Protein 5BOB (pdb70)

Structure (mmCIF, N/CA/C/O backbone):
data_5BOB
#
_entry.id   5BOB
#
_cell.length_a   127.075
_cell.length_b   77.341
_cell.length_c   131.642
_cell.angle_alpha   90.000
_cell.angle_beta   115.930
_cell.angle_gamma   90.000
#
_symmetry.space_group_name_H-M   'C 1 2 1'
#
loop_
_entity.id
_entity.type
_entity.pdbx_description
1 polymer 'Translation initiation factor 2 (IF-2 GTPase)'
2 non-polymer GLYCEROL
3 water water
#
loop_
_atom_site.group_PDB
_atom_site.id
_atom_site.type_symbol
_atom_site.label_atom_id
_atom_site.label_alt_id
_atom_site.label_comp_id
_atom_site.label_asym_id
_atom_site.label_entity_id
_atom_site.label_seq_id
_atom_site.pdbx_PDB_ins_code
_atom_site.Cartn_x
_atom_site.Cartn_y
_atom_site.Cartn_z
_atom_site.occupancy
_atom_site.B_iso_or_equiv
_atom_site.auth_seq_id
_atom_site.auth_comp_id
_atom_site.auth_asym_id
_atom_site.auth_atom_id
_atom_site.pdbx_PDB_model_num
ATOM 1 N N . GLN A 1 23 ? 18.338 53.703 56.479 1.00 28.65 140 GLN A N 1
ATOM 2 C CA . GLN A 1 23 ? 17.297 52.647 56.339 1.00 26.13 140 GLN A CA 1
ATOM 3 C C . GLN A 1 23 ? 18.003 51.324 56.096 1.00 26.09 140 GLN A C 1
ATOM 4 O O . GLN A 1 23 ? 17.330 50.292 55.934 1.00 23.91 140 GLN A O 1
ATOM 6 N N . GLN A 1 24 ? 19.320 51.313 55.983 1.00 26.02 141 GLN A N 1
ATOM 7 C CA . GLN A 1 24 ? 20.008 49.984 55.808 1.00 25.86 141 GLN A CA 1
ATOM 8 C C . GLN A 1 24 ? 21.210 49.836 56.743 1.00 25.91 141 GLN A C 1
ATOM 9 O O . GLN A 1 24 ? 21.990 50.799 56.901 1.00 27.43 141 GLN A O 1
ATOM 15 N N . SER A 1 25 ? 21.311 48.694 57.429 1.00 22.88 142 SER A N 1
ATOM 16 C CA . SER A 1 25 ? 22.395 48.456 58.346 1.00 21.67 142 SER A CA 1
ATOM 17 C C . SER A 1 25 ? 23.674 48.224 57.527 1.00 22.24 142 SER A C 1
ATOM 18 O O . SER A 1 25 ? 23.607 48.068 56.325 1.00 22.03 142 SER A O 1
ATOM 21 N N . PRO A 1 26 ? 24.823 48.193 58.182 1.00 22.93 143 PRO A N 1
ATOM 22 C CA . PRO A 1 26 ? 26.077 47.900 57.431 1.00 20.73 143 PRO A CA 1
ATOM 23 C C . PRO A 1 26 ? 26.024 46.497 56.743 1.00 19.29 143 PRO A C 1
ATOM 24 O O . PRO A 1 26 ? 25.432 45.526 57.268 1.00 20.15 143 PRO A O 1
ATOM 28 N N . LEU A 1 27 ? 26.686 46.467 55.627 1.00 17.39 144 LEU A N 1
ATOM 29 C CA . LEU A 1 27 ? 26.757 45.197 54.849 1.00 17.28 144 LEU A CA 1
ATOM 30 C C . LEU A 1 27 ? 27.567 44.137 55.552 1.00 16.94 144 LEU A C 1
ATOM 31 O O . LEU A 1 27 ? 28.723 44.365 56.078 1.00 20.50 144 LEU A O 1
ATOM 36 N N . ILE A 1 28 ? 26.963 42.950 55.670 1.00 15.01 145 ILE A N 1
ATOM 37 C CA . ILE A 1 28 ? 27.614 41.761 56.214 1.00 14.79 145 ILE A CA 1
ATOM 38 C C . ILE A 1 28 ? 28.100 40.941 55.058 1.00 14.87 145 ILE A C 1
ATOM 39 O O . ILE A 1 28 ? 27.310 40.648 54.114 1.00 15.19 145 ILE A O 1
ATOM 44 N N . GLN A 1 29 ? 29.394 40.552 55.095 1.00 15.12 146 GLN A N 1
ATOM 45 C CA . GLN A 1 29 ? 29.903 39.583 54.097 1.00 14.39 146 GLN A CA 1
ATOM 46 C C . GLN A 1 29 ? 30.658 38.493 54.776 1.00 14.52 146 GLN A C 1
ATOM 47 O O . GLN A 1 29 ? 31.625 38.764 55.523 1.00 17.28 146 GLN A O 1
ATOM 53 N N . THR A 1 30 ? 30.240 37.258 54.526 1.00 13.65 147 THR A N 1
ATOM 54 C CA . THR A 1 30 ? 30.984 36.144 55.075 1.00 13.84 147 THR A CA 1
ATOM 55 C C . THR A 1 30 ? 31.144 35.057 54.039 1.00 14.39 147 THR A C 1
ATOM 56 O O . THR A 1 30 ? 30.409 35.006 53.027 1.00 14.95 147 THR A O 1
ATOM 60 N N . SER A 1 31 ? 32.124 34.171 54.273 1.00 14.24 148 SER A N 1
ATOM 61 C CA . SER A 1 31 ? 32.329 33.053 53.336 1.00 13.55 148 SER A CA 1
ATOM 62 C C . SER A 1 31 ? 33.010 31.942 54.082 1.00 11.80 148 SER A C 1
ATOM 63 O O . SER A 1 31 ? 33.762 32.154 55.042 1.00 14.37 148 SER A O 1
ATOM 66 N N . ASN A 1 32 ? 32.927 30.751 53.509 1.00 13.79 149 ASN A N 1
ATOM 67 C CA . ASN A 1 32 ? 33.716 29.610 54.001 1.00 13.92 149 ASN A CA 1
ATOM 68 C C . ASN A 1 32 ? 35.031 29.483 53.207 1.00 14.01 149 ASN A C 1
ATOM 69 O O . ASN A 1 32 ? 35.795 28.555 53.540 1.00 15.34 149 ASN A O 1
ATOM 74 N N . ALA A 1 33 ? 35.310 30.455 52.325 1.00 13.90 150 ALA A N 1
ATOM 75 C CA . ALA A 1 33 ? 36.633 30.374 51.640 1.00 14.23 150 ALA A CA 1
ATOM 76 C C . ALA A 1 33 ? 37.751 30.467 52.707 1.00 16.28 150 ALA A C 1
ATOM 77 O O . ALA A 1 33 ? 37.686 31.250 53.675 1.00 14.97 150 ALA A O 1
ATOM 79 N N . ASP A 1 34 ? 38.808 29.706 52.441 1.00 15.27 151 ASP A N 1
ATOM 80 C CA . ASP A 1 34 ? 39.868 29.603 53.463 1.00 14.06 151 ASP A CA 1
ATOM 81 C C . ASP A 1 34 ? 41.219 29.466 52.754 1.00 16.42 151 ASP A C 1
ATOM 82 O O . ASP A 1 34 ? 41.318 29.869 51.589 1.00 17.12 151 ASP A O 1
ATOM 87 N N . TYR A 1 35 ? 42.252 29.039 53.472 1.00 15.45 152 TYR A N 1
ATOM 88 C CA . TYR A 1 35 ? 43.590 29.105 52.872 1.00 16.50 152 TYR A CA 1
ATOM 89 C C . TYR A 1 35 ? 43.697 28.314 51.596 1.00 16.95 152 TYR A C 1
ATOM 90 O O . TYR A 1 35 ? 44.608 28.694 50.764 1.00 17.86 152 TYR A O 1
ATOM 99 N N . LYS A 1 36 ? 42.846 27.308 51.358 1.00 16.42 153 LYS A N 1
ATOM 100 C CA . LYS A 1 36 ? 42.930 26.561 50.088 1.00 15.84 153 LYS A CA 1
ATOM 101 C C . LYS A 1 36 ? 42.677 27.498 48.886 1.00 18.61 153 LYS A C 1
ATOM 102 O O . LYS A 1 36 ? 43.234 27.260 47.800 1.00 21.37 153 LYS A O 1
ATOM 108 N N . SER A 1 37 ? 41.940 28.596 49.059 1.00 17.70 154 SER A N 1
ATOM 109 C CA . SER A 1 37 ? 41.729 29.475 47.942 1.00 19.36 154 SER A CA 1
ATOM 110 C C . SER A 1 37 ? 42.872 30.464 47.760 1.00 19.31 154 SER A C 1
ATOM 111 O O . SER A 1 37 ? 42.765 31.332 46.874 1.00 20.08 154 SER A O 1
ATOM 114 N N . GLY A 1 38 ? 43.907 30.431 48.582 1.00 19.01 155 GLY A N 1
ATOM 115 C CA . GLY A 1 38 ? 45.086 31.319 48.303 1.00 22.01 155 GLY A CA 1
ATOM 116 C C . GLY A 1 38 ? 44.756 32.805 48.223 1.00 22.96 155 GLY A C 1
ATOM 117 O O . GLY A 1 38 ? 44.042 33.327 49.076 1.00 20.24 155 GLY A O 1
ATOM 118 N N . LYS A 1 39 ? 45.279 33.539 47.205 1.00 22.46 156 LYS A N 1
ATOM 119 C CA . LYS A 1 39 ? 45.108 34.972 47.187 1.00 24.14 156 LYS A CA 1
ATOM 120 C C . LYS A 1 39 ? 43.794 35.373 46.570 1.00 19.63 156 LYS A C 1
ATOM 121 O O . LYS A 1 39 ? 43.616 36.573 46.302 1.00 23.98 156 LYS A O 1
ATOM 127 N N . ASP A 1 40 ? 42.883 34.405 46.412 1.00 19.75 157 ASP A N 1
ATOM 128 C CA . ASP A 1 40 ? 41.490 34.814 46.109 1.00 18.89 157 ASP A CA 1
ATOM 129 C C . ASP A 1 40 ? 40.621 34.738 47.347 1.00 18.66 157 ASP A C 1
ATOM 130 O O . ASP A 1 40 ? 39.476 35.105 47.280 1.00 17.29 157 ASP A O 1
ATOM 135 N N . GLN A 1 41 ? 41.138 34.322 48.474 1.00 16.28 158 GLN A N 1
ATOM 136 C CA . GLN A 1 41 ? 40.215 34.130 49.652 1.00 15.28 158 GLN A CA 1
ATOM 137 C C . GLN A 1 41 ? 39.430 35.398 49.929 1.00 16.60 158 GLN A C 1
ATOM 138 O O . GLN A 1 41 ? 38.197 35.335 50.205 1.00 16.19 158 GLN A O 1
ATOM 144 N N . GLU A 1 42 ? 40.057 36.566 50.061 1.00 15.00 159 GLU A N 1
ATOM 145 C CA . GLU A 1 42 ? 39.383 37.779 50.431 1.00 14.30 159 GLU A CA 1
ATOM 146 C C . GLU A 1 42 ? 38.411 38.245 49.359 1.00 17.16 159 GLU A C 1
ATOM 147 O O . GLU A 1 42 ? 37.341 38.715 49.709 1.00 15.75 159 GLU A O 1
ATOM 153 N N . LYS A 1 43 ? 38.766 38.058 48.095 1.00 16.68 160 LYS A N 1
ATOM 154 C CA . LYS A 1 43 ? 37.896 38.424 47.031 1.00 17.64 160 LYS A CA 1
ATOM 155 C C . LYS A 1 43 ? 36.647 37.571 47.130 1.00 16.43 160 LYS A C 1
ATOM 156 O O . LYS A 1 43 ? 35.496 38.104 46.878 1.00 15.82 160 LYS A O 1
ATOM 162 N N . LEU A 1 44 ? 36.822 36.287 47.386 1.00 14.64 161 LEU A N 1
ATOM 163 C CA . LEU A 1 44 ? 35.648 35.346 47.418 1.00 14.68 161 LEU A CA 1
ATOM 164 C C . LEU A 1 44 ? 34.768 35.795 48.611 1.00 16.69 161 LEU A C 1
ATOM 165 O O . LEU A 1 44 ? 33.464 35.853 48.510 1.00 15.76 161 LEU A O 1
ATOM 170 N N . ARG A 1 45 ? 35.406 36.182 49.704 1.00 15.62 162 ARG A N 1
ATOM 171 C CA . ARG A 1 45 ? 34.644 36.571 50.902 1.00 14.59 162 ARG A CA 1
ATOM 172 C C . ARG A 1 45 ? 33.751 37.790 50.641 1.00 15.51 162 ARG A C 1
ATOM 173 O O . ARG A 1 45 ? 32.650 37.920 51.249 1.00 15.78 162 ARG A O 1
ATOM 181 N N . THR A 1 46 ? 34.265 38.709 49.830 1.00 15.33 163 THR A N 1
ATOM 182 C CA . THR A 1 46 ? 33.545 39.970 49.622 1.00 15.65 163 THR A CA 1
ATOM 183 C C . THR A 1 46 ? 32.808 40.092 48.250 1.00 14.18 163 THR A C 1
ATOM 184 O O . THR A 1 46 ? 32.574 41.166 47.715 1.00 16.93 163 THR A O 1
ATOM 188 N N . SER A 1 47 ? 32.405 38.933 47.719 1.00 14.10 164 SER A N 1
ATOM 189 C CA . SER A 1 47 ? 31.786 38.897 46.389 1.00 15.92 164 SER A CA 1
ATOM 190 C C . SER A 1 47 ? 30.287 39.243 46.385 1.00 15.20 164 SER A C 1
ATOM 191 O O . SER A 1 47 ? 29.835 39.567 45.279 1.00 15.60 164 SER A O 1
ATOM 194 N N . VAL A 1 48 ? 29.569 39.139 47.519 1.00 15.24 165 VAL A N 1
ATOM 195 C CA . VAL A 1 48 ? 28.124 39.442 47.489 1.00 14.86 165 VAL A CA 1
ATOM 196 C C . VAL A 1 48 ? 27.819 40.747 48.135 1.00 16.27 165 VAL A C 1
ATOM 197 O O . VAL A 1 48 ? 28.196 40.980 49.252 1.00 16.54 165 VAL A O 1
ATOM 201 N N . SER A 1 49 ? 27.037 41.546 47.382 1.00 16.80 166 SER A N 1
ATOM 202 C CA . SER A 1 49 ? 26.521 42.780 48.011 1.00 20.04 166 SER A CA 1
ATOM 203 C C . SER A 1 49 ? 25.069 42.959 47.847 1.00 20.77 166 SER A C 1
ATOM 204 O O . SER A 1 49 ? 24.436 42.394 46.943 1.00 19.34 166 SER A O 1
ATOM 207 N N . ILE A 1 50 ? 24.506 43.725 48.770 1.00 19.55 167 ILE A N 1
ATOM 208 C CA . ILE A 1 50 ? 23.054 44.029 48.738 1.00 18.36 167 ILE A CA 1
ATOM 209 C C . ILE A 1 50 ? 22.909 45.500 48.967 1.00 21.91 167 ILE A C 1
ATOM 210 O O . ILE A 1 50 ? 23.573 45.999 49.879 1.00 20.77 167 ILE A O 1
ATOM 215 N N . ASN A 1 51 ? 22.099 46.180 48.165 1.00 19.75 168 ASN A N 1
ATOM 216 C CA . ASN A 1 51 ? 21.977 47.642 48.296 1.00 22.45 168 ASN A CA 1
ATOM 217 C C . ASN A 1 51 ? 20.516 48.006 48.126 1.00 21.00 168 ASN A C 1
ATOM 218 O O . ASN A 1 51 ? 19.881 47.680 47.162 1.00 21.00 168 ASN A O 1
ATOM 223 N N . LEU A 1 52 ? 20.016 48.658 49.150 1.00 20.12 169 LEU A N 1
ATOM 224 C CA . LEU A 1 52 ? 18.617 49.165 49.112 1.00 21.01 169 LEU A CA 1
ATOM 225 C C . LEU A 1 52 ? 18.445 50.192 48.007 1.00 21.02 169 LEU A C 1
ATOM 226 O O . LEU A 1 52 ? 19.296 51.070 47.833 1.00 21.59 169 LEU A O 1
ATOM 231 N N . LEU A 1 53 ? 17.353 50.088 47.248 1.00 19.98 170 LEU A N 1
ATOM 232 C CA . LEU A 1 53 ? 17.030 51.128 46.188 1.00 23.49 170 LEU A CA 1
ATOM 233 C C . LEU A 1 53 ? 15.939 52.004 46.765 1.00 24.63 170 LEU A C 1
ATOM 234 O O . LEU A 1 53 ? 15.991 53.222 46.589 1.00 27.61 170 LEU A O 1
ATOM 239 N N . LYS A 1 54 ? 14.904 51.432 47.349 1.00 25.16 171 LYS A N 1
ATOM 240 C CA . LYS A 1 54 ? 13.770 52.227 47.815 1.00 28.71 171 LYS A CA 1
ATOM 241 C C . LYS A 1 54 ? 12.986 51.433 48.822 1.00 28.61 171 LYS A C 1
ATOM 242 O O . LYS A 1 54 ? 12.725 50.236 48.617 1.00 29.20 171 LYS A O 1
ATOM 248 N N . ALA A 1 55 ? 12.626 52.053 49.936 1.00 30.36 172 ALA A N 1
ATOM 249 C CA . ALA A 1 55 ? 11.856 51.354 50.998 1.00 31.56 172 ALA A CA 1
ATOM 250 C C . ALA A 1 55 ? 10.828 52.344 51.530 1.00 35.34 172 ALA A C 1
ATOM 251 O O . ALA A 1 55 ? 11.138 53.122 52.484 1.00 37.36 172 ALA A O 1
ATOM 253 N N . GLU A 1 56 ? 9.624 52.277 50.974 1.00 36.08 173 GLU A N 1
ATOM 254 C CA . GLU A 1 56 ? 8.572 53.268 51.300 1.00 38.42 173 GLU A CA 1
ATOM 255 C C . GLU A 1 56 ? 7.228 52.612 51.036 1.00 36.99 173 GLU A C 1
ATOM 256 O O . GLU A 1 56 ? 7.084 51.888 50.023 1.00 36.20 173 GLU A O 1
ATOM 262 N N . GLY A 1 58 ? 5.052 50.534 51.923 1.00 27.00 175 GLY A N 1
ATOM 263 C CA . GLY A 1 58 ? 4.573 49.131 51.809 1.00 27.37 175 GLY A CA 1
ATOM 264 C C . GLY A 1 58 ? 5.311 48.261 50.759 1.00 24.62 175 GLY A C 1
ATOM 265 O O . GLY A 1 58 ? 4.847 47.184 50.431 1.00 23.52 175 GLY A O 1
ATOM 266 N N . GLN A 1 59 ? 6.380 48.797 50.209 1.00 24.91 176 GLN A N 1
ATOM 267 C CA . GLN A 1 59 ? 7.226 48.056 49.225 1.00 23.30 176 GLN A CA 1
ATOM 268 C C . GLN A 1 59 ? 8.673 48.298 49.485 1.00 21.13 176 GLN A C 1
ATOM 269 O O . GLN A 1 59 ? 9.105 49.379 49.886 1.00 21.67 176 GLN A O 1
ATOM 275 N N . ILE A 1 60 ? 9.497 47.227 49.277 1.00 18.55 177 ILE A N 1
ATOM 276 C CA . ILE A 1 60 ? 10.920 47.422 49.347 1.00 20.11 177 ILE A CA 1
ATOM 277 C C . ILE A 1 60 ? 11.550 46.881 48.046 1.00 16.99 177 ILE A C 1
ATOM 278 O O . ILE A 1 60 ? 11.128 45.842 47.507 1.00 18.83 177 ILE A O 1
ATOM 283 N N . GLN A 1 61 ? 12.494 47.623 47.522 1.00 18.29 178 GLN A N 1
ATOM 284 C CA . GLN A 1 61 ? 13.164 47.267 46.248 1.00 17.97 178 GLN A CA 1
ATOM 285 C C . GLN A 1 61 ? 14.645 47.332 46.551 1.00 18.31 178 GLN A C 1
ATOM 286 O O . GLN A 1 61 ? 15.156 48.331 47.104 1.00 17.76 178 GLN A O 1
ATOM 292 N N . TRP A 1 62 ? 15.421 46.299 46.138 1.00 16.36 179 TRP A N 1
ATOM 293 C CA . TRP A 1 62 ? 16.868 46.246 46.434 1.00 17.80 179 TRP A CA 1
ATOM 294 C C . TRP A 1 62 ? 17.628 45.592 45.282 1.00 17.69 179 TRP A C 1
ATOM 295 O O . TRP A 1 62 ? 16.986 44.853 44.443 1.00 18.17 179 TRP A O 1
ATOM 306 N N . LYS A 1 63 ? 18.938 45.799 45.272 1.00 17.73 180 LYS A N 1
ATOM 307 C CA . LYS A 1 63 ? 19.742 45.156 44.256 1.00 17.67 180 LYS A CA 1
ATOM 308 C C . LYS A 1 63 ? 20.701 44.219 44.932 1.00 18.01 180 LYS A C 1
ATOM 309 O O . LYS A 1 63 ? 21.199 44.498 46.055 1.00 18.37 180 LYS A O 1
ATOM 315 N N . VAL A 1 64 ? 20.854 43.056 44.300 1.00 16.59 181 VAL A N 1
ATOM 316 C CA . VAL A 1 64 ? 21.869 42.081 44.764 1.00 16.40 181 VAL A CA 1
ATOM 317 C C . VAL A 1 64 ? 22.944 41.945 43.697 1.00 17.12 181 VAL A C 1
ATOM 318 O O . VAL A 1 64 ? 22.621 41.777 42.524 1.00 16.85 181 VAL A O 1
ATOM 322 N N . THR A 1 65 ? 24.218 42.081 44.103 1.00 17.17 182 THR A N 1
ATOM 323 C CA . THR A 1 65 ? 25.296 42.021 43.130 1.00 15.48 182 THR A CA 1
ATOM 324 C C . THR A 1 65 ? 26.160 40.841 43.532 1.00 16.45 182 THR A C 1
ATOM 325 O O . THR A 1 65 ? 26.538 40.690 44.698 1.00 18.42 182 THR A O 1
ATOM 329 N N . PHE A 1 66 ? 26.381 39.958 42.564 1.00 16.96 183 PHE A N 1
ATOM 330 C CA . PHE A 1 66 ? 27.355 38.854 42.734 1.00 15.97 183 PHE A CA 1
ATOM 331 C C . PHE A 1 66 ? 28.566 39.053 41.874 1.00 17.44 183 PHE A C 1
ATOM 332 O O . PHE A 1 66 ? 28.440 39.010 40.598 1.00 17.73 183 PHE A O 1
ATOM 340 N N . ASP A 1 67 ? 29.741 39.224 42.523 1.00 16.99 184 ASP A N 1
ATOM 341 C CA . ASP A 1 67 ? 30.966 39.357 41.716 1.00 16.09 184 ASP A CA 1
ATOM 342 C C . ASP A 1 67 ? 31.503 37.987 41.436 1.00 17.48 184 ASP A C 1
ATOM 343 O O . ASP A 1 67 ? 32.008 37.298 42.328 1.00 18.24 184 ASP A O 1
ATOM 348 N N . THR A 1 68 ? 31.225 37.507 40.224 1.00 16.53 185 THR A N 1
ATOM 349 C CA . THR A 1 68 ? 31.612 36.120 39.812 1.00 16.04 185 THR A CA 1
ATOM 350 C C . THR A 1 68 ? 33.081 36.072 39.287 1.00 17.74 185 THR A C 1
ATOM 351 O O . THR A 1 68 ? 33.529 34.952 39.013 1.00 17.97 185 THR A O 1
ATOM 355 N N . SER A 1 69 ? 33.842 37.188 39.369 1.00 19.24 186 SER A N 1
ATOM 356 C CA . SER A 1 69 ? 35.175 37.246 38.674 1.00 20.58 186 SER A CA 1
ATOM 357 C C . SER A 1 69 ? 36.105 36.134 39.108 1.00 22.06 186 SER A C 1
ATOM 358 O O . SER A 1 69 ? 36.794 35.556 38.202 1.00 22.97 186 SER A O 1
ATOM 361 N N . GLU A 1 70 ? 36.121 35.769 40.394 1.00 20.14 187 GLU A N 1
ATOM 362 C CA . GLU A 1 70 ? 37.127 34.766 40.836 1.00 22.02 187 GLU A CA 1
ATOM 363 C C . GLU A 1 70 ? 36.570 33.383 41.063 1.00 19.31 187 GLU A C 1
ATOM 364 O O . GLU A 1 70 ? 37.205 32.520 41.701 1.00 20.62 187 GLU A O 1
ATOM 370 N N . TRP A 1 71 ? 35.375 33.113 40.538 1.00 18.00 188 TRP A N 1
ATOM 371 C CA . TRP A 1 71 ? 34.667 31.899 40.888 1.00 17.10 188 TRP A CA 1
ATOM 372 C C . TRP A 1 71 ? 34.757 30.789 39.861 1.00 16.73 188 TRP A C 1
ATOM 373 O O . TRP A 1 71 ? 34.349 29.679 40.147 1.00 16.46 188 TRP A O 1
ATOM 384 N N . SER A 1 72 ? 35.276 31.157 38.656 1.00 18.28 189 SER A N 1
ATOM 385 C CA . SER A 1 72 ? 35.412 30.089 37.582 1.00 17.36 189 SER A CA 1
ATOM 386 C C . SER A 1 72 ? 34.125 29.403 37.215 1.00 16.14 189 SER A C 1
ATOM 387 O O . SER A 1 72 ? 34.113 28.245 36.908 1.00 17.56 189 SER A O 1
ATOM 390 N N . PHE A 1 73 ? 33.004 30.169 37.180 1.00 15.91 190 PHE A N 1
ATOM 391 C CA . PHE A 1 73 ? 31.738 29.529 36.854 1.00 15.40 190 PHE A CA 1
ATOM 392 C C . PHE A 1 73 ? 31.616 29.153 35.381 1.00 16.72 190 PHE A C 1
ATOM 393 O O . PHE A 1 73 ? 30.752 28.350 35.068 1.00 17.62 190 PHE A O 1
ATOM 401 N N . ASN A 1 74 ? 32.490 29.763 34.532 1.00 18.04 191 ASN A N 1
ATOM 402 C CA . ASN A 1 74 ? 32.566 29.318 33.149 1.00 18.36 191 ASN A CA 1
ATOM 403 C C . ASN A 1 74 ? 33.301 27.986 32.964 1.00 18.81 191 ASN A C 1
ATOM 404 O O . ASN A 1 74 ? 33.269 27.408 31.862 1.00 20.47 191 ASN A O 1
ATOM 409 N N . VAL A 1 75 ? 33.978 27.460 34.010 1.00 18.71 192 VAL A N 1
ATOM 410 C CA . VAL A 1 75 ? 34.606 26.136 34.019 1.00 19.06 192 VAL A CA 1
ATOM 411 C C . VAL A 1 75 ? 33.720 25.131 34.710 1.00 18.95 192 VAL A C 1
ATOM 412 O O . VAL A 1 75 ? 33.428 24.053 34.199 1.00 21.39 192 VAL A O 1
ATOM 416 N N . LYS A 1 76 ? 33.227 25.489 35.907 1.00 17.38 193 LYS A N 1
ATOM 417 C CA . LYS A 1 76 ? 32.304 24.594 36.644 1.00 16.08 193 LYS A CA 1
ATOM 418 C C . LYS A 1 76 ? 31.211 25.542 37.195 1.00 16.81 193 LYS A C 1
ATOM 419 O O . LYS A 1 76 ? 31.515 26.530 37.906 1.00 17.47 193 LYS A O 1
ATOM 425 N N . HIS A 1 77 ? 29.952 25.271 36.841 1.00 15.56 194 HIS A N 1
ATOM 426 C CA . HIS A 1 77 ? 28.878 26.289 37.161 1.00 15.10 194 HIS A CA 1
ATOM 427 C C . HIS A 1 77 ? 28.663 26.422 38.695 1.00 16.03 194 HIS A C 1
ATOM 428 O O . HIS A 1 77 ? 29.031 25.551 39.506 1.00 16.70 194 HIS A O 1
ATOM 435 N N . GLY A 1 78 ? 28.038 27.568 39.030 1.00 15.55 195 GLY A N 1
ATOM 436 C CA . GLY A 1 78 ? 27.586 27.780 40.408 1.00 16.11 195 GLY A CA 1
ATOM 437 C C . GLY A 1 78 ? 26.105 28.037 40.470 1.00 15.63 195 GLY A C 1
ATOM 438 O O . GLY A 1 78 ? 25.317 27.756 39.549 1.00 15.32 195 GLY A O 1
ATOM 439 N N . GLY A 1 79 ? 25.708 28.529 41.624 1.00 13.77 196 GLY A N 1
ATOM 440 C CA . GLY A 1 79 ? 24.297 28.846 41.890 1.00 14.78 196 GLY A CA 1
ATOM 441 C C . GLY A 1 79 ? 24.226 30.039 42.788 1.00 13.24 196 GLY A C 1
ATOM 442 O O . GLY A 1 79 ? 25.149 30.338 43.563 1.00 14.73 196 GLY A O 1
ATOM 443 N N . VAL A 1 80 ? 23.047 30.716 42.725 1.00 12.05 197 VAL A N 1
ATOM 444 C CA . VAL A 1 80 ? 22.751 31.841 43.611 1.00 13.52 197 VAL A CA 1
ATOM 445 C C . VAL A 1 80 ? 21.426 31.704 44.244 1.00 13.07 197 VAL A C 1
ATOM 446 O O . VAL A 1 80 ? 20.487 31.049 43.746 1.00 13.77 197 VAL A O 1
ATOM 450 N N . TYR A 1 81 ? 21.341 32.355 45.425 1.00 12.51 198 TYR A N 1
ATOM 451 C CA . TYR A 1 81 ? 20.142 32.207 46.303 1.00 12.80 198 TYR A CA 1
ATOM 452 C C . TYR A 1 81 ? 19.777 33.602 46.810 1.00 14.31 198 TYR A C 1
ATOM 453 O O . TYR A 1 81 ? 20.656 34.453 47.161 1.00 13.13 198 TYR A O 1
ATOM 462 N N . PHE A 1 82 ? 18.485 33.861 46.835 1.00 13.37 199 PHE A N 1
ATOM 463 C CA . PHE A 1 82 ? 17.942 35.141 47.402 1.00 12.18 199 PHE A CA 1
ATOM 464 C C . PHE A 1 82 ? 17.032 34.751 48.530 1.00 12.34 199 PHE A C 1
ATOM 465 O O . PHE A 1 82 ? 16.117 33.899 48.342 1.00 14.03 199 PHE A O 1
ATOM 473 N N . ILE A 1 83 ? 17.272 35.295 49.742 1.00 13.01 200 ILE A N 1
ATOM 474 C CA . ILE A 1 83 ? 16.532 34.835 50.931 1.00 13.81 200 ILE A CA 1
ATOM 475 C C . ILE A 1 83 ? 15.727 36.011 51.427 1.00 15.04 200 ILE A C 1
ATOM 476 O O . ILE A 1 83 ? 16.257 37.163 51.602 1.00 16.95 200 ILE A O 1
ATOM 481 N N . LEU A 1 84 ? 14.442 35.749 51.558 1.00 14.07 201 LEU A N 1
ATOM 482 C CA . LEU A 1 84 ? 13.511 36.837 52.010 1.00 13.70 201 LEU A CA 1
ATOM 483 C C . LEU A 1 84 ? 12.956 36.493 53.372 1.00 14.79 201 LEU A C 1
ATOM 484 O O . LEU A 1 84 ? 12.746 35.360 53.745 1.00 14.46 201 LEU A O 1
ATOM 489 N N . PRO A 1 85 ? 12.686 37.554 54.170 1.00 13.95 202 PRO A N 1
ATOM 490 C CA . PRO A 1 85 ? 12.129 37.426 55.499 1.00 14.52 202 PRO A CA 1
ATOM 491 C C . PRO A 1 85 ? 10.616 37.251 55.520 1.00 13.96 202 PRO A C 1
ATOM 492 O O . PRO A 1 85 ? 9.907 37.623 54.580 1.00 16.12 202 PRO A O 1
ATOM 496 N N . ASN A 1 86 ? 10.138 36.685 56.633 1.00 15.05 203 ASN A N 1
ATOM 497 C CA . ASN A 1 86 ? 8.711 36.812 56.944 1.00 16.82 203 ASN A CA 1
ATOM 498 C C . ASN A 1 86 ? 8.344 38.270 56.916 1.00 17.14 203 ASN A C 1
ATOM 499 O O . ASN A 1 86 ? 9.129 39.203 57.308 1.00 16.93 203 ASN A O 1
ATOM 504 N N . GLY A 1 87 ? 7.160 38.530 56.377 1.00 15.97 204 GLY A N 1
ATOM 505 C CA . GLY A 1 87 ? 6.687 39.916 56.262 1.00 16.80 204 GLY A CA 1
ATOM 506 C C . GLY A 1 87 ? 6.961 40.592 54.910 1.00 16.95 204 GLY A C 1
ATOM 507 O O . GLY A 1 87 ? 6.500 41.719 54.678 1.00 18.04 204 GLY A O 1
ATOM 508 N N . LEU A 1 88 ? 7.659 39.901 53.960 1.00 17.43 205 LEU A N 1
ATOM 509 C CA . LEU A 1 88 ? 7.840 40.426 52.581 1.00 17.44 205 LEU A CA 1
ATOM 510 C C . LEU A 1 88 ? 7.449 39.352 51.603 1.00 19.09 205 LEU A C 1
ATOM 511 O O . LEU A 1 88 ? 7.907 38.208 51.743 1.00 23.49 205 LEU A O 1
ATOM 516 N N . ASP A 1 89 ? 6.755 39.748 50.549 1.00 19.76 206 ASP A N 1
ATOM 517 C CA . ASP A 1 89 ? 6.370 38.784 49.475 1.00 22.16 206 ASP A CA 1
ATOM 518 C C . ASP A 1 89 ? 6.953 39.310 48.197 1.00 17.60 206 ASP A C 1
ATOM 519 O O . ASP A 1 89 ? 6.693 40.443 47.807 1.00 18.77 206 ASP A O 1
ATOM 524 N N . LEU A 1 90 ? 7.807 38.484 47.551 1.00 17.70 207 LEU A N 1
ATOM 525 C CA . LEU A 1 90 ? 8.464 38.936 46.324 1.00 17.20 207 LEU A CA 1
ATOM 526 C C . LEU A 1 90 ? 7.358 39.240 45.258 1.00 16.79 207 LEU A C 1
ATOM 527 O O . LEU A 1 90 ? 6.490 38.365 45.011 1.00 19.86 207 LEU A O 1
ATOM 532 N N . THR A 1 91 ? 7.484 40.376 44.609 1.00 18.40 208 THR A N 1
ATOM 533 C CA . THR A 1 91 ? 6.537 40.724 43.513 1.00 18.76 208 THR A CA 1
ATOM 534 C C . THR A 1 91 ? 7.286 40.791 42.189 1.00 20.49 208 THR A C 1
ATOM 535 O O . THR A 1 91 ? 6.661 40.610 41.102 1.00 21.39 208 THR A O 1
ATOM 539 N N . LYS A 1 92 ? 8.610 40.986 42.183 1.00 18.60 209 LYS A N 1
ATOM 540 C CA . LYS A 1 92 ? 9.294 41.103 40.865 1.00 18.89 209 LYS A CA 1
ATOM 541 C C . LYS A 1 92 ? 10.777 40.803 41.105 1.00 19.39 209 LYS A C 1
ATOM 542 O O . LYS A 1 92 ? 11.348 41.293 42.097 1.00 18.31 209 LYS A O 1
ATOM 548 N N . ILE A 1 93 ? 11.398 40.034 40.215 1.00 16.84 210 ILE A N 1
ATOM 549 C CA . ILE A 1 93 ? 12.857 39.895 40.260 1.00 17.26 210 ILE A CA 1
ATOM 550 C C . ILE A 1 93 ? 13.343 39.950 38.800 1.00 16.12 210 ILE A C 1
ATOM 551 O O . ILE A 1 93 ? 12.798 39.195 37.932 1.00 19.30 210 ILE A O 1
ATOM 556 N N . VAL A 1 94 ? 14.331 40.801 38.569 1.00 17.30 211 VAL A N 1
ATOM 557 C CA . VAL A 1 94 ? 14.883 41.081 37.237 1.00 18.25 211 VAL A CA 1
ATOM 558 C C . VAL A 1 94 ? 16.352 40.675 37.246 1.00 17.49 211 VAL A C 1
ATOM 559 O O . VAL A 1 94 ? 17.088 40.982 38.194 1.00 18.82 211 VAL A O 1
ATOM 563 N N . ASP A 1 95 ? 16.753 39.925 36.223 1.00 18.01 212 ASP A N 1
ATOM 564 C CA . ASP A 1 95 ? 18.136 39.338 36.193 1.00 18.74 212 ASP A CA 1
ATOM 565 C C . ASP A 1 95 ? 19.131 40.354 35.551 1.00 20.17 212 ASP A C 1
ATOM 566 O O . ASP A 1 95 ? 18.796 41.571 35.287 1.00 20.36 212 ASP A O 1
ATOM 571 N N . ASN A 1 96 ? 20.372 39.896 35.354 1.00 19.99 213 ASN A N 1
ATOM 572 C CA . ASN A 1 96 ? 21.435 40.791 34.921 1.00 20.97 213 ASN A CA 1
ATOM 573 C C . ASN A 1 96 ? 21.236 41.172 33.447 1.00 24.07 213 ASN A C 1
ATOM 574 O O . ASN A 1 96 ? 21.916 42.104 32.961 1.00 25.04 213 ASN A O 1
ATOM 579 N N . ASN A 1 97 ? 20.338 40.475 32.766 1.00 24.61 214 ASN A N 1
ATOM 580 C CA . ASN A 1 97 ? 20.007 40.823 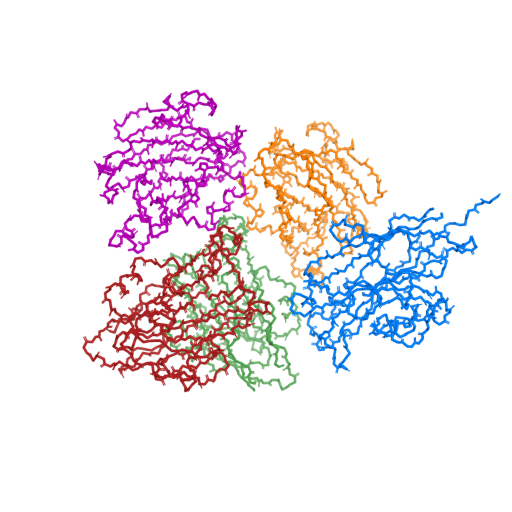31.339 1.00 25.91 214 ASN A CA 1
ATOM 581 C C . ASN A 1 97 ? 18.751 41.668 31.274 1.00 26.21 214 ASN A C 1
ATOM 582 O O . ASN A 1 97 ? 18.195 41.821 30.187 1.00 30.43 214 ASN A O 1
ATOM 587 N N . GLN A 1 98 ? 18.300 42.177 32.418 1.00 27.22 215 GLN A N 1
ATOM 588 C CA . GLN A 1 98 ? 17.101 43.017 32.539 1.00 27.19 215 GLN A CA 1
ATOM 589 C C . GLN A 1 98 ? 15.850 42.224 32.164 1.00 27.37 215 GLN A C 1
ATOM 590 O O . GLN A 1 98 ? 14.812 42.806 31.742 1.00 27.77 215 GLN A O 1
ATOM 596 N N . HIS A 1 99 ? 15.889 40.916 32.308 1.00 24.69 216 HIS A N 1
ATOM 597 C CA . HIS A 1 99 ? 14.745 40.046 32.037 1.00 24.84 216 HIS A CA 1
ATOM 598 C C . HIS A 1 99 ? 13.987 39.790 33.326 1.00 23.59 216 HIS A C 1
ATOM 599 O O . HIS A 1 99 ? 14.600 39.455 34.330 1.00 21.20 216 HIS A O 1
ATOM 606 N N . ASP A 1 100 ? 12.687 39.998 33.312 1.00 21.66 217 ASP A N 1
ATOM 607 C CA . ASP A 1 100 ? 11.815 39.697 34.434 1.00 22.43 217 ASP A CA 1
ATOM 608 C C . ASP A 1 100 ? 11.602 38.214 34.516 1.00 21.72 217 ASP A C 1
ATOM 609 O O . ASP A 1 100 ? 10.928 37.598 33.656 1.00 24.25 217 ASP A O 1
ATOM 614 N N . ILE A 1 101 ? 12.233 37.579 35.522 1.00 19.16 218 ILE A N 1
ATOM 615 C CA . ILE A 1 101 ? 12.215 36.173 35.729 1.00 18.69 218 ILE A CA 1
ATOM 616 C C . ILE A 1 101 ? 11.302 35.725 36.849 1.00 18.64 218 ILE A C 1
ATOM 617 O O . ILE A 1 101 ? 11.250 34.555 37.228 1.00 20.08 218 ILE A O 1
ATOM 622 N N . THR A 1 102 ? 10.474 36.653 37.321 1.00 17.90 219 THR A N 1
ATOM 623 C CA . THR A 1 102 ? 9.583 36.293 38.427 1.00 17.98 219 THR A CA 1
ATOM 624 C C . THR A 1 102 ? 8.750 35.012 38.202 1.00 18.96 219 THR A C 1
ATOM 625 O O . THR A 1 102 ? 8.635 34.147 39.056 1.00 19.81 219 THR A O 1
ATOM 629 N N . ALA A 1 103 ? 8.179 34.935 36.979 1.00 19.49 220 ALA A N 1
ATOM 630 C CA . ALA A 1 103 ? 7.275 33.847 36.677 1.00 21.52 220 ALA A CA 1
ATOM 631 C C . ALA A 1 103 ? 8.041 32.563 36.440 1.00 21.98 220 ALA A C 1
ATOM 632 O O . ALA A 1 103 ? 7.425 31.491 36.306 1.00 23.26 220 ALA A O 1
ATOM 634 N N . SER A 1 104 ? 9.380 32.634 36.430 1.00 18.87 221 SER A N 1
ATOM 635 C CA . SER A 1 104 ? 10.176 31.389 36.222 1.00 20.15 221 SER A CA 1
ATOM 636 C C . SER A 1 104 ? 10.220 30.502 37.478 1.00 19.04 221 SER A C 1
ATOM 637 O O . SER A 1 104 ? 10.554 29.313 37.384 1.00 20.31 221 SER A O 1
ATOM 640 N N . PHE A 1 105 ? 9.936 31.108 38.641 1.00 18.31 222 PHE A N 1
ATOM 641 C CA . PHE A 1 105 ? 10.019 30.367 39.877 1.00 17.13 222 PHE A CA 1
ATOM 642 C C . PHE A 1 105 ? 8.708 29.592 40.188 1.00 17.21 222 PHE A C 1
ATOM 643 O O . PHE A 1 105 ? 7.644 30.204 40.131 1.00 18.91 222 PHE A O 1
ATOM 651 N N . PRO A 1 106 ? 8.797 28.339 40.558 1.00 16.97 223 PRO A N 1
ATOM 652 C CA . PRO A 1 106 ? 7.623 27.676 41.115 1.00 17.30 223 PRO A CA 1
ATOM 653 C C . PRO A 1 106 ? 7.051 28.375 42.333 1.00 18.40 223 PRO A C 1
ATOM 654 O O . PRO A 1 106 ? 7.742 29.142 43.071 1.00 18.73 223 PRO A O 1
ATOM 658 N N . THR A 1 107 ? 5.762 28.094 42.555 1.00 18.81 224 THR A N 1
ATOM 659 C CA . THR A 1 107 ? 5.150 28.572 43.786 1.00 18.39 224 THR A CA 1
ATOM 660 C C . THR A 1 107 ? 4.780 27.470 44.730 1.00 18.65 224 THR A C 1
ATOM 661 O O . THR A 1 107 ? 4.506 27.736 45.890 1.00 19.59 224 THR A O 1
ATOM 665 N N . ASP A 1 108 ? 4.785 26.197 44.252 1.00 17.16 225 ASP A N 1
ATOM 666 C CA . ASP A 1 108 ? 4.466 25.080 45.105 1.00 17.17 225 ASP A CA 1
ATOM 667 C C . ASP A 1 108 ? 5.778 24.284 45.199 1.00 16.65 225 ASP A C 1
ATOM 668 O O . ASP A 1 108 ? 6.331 23.851 44.148 1.00 16.37 225 ASP A O 1
ATOM 673 N N . ILE A 1 109 ? 6.296 24.057 46.412 1.00 16.37 226 ILE A N 1
ATOM 674 C CA . ILE A 1 109 ? 7.615 23.403 46.522 1.00 15.85 226 ILE A CA 1
ATOM 675 C C . ILE A 1 109 ? 7.579 21.961 45.980 1.00 16.03 226 ILE A C 1
ATOM 676 O O . ILE A 1 109 ? 8.632 21.376 45.735 1.00 15.68 226 ILE A O 1
ATOM 681 N N . ASN A 1 110 ? 6.380 21.370 45.878 1.00 15.69 227 ASN A N 1
ATOM 682 C CA . ASN A 1 110 ? 6.298 19.981 45.454 1.00 17.99 227 ASN A CA 1
ATOM 683 C C . ASN A 1 110 ? 5.983 19.847 44.038 1.00 16.60 227 ASN A C 1
ATOM 684 O O . ASN A 1 110 ? 5.812 18.710 43.535 1.00 18.33 227 ASN A O 1
ATOM 689 N N . ASP A 1 111 ? 5.883 20.934 43.296 1.00 17.07 228 ASP A N 1
ATOM 690 C CA . ASP A 1 111 ? 5.730 20.847 41.865 1.00 18.61 228 ASP A CA 1
ATOM 691 C C . ASP A 1 111 ? 6.860 20.052 41.234 1.00 18.75 228 ASP A C 1
ATOM 692 O O . ASP A 1 111 ? 7.985 20.187 41.598 1.00 17.77 228 ASP A O 1
ATOM 697 N N . TYR A 1 112 ? 6.541 19.232 40.242 1.00 16.60 229 TYR A N 1
ATOM 698 C CA . TYR A 1 112 ? 7.671 18.587 39.571 1.00 16.07 229 TYR A CA 1
ATOM 699 C C . TYR A 1 112 ? 8.675 19.592 38.933 1.00 15.35 229 TYR A C 1
ATOM 700 O O . TYR A 1 112 ? 9.895 19.250 38.859 1.00 17.13 229 TYR A O 1
ATOM 709 N N . ARG A 1 113 ? 8.195 20.739 38.513 1.00 16.81 230 ARG A N 1
ATOM 710 C CA . ARG A 1 113 ? 9.054 21.794 37.913 1.00 16.67 230 ARG A CA 1
ATOM 711 C C . ARG A 1 113 ? 9.856 22.485 39.022 1.00 17.15 230 ARG A C 1
ATOM 712 O O . ARG A 1 113 ? 10.613 23.372 38.670 1.00 19.78 230 ARG A O 1
ATOM 720 N N . ASN A 1 114 ? 9.703 22.078 40.274 1.00 17.13 231 ASN A N 1
ATOM 721 C CA . ASN A 1 114 ? 10.586 22.501 41.330 1.00 16.73 231 ASN A CA 1
ATOM 722 C C . ASN A 1 114 ? 11.579 21.494 41.747 1.00 17.19 231 ASN A C 1
ATOM 723 O O . ASN A 1 114 ? 12.217 21.638 42.828 1.00 16.27 231 ASN A O 1
ATOM 728 N N . SER A 1 115 ? 11.816 20.435 40.936 1.00 17.87 232 SER A N 1
ATOM 729 C CA . SER A 1 115 ? 12.784 19.395 41.328 1.00 18.76 232 SER A CA 1
ATOM 730 C C . SER A 1 115 ? 14.201 19.905 41.087 1.00 18.28 232 SER A C 1
ATOM 731 O O . SER A 1 115 ? 14.459 21.007 40.500 1.00 18.67 232 SER A O 1
ATOM 734 N N . GLY A 1 116 ? 15.125 19.065 41.545 1.00 18.61 233 GLY A N 1
ATOM 735 C CA . GLY A 1 116 ? 16.540 19.478 41.540 1.00 20.02 233 GLY A CA 1
ATOM 736 C C . GLY A 1 116 ? 17.165 19.562 40.164 1.00 20.18 233 GLY A C 1
ATOM 737 O O . GLY A 1 116 ? 18.291 20.113 40.040 1.00 22.78 233 GLY A O 1
ATOM 738 N N . GLN A 1 117 ? 16.529 19.081 39.112 1.00 21.95 234 GLN A N 1
ATOM 739 C CA . GLN A 1 117 ? 17.132 19.289 37.783 1.00 22.71 234 GLN A CA 1
ATOM 740 C C . GLN A 1 117 ? 16.805 20.669 37.235 1.00 22.98 234 GLN A C 1
ATOM 741 O O . GLN A 1 117 ? 17.191 21.013 36.096 1.00 26.45 234 GLN A O 1
ATOM 747 N N . GLU A 1 118 ? 15.954 21.430 37.970 1.00 18.16 235 GLU A N 1
ATOM 748 C CA . GLU A 1 118 ? 15.466 22.640 37.320 1.00 18.87 235 GLU A CA 1
ATOM 749 C C . GLU A 1 118 ? 16.303 23.852 37.582 1.00 17.34 235 GLU A C 1
ATOM 750 O O . GLU A 1 118 ? 16.909 23.967 38.693 1.00 18.26 235 GLU A O 1
ATOM 756 N N . LYS A 1 119 ? 16.433 24.764 36.624 1.00 17.39 236 LYS A N 1
ATOM 757 C CA . LYS A 1 119 ? 17.285 25.981 36.849 1.00 16.62 236 LYS A CA 1
ATOM 758 C C . LYS A 1 119 ? 16.698 26.862 37.962 1.00 15.88 236 LYS A C 1
ATOM 759 O O . LYS A 1 119 ? 17.467 27.430 38.755 1.00 15.67 236 LYS A O 1
ATOM 765 N N . TYR A 1 120 ? 15.373 27.092 38.017 1.00 15.31 237 TYR A N 1
ATOM 766 C CA . TYR A 1 120 ? 14.780 28.003 38.994 1.00 15.03 237 TYR A CA 1
ATOM 767 C C . TYR A 1 120 ? 14.023 27.265 40.010 1.00 15.35 237 TYR A C 1
ATOM 768 O O . TYR A 1 120 ? 13.048 26.483 39.641 1.00 16.56 237 TYR A O 1
ATOM 777 N N . ARG A 1 121 ? 14.380 27.463 41.282 1.00 15.09 238 ARG A N 1
ATOM 778 C CA . ARG A 1 121 ? 13.704 26.687 42.325 1.00 14.14 238 ARG A CA 1
ATOM 779 C C . ARG A 1 121 ? 13.264 27.678 43.452 1.00 13.96 238 ARG A C 1
ATOM 780 O O . ARG A 1 121 ? 13.777 28.774 43.617 1.00 14.04 238 ARG A O 1
ATOM 788 N N . PHE A 1 122 ? 12.279 27.229 44.239 1.00 13.66 239 PHE A N 1
ATOM 789 C CA . PHE A 1 122 ? 11.673 28.002 45.320 1.00 12.75 239 PHE A CA 1
ATOM 790 C C . PHE A 1 122 ? 11.520 27.110 46.519 1.00 13.02 239 PHE A C 1
ATOM 791 O O . PHE A 1 122 ? 11.022 25.959 46.428 1.00 15.03 239 PHE A O 1
ATOM 799 N N . PHE A 1 123 ? 11.855 27.650 47.702 1.00 12.80 240 PHE A N 1
ATOM 800 C CA . PHE A 1 123 ? 11.658 26.915 48.958 1.00 13.16 240 PHE A CA 1
ATOM 801 C C . PHE A 1 123 ? 11.012 27.882 49.972 1.00 14.42 240 PHE A C 1
ATOM 802 O O . PHE A 1 123 ? 11.241 29.102 49.916 1.00 15.05 240 PHE A O 1
ATOM 810 N N . SER A 1 124 ? 10.144 27.365 50.840 1.00 14.07 241 SER A N 1
ATOM 811 C CA . SER A 1 124 ? 9.359 28.172 51.720 1.00 14.71 241 SER A CA 1
ATOM 812 C C . SER A 1 124 ? 9.197 27.470 53.040 1.00 16.55 241 SER A C 1
ATOM 813 O O . SER A 1 124 ? 8.708 26.334 53.045 1.00 17.36 241 SER A O 1
ATOM 816 N N . SER A 1 125 ? 9.468 28.181 54.162 1.00 16.19 242 SER A N 1
ATOM 817 C CA . SER A 1 125 ? 9.255 27.581 55.455 1.00 17.63 242 SER A CA 1
ATOM 818 C C . SER A 1 125 ? 7.745 27.323 55.745 1.00 18.39 242 SER A C 1
ATOM 819 O O . SER A 1 125 ? 7.480 26.576 56.651 1.00 20.62 242 SER A O 1
ATOM 822 N N . LYS A 1 126 ? 6.843 27.940 54.991 1.00 18.09 243 LYS A N 1
ATOM 823 C CA . LYS A 1 126 ? 5.390 27.705 55.176 1.00 18.75 243 LYS A CA 1
ATOM 824 C C . LYS A 1 126 ? 5.004 26.392 54.554 1.00 20.30 243 LYS A C 1
ATOM 825 O O . LYS A 1 126 ? 3.941 25.836 54.854 1.00 22.65 243 LYS A O 1
ATOM 831 N N . GLN A 1 127 ? 5.829 25.862 53.660 1.00 17.80 244 GLN A N 1
ATOM 832 C CA . GLN A 1 127 ? 5.490 24.620 52.908 1.00 16.99 244 GLN A CA 1
ATOM 833 C C . GLN A 1 127 ? 6.261 23.349 53.325 1.00 18.79 244 GLN A C 1
ATOM 834 O O . GLN A 1 127 ? 5.756 22.179 53.213 1.00 19.19 244 GLN A O 1
ATOM 840 N N . GLY A 1 128 ? 7.549 23.471 53.693 1.00 16.67 245 GLY A N 1
ATOM 841 C CA . GLY A 1 128 ? 8.357 22.324 53.990 1.00 16.52 245 GLY A CA 1
ATOM 842 C C . GLY A 1 128 ? 9.697 22.772 54.623 1.00 16.33 245 GLY A C 1
ATOM 843 O O . GLY A 1 128 ? 10.282 23.797 54.180 1.00 16.65 245 GLY A O 1
ATOM 844 N N . LEU A 1 129 ? 10.087 22.031 55.650 1.00 17.72 246 LEU A N 1
ATOM 845 C CA . LEU A 1 129 ? 11.308 22.375 56.422 1.00 17.33 246 LEU A CA 1
ATOM 846 C C . LEU A 1 129 ? 12.519 21.527 56.132 1.00 18.53 246 LEU A C 1
ATOM 847 O O . LEU A 1 129 ? 13.622 22.011 55.879 1.00 16.45 246 LEU A O 1
ATOM 852 N N . ASP A 1 130 ? 12.348 20.223 56.199 1.00 21.26 247 ASP A N 1
ATOM 853 C CA . ASP A 1 130 ? 13.479 19.374 56.133 1.00 23.16 247 ASP A CA 1
ATOM 854 C C . ASP A 1 130 ? 13.117 18.657 54.654 1.00 22.08 247 ASP A C 1
ATOM 855 O O . ASP A 1 130 ? 12.272 19.143 53.776 1.00 29.13 247 ASP A O 1
ATOM 860 N N . ASN A 1 131 ? 13.747 17.640 54.390 1.00 25.34 248 ASN A N 1
ATOM 861 C CA . ASN A 1 131 ? 13.811 17.112 53.119 1.00 19.70 248 ASN A CA 1
ATOM 862 C C . ASN A 1 131 ? 14.505 18.005 52.121 1.00 18.09 248 ASN A C 1
ATOM 863 O O . ASN A 1 131 ? 14.891 19.152 52.371 1.00 18.62 248 ASN A O 1
ATOM 868 N N . GLU A 1 132 ? 14.701 17.429 50.944 1.00 16.49 249 GLU A N 1
ATOM 869 C CA . GLU A 1 132 ? 15.606 18.034 49.953 1.00 16.98 249 GLU A CA 1
ATOM 870 C C . GLU A 1 132 ? 15.104 19.399 49.490 1.00 17.22 249 GLU A C 1
ATOM 871 O O . GLU A 1 132 ? 15.938 20.295 49.217 1.00 16.90 249 GLU A O 1
ATOM 877 N N . ASN A 1 133 ? 13.797 19.592 49.419 1.00 17.53 250 ASN A N 1
ATOM 878 C CA . ASN A 1 133 ? 13.187 20.866 49.052 1.00 16.01 250 ASN A CA 1
ATOM 879 C C . ASN A 1 133 ? 12.743 21.647 50.288 1.00 16.08 250 ASN A C 1
ATOM 880 O O . ASN A 1 133 ? 11.872 22.545 50.116 1.00 15.31 250 ASN A O 1
ATOM 885 N N . GLY A 1 134 ? 13.297 21.313 51.466 1.00 14.84 251 GLY A N 1
ATOM 886 C CA . GLY A 1 134 ? 12.890 22.080 52.668 1.00 16.69 251 GLY A CA 1
ATOM 887 C C . GLY A 1 134 ? 13.687 23.332 52.861 1.00 16.07 251 GLY A C 1
ATOM 888 O O . GLY A 1 134 ? 14.843 23.428 52.445 1.00 15.97 251 GLY A O 1
ATOM 889 N N . PHE A 1 135 ? 13.066 24.304 53.536 1.00 15.09 252 PHE A N 1
ATOM 890 C CA . PHE A 1 135 ? 13.748 25.541 53.768 1.00 13.25 252 PHE A CA 1
ATOM 891 C C . PHE A 1 135 ? 14.989 25.334 54.644 1.00 14.90 252 PHE A C 1
ATOM 892 O O . PHE A 1 135 ? 16.038 25.991 54.378 1.00 14.31 252 PHE A O 1
ATOM 900 N N . ASN A 1 136 ? 14.927 24.504 55.690 1.00 14.31 253 ASN A N 1
ATOM 901 C CA . ASN A 1 136 ? 16.173 24.349 56.494 1.00 15.79 253 ASN A CA 1
ATOM 902 C C . ASN A 1 136 ? 17.300 23.654 55.744 1.00 14.92 253 ASN A C 1
ATOM 903 O O . ASN A 1 136 ? 18.439 24.053 55.891 1.00 15.61 253 ASN A O 1
ATOM 908 N N . SER A 1 137 ? 16.949 22.637 54.945 1.00 14.84 254 SER A N 1
ATOM 909 C CA . SER A 1 137 ? 17.985 21.956 54.145 1.00 13.01 254 SER A CA 1
ATOM 910 C C . SER A 1 137 ? 18.638 22.934 53.212 1.00 14.69 254 SER A C 1
ATOM 911 O O . SER A 1 137 ? 19.871 22.961 53.047 1.00 15.67 254 SER A O 1
ATOM 914 N N . GLN A 1 138 ? 17.816 23.680 52.509 1.00 14.21 255 GLN A N 1
ATOM 915 C CA . GLN A 1 138 ? 18.362 24.619 51.519 1.00 15.11 255 GLN A CA 1
ATOM 916 C C . GLN A 1 138 ? 19.088 25.805 52.216 1.00 14.70 255 GLN A C 1
ATOM 917 O O . GLN A 1 138 ? 20.118 26.311 51.671 1.00 15.94 255 GLN A O 1
ATOM 923 N N . TRP A 1 139 ? 18.637 26.229 53.403 1.00 13.92 256 TRP A N 1
ATOM 924 C CA . TRP A 1 139 ? 19.480 27.140 54.197 1.00 13.14 256 TRP A CA 1
ATOM 925 C C . TRP A 1 139 ? 20.811 26.519 54.447 1.00 13.48 256 TRP A C 1
ATOM 926 O O . TRP A 1 139 ? 21.847 27.227 54.317 1.00 14.43 256 TRP A O 1
ATOM 937 N N . ASN A 1 140 ? 20.845 25.294 54.934 1.00 15.14 257 ASN A N 1
ATOM 938 C CA . ASN A 1 140 ? 22.087 24.705 55.338 1.00 15.81 257 ASN A CA 1
ATOM 939 C C . ASN A 1 140 ? 23.040 24.579 54.171 1.00 17.07 257 ASN A C 1
ATOM 940 O O . ASN A 1 140 ? 24.273 24.603 54.387 1.00 17.47 257 ASN A O 1
ATOM 945 N N . TRP A 1 141 ? 22.506 24.414 52.971 1.00 14.83 258 TRP A N 1
ATOM 946 C CA . TRP A 1 141 ? 23.308 24.291 51.738 1.00 13.97 258 TRP A CA 1
ATOM 947 C C . TRP A 1 141 ? 23.683 25.627 51.133 1.00 14.47 258 TRP A C 1
ATOM 948 O O . TRP A 1 141 ? 24.329 25.694 50.048 1.00 16.29 258 TRP A O 1
ATOM 959 N N . SER A 1 142 ? 23.220 26.734 51.770 1.00 14.50 259 SER A N 1
ATOM 960 C CA . SER A 1 142 ? 23.491 28.043 51.230 1.00 14.33 259 SER A CA 1
ATOM 961 C C . SER A 1 142 ? 24.072 28.934 52.341 1.00 13.09 259 SER A C 1
ATOM 962 O O . SER A 1 142 ? 25.240 28.763 52.709 1.00 14.46 259 SER A O 1
ATOM 965 N N . ALA A 1 143 ? 23.223 29.777 52.923 1.00 12.92 260 ALA A N 1
ATOM 966 C CA . ALA A 1 143 ? 23.733 30.695 53.962 1.00 12.50 260 ALA A CA 1
ATOM 967 C C . ALA A 1 143 ? 24.366 29.938 55.106 1.00 14.90 260 ALA A C 1
ATOM 968 O O . ALA A 1 143 ? 25.327 30.446 55.682 1.00 13.96 260 ALA A O 1
ATOM 970 N N . GLY A 1 144 ? 23.833 28.773 55.511 1.00 13.97 261 GLY A N 1
ATOM 971 C CA . GLY A 1 144 ? 24.393 28.029 56.683 1.00 15.22 261 GLY A CA 1
ATOM 972 C C . GLY A 1 144 ? 25.839 27.559 56.418 1.00 17.61 261 GLY A C 1
ATOM 973 O O . GLY A 1 144 ? 26.570 27.395 57.453 1.00 18.18 261 GLY A O 1
ATOM 974 N N . GLN A 1 145 ? 26.246 27.460 55.140 1.00 15.44 262 GLN A N 1
ATOM 975 C CA . GLN A 1 145 ? 27.609 27.032 54.737 1.00 18.75 262 GLN A CA 1
ATOM 976 C C . GLN A 1 145 ? 28.582 28.139 54.647 1.00 19.30 262 GLN A C 1
ATOM 977 O O . GLN A 1 145 ? 29.763 27.856 54.391 1.00 18.68 262 GLN A O 1
ATOM 983 N N . ALA A 1 146 ? 28.153 29.385 54.725 1.00 15.00 263 ALA A N 1
ATOM 984 C CA . ALA A 1 146 ? 28.971 30.502 54.356 1.00 14.15 263 ALA A CA 1
ATOM 985 C C . ALA A 1 146 ? 29.584 31.185 55.604 1.00 14.57 263 ALA A C 1
ATOM 986 O O . ALA A 1 146 ? 29.849 32.386 55.554 1.00 14.87 263 ALA A O 1
ATOM 988 N N . ASN A 1 147 ? 29.830 30.412 56.663 1.00 15.74 264 ASN A N 1
ATOM 989 C CA . ASN A 1 147 ? 30.291 30.972 57.968 1.00 14.89 264 ASN A CA 1
ATOM 990 C C . ASN A 1 147 ? 29.508 32.205 58.367 1.00 14.44 264 ASN A C 1
ATOM 991 O O . ASN A 1 147 ? 30.033 33.286 58.635 1.00 14.77 264 ASN A O 1
ATOM 996 N N . PRO A 1 148 ? 28.163 32.063 58.402 1.00 13.91 265 PRO A N 1
ATOM 997 C CA . PRO A 1 148 ? 27.357 33.220 58.767 1.00 13.42 265 PRO A CA 1
ATOM 998 C C . PRO A 1 148 ? 27.712 33.782 60.154 1.00 13.28 265 PRO A C 1
ATOM 999 O O . PRO A 1 148 ? 28.107 33.043 61.076 1.00 15.30 265 PRO A O 1
ATOM 1003 N N . SER A 1 149 ? 27.538 35.079 60.234 1.00 13.83 266 SER A N 1
ATOM 1004 C CA . SER A 1 149 ? 27.788 35.774 61.521 1.00 15.13 266 SER A CA 1
ATOM 1005 C C . SER A 1 149 ? 26.654 35.597 62.508 1.00 15.08 266 SER A C 1
ATOM 1006 O O . SER A 1 149 ? 25.566 35.083 62.148 1.00 16.80 266 SER A O 1
ATOM 1009 N N . GLU A 1 150 ? 26.863 36.068 63.750 1.00 16.23 267 GLU A N 1
ATOM 1010 C CA . GLU A 1 150 ? 25.804 35.925 64.762 1.00 15.65 267 GLU A CA 1
ATOM 1011 C C . GLU A 1 150 ? 24.493 36.617 64.259 1.00 15.35 267 GLU A C 1
ATOM 1012 O O . GLU A 1 150 ? 23.433 35.977 64.497 1.00 16.95 267 GLU A O 1
ATOM 1018 N N . THR A 1 151 ? 24.577 37.763 63.650 1.00 16.03 268 THR A N 1
ATOM 1019 C CA . THR A 1 151 ? 23.329 38.475 63.223 1.00 15.64 268 THR A CA 1
ATOM 1020 C C . THR A 1 151 ? 22.511 37.573 62.280 1.00 18.03 268 THR A C 1
ATOM 1021 O O . THR A 1 151 ? 21.302 37.373 62.476 1.00 18.29 268 THR A O 1
ATOM 1025 N N . VAL A 1 152 ? 23.195 36.936 61.329 1.00 15.75 269 VAL A N 1
ATOM 1026 C CA . VAL A 1 152 ? 22.480 36.100 60.363 1.00 14.83 269 VAL A CA 1
ATOM 1027 C C . VAL A 1 152 ? 21.980 34.865 61.080 1.00 15.00 269 VAL A C 1
ATOM 1028 O O . VAL A 1 152 ? 20.823 34.396 60.832 1.00 15.99 269 VAL A O 1
ATOM 1032 N N . ASN A 1 153 ? 22.752 34.227 61.962 1.00 14.19 270 ASN A N 1
ATOM 1033 C CA . ASN A 1 153 ? 22.298 33.053 62.661 1.00 14.68 270 ASN A CA 1
ATOM 1034 C C . ASN A 1 153 ? 21.062 33.400 63.554 1.00 14.50 270 ASN A C 1
ATOM 1035 O O . ASN A 1 153 ? 20.181 32.525 63.721 1.00 15.66 270 ASN A O 1
ATOM 1040 N N . SER A 1 154 ? 21.051 34.605 64.121 1.00 17.06 271 SER A N 1
ATOM 1041 C CA . SER A 1 154 ? 19.873 34.960 65.036 1.00 16.56 271 SER A CA 1
ATOM 1042 C C . SER A 1 154 ? 18.638 35.163 64.161 1.00 16.53 271 SER A C 1
ATOM 1043 O O . SER A 1 154 ? 17.532 34.797 64.650 1.00 17.26 271 SER A O 1
ATOM 1046 N N . TRP A 1 155 ? 18.795 35.663 62.952 1.00 16.74 272 TRP A N 1
ATOM 1047 C CA . TRP A 1 155 ? 17.602 35.731 62.054 1.00 14.90 272 TRP A CA 1
ATOM 1048 C C . TRP A 1 155 ? 17.061 34.353 61.825 1.00 16.02 272 TRP A C 1
ATOM 1049 O O . TRP A 1 155 ? 15.824 34.122 61.847 1.00 16.30 272 TRP A O 1
ATOM 1060 N N . LYS A 1 156 ? 17.918 33.363 61.596 1.00 15.47 273 LYS A N 1
ATOM 1061 C CA . LYS A 1 156 ? 17.425 32.008 61.298 1.00 15.53 273 LYS A CA 1
ATOM 1062 C C . LYS A 1 156 ? 16.764 31.401 62.536 1.00 15.80 273 LYS A C 1
ATOM 1063 O O . LYS A 1 156 ? 15.631 30.903 62.466 1.00 15.88 273 LYS A O 1
ATOM 1069 N N . SER A 1 157 ? 17.455 31.437 63.694 1.00 17.31 274 SER A N 1
ATOM 1070 C CA . SER A 1 157 ? 16.878 30.828 64.896 1.00 16.44 274 SER A CA 1
ATOM 1071 C C . SER A 1 157 ? 15.617 31.540 65.385 1.00 15.81 274 SER A C 1
ATOM 1072 O O . SER A 1 157 ? 14.765 30.878 65.966 1.00 16.62 274 SER A O 1
ATOM 1075 N N . GLY A 1 158 ? 15.488 32.824 65.080 1.00 15.58 275 GLY A N 1
ATOM 1076 C CA . GLY A 1 158 ? 14.242 33.512 65.485 1.00 16.21 275 GLY A CA 1
ATOM 1077 C C . GLY A 1 158 ? 13.112 33.346 64.529 1.00 16.00 275 GLY A C 1
ATOM 1078 O O . GLY A 1 158 ? 12.090 34.047 64.690 1.00 17.26 275 GLY A O 1
ATOM 1079 N N . ASN A 1 159 ? 13.267 32.495 63.508 1.00 16.67 276 ASN A N 1
ATOM 1080 C CA . ASN A 1 159 ? 12.210 32.257 62.494 1.00 15.30 276 ASN A CA 1
ATOM 1081 C C . ASN A 1 159 ? 11.848 33.555 61.796 1.00 15.47 276 ASN A C 1
ATOM 1082 O O . ASN A 1 159 ? 10.719 33.763 61.380 1.00 16.44 276 ASN A O 1
ATOM 1087 N N . ARG A 1 160 ? 12.862 34.409 61.553 1.00 12.77 277 ARG A N 1
ATOM 1088 C CA . ARG A 1 160 ? 12.675 35.670 60.779 1.00 13.62 277 ARG A CA 1
ATOM 1089 C C . ARG A 1 160 ? 12.700 35.470 59.279 1.00 12.71 277 ARG A C 1
ATOM 1090 O O . ARG A 1 160 ? 12.274 36.377 58.562 1.00 15.18 277 ARG A O 1
ATOM 1098 N N . LEU A 1 161 ? 13.171 34.303 58.802 1.00 13.81 278 LEU A N 1
ATOM 1099 C CA . LEU A 1 161 ? 13.380 34.206 57.344 1.00 13.65 278 LEU A CA 1
ATOM 1100 C C . LEU A 1 161 ? 12.480 33.055 56.882 1.00 15.04 278 LEU A C 1
ATOM 1101 O O . LEU A 1 161 ? 12.179 32.132 57.606 1.00 16.68 278 LEU A O 1
ATOM 1106 N N . SER A 1 162 ? 11.988 33.261 55.665 1.00 14.58 279 SER A N 1
ATOM 1107 C CA . SER A 1 162 ? 10.984 32.295 55.170 1.00 15.31 279 SER A CA 1
ATOM 1108 C C . SER A 1 162 ? 11.046 31.815 53.756 1.00 15.69 279 SER A C 1
ATOM 1109 O O . SER A 1 162 ? 10.459 30.736 53.517 1.00 17.61 279 SER A O 1
ATOM 1112 N N . LYS A 1 163 ? 11.636 32.528 52.821 1.00 13.90 280 LYS A N 1
ATOM 1113 C CA . LYS A 1 163 ? 11.568 32.073 51.407 1.00 15.38 280 LYS A CA 1
ATOM 1114 C C . LYS A 1 163 ? 12.967 32.100 50.867 1.00 13.98 280 LYS A C 1
ATOM 1115 O O . LYS A 1 163 ? 13.787 33.008 51.165 1.00 14.23 280 LYS A O 1
ATOM 1121 N N . ILE A 1 164 ? 13.236 31.132 49.994 1.00 14.16 281 ILE A N 1
ATOM 1122 C CA . ILE A 1 164 ? 14.538 31.113 49.254 1.00 14.29 281 ILE A CA 1
ATOM 1123 C C . ILE A 1 164 ? 14.251 30.963 47.774 1.00 14.50 281 ILE A C 1
ATOM 1124 O O . ILE A 1 164 ? 13.480 30.019 47.394 1.00 15.84 281 ILE A O 1
ATOM 1129 N N . TYR A 1 165 ? 14.787 31.832 46.952 1.00 13.84 282 TYR A N 1
ATOM 1130 C CA . TYR A 1 165 ? 14.655 31.670 45.470 1.00 12.95 282 TYR A CA 1
ATOM 1131 C C . TYR A 1 165 ? 16.054 31.289 44.990 1.00 14.03 282 TYR A C 1
ATOM 1132 O O . TYR A 1 165 ? 17.068 31.944 45.383 1.00 14.55 282 TYR A O 1
ATOM 1141 N N . PHE A 1 166 ? 16.178 30.256 44.183 1.00 12.85 283 PHE A N 1
ATOM 1142 C CA . PHE A 1 166 ? 17.486 29.683 43.810 1.00 13.49 283 PHE A CA 1
ATOM 1143 C C . PHE A 1 166 ? 17.580 29.601 42.293 1.00 13.15 283 PHE A C 1
ATOM 1144 O O . PHE A 1 166 ? 16.577 29.273 41.604 1.00 14.50 283 PHE A O 1
ATOM 1152 N N . ILE A 1 167 ? 18.736 30.016 41.731 1.00 12.75 284 ILE A N 1
ATOM 1153 C CA . ILE A 1 167 ? 19.032 29.897 40.283 1.00 13.40 284 ILE A CA 1
ATOM 1154 C C . ILE A 1 167 ? 20.285 29.046 40.116 1.00 13.38 284 ILE A C 1
ATOM 1155 O O . ILE A 1 167 ? 21.356 29.426 40.625 1.00 14.18 284 ILE A O 1
ATOM 1160 N N . ASN A 1 168 ? 20.132 27.921 39.413 1.00 13.47 285 ASN A N 1
ATOM 1161 C CA . ASN A 1 168 ? 21.263 27.055 39.119 1.00 14.77 285 ASN A CA 1
ATOM 1162 C C . ASN A 1 168 ? 21.892 27.478 37.772 1.00 14.42 285 ASN A C 1
ATOM 1163 O O . ASN A 1 168 ? 21.427 28.415 37.102 1.00 16.37 285 ASN A O 1
ATOM 1168 N N . GLN A 1 169 ? 22.982 26.792 37.419 1.00 15.01 286 GLN A N 1
ATOM 1169 C CA . GLN A 1 169 ? 23.641 26.994 36.114 1.00 14.81 286 GLN A CA 1
ATOM 1170 C C . GLN A 1 169 ? 24.083 28.379 35.869 1.00 16.13 286 GLN A C 1
ATOM 1171 O O . GLN A 1 169 ? 23.902 28.989 34.774 1.00 17.07 286 GLN A O 1
ATOM 1177 N N . ILE A 1 170 ? 24.659 28.979 36.901 1.00 15.21 287 ILE A N 1
ATOM 1178 C CA . ILE A 1 170 ? 25.321 30.254 36.747 1.00 15.33 287 ILE A CA 1
ATOM 1179 C C . ILE A 1 170 ? 26.716 30.008 36.155 1.00 15.91 287 ILE A C 1
ATOM 1180 O O . ILE A 1 170 ? 27.515 29.293 36.753 1.00 15.81 287 ILE A O 1
ATOM 1185 N N . THR A 1 171 ? 26.932 30.619 34.993 1.00 16.97 288 THR A N 1
ATOM 1186 C CA . THR A 1 171 ? 28.213 30.401 34.257 1.00 17.31 288 THR A CA 1
ATOM 1187 C C . THR A 1 171 ? 28.894 31.680 33.890 1.00 18.68 288 THR A C 1
ATOM 1188 O O . THR A 1 171 ? 29.897 31.634 33.172 1.00 20.24 288 THR A O 1
ATOM 1192 N N . ASP A 1 172 ? 28.452 32.790 34.448 1.00 17.31 289 ASP A N 1
ATOM 1193 C CA . ASP A 1 172 ? 29.059 34.093 34.125 1.00 19.63 289 ASP A CA 1
ATOM 1194 C C . ASP A 1 172 ? 30.394 34.322 34.804 1.00 19.05 289 ASP A C 1
ATOM 1195 O O . ASP A 1 172 ? 30.803 33.597 35.733 1.00 18.83 289 ASP A O 1
ATOM 1200 N N . THR A 1 173 ? 31.106 35.296 34.253 1.00 19.60 290 THR A N 1
ATOM 1201 C CA . THR A 1 173 ? 32.408 35.709 34.795 1.00 20.93 290 THR A CA 1
ATOM 1202 C C . THR A 1 173 ? 32.483 37.158 35.103 1.00 21.55 290 THR A C 1
ATOM 1203 O O . THR A 1 173 ? 33.550 37.660 35.510 1.00 22.33 290 THR A O 1
ATOM 1207 N N . THR A 1 174 ? 31.367 37.878 34.972 1.00 22.04 291 THR A N 1
ATOM 1208 C CA . THR A 1 174 ? 31.303 39.312 35.324 1.00 25.48 291 THR A CA 1
ATOM 1209 C C . THR A 1 174 ? 30.498 39.554 36.610 1.00 24.43 291 THR A C 1
ATOM 1210 O O . THR A 1 174 ? 30.089 38.624 37.354 1.00 23.02 291 THR A O 1
ATOM 1214 N N . GLU A 1 175 ? 30.286 40.815 36.913 1.00 23.30 292 GLU A N 1
ATOM 1215 C CA . GLU A 1 175 ? 29.422 41.135 38.050 1.00 23.05 292 GLU A CA 1
ATOM 1216 C C . GLU A 1 175 ? 27.975 41.016 37.610 1.00 24.07 292 GLU A C 1
ATOM 1217 O O . GLU A 1 175 ? 27.538 41.638 36.634 1.00 24.35 292 GLU A O 1
ATOM 1223 N N . LEU A 1 176 ? 27.163 40.302 38.367 1.00 20.07 293 LEU A N 1
ATOM 1224 C CA . LEU A 1 176 ? 25.776 40.087 37.948 1.00 20.70 293 LEU A CA 1
ATOM 1225 C C . LEU A 1 176 ? 24.929 40.863 38.949 1.00 20.51 293 LEU A C 1
ATOM 1226 O O . LEU A 1 176 ? 25.128 40.753 40.166 1.00 21.81 293 LEU A O 1
ATOM 1231 N N . THR A 1 177 ? 23.992 41.671 38.456 1.00 17.56 294 THR A N 1
ATOM 1232 C CA . THR A 1 177 ? 23.109 42.403 39.310 1.00 18.66 294 THR A CA 1
ATOM 1233 C C . THR A 1 177 ? 21.669 41.980 39.092 1.00 18.22 294 THR A C 1
ATOM 1234 O O . THR A 1 177 ? 21.156 41.958 37.958 1.00 20.93 294 THR A O 1
ATOM 1238 N N . TYR A 1 178 ? 20.983 41.617 40.171 1.00 15.13 295 TYR A N 1
ATOM 1239 C CA . TYR A 1 178 ? 19.580 41.278 40.165 1.00 17.56 295 TYR A CA 1
ATOM 1240 C C . TYR A 1 178 ? 18.824 42.367 40.913 1.00 17.94 295 TYR A C 1
ATOM 1241 O O . TYR A 1 178 ? 19.315 42.905 41.935 1.00 17.33 295 TYR A O 1
ATOM 1250 N N . THR A 1 179 ? 17.641 42.731 40.414 1.00 16.45 296 THR A N 1
ATOM 1251 C CA . THR A 1 179 ? 16.840 43.741 41.094 1.00 17.49 296 THR A CA 1
ATOM 1252 C C . THR A 1 179 ? 15.551 43.130 41.548 1.00 15.82 296 THR A C 1
ATOM 1253 O O . THR A 1 179 ? 14.788 42.539 40.762 1.00 17.23 296 THR A O 1
ATOM 1257 N N . LEU A 1 180 ? 15.332 43.211 42.860 1.00 15.50 297 LEU A N 1
ATOM 1258 C CA . LEU A 1 180 ? 14.162 42.521 43.527 1.00 16.32 297 LEU A CA 1
ATOM 1259 C C . LEU A 1 180 ? 13.226 43.581 44.133 1.00 14.90 297 LEU A C 1
ATOM 1260 O O . LEU A 1 180 ? 13.615 44.592 44.685 1.00 16.85 297 LEU A O 1
ATOM 1265 N N . THR A 1 181 ? 11.921 43.326 43.982 1.00 15.67 298 THR A N 1
ATOM 1266 C CA . THR A 1 181 ? 10.885 44.186 44.582 1.00 16.48 298 THR A CA 1
ATOM 1267 C C . THR A 1 181 ? 9.969 43.273 45.362 1.00 15.69 298 THR A C 1
ATOM 1268 O O . THR A 1 181 ? 9.632 42.182 44.893 1.00 18.91 298 THR A O 1
ATOM 1272 N N . ALA A 1 182 ? 9.541 43.717 46.574 1.00 16.84 299 ALA A N 1
ATOM 1273 C CA . ALA A 1 182 ? 8.672 42.905 47.414 1.00 17.69 299 ALA A CA 1
ATOM 1274 C C . ALA A 1 182 ? 7.665 43.808 48.136 1.00 17.21 299 ALA A C 1
ATOM 1275 O O . ALA A 1 182 ? 7.979 44.959 48.433 1.00 20.62 299 ALA A O 1
ATOM 1277 N N . LYS A 1 183 ? 6.541 43.201 48.395 1.00 17.36 300 LYS A N 1
ATOM 1278 C CA . LYS A 1 183 ? 5.490 43.919 49.133 1.00 20.26 300 LYS A CA 1
ATOM 1279 C C . LYS A 1 183 ? 5.552 43.537 50.609 1.00 19.81 300 LYS A C 1
ATOM 1280 O O . LYS A 1 183 ? 5.714 42.385 50.998 1.00 18.54 300 LYS A O 1
ATOM 1286 N N . VAL A 1 184 ? 5.393 44.558 51.446 1.00 20.14 301 VAL A N 1
ATOM 1287 C CA . VAL A 1 184 ? 5.315 44.346 52.858 1.00 19.68 301 VAL A CA 1
ATOM 1288 C C . VAL A 1 184 ? 3.978 43.776 53.257 1.00 17.72 301 VAL A C 1
ATOM 1289 O O . VAL A 1 184 ? 2.914 44.450 52.986 1.00 22.42 301 VAL A O 1
ATOM 1293 N N . THR A 1 185 ? 3.938 42.635 53.918 1.00 17.06 302 THR A N 1
ATOM 1294 C CA . THR A 1 185 ? 2.665 41.916 54.208 1.00 19.22 302 THR A CA 1
ATOM 1295 C C . THR A 1 185 ? 2.361 41.989 55.692 1.00 20.89 302 THR A C 1
ATOM 1296 O O . THR A 1 185 ? 1.302 41.502 56.149 1.00 23.32 302 THR A O 1
ATOM 1300 N N . GLU A 1 186 ? 3.291 42.578 56.467 1.00 20.84 303 GLU A N 1
ATOM 1301 C CA . GLU A 1 186 ? 3.074 42.676 57.932 1.00 21.29 303 GLU A CA 1
ATOM 1302 C C . GLU A 1 186 ? 3.073 44.118 58.339 1.00 22.39 303 GLU A C 1
ATOM 1303 O O . GLU A 1 186 ? 4.156 44.801 58.372 1.00 23.95 303 GLU A O 1
ATOM 1309 N N . PRO A 1 187 ? 1.874 44.632 58.700 1.00 22.71 304 PRO A N 1
ATOM 1310 C CA . PRO A 1 187 ? 1.860 46.061 58.912 1.00 24.30 304 PRO A CA 1
ATOM 1311 C C . PRO A 1 187 ? 2.597 46.505 60.183 1.00 22.61 304 PRO A C 1
ATOM 1312 O O . PRO A 1 187 ? 2.931 47.670 60.320 1.00 26.58 304 PRO A O 1
ATOM 1316 N N . ASN A 1 188 ? 2.838 45.567 61.115 1.00 20.57 305 ASN A N 1
ATOM 1317 C CA . ASN A 1 188 ? 3.482 45.988 62.365 1.00 20.96 305 ASN A CA 1
ATOM 1318 C C . ASN A 1 188 ? 4.973 45.660 62.379 1.00 20.98 305 ASN A C 1
ATOM 1319 O O . ASN A 1 188 ? 5.624 45.538 63.476 1.00 23.20 305 ASN A O 1
ATOM 1324 N N . GLN A 1 189 ? 5.523 45.485 61.182 1.00 18.53 306 GLN A N 1
ATOM 1325 C CA . GLN A 1 189 ? 6.956 45.173 61.079 1.00 16.53 306 GLN A CA 1
ATOM 1326 C C . GLN A 1 189 ? 7.757 46.305 60.460 1.00 14.91 306 GLN A C 1
ATOM 1327 O O . GLN A 1 189 ? 7.398 46.855 59.388 1.00 16.74 306 GLN A O 1
ATOM 1333 N N . GLN A 1 190 ? 8.817 46.706 61.145 1.00 15.05 307 GLN A N 1
ATOM 1334 C CA . GLN A 1 190 ? 9.711 47.727 60.600 1.00 15.25 307 GLN A CA 1
ATOM 1335 C C . GLN A 1 190 ? 11.052 47.190 60.099 1.00 16.06 307 GLN A C 1
ATOM 1336 O O . GLN A 1 190 ? 11.729 47.912 59.370 1.00 17.40 307 GLN A O 1
ATOM 1342 N N . SER A 1 191 ? 11.470 46.045 60.603 1.00 14.28 308 SER A N 1
ATOM 1343 C CA . SER A 1 191 ? 12.822 45.573 60.187 1.00 15.35 308 SER A CA 1
ATOM 1344 C C . SER A 1 191 ? 12.786 44.352 59.328 1.00 14.52 308 SER A C 1
ATOM 1345 O O . SER A 1 191 ? 12.023 43.443 59.580 1.00 17.09 308 SER A O 1
ATOM 1348 N N . PHE A 1 192 ? 13.548 44.408 58.282 1.00 14.71 309 PHE A N 1
ATOM 1349 C CA . PHE A 1 192 ? 13.444 43.388 57.172 1.00 15.33 309 PHE A CA 1
ATOM 1350 C C . PHE A 1 192 ? 14.884 42.942 56.786 1.00 14.73 309 PHE A C 1
ATOM 1351 O O . PHE A 1 192 ? 15.575 43.634 56.029 1.00 15.80 309 PHE A O 1
ATOM 1359 N N . PRO A 1 193 ? 15.276 41.747 57.274 1.00 14.31 310 PRO A N 1
ATOM 1360 C CA . PRO A 1 193 ? 16.600 41.181 56.847 1.00 16.10 310 PRO A CA 1
ATOM 1361 C C . PRO A 1 193 ? 16.565 40.762 55.418 1.00 17.55 310 PRO A C 1
ATOM 1362 O O . PRO A 1 193 ? 15.536 40.122 55.036 1.00 18.92 310 PRO A O 1
ATOM 1366 N N . LEU A 1 194 ? 17.573 41.168 54.621 1.00 17.67 311 LEU A N 1
ATOM 1367 C CA . LEU A 1 194 ? 17.721 40.654 53.250 1.00 18.51 311 LEU A CA 1
ATOM 1368 C C . LEU A 1 194 ? 19.071 39.944 53.127 1.00 17.80 311 LEU A C 1
ATOM 1369 O O . LEU A 1 194 ? 20.092 40.398 53.692 1.00 16.84 311 LEU A O 1
ATOM 1374 N N . LEU A 1 195 ? 19.088 38.857 52.379 1.00 16.24 312 LEU A N 1
ATOM 1375 C CA . LEU A 1 195 ? 20.321 38.059 52.246 1.00 15.52 312 LEU A CA 1
ATOM 1376 C C . LEU A 1 195 ? 20.392 37.474 50.853 1.00 13.83 312 LEU A C 1
ATOM 1377 O O A LEU A 1 195 ? 19.367 37.241 50.174 0.50 14.55 312 LEU A O 1
ATOM 1378 O O B LEU A 1 195 ? 19.368 37.235 50.178 0.50 14.52 312 LEU A O 1
ATOM 1383 N N . ALA A 1 196 ? 21.634 37.186 50.453 1.00 13.28 313 ALA A N 1
ATOM 1384 C CA . ALA A 1 196 ? 21.886 36.508 49.179 1.00 12.19 313 ALA A CA 1
ATOM 1385 C C . ALA A 1 196 ? 23.127 35.705 49.353 1.00 13.04 313 ALA A C 1
ATOM 1386 O O . ALA A 1 196 ? 24.013 36.045 50.138 1.00 14.04 313 ALA A O 1
ATOM 1388 N N . VAL A 1 197 ? 23.208 34.651 48.571 1.00 13.14 314 VAL A N 1
ATOM 1389 C CA . VAL A 1 197 ? 24.305 33.653 48.709 1.00 13.83 314 VAL A CA 1
ATOM 1390 C C . VAL A 1 197 ? 24.742 33.231 47.276 1.00 14.67 314 VAL A C 1
ATOM 1391 O O . VAL A 1 197 ? 23.890 33.072 46.364 1.00 13.83 314 VAL A O 1
ATOM 1403 N N . LYS A 1 199 ? 27.536 30.185 45.362 1.00 13.20 316 LYS A N 1
ATOM 1404 C CA . LYS A 1 199 ? 28.503 29.133 45.592 1.00 13.32 316 LYS A CA 1
ATOM 1405 C C . LYS A 1 199 ? 28.919 28.476 44.282 1.00 13.29 316 LYS A C 1
ATOM 1406 O O . LYS A 1 199 ? 28.188 28.516 43.307 1.00 13.60 316 LYS A O 1
ATOM 1412 N N . SER A 1 200 ? 30.054 27.773 44.363 1.00 13.83 317 SER A N 1
ATOM 1413 C CA . SER A 1 200 ? 30.387 26.789 43.335 1.00 14.64 317 SER A CA 1
ATOM 1414 C C . SER A 1 200 ? 29.739 25.459 43.630 1.00 16.72 317 SER A C 1
ATOM 1415 O O . SER A 1 200 ? 29.661 25.038 44.799 1.00 17.26 317 SER A O 1
ATOM 1418 N N . PHE A 1 201 ? 29.296 24.717 42.573 1.00 14.56 318 PHE A N 1
ATOM 1419 C CA . PHE A 1 201 ? 28.815 23.331 42.825 1.00 15.47 318 PHE A CA 1
ATOM 1420 C C . PHE A 1 201 ? 30.014 22.322 42.616 1.00 17.07 318 PHE A C 1
ATOM 1421 O O . PHE A 1 201 ? 29.786 21.109 42.781 1.00 18.90 318 PHE A O 1
ATOM 1429 N N . THR A 1 202 ? 31.248 22.810 42.365 1.00 16.23 319 THR A N 1
ATOM 1430 C CA . THR A 1 202 ? 32.418 21.864 42.236 1.00 17.13 319 THR A CA 1
ATOM 1431 C C . THR A 1 202 ? 33.556 22.234 43.205 1.00 16.64 319 THR A C 1
ATOM 1432 O O . THR A 1 202 ? 34.036 21.329 43.951 1.00 18.99 319 THR A O 1
ATOM 1436 N N . TYR A 1 203 ? 34.000 23.491 43.209 1.00 16.07 320 TYR A N 1
ATOM 1437 C CA . TYR A 1 203 ? 35.194 23.830 43.994 1.00 16.42 320 TYR A CA 1
ATOM 1438 C C . TYR A 1 203 ? 34.882 23.922 45.470 1.00 17.52 320 TYR A C 1
ATOM 1439 O O . TYR A 1 203 ? 33.842 24.525 45.883 1.00 15.44 320 TYR A O 1
ATOM 1448 N N . THR A 1 204 ? 35.751 23.345 46.294 1.00 17.87 321 THR A N 1
ATOM 1449 C CA . THR A 1 204 ? 35.545 23.224 47.727 1.00 16.82 321 THR A CA 1
ATOM 1450 C C . THR A 1 204 ? 36.679 23.866 48.502 1.00 16.14 321 THR A C 1
ATOM 1451 O O . THR A 1 204 ? 37.750 24.158 48.003 1.00 16.69 321 THR A O 1
ATOM 1455 N N . ASN A 1 205 ? 36.367 24.198 49.757 1.00 15.93 322 ASN A N 1
ATOM 1456 C CA . ASN A 1 205 ? 37.376 24.725 50.722 1.00 15.02 322 ASN A CA 1
ATOM 1457 C C . ASN A 1 205 ? 38.229 23.549 51.303 1.00 16.21 322 ASN A C 1
ATOM 1458 O O . ASN A 1 205 ? 38.077 22.414 50.833 1.00 17.18 322 ASN A O 1
ATOM 1463 N N . SER A 1 206 ? 39.125 23.868 52.234 1.00 17.71 323 SER A N 1
ATOM 1464 C CA . SER A 1 206 ? 39.992 22.794 52.824 1.00 19.35 323 SER A CA 1
ATOM 1465 C C . SER A 1 206 ? 39.184 21.710 53.565 1.00 20.34 323 SER A C 1
ATOM 1466 O O . SER A 1 206 ? 39.738 20.614 53.846 1.00 21.64 323 SER A O 1
ATOM 1469 N N . LYS A 1 207 ? 37.924 21.968 53.944 1.00 18.57 324 LYS A N 1
ATOM 1470 C CA . LYS A 1 207 ? 37.068 21.020 54.634 1.00 18.85 324 LYS A CA 1
ATOM 1471 C C . LYS A 1 207 ? 36.143 20.264 53.633 1.00 19.94 324 LYS A C 1
ATOM 1472 O O . LYS A 1 207 ? 35.239 19.527 54.068 1.00 23.01 324 LYS A O 1
ATOM 1478 N N . SER A 1 208 ? 36.420 20.383 52.324 1.00 19.87 325 SER A N 1
ATOM 1479 C CA . SER A 1 208 ? 35.641 19.759 51.233 1.00 21.10 325 SER A CA 1
ATOM 1480 C C . SER A 1 208 ? 34.171 20.245 51.197 1.00 20.03 325 SER A C 1
ATOM 1481 O O . SER A 1 208 ? 33.273 19.511 50.726 1.00 21.24 325 SER A O 1
ATOM 1484 N N . THR A 1 209 ? 33.951 21.476 51.662 1.00 19.01 326 THR A N 1
ATOM 1485 C CA . THR A 1 209 ? 32.601 22.063 51.519 1.00 17.77 326 THR A CA 1
ATOM 1486 C C . THR A 1 209 ? 32.656 23.022 50.342 1.00 16.11 326 THR A C 1
ATOM 1487 O O . THR A 1 209 ? 33.615 23.819 50.211 1.00 16.38 326 THR A O 1
ATOM 1491 N N . GLU A 1 210 ? 31.591 22.988 49.516 1.00 16.42 327 GLU A N 1
ATOM 1492 C CA . GLU A 1 210 ? 31.534 23.932 48.382 1.00 15.39 327 GLU A CA 1
ATOM 1493 C C . GLU A 1 210 ? 31.862 25.337 48.805 1.00 15.44 327 GLU A C 1
ATOM 1494 O O . GLU A 1 210 ? 31.331 25.797 49.838 1.00 15.86 327 GLU A O 1
ATOM 1500 N N . VAL A 1 211 ? 32.699 26.034 48.052 1.00 13.92 328 VAL A N 1
ATOM 1501 C CA . VAL A 1 211 ? 33.034 27.433 48.430 1.00 15.18 328 VAL A CA 1
ATOM 1502 C C . VAL A 1 211 ? 31.731 28.258 48.271 1.00 13.70 328 VAL A C 1
ATOM 1503 O O . VAL A 1 211 ? 31.062 28.272 47.203 1.00 13.84 328 VAL A O 1
ATOM 1507 N N . THR A 1 212 ? 31.403 28.961 49.373 1.00 13.38 329 THR A N 1
ATOM 1508 C CA . THR A 1 212 ? 30.085 29.637 49.504 1.00 13.60 329 THR A CA 1
ATOM 1509 C C . THR A 1 212 ? 30.301 30.959 50.170 1.00 12.63 329 THR A C 1
ATOM 1510 O O . THR A 1 212 ? 30.996 31.046 51.179 1.00 14.04 329 THR A O 1
ATOM 1514 N N . SER A 1 213 ? 29.656 32.013 49.610 1.00 12.88 330 SER A N 1
ATOM 1515 C CA . SER A 1 213 ? 29.754 33.337 50.184 1.00 12.14 330 SER A CA 1
ATOM 1516 C C . SER A 1 213 ? 28.364 33.978 50.291 1.00 12.61 330 SER A C 1
ATOM 1517 O O . SER A 1 213 ? 27.433 33.671 49.494 1.00 12.76 330 SER A O 1
ATOM 1520 N N . LEU A 1 214 ? 28.250 34.844 51.297 1.00 12.84 331 LEU A N 1
ATOM 1521 C CA . LEU A 1 214 ? 26.979 35.580 51.579 1.00 13.10 331 LEU A CA 1
ATOM 1522 C C . LEU A 1 214 ? 27.124 37.057 51.698 1.00 13.41 331 LEU A C 1
ATOM 1523 O O . LEU A 1 214 ? 28.203 37.526 52.102 1.00 13.90 331 LEU A O 1
ATOM 1528 N N . GLY A 1 215 ? 26.052 37.769 51.395 1.00 13.07 332 GLY A N 1
ATOM 1529 C CA . GLY A 1 215 ? 25.921 39.168 51.639 1.00 13.83 332 GLY A CA 1
ATOM 1530 C C . GLY A 1 215 ? 24.612 39.401 52.369 1.00 14.37 332 GLY A C 1
ATOM 1531 O O . GLY A 1 215 ? 23.615 38.740 52.011 1.00 15.98 332 GLY A O 1
ATOM 1532 N N . ALA A 1 216 ? 24.557 40.313 53.340 1.00 14.71 333 ALA A N 1
ATOM 1533 C CA . ALA A 1 216 ? 23.255 40.570 54.075 1.00 15.35 333 ALA A CA 1
ATOM 1534 C C . ALA A 1 216 ? 23.215 41.930 54.611 1.00 18.04 333 ALA A C 1
ATOM 1535 O O . ALA A 1 216 ? 24.256 42.525 54.974 1.00 17.00 333 ALA A O 1
ATOM 1537 N N . ARG A 1 217 ? 22.026 42.508 54.678 1.00 16.82 334 ARG A N 1
ATOM 1538 C CA . ARG A 1 217 ? 21.840 43.850 55.381 1.00 20.78 334 ARG A CA 1
ATOM 1539 C C . ARG A 1 217 ? 20.422 43.777 55.930 1.00 18.07 334 ARG A C 1
ATOM 1540 O O . ARG A 1 217 ? 19.588 43.034 55.410 1.00 16.85 334 ARG A O 1
ATOM 1548 N N . GLU A 1 218 ? 20.126 44.545 56.971 1.00 17.02 335 GLU A N 1
ATOM 1549 C CA . GLU A 1 218 ? 18.744 44.677 57.440 1.00 16.90 335 GLU A CA 1
ATOM 1550 C C . GLU A 1 218 ? 18.214 46.042 57.032 1.00 17.08 335 GLU A C 1
ATOM 1551 O O . GLU A 1 218 ? 18.952 47.033 57.211 1.00 18.50 335 GLU A O 1
ATOM 1557 N N . ILE A 1 219 ? 17.010 46.047 56.481 1.00 17.28 336 ILE A N 1
ATOM 1558 C CA . ILE A 1 219 ? 16.312 47.266 56.097 1.00 18.83 336 ILE A CA 1
ATOM 1559 C C . ILE A 1 219 ? 15.388 47.695 57.197 1.00 18.70 336 ILE A C 1
ATOM 1560 O O . ILE A 1 219 ? 14.646 46.921 57.693 1.00 17.62 336 ILE A O 1
ATOM 1565 N N . THR A 1 220 ? 15.348 48.998 57.464 1.00 18.79 337 THR A N 1
ATOM 1566 C CA . THR A 1 220 ? 14.389 49.572 58.453 1.00 23.04 337 THR A CA 1
ATOM 1567 C C . THR A 1 220 ? 13.423 50.473 57.711 1.00 24.46 337 THR A C 1
ATOM 1568 O O . THR A 1 220 ? 13.847 51.362 56.933 1.00 25.38 337 THR A O 1
ATOM 1572 N N . LEU A 1 221 ? 12.124 50.248 57.943 1.00 23.44 338 LEU A N 1
ATOM 1573 C CA . LEU A 1 221 ? 11.085 51.160 57.399 1.00 27.46 338 LEU A CA 1
ATOM 1574 C C . LEU A 1 221 ? 10.724 52.158 58.534 1.00 30.97 338 LEU A C 1
ATOM 1575 O O . LEU A 1 221 ? 10.758 51.814 59.739 1.00 32.76 338 LEU A O 1
ATOM 1580 N N . GLU A 1 222 ? 10.436 53.404 58.154 1.00 32.25 339 GLU A N 1
ATOM 1581 C CA . GLU A 1 222 ? 9.829 54.380 59.072 1.00 36.06 339 GLU A CA 1
ATOM 1582 C C . GLU A 1 222 ? 8.442 53.863 59.477 1.00 38.06 339 GLU A C 1
ATOM 1583 O O . GLU A 1 222 ? 7.675 53.319 58.640 1.00 38.80 339 GLU A O 1
ATOM 1585 N N . LYS A 1 223 ? 8.109 54.039 60.756 1.00 41.43 340 LYS A N 1
ATOM 1586 C CA . LYS A 1 223 ? 6.738 53.764 61.241 1.00 44.20 340 LYS A CA 1
ATOM 1587 C C . LYS A 1 223 ? 5.795 54.751 60.531 1.00 44.85 340 LYS A C 1
ATOM 1588 O O . LYS A 1 223 ? 6.085 55.961 60.577 1.00 46.89 340 LYS A O 1
ATOM 1590 N N . GLU A 1 224 ? 4.755 54.275 59.811 1.00 45.90 341 GLU A N 1
ATOM 1591 C CA . GLU A 1 224 ? 3.720 55.187 59.230 1.00 46.16 341 GLU A CA 1
ATOM 1592 C C . GLU A 1 224 ? 2.820 55.797 60.350 1.00 45.81 341 GLU A C 1
ATOM 1593 O O . GLU A 1 224 ? 2.364 55.068 61.243 1.00 46.32 341 GLU A O 1
ATOM 1595 N N . LYS A 1 225 ? 2.620 57.122 60.379 1.00 43.95 342 LYS A N 1
ATOM 1596 C CA . LYS A 1 225 ? 1.652 57.666 61.359 1.00 41.57 342 LYS A CA 1
ATOM 1597 C C . LYS A 1 225 ? 0.297 57.223 60.798 1.00 39.88 342 LYS A C 1
ATOM 1598 O O . LYS A 1 225 ? 0.138 57.153 59.552 1.00 40.50 342 LYS A O 1
ATOM 1600 N N . THR A 1 226 ? -0.647 56.853 61.663 1.00 36.30 343 THR A N 1
ATOM 1601 C CA . THR A 1 226 ? -2.020 56.658 61.188 1.00 34.95 343 THR A CA 1
ATOM 1602 C C . THR A 1 226 ? -3.079 57.589 61.855 1.00 30.94 343 THR A C 1
ATOM 1603 O O . THR A 1 226 ? -4.210 57.453 61.363 1.00 30.65 343 THR A O 1
ATOM 1607 N N . GLN B 1 23 ? 29.139 45.516 25.279 1.00 29.78 140 GLN B N 1
ATOM 1608 C CA . GLN B 1 23 ? 29.148 46.987 25.015 1.00 26.50 140 GLN B CA 1
ATOM 1609 C C . GLN B 1 23 ? 30.130 47.745 25.863 1.00 25.74 140 GLN B C 1
ATOM 1610 O O . GLN B 1 23 ? 30.242 48.912 25.647 1.00 23.89 140 GLN B O 1
ATOM 1612 N N . GLN B 1 24 ? 30.747 47.158 26.889 1.00 24.60 141 GLN B N 1
ATOM 1613 C CA . GLN B 1 24 ? 31.791 47.894 27.621 1.00 23.64 141 GLN B CA 1
ATOM 1614 C C . GLN B 1 24 ? 33.090 47.114 27.658 1.00 22.24 141 GLN B C 1
ATOM 1615 O O . GLN B 1 24 ? 33.097 45.880 27.817 1.00 25.95 141 GLN B O 1
ATOM 1621 N N . SER B 1 25 ? 34.201 47.814 27.448 1.00 19.49 142 SER B N 1
ATOM 1622 C CA . SER B 1 25 ? 35.526 47.216 27.491 1.00 19.36 142 SER B CA 1
ATOM 1623 C C . SER B 1 25 ? 35.888 46.958 28.917 1.00 18.88 142 SER B C 1
ATOM 1624 O O . SER B 1 25 ? 35.252 47.392 29.839 1.00 18.49 142 SER B O 1
ATOM 1627 N N . PRO B 1 26 ? 36.994 46.227 29.120 1.00 19.79 143 PRO B N 1
ATOM 1628 C CA . PRO B 1 26 ? 37.417 46.085 30.508 1.00 19.28 143 PRO B CA 1
ATOM 1629 C C . PRO B 1 26 ? 37.733 47.406 31.197 1.00 18.05 143 PRO B C 1
ATOM 1630 O O . PRO B 1 26 ? 38.190 48.353 30.531 1.00 20.33 143 PRO B O 1
ATOM 1634 N N . LEU B 1 27 ? 37.597 47.419 32.498 1.00 15.74 144 LEU B N 1
ATOM 1635 C CA . LEU B 1 27 ? 37.901 48.587 33.239 1.00 14.83 144 LEU B CA 1
ATOM 1636 C C . LEU B 1 27 ? 39.397 48.889 33.315 1.00 16.19 144 LEU B C 1
ATOM 1637 O O . LEU B 1 27 ? 40.210 47.980 33.687 1.00 17.63 144 LEU B O 1
ATOM 1642 N N . ILE B 1 28 ? 39.801 50.122 33.054 1.00 13.53 145 ILE B N 1
ATOM 1643 C CA . ILE B 1 28 ? 41.133 50.613 33.235 1.00 14.01 145 ILE B CA 1
ATOM 1644 C C . ILE B 1 28 ? 41.234 51.404 34.526 1.00 14.63 145 ILE B C 1
ATOM 1645 O O . ILE B 1 28 ? 40.405 52.283 34.782 1.00 15.54 145 ILE B O 1
ATOM 1650 N N . GLN B 1 29 ? 42.176 51.095 35.414 1.00 13.02 146 GLN B N 1
ATOM 1651 C CA . GLN B 1 29 ? 42.409 51.845 36.572 1.00 11.64 146 GLN B CA 1
ATOM 1652 C C . GLN B 1 29 ? 43.837 52.157 36.732 1.00 11.82 146 GLN B C 1
ATOM 1653 O O . GLN B 1 29 ? 44.664 51.176 36.756 1.00 15.71 146 GLN B O 1
ATOM 1659 N N . THR B 1 30 ? 44.214 53.410 36.808 1.00 12.07 147 THR B N 1
ATOM 1660 C CA . THR B 1 30 ? 45.616 53.793 37.003 1.00 12.51 147 THR B CA 1
ATOM 1661 C C . THR B 1 30 ? 45.719 54.862 38.062 1.00 12.95 147 THR B C 1
ATOM 1662 O O . THR B 1 30 ? 44.717 55.624 38.322 1.00 14.60 147 THR B O 1
ATOM 1666 N N . SER B 1 31 ? 46.899 55.074 38.656 1.00 12.04 148 SER B N 1
ATOM 1667 C CA . SER B 1 31 ? 47.133 56.033 39.688 1.00 11.83 148 SER B CA 1
ATOM 1668 C C . SER B 1 31 ? 48.573 56.347 39.828 1.00 14.81 148 SER B C 1
ATOM 1669 O O . SER B 1 31 ? 49.403 55.487 39.474 1.00 15.34 148 SER B O 1
ATOM 1672 N N . ASN B 1 32 ? 48.880 57.574 40.286 1.00 13.55 149 ASN B N 1
ATOM 1673 C CA . ASN B 1 32 ? 50.239 57.918 40.622 1.00 15.22 149 ASN B CA 1
ATOM 1674 C C . ASN B 1 32 ? 50.575 57.498 42.060 1.00 16.97 149 ASN B C 1
ATOM 1675 O O . ASN B 1 32 ? 51.762 57.701 42.472 1.00 15.78 149 ASN B O 1
ATOM 1680 N N . ALA B 1 33 ? 49.652 56.817 42.793 1.00 16.14 150 ALA B N 1
ATOM 1681 C CA . ALA B 1 33 ? 50.007 56.388 44.147 1.00 14.74 150 ALA B CA 1
ATOM 1682 C C . ALA B 1 33 ? 51.191 55.391 44.041 1.00 14.73 150 ALA B C 1
ATOM 1683 O O . ALA B 1 33 ? 51.229 54.557 43.116 1.00 14.89 150 ALA B O 1
ATOM 1685 N N . ASP B 1 34 ? 52.091 55.527 45.037 1.00 15.96 151 ASP B N 1
ATOM 1686 C CA . ASP B 1 34 ? 53.351 54.766 44.963 1.00 15.41 151 ASP B CA 1
ATOM 1687 C C . ASP B 1 34 ? 53.704 54.336 46.372 1.00 17.37 151 ASP B C 1
ATOM 1688 O O . ASP B 1 34 ? 52.798 54.335 47.271 1.00 16.86 151 ASP B O 1
ATOM 1693 N N . TYR B 1 35 ? 54.974 53.941 46.620 1.00 16.65 152 TYR B N 1
ATOM 1694 C CA . TYR B 1 35 ? 55.288 53.321 47.880 1.00 17.08 152 TYR B CA 1
ATOM 1695 C C . TYR B 1 35 ? 55.025 54.275 49.064 1.00 18.40 152 TYR B C 1
ATOM 1696 O O . TYR B 1 35 ? 54.905 53.761 50.216 1.00 20.20 152 TYR B O 1
ATOM 1705 N N . LYS B 1 36 ? 54.969 55.582 48.841 1.00 18.29 153 LYS B N 1
ATOM 1706 C CA . LYS B 1 36 ? 54.815 56.604 49.937 1.00 19.00 153 LYS B CA 1
ATOM 1707 C C . LYS B 1 36 ? 53.429 56.283 50.563 1.00 20.75 153 LYS B C 1
ATOM 1708 O O . LYS B 1 36 ? 53.268 56.464 51.787 1.00 22.25 153 LYS B O 1
ATOM 1714 N N . SER B 1 37 ? 52.493 55.736 49.779 1.00 19.58 154 SER B N 1
ATOM 1715 C CA . SER B 1 37 ? 51.152 55.510 50.323 1.00 20.79 154 SER B CA 1
ATOM 1716 C C . SER B 1 37 ? 51.048 54.164 51.006 1.00 19.93 154 SER B C 1
ATOM 1717 O O . SER B 1 37 ? 49.990 53.758 51.563 1.00 22.25 154 SER B O 1
ATOM 1720 N N . GLY B 1 38 ? 52.149 53.373 51.046 1.00 19.54 155 GLY B N 1
ATOM 1721 C CA . GLY B 1 38 ? 52.128 52.208 51.880 1.00 20.11 155 GLY B CA 1
ATOM 1722 C C . GLY B 1 38 ? 51.094 51.181 51.551 1.00 21.32 155 GLY B C 1
ATOM 1723 O O . GLY B 1 38 ? 50.851 50.880 50.392 1.00 20.83 155 GLY B O 1
ATOM 1724 N N . LYS B 1 39 ? 50.412 50.678 52.593 1.00 22.45 156 LYS B N 1
ATOM 1725 C CA . LYS B 1 39 ? 49.509 49.601 52.375 1.00 23.96 156 LYS B CA 1
ATOM 1726 C C . LYS B 1 39 ? 48.144 50.114 51.814 1.00 22.44 156 LYS B C 1
ATOM 1727 O O . LYS B 1 39 ? 47.250 49.361 51.674 1.00 23.55 156 LYS B O 1
ATOM 1733 N N . ASP B 1 40 ? 48.108 51.381 51.506 1.00 22.35 157 ASP B N 1
ATOM 1734 C CA . ASP B 1 40 ? 46.913 51.918 50.769 1.00 21.41 157 ASP B CA 1
ATOM 1735 C C . ASP B 1 40 ? 47.131 52.089 49.268 1.00 20.18 157 ASP B C 1
ATOM 1736 O O . ASP B 1 40 ? 46.187 52.439 48.548 1.00 18.39 157 ASP B O 1
ATOM 1741 N N . GLN B 1 41 ? 48.305 51.700 48.751 1.00 17.78 158 GLN B N 1
ATOM 1742 C CA . GLN B 1 41 ? 48.616 52.046 47.325 1.00 16.96 158 GLN B CA 1
ATOM 1743 C C . GLN B 1 41 ? 47.640 51.337 46.377 1.00 16.55 158 GLN B C 1
ATOM 1744 O O . GLN B 1 41 ? 47.128 52.003 45.420 1.00 16.19 158 GLN B O 1
ATOM 1750 N N . GLU B 1 42 ? 47.374 50.069 46.509 1.00 14.41 159 GLU B N 1
ATOM 1751 C CA . GLU B 1 42 ? 46.491 49.338 45.652 1.00 15.95 159 GLU B CA 1
ATOM 1752 C C . GLU B 1 42 ? 45.035 49.818 45.761 1.00 16.96 159 GLU B C 1
ATOM 1753 O O . GLU B 1 42 ? 44.319 49.876 44.745 1.00 15.46 159 GLU B O 1
ATOM 1759 N N . LYS B 1 43 ? 44.594 50.055 46.997 1.00 18.21 160 LYS B N 1
ATOM 1760 C CA . LYS B 1 43 ? 43.217 50.631 47.134 1.00 17.98 160 LYS B CA 1
ATOM 1761 C C . LYS B 1 43 ? 43.118 51.992 46.465 1.00 16.57 160 LYS B C 1
ATOM 1762 O O . LYS B 1 43 ? 42.079 52.261 45.829 1.00 17.34 160 LYS B O 1
ATOM 1768 N N . LEU B 1 44 ? 44.122 52.836 46.562 1.00 13.56 161 LEU B N 1
ATOM 1769 C CA . LEU B 1 44 ? 44.055 54.125 45.877 1.00 13.28 161 LEU B CA 1
ATOM 1770 C C . LEU B 1 44 ? 44.077 53.885 44.390 1.00 16.36 161 LEU B C 1
ATOM 1771 O O . LEU B 1 44 ? 43.275 54.538 43.628 1.00 15.26 161 LEU B O 1
ATOM 1776 N N . ARG B 1 45 ? 44.906 52.951 43.923 1.00 15.56 162 ARG B N 1
ATOM 1777 C CA . ARG B 1 45 ? 44.949 52.705 42.454 1.00 16.12 162 ARG B CA 1
ATOM 1778 C C . ARG B 1 45 ? 43.599 52.278 41.935 1.00 16.09 162 ARG B C 1
ATOM 1779 O O . ARG B 1 45 ? 43.267 52.582 40.782 1.00 15.58 162 ARG B O 1
ATOM 1787 N N . THR B 1 46 ? 42.784 51.554 42.734 1.00 15.32 163 THR B N 1
ATOM 1788 C CA . THR B 1 46 ? 41.551 50.946 42.209 1.00 15.85 163 THR B CA 1
ATOM 1789 C C . THR B 1 46 ? 40.299 51.688 42.785 1.00 15.28 163 THR B C 1
ATOM 1790 O O . THR B 1 46 ? 39.186 51.085 42.843 1.00 17.78 163 THR B O 1
ATOM 1794 N N . SER B 1 47 ? 40.495 52.941 43.116 1.00 15.13 164 SER B N 1
ATOM 1795 C CA . SER B 1 47 ? 39.357 53.659 43.682 1.00 15.58 164 SER B CA 1
ATOM 1796 C C . SER B 1 47 ? 38.260 54.140 42.721 1.00 15.27 164 SER B C 1
ATOM 1797 O O . SER B 1 47 ? 37.145 54.483 43.228 1.00 16.30 164 SER B O 1
ATOM 1800 N N . VAL B 1 48 ? 38.536 54.316 41.461 1.00 14.34 165 VAL B N 1
ATOM 1801 C CA . VAL B 1 48 ? 37.555 54.891 40.516 1.00 13.63 165 VAL B CA 1
ATOM 1802 C C . VAL B 1 48 ? 37.055 53.838 39.659 1.00 15.93 165 VAL B C 1
ATOM 1803 O O . VAL B 1 48 ? 37.809 53.073 39.007 1.00 15.71 165 VAL B O 1
ATOM 1807 N N . SER B 1 49 ? 35.722 53.703 39.554 1.00 16.77 166 SER B N 1
ATOM 1808 C CA . SER B 1 49 ? 35.090 52.735 38.673 1.00 17.51 166 SER B CA 1
ATOM 1809 C C . SER B 1 49 ? 34.071 53.394 37.789 1.00 18.53 166 SER B C 1
ATOM 1810 O O . SER B 1 49 ? 33.496 54.413 38.116 1.00 17.08 166 SER B O 1
ATOM 1813 N N . ILE B 1 50 ? 33.895 52.824 36.642 1.00 17.27 167 ILE B N 1
ATOM 1814 C CA . ILE B 1 50 ? 32.887 53.298 35.613 1.00 17.56 167 ILE B CA 1
ATOM 1815 C C . ILE B 1 50 ? 32.133 52.027 35.209 1.00 19.27 167 ILE B C 1
ATOM 1816 O O . ILE B 1 50 ? 32.734 50.989 34.847 1.00 19.25 167 ILE B O 1
ATOM 1821 N N . ASN B 1 51 ? 30.795 52.152 35.187 1.00 17.97 168 ASN B N 1
ATOM 1822 C CA . ASN B 1 51 ? 29.955 51.025 34.837 1.00 19.66 168 ASN B CA 1
ATOM 1823 C C . ASN B 1 51 ? 28.800 51.461 33.960 1.00 18.69 168 ASN B C 1
ATOM 1824 O O . ASN B 1 51 ? 28.081 52.377 34.319 1.00 19.97 168 ASN B O 1
ATOM 1829 N N . LEU B 1 52 ? 28.716 50.829 32.825 1.00 17.94 169 LEU B N 1
ATOM 1830 C CA . LEU B 1 52 ? 27.613 51.142 31.839 1.00 19.12 169 LEU B CA 1
ATOM 1831 C C . LEU B 1 52 ? 26.251 50.755 32.478 1.00 20.58 169 LEU B C 1
ATOM 1832 O O . LEU B 1 52 ? 26.118 49.636 33.035 1.00 21.38 169 LEU B O 1
ATOM 1837 N N . LEU B 1 53 ? 25.226 51.643 32.384 1.00 20.18 170 LEU B N 1
ATOM 1838 C CA . LEU B 1 53 ? 23.901 51.243 32.853 1.00 22.91 170 LEU B CA 1
ATOM 1839 C C . LEU B 1 53 ? 23.038 50.951 31.632 1.00 24.47 170 LEU B C 1
ATOM 1840 O O . LEU B 1 53 ? 22.312 49.913 31.638 1.00 26.55 170 LEU B O 1
ATOM 1845 N N . LYS B 1 54 ? 23.120 51.746 30.570 1.00 24.61 171 LYS B N 1
ATOM 1846 C CA . LYS B 1 54 ? 22.349 51.504 29.349 1.00 29.16 171 LYS B CA 1
ATOM 1847 C C . LYS B 1 54 ? 22.948 52.272 28.169 1.00 28.28 171 LYS B C 1
ATOM 1848 O O . LYS B 1 54 ? 23.442 53.412 28.308 1.00 27.04 171 LYS B O 1
ATOM 1854 N N . ALA B 1 55 ? 22.985 51.675 27.000 1.00 27.11 172 ALA B N 1
ATOM 1855 C CA . ALA B 1 55 ? 23.453 52.347 25.822 1.00 28.22 172 ALA B CA 1
ATOM 1856 C C . ALA B 1 55 ? 22.511 51.924 24.691 1.00 33.55 172 ALA B C 1
ATOM 1857 O O . ALA B 1 55 ? 22.656 50.835 24.111 1.00 34.33 172 ALA B O 1
ATOM 1859 N N . GLU B 1 56 ? 21.518 52.770 24.406 1.00 32.17 173 GLU B N 1
ATOM 1860 C CA . GLU B 1 56 ? 20.432 52.375 23.480 1.00 34.96 173 GLU B CA 1
ATOM 1861 C C . GLU B 1 56 ? 19.927 53.674 22.941 1.00 34.54 173 GLU B C 1
ATOM 1862 O O . GLU B 1 56 ? 19.782 54.628 23.740 1.00 34.82 173 GLU B O 1
ATOM 1864 N N . GLU B 1 57 ? 19.580 53.680 21.627 1.00 35.00 174 GLU B N 1
ATOM 1865 C CA . GLU B 1 57 ? 18.721 54.716 21.054 1.00 34.12 174 GLU B CA 1
ATOM 1866 C C . GLU B 1 57 ? 19.322 56.098 21.271 1.00 32.54 174 GLU B C 1
ATOM 1867 O O . GLU B 1 57 ? 18.655 57.054 21.738 1.00 32.50 174 GLU B O 1
ATOM 1869 N N . GLY B 1 58 ? 20.609 56.189 20.920 1.00 30.28 175 GLY B N 1
ATOM 1870 C CA . GLY B 1 58 ? 21.283 57.500 20.901 1.00 27.77 175 GLY B CA 1
ATOM 1871 C C . GLY B 1 58 ? 21.487 58.118 22.306 1.00 25.42 175 GLY B C 1
ATOM 1872 O O . GLY B 1 58 ? 21.737 59.292 22.428 1.00 24.68 175 GLY B O 1
ATOM 1873 N N . GLN B 1 59 ? 21.410 57.323 23.342 1.00 24.83 176 GLN B N 1
ATOM 1874 C CA . GLN B 1 59 ? 21.767 57.811 24.660 1.00 23.23 176 GLN B CA 1
ATOM 1875 C C . GLN B 1 59 ? 22.652 56.806 25.351 1.00 21.80 176 GLN B C 1
ATOM 1876 O O . GLN B 1 59 ? 22.474 55.565 25.194 1.00 23.08 176 GLN B O 1
ATOM 1882 N N . ILE B 1 60 ? 23.570 57.317 26.188 1.00 17.28 177 ILE B N 1
ATOM 1883 C CA . ILE B 1 60 ? 24.363 56.422 27.072 1.00 19.58 177 ILE B CA 1
ATOM 1884 C C . ILE B 1 60 ? 24.211 56.899 28.504 1.00 17.85 177 ILE B C 1
ATOM 1885 O O . ILE B 1 60 ? 24.366 58.108 28.768 1.00 18.20 177 ILE B O 1
ATOM 1890 N N . GLN B 1 61 ? 23.991 55.931 29.423 1.00 17.26 178 GLN B N 1
ATOM 1891 C CA . GLN B 1 61 ? 23.910 56.267 30.836 1.00 15.22 178 GLN B CA 1
ATOM 1892 C C . GLN B 1 61 ? 24.887 55.400 31.562 1.00 16.78 178 GLN B C 1
ATOM 1893 O O . GLN B 1 61 ? 24.957 54.195 31.282 1.00 18.84 178 GLN B O 1
ATOM 1899 N N . TRP B 1 62 ? 25.635 56.005 32.462 1.00 16.54 179 TRP B N 1
ATOM 1900 C CA . TRP B 1 62 ? 26.661 55.267 33.207 1.00 16.22 179 TRP B CA 1
ATOM 1901 C C . TRP B 1 62 ? 26.799 55.768 34.604 1.00 15.72 179 TRP B C 1
ATOM 1902 O O . TRP B 1 62 ? 26.378 56.864 34.943 1.00 17.30 179 TRP B O 1
ATOM 1913 N N . LYS B 1 63 ? 27.428 54.939 35.439 1.00 16.16 180 LYS B N 1
ATOM 1914 C CA . LYS B 1 63 ? 27.625 55.263 36.803 1.00 17.70 180 LYS B CA 1
ATOM 1915 C C . LYS B 1 63 ? 29.159 55.392 37.048 1.00 16.79 180 LYS B C 1
ATOM 1916 O O . LYS B 1 63 ? 29.974 54.605 36.527 1.00 17.96 180 LYS B O 1
ATOM 1922 N N . VAL B 1 64 ? 29.528 56.385 37.781 1.00 15.61 181 VAL B N 1
ATOM 1923 C CA . VAL B 1 64 ? 30.921 56.604 38.182 1.00 15.86 181 VAL B CA 1
ATOM 1924 C C . VAL B 1 64 ? 31.000 56.439 39.678 1.00 17.16 181 VAL B C 1
ATOM 1925 O O . VAL B 1 64 ? 30.220 57.096 40.410 1.00 17.56 181 VAL B O 1
ATOM 1929 N N . THR B 1 65 ? 31.838 55.568 40.252 1.00 18.70 182 THR B N 1
ATOM 1930 C CA . THR B 1 65 ? 31.955 55.471 41.681 1.00 20.40 182 THR B CA 1
ATOM 1931 C C . THR B 1 65 ? 33.362 55.821 42.091 1.00 19.87 182 THR B C 1
ATOM 1932 O O . THR B 1 65 ? 34.350 55.440 41.424 1.00 19.84 182 THR B O 1
ATOM 1936 N N . PHE B 1 66 ? 33.464 56.643 43.103 1.00 16.34 183 PHE B N 1
ATOM 1937 C CA . PHE B 1 66 ? 34.721 57.053 43.745 1.00 17.00 183 PHE B CA 1
ATOM 1938 C C . PHE B 1 66 ? 34.777 56.508 45.140 1.00 18.86 183 PHE B C 1
ATOM 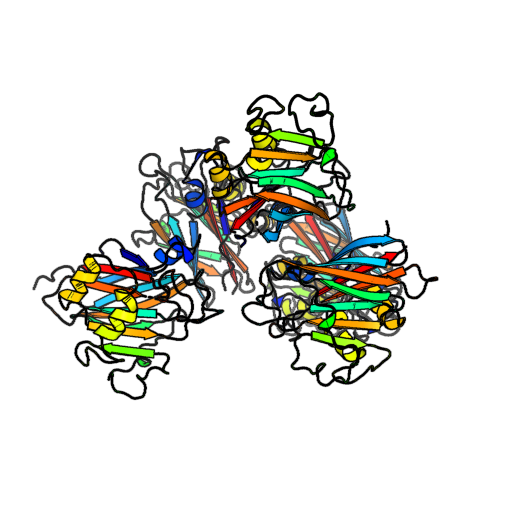1939 O O . PHE B 1 66 ? 33.954 56.941 46.012 1.00 19.09 183 PHE B O 1
ATOM 1947 N N . ASP B 1 67 ? 35.698 55.545 45.399 1.00 18.19 184 ASP B N 1
ATOM 1948 C CA . ASP B 1 67 ? 35.861 55.029 46.774 1.00 19.66 184 ASP B CA 1
ATOM 1949 C C . ASP B 1 67 ? 36.793 56.003 47.512 1.00 19.32 184 ASP B C 1
ATOM 1950 O O . ASP B 1 67 ? 38.001 56.114 47.224 1.00 18.30 184 ASP B O 1
ATOM 1955 N N . THR B 1 68 ? 36.218 56.935 48.305 1.00 17.76 185 THR B N 1
ATOM 1956 C CA . THR B 1 68 ? 37.024 57.937 49.052 1.00 18.88 185 THR B CA 1
ATOM 1957 C C . THR B 1 68 ? 37.623 57.397 50.402 1.00 17.80 185 THR B C 1
ATOM 1958 O O . THR B 1 68 ? 38.313 58.182 51.061 1.00 18.33 185 THR B O 1
ATOM 1962 N N . SER B 1 69 ? 37.344 56.130 50.679 1.00 21.60 186 SER B N 1
ATOM 1963 C CA . SER B 1 69 ? 37.659 55.602 52.014 1.00 24.09 186 SER B CA 1
ATOM 1964 C C . SER B 1 69 ? 39.117 55.816 52.401 1.00 25.24 186 SER B C 1
ATOM 1965 O O . SER B 1 69 ? 39.364 56.196 53.551 1.00 25.36 186 SER B O 1
ATOM 1968 N N . GLU B 1 70 ? 40.090 55.696 51.473 1.00 22.79 187 GLU B N 1
ATOM 1969 C CA . GLU B 1 70 ? 41.482 55.910 51.960 1.00 22.82 187 GLU B CA 1
ATOM 1970 C C . GLU B 1 70 ? 42.132 57.255 51.627 1.00 21.04 187 GLU B C 1
ATOM 1971 O O . GLU B 1 70 ? 43.348 57.454 51.742 1.00 21.01 187 GLU B O 1
ATOM 1977 N N . TRP B 1 71 ? 41.302 58.265 51.241 1.00 18.89 188 TRP B N 1
ATOM 1978 C CA . TRP B 1 71 ? 41.774 59.519 50.726 1.00 17.82 188 TRP B CA 1
ATOM 1979 C C . TRP B 1 71 ? 41.870 60.679 51.672 1.00 18.84 188 TRP B C 1
ATOM 1980 O O . TRP B 1 71 ? 42.422 61.680 51.329 1.00 20.12 188 TRP B O 1
ATOM 1991 N N . SER B 1 72 ? 41.260 60.506 52.878 1.00 21.64 189 SER B N 1
ATOM 1992 C CA . SER B 1 72 ? 41.372 61.545 53.933 1.00 20.71 189 SER B CA 1
ATOM 1993 C C . SER B 1 72 ? 40.815 62.922 53.514 1.00 19.11 189 SER B C 1
ATOM 1994 O O . SER B 1 72 ? 41.281 63.949 53.859 1.00 20.21 189 SER B O 1
ATOM 1997 N N . PHE B 1 73 ? 39.759 62.854 52.678 1.00 19.43 190 PHE B N 1
ATOM 1998 C CA . PHE B 1 73 ? 39.105 64.080 52.182 1.00 19.17 190 PHE B CA 1
ATOM 1999 C C . PHE B 1 73 ? 38.419 64.858 53.308 1.00 20.70 190 PHE B C 1
ATOM 2000 O O . PHE B 1 73 ? 38.217 66.052 53.133 1.00 21.82 190 PHE B O 1
ATOM 2008 N N . ASN B 1 74 ? 38.130 64.134 54.390 1.00 22.15 191 ASN B N 1
ATOM 2009 C CA . ASN B 1 74 ? 37.580 64.850 55.602 1.00 23.77 191 ASN B CA 1
ATOM 2010 C C . ASN B 1 74 ? 38.622 65.668 56.329 1.00 26.18 191 ASN B C 1
ATOM 2011 O O . ASN B 1 74 ? 38.286 66.483 57.193 1.00 28.57 191 ASN B O 1
ATOM 2016 N N . VAL B 1 75 ? 39.910 65.462 56.049 1.00 23.78 192 VAL B N 1
ATOM 2017 C CA . VAL B 1 75 ? 40.986 66.247 56.632 1.00 23.80 192 VAL B CA 1
ATOM 2018 C C . VAL B 1 75 ? 41.453 67.318 55.619 1.00 23.00 192 VAL B C 1
ATOM 2019 O O . VAL B 1 75 ? 41.607 68.509 55.918 1.00 24.95 192 VAL B O 1
ATOM 2023 N N . LYS B 1 76 ? 41.706 66.880 54.354 1.00 21.14 193 LYS B N 1
ATOM 2024 C CA . LYS B 1 76 ? 42.172 67.811 53.280 1.00 21.13 193 LYS B CA 1
ATOM 2025 C C . LYS B 1 76 ? 41.333 67.461 52.037 1.00 20.80 193 LYS B C 1
ATOM 2026 O O . LYS B 1 76 ? 41.303 66.311 51.605 1.00 20.37 193 LYS B O 1
ATOM 2032 N N . HIS B 1 77 ? 40.593 68.458 51.541 1.00 19.74 194 HIS B N 1
ATOM 2033 C CA . HIS B 1 77 ? 39.552 68.073 50.539 1.00 18.85 194 HIS B CA 1
ATOM 2034 C C . HIS B 1 77 ? 40.213 67.634 49.216 1.00 18.52 194 HIS B C 1
ATOM 2035 O O . HIS B 1 77 ? 41.398 67.951 48.939 1.00 19.32 194 HIS B O 1
ATOM 2042 N N . GLY B 1 78 ? 39.372 66.965 48.448 1.00 17.39 195 GLY B N 1
ATOM 2043 C CA . GLY B 1 78 ? 39.812 66.490 47.111 1.00 17.14 195 GLY B CA 1
ATOM 2044 C C . GLY B 1 78 ? 38.901 67.011 46.028 1.00 17.71 195 GLY B C 1
ATOM 2045 O O . GLY B 1 78 ? 38.090 67.905 46.299 1.00 16.84 195 GLY B O 1
ATOM 2046 N N . GLY B 1 79 ? 39.011 66.518 44.800 1.00 16.47 196 GLY B N 1
ATOM 2047 C CA . GLY B 1 79 ? 38.238 67.040 43.687 1.00 16.16 196 GLY B CA 1
ATOM 2048 C C . GLY B 1 79 ? 38.012 65.843 42.780 1.00 15.45 196 GLY B C 1
ATOM 2049 O O . GLY B 1 79 ? 38.801 64.839 42.791 1.00 15.19 196 GLY B O 1
ATOM 2050 N N . VAL B 1 80 ? 36.910 65.821 42.043 1.00 14.69 197 VAL B N 1
ATOM 2051 C CA . VAL B 1 80 ? 36.593 64.767 41.086 1.00 13.45 197 VAL B CA 1
ATOM 2052 C C . VAL B 1 80 ? 36.357 65.384 39.706 1.00 13.21 197 VAL B C 1
ATOM 2053 O O . VAL B 1 80 ? 35.918 66.565 39.554 1.00 15.38 197 VAL B O 1
ATOM 2057 N N . TYR B 1 81 ? 36.648 64.596 38.659 1.00 12.58 198 TYR B N 1
ATOM 2058 C CA . TYR B 1 81 ? 36.491 65.031 37.281 1.00 12.54 198 TYR B CA 1
ATOM 2059 C C . TYR B 1 81 ? 35.770 63.960 36.483 1.00 12.46 198 TYR B C 1
ATOM 2060 O O . TYR B 1 81 ? 36.080 62.719 36.650 1.00 14.72 198 TYR B O 1
ATOM 2069 N N . PHE B 1 82 ? 34.905 64.378 35.570 1.00 12.43 199 PHE B N 1
ATOM 2070 C CA . PHE B 1 82 ? 34.234 63.429 34.661 1.00 11.77 199 PHE B CA 1
ATOM 2071 C C . PHE B 1 82 ? 34.615 63.903 33.297 1.00 13.40 199 PHE B C 1
ATOM 2072 O O . PHE B 1 82 ? 34.463 65.071 32.927 1.00 13.58 199 PHE B O 1
ATOM 2080 N N . ILE B 1 83 ? 35.102 62.975 32.458 1.00 12.88 200 ILE B N 1
ATOM 2081 C CA . ILE B 1 83 ? 35.601 63.334 31.107 1.00 13.20 200 ILE B CA 1
ATOM 2082 C C . ILE B 1 83 ? 34.800 62.615 30.050 1.00 13.91 200 ILE B C 1
ATOM 2083 O O . ILE B 1 83 ? 34.531 61.416 30.115 1.00 15.00 200 ILE B O 1
ATOM 2088 N N . LEU B 1 84 ? 34.302 63.428 29.105 1.00 12.93 201 LEU B N 1
ATOM 2089 C CA . LEU B 1 84 ? 33.402 62.884 28.043 1.00 12.87 201 LEU B CA 1
ATOM 2090 C C . LEU B 1 84 ? 34.053 63.026 26.716 1.00 12.72 201 LEU B C 1
ATOM 2091 O O . LEU B 1 84 ? 34.841 63.954 26.477 1.00 13.44 201 LEU B O 1
ATOM 2096 N N . PRO B 1 85 ? 33.808 62.110 25.808 1.00 12.43 202 PRO B N 1
ATOM 2097 C CA . PRO B 1 85 ? 34.394 62.109 24.479 1.00 13.98 202 PRO B CA 1
ATOM 2098 C C . PRO B 1 85 ? 33.696 63.061 23.514 1.00 15.17 202 PRO B C 1
ATOM 2099 O O . PRO B 1 85 ? 32.520 63.376 23.705 1.00 15.25 202 PRO B O 1
ATOM 2103 N N . ASN B 1 86 ? 34.388 63.380 22.427 1.00 14.28 203 ASN B N 1
ATOM 2104 C CA . ASN B 1 86 ? 33.672 63.965 21.273 1.00 14.56 203 ASN B CA 1
ATOM 2105 C C . ASN B 1 86 ? 32.573 63.050 20.846 1.00 17.41 203 ASN B C 1
ATOM 2106 O O . ASN B 1 86 ? 32.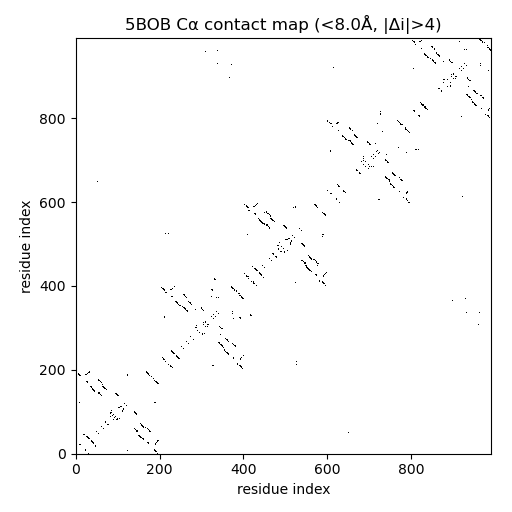729 61.826 20.909 1.00 17.04 203 ASN B O 1
ATOM 2111 N N . GLY B 1 87 ? 31.416 63.608 20.441 1.00 18.01 204 GLY B N 1
ATOM 2112 C CA . GLY B 1 87 ? 30.315 62.782 20.014 1.00 16.44 204 GLY B CA 1
ATOM 2113 C C . GLY B 1 87 ? 29.287 62.486 21.073 1.00 17.48 204 GLY B C 1
ATOM 2114 O O . GLY B 1 87 ? 28.277 61.828 20.779 1.00 17.19 204 GLY B O 1
ATOM 2115 N N . LEU B 1 88 ? 29.489 62.943 22.317 1.00 15.61 205 LEU B N 1
ATOM 2116 C CA . LEU B 1 88 ? 28.579 62.664 23.390 1.00 17.59 205 LEU B CA 1
ATOM 2117 C C . LEU B 1 88 ? 28.394 63.937 24.187 1.00 21.56 205 LEU B C 1
ATOM 2118 O O . LEU B 1 88 ? 29.408 64.546 24.632 1.00 24.15 205 LEU B O 1
ATOM 2123 N N . ASP B 1 89 ? 27.140 64.396 24.357 1.00 18.79 206 ASP B N 1
ATOM 2124 C CA . ASP B 1 89 ? 26.910 65.624 25.160 1.00 19.24 206 ASP B CA 1
ATOM 2125 C C . ASP B 1 89 ? 26.115 65.303 26.432 1.00 17.85 206 ASP B C 1
ATOM 2126 O O . ASP B 1 89 ? 25.023 64.649 26.413 1.00 18.35 206 ASP B O 1
ATOM 2131 N N . LEU B 1 90 ? 26.677 65.752 27.555 1.00 16.63 207 LEU B N 1
ATOM 2132 C CA . LEU B 1 90 ? 26.007 65.467 28.836 1.00 15.81 207 LEU B CA 1
ATOM 2133 C C . LEU B 1 90 ? 24.585 66.059 28.875 1.00 16.71 207 LEU B C 1
ATOM 2134 O O . LEU B 1 90 ? 24.391 67.274 28.571 1.00 20.26 207 LEU B O 1
ATOM 2139 N N . THR B 1 91 ? 23.625 65.249 29.326 1.00 15.73 208 THR B N 1
ATOM 2140 C CA . THR B 1 91 ? 22.265 65.805 29.560 1.00 17.40 208 THR B CA 1
ATOM 2141 C C . THR B 1 91 ? 21.846 65.703 31.018 1.00 18.91 208 THR B C 1
ATOM 2142 O O . THR B 1 91 ? 20.913 66.454 31.437 1.00 18.30 208 THR B O 1
ATOM 2146 N N . LYS B 1 92 ? 22.504 64.880 31.874 1.00 15.91 209 LYS B N 1
ATOM 2147 C CA . LYS B 1 92 ? 22.062 64.762 33.278 1.00 15.57 209 LYS B CA 1
ATOM 2148 C C . LYS B 1 92 ? 23.243 64.207 34.025 1.00 17.49 209 LYS B C 1
ATOM 2149 O O . LYS B 1 92 ? 23.936 63.260 33.583 1.00 17.09 209 LYS B O 1
ATOM 2155 N N . ILE B 1 93 ? 23.447 64.754 35.204 1.00 14.84 210 ILE B N 1
ATOM 2156 C CA . ILE B 1 93 ? 24.428 64.209 36.184 1.00 15.32 210 ILE B CA 1
ATOM 2157 C C . ILE B 1 93 ? 23.764 64.295 37.529 1.00 15.79 210 ILE B C 1
ATOM 2158 O O . ILE B 1 93 ? 23.343 65.410 37.933 1.00 17.07 210 ILE B O 1
ATOM 2163 N N . VAL B 1 94 ? 23.698 63.158 38.193 1.00 16.18 211 VAL B N 1
ATOM 2164 C CA . VAL B 1 94 ? 23.079 63.056 39.523 1.00 16.72 211 VAL B CA 1
ATOM 2165 C C . VAL B 1 94 ? 24.165 62.716 40.561 1.00 17.31 211 VAL B C 1
ATOM 2166 O O . VAL B 1 94 ? 24.961 61.804 40.284 1.00 18.22 211 VAL B O 1
ATOM 2170 N N . ASP B 1 95 ? 24.254 63.454 41.630 1.00 17.46 212 ASP B N 1
ATOM 2171 C CA . ASP B 1 95 ? 25.270 63.211 42.722 1.00 17.22 212 ASP B CA 1
ATOM 2172 C C . ASP B 1 95 ? 24.883 62.024 43.682 1.00 18.43 212 ASP B C 1
ATOM 2173 O O . ASP B 1 95 ? 23.890 61.266 43.494 1.00 17.60 212 ASP B O 1
ATOM 2178 N N . ASN B 1 96 ? 25.734 61.818 44.676 1.00 18.79 213 ASN B N 1
ATOM 2179 C CA . ASN B 1 96 ? 25.568 60.726 45.577 1.00 20.59 213 ASN B CA 1
ATOM 2180 C C . ASN B 1 96 ? 24.376 60.914 46.498 1.00 20.12 213 ASN B C 1
ATOM 2181 O O . ASN B 1 96 ? 23.966 59.964 47.169 1.00 21.48 213 ASN B O 1
ATOM 2186 N N . ASN B 1 97 ? 23.908 62.142 46.565 1.00 22.01 214 ASN B N 1
ATOM 2187 C CA . ASN B 1 97 ? 22.658 62.446 47.383 1.00 22.07 214 ASN B CA 1
ATOM 2188 C C . ASN B 1 97 ? 21.414 62.302 46.468 1.00 23.34 214 ASN B C 1
ATOM 2189 O O . ASN B 1 97 ? 20.310 62.694 46.898 1.00 25.11 214 ASN B O 1
ATOM 2194 N N . GLN B 1 98 ? 21.543 61.774 45.265 1.00 21.57 215 GLN B N 1
ATOM 2195 C CA . GLN B 1 98 ? 20.460 61.683 44.294 1.00 24.11 215 GLN B CA 1
ATOM 2196 C C . GLN B 1 98 ? 19.974 63.077 43.857 1.00 23.73 215 GLN B C 1
ATOM 2197 O O . GLN B 1 98 ? 18.802 63.190 43.419 1.00 26.42 215 GLN B O 1
ATOM 2203 N N . HIS B 1 99 ? 20.824 64.114 43.933 1.00 20.61 216 HIS B N 1
ATOM 2204 C CA . HIS B 1 99 ? 20.451 65.488 43.488 1.00 19.71 216 HIS B CA 1
ATOM 2205 C C . HIS B 1 99 ? 20.948 65.645 42.055 1.00 21.33 216 HIS B C 1
ATOM 2206 O O . HIS B 1 99 ? 22.137 65.413 41.759 1.00 20.23 216 HIS B O 1
ATOM 2213 N N . ASP B 1 100 ? 20.079 66.089 41.155 1.00 19.53 217 ASP B N 1
ATOM 2214 C CA . ASP B 1 100 ? 20.489 66.396 39.761 1.00 18.88 217 ASP B CA 1
ATOM 2215 C C . ASP B 1 100 ? 21.197 67.721 39.793 1.00 18.93 217 ASP B C 1
ATOM 2216 O O . ASP B 1 100 ? 20.580 68.832 39.969 1.00 20.28 217 ASP B O 1
ATOM 2221 N N . ILE B 1 101 ? 22.515 67.705 39.588 1.00 16.50 218 ILE B N 1
ATOM 2222 C CA . ILE B 1 101 ? 23.411 68.849 39.638 1.00 16.81 218 ILE B CA 1
ATOM 2223 C C . ILE B 1 101 ? 23.813 69.356 38.236 1.00 13.44 218 ILE B C 1
ATOM 2224 O O . ILE B 1 101 ? 24.706 70.222 38.115 1.00 16.68 218 ILE B O 1
ATOM 2229 N N . THR B 1 102 ? 23.102 68.908 37.194 1.00 16.18 219 THR B N 1
ATOM 2230 C CA . THR B 1 102 ? 23.456 69.292 35.825 1.00 17.11 219 THR B CA 1
ATOM 2231 C C . THR B 1 102 ? 23.533 70.802 35.581 1.00 17.89 219 THR B C 1
ATOM 2232 O O . THR B 1 102 ? 24.479 71.326 34.953 1.00 17.64 219 THR B O 1
ATOM 2236 N N . ALA B 1 103 ? 22.547 71.540 36.139 1.00 17.66 220 ALA B N 1
ATOM 2237 C CA . ALA B 1 103 ? 22.536 72.980 35.921 1.00 19.03 220 ALA B CA 1
ATOM 2238 C C . ALA B 1 103 ? 23.561 73.746 36.730 1.00 17.96 220 ALA B C 1
ATOM 2239 O O . ALA B 1 103 ? 23.693 74.955 36.585 1.00 22.41 220 ALA B O 1
ATOM 2241 N N . SER B 1 104 ? 24.282 73.078 37.669 1.00 17.39 221 SER B N 1
ATOM 2242 C CA . SER B 1 104 ? 25.276 73.745 38.507 1.00 16.85 221 SER B CA 1
ATOM 2243 C C . SER B 1 104 ? 26.573 74.042 37.711 1.00 16.43 221 SER B C 1
ATOM 2244 O O . SER B 1 104 ? 27.416 74.838 38.140 1.00 19.70 221 SER B O 1
ATOM 2247 N N . PHE B 1 105 ? 26.757 73.355 36.578 1.00 16.90 222 PHE B N 1
ATOM 2248 C CA . PHE B 1 105 ? 27.982 73.544 35.756 1.00 17.97 222 PHE B CA 1
ATOM 2249 C C . PHE B 1 105 ? 27.828 74.673 34.763 1.00 18.57 222 PHE B C 1
ATOM 2250 O O . PHE B 1 105 ? 26.815 74.715 34.047 1.00 19.05 222 PHE B O 1
ATOM 2258 N N . PRO B 1 106 ? 28.841 75.563 34.673 1.00 18.23 223 PRO B N 1
ATOM 2259 C CA . PRO B 1 106 ? 28.887 76.498 33.576 1.00 19.52 223 PRO B CA 1
ATOM 2260 C C . PRO B 1 106 ? 28.863 75.808 32.216 1.00 19.96 223 PRO B C 1
ATOM 2261 O O . PRO B 1 106 ? 29.248 74.624 32.040 1.00 20.08 223 PRO B O 1
ATOM 2265 N N . THR B 1 107 ? 28.348 76.529 31.238 1.00 19.62 224 THR B N 1
ATOM 2266 C CA . THR B 1 107 ? 28.387 76.089 29.836 1.00 21.19 224 THR B CA 1
ATOM 2267 C C . THR B 1 107 ? 29.384 76.874 28.980 1.00 20.26 224 THR B C 1
ATOM 2268 O O . THR B 1 107 ? 29.722 76.468 27.885 1.00 21.66 224 THR B O 1
ATOM 2272 N N . ASP B 1 108 ? 29.856 78.002 29.523 1.00 21.66 225 ASP B N 1
ATOM 2273 C CA . ASP B 1 108 ? 30.863 78.882 28.947 1.00 19.54 225 ASP B CA 1
ATOM 2274 C C . ASP B 1 108 ? 32.103 78.894 29.801 1.00 19.65 225 ASP B C 1
ATOM 2275 O O . ASP B 1 108 ? 32.090 79.248 30.978 1.00 19.79 225 ASP B O 1
ATOM 2280 N N . ILE B 1 109 ? 33.206 78.369 29.248 1.00 18.62 226 ILE B N 1
ATOM 2281 C CA . ILE B 1 109 ? 34.444 78.284 30.060 1.00 19.44 226 ILE B CA 1
ATOM 2282 C C . ILE B 1 109 ? 34.945 79.582 30.622 1.00 18.97 226 ILE B C 1
ATOM 2283 O O . ILE B 1 109 ? 35.676 79.615 31.552 1.00 20.20 226 ILE B O 1
ATOM 2288 N N . ASN B 1 110 ? 34.471 80.708 30.031 1.00 20.63 227 ASN B N 1
ATOM 2289 C CA . ASN B 1 110 ? 34.988 82.027 30.439 1.00 22.01 227 ASN B CA 1
ATOM 2290 C C . ASN B 1 110 ? 33.952 82.719 31.320 1.00 23.00 227 ASN B C 1
ATOM 2291 O O . ASN B 1 110 ? 34.169 83.903 31.687 1.00 24.78 227 ASN B O 1
ATOM 2296 N N . ASP B 1 111 ? 32.883 82.012 31.663 1.00 22.59 228 ASP B N 1
ATOM 2297 C CA . ASP B 1 111 ? 31.887 82.625 32.569 1.00 24.01 228 ASP B CA 1
ATOM 2298 C C . ASP B 1 111 ? 32.539 82.981 33.863 1.00 24.31 228 ASP B C 1
ATOM 2299 O O . ASP B 1 111 ? 33.470 82.310 34.368 1.00 22.88 228 ASP B O 1
ATOM 2304 N N . TYR B 1 112 ? 32.112 84.103 34.447 1.00 24.67 229 TYR B N 1
ATOM 2305 C CA . TYR B 1 112 ? 32.602 84.462 35.751 1.00 26.47 229 TYR B CA 1
ATOM 2306 C C . TYR B 1 112 ? 32.488 83.313 36.790 1.00 23.75 229 TYR B C 1
ATOM 2307 O O . TYR B 1 112 ? 33.364 83.115 37.643 1.00 25.97 229 TYR B O 1
ATOM 2316 N N . ARG B 1 113 ? 31.412 82.528 36.703 1.00 23.11 230 ARG B N 1
ATOM 2317 C CA . ARG B 1 113 ? 31.175 81.487 37.690 1.00 22.85 230 ARG B CA 1
ATOM 2318 C C . ARG B 1 113 ? 31.961 80.188 37.326 1.00 22.28 230 ARG B C 1
ATOM 2319 O O . ARG B 1 113 ? 31.799 79.168 37.988 1.00 24.22 230 ARG B O 1
ATOM 2327 N N . ASN B 1 114 ? 32.813 80.283 36.308 1.00 20.40 231 ASN B N 1
ATOM 2328 C CA . ASN B 1 114 ? 33.733 79.120 36.006 1.00 19.25 231 ASN B CA 1
ATOM 2329 C C . ASN B 1 114 ? 35.107 79.376 36.522 1.00 21.91 231 ASN B C 1
ATOM 2330 O O . ASN B 1 114 ? 36.066 78.723 36.106 1.00 21.41 231 ASN B O 1
ATOM 2335 N N . SER B 1 115 ? 35.269 80.300 37.473 1.00 22.93 232 SER B N 1
ATOM 2336 C CA . SER B 1 115 ? 36.603 80.483 38.051 1.00 22.76 232 SER B CA 1
ATOM 2337 C C . SER B 1 115 ? 37.051 79.349 39.008 1.00 22.31 232 SER B C 1
ATOM 2338 O O . SER B 1 115 ? 36.268 78.522 39.412 1.00 21.64 232 SER B O 1
ATOM 2341 N N . GLY B 1 116 ? 38.329 79.369 39.350 1.00 22.19 233 GLY B N 1
ATOM 2342 C CA . GLY B 1 116 ? 38.942 78.477 40.312 1.00 22.52 233 GLY B CA 1
ATOM 2343 C C . GLY B 1 116 ? 38.387 78.543 41.725 1.00 22.37 233 GLY B C 1
ATOM 2344 O O . GLY B 1 116 ? 38.651 77.643 42.540 1.00 25.96 233 GLY B O 1
ATOM 2345 N N . GLN B 1 117 ? 37.646 79.596 42.028 1.00 25.68 234 GLN B N 1
ATOM 2346 C CA . GLN B 1 117 ? 37.004 79.724 43.333 1.00 27.49 234 GLN B CA 1
ATOM 2347 C C . GLN B 1 117 ? 35.705 79.003 43.400 1.00 27.78 234 GLN B C 1
ATOM 2348 O O . GLN B 1 117 ? 35.108 78.930 44.472 1.00 28.00 234 GLN B O 1
ATOM 2354 N N . GLU B 1 118 ? 35.236 78.455 42.286 1.00 23.09 235 GLU B N 1
ATOM 2355 C CA . GLU B 1 118 ? 33.880 77.874 42.290 1.00 24.38 235 GLU B CA 1
ATOM 2356 C C . GLU B 1 118 ? 33.920 76.344 42.431 1.00 22.22 235 GLU B C 1
ATOM 2357 O O . GLU B 1 118 ? 34.912 75.704 42.025 1.00 21.83 235 GLU B O 1
ATOM 2363 N N . LYS B 1 119 ? 32.871 75.758 42.975 1.00 20.56 236 LYS B N 1
ATOM 2364 C CA . LYS B 1 119 ? 32.788 74.337 43.262 1.00 19.18 236 LYS B CA 1
ATOM 2365 C C . LYS B 1 119 ? 32.603 73.554 41.986 1.00 18.33 236 LYS B C 1
ATOM 2366 O O . LYS B 1 119 ? 33.251 72.463 41.831 1.00 18.45 236 LYS B O 1
ATOM 2372 N N . TYR B 1 120 ? 31.839 74.078 41.031 1.00 16.99 237 TYR B N 1
ATOM 2373 C CA . TYR B 1 120 ? 31.487 73.303 39.823 1.00 17.20 237 TYR B CA 1
ATOM 2374 C C . TYR B 1 120 ? 32.105 74.026 38.651 1.00 18.76 237 TYR B C 1
ATOM 2375 O O . TYR B 1 120 ? 31.826 75.188 38.402 1.00 19.54 237 TYR B O 1
ATOM 2384 N N . ARG B 1 121 ? 32.948 73.333 37.862 1.00 15.93 238 ARG B N 1
ATOM 2385 C CA . ARG B 1 121 ? 33.598 73.955 36.749 1.00 15.69 238 ARG B CA 1
ATOM 2386 C C . ARG B 1 121 ? 33.527 73.018 35.486 1.00 14.68 238 ARG B C 1
ATOM 2387 O O . ARG B 1 121 ? 33.243 71.796 35.621 1.00 16.52 238 ARG B O 1
ATOM 2395 N N . PHE B 1 122 ? 33.653 73.670 34.344 1.00 14.39 239 PHE B N 1
ATOM 2396 C CA . PHE B 1 122 ? 33.520 72.966 33.062 1.00 14.91 239 PHE B CA 1
ATOM 2397 C C . PHE B 1 122 ? 34.616 73.447 32.138 1.00 14.56 239 PHE B C 1
ATOM 2398 O O . PHE B 1 122 ? 34.957 74.653 32.016 1.00 16.08 239 PHE B O 1
ATOM 2406 N N . PHE B 1 123 ? 35.228 72.474 31.422 1.00 13.59 240 PHE B N 1
ATOM 2407 C CA . PHE B 1 123 ? 36.249 72.774 30.435 1.00 14.10 240 PHE B CA 1
ATOM 2408 C C . PHE B 1 123 ? 35.942 72.036 29.133 1.00 14.56 240 PHE B C 1
ATOM 2409 O O . PHE B 1 123 ? 35.363 70.943 29.153 1.00 15.36 240 PHE B O 1
ATOM 2417 N N . SER B 1 124 ? 36.250 72.648 28.001 1.00 15.41 241 SER B N 1
ATOM 2418 C CA . SER B 1 124 ? 35.884 72.098 26.720 1.00 15.50 241 SER B CA 1
ATOM 2419 C C . SER B 1 124 ? 36.906 72.321 25.682 1.00 16.45 241 SER B C 1
ATOM 2420 O O . SER B 1 124 ? 37.374 73.445 25.489 1.00 16.81 241 SER B O 1
ATOM 2423 N N . SER B 1 125 ? 37.305 71.240 24.948 1.00 17.00 242 SER B N 1
ATOM 2424 C CA . SER B 1 125 ? 38.268 71.437 23.879 1.00 17.87 242 SER B CA 1
ATOM 2425 C C . SER B 1 125 ? 37.721 72.228 22.729 1.00 18.14 242 SER B C 1
ATOM 2426 O O . SER B 1 125 ? 38.523 72.621 21.854 1.00 21.36 242 SER B O 1
ATOM 2429 N N . LYS B 1 126 ? 36.418 72.427 22.659 1.00 18.79 243 LYS B N 1
ATOM 2430 C CA . LYS B 1 126 ? 35.905 73.277 21.566 1.00 20.12 243 LYS B CA 1
ATOM 2431 C C . LYS B 1 126 ? 35.897 74.766 21.961 1.00 21.31 243 LYS B C 1
ATOM 2432 O O . LYS B 1 126 ? 35.622 75.635 21.094 1.00 24.03 243 LYS B O 1
ATOM 2438 N N . GLN B 1 127 ? 36.105 75.097 23.221 1.00 19.69 244 GLN B N 1
ATOM 2439 C CA . GLN B 1 127 ? 36.138 76.498 23.640 1.00 18.51 244 GLN B CA 1
ATOM 2440 C C . GLN B 1 127 ? 37.528 76.997 23.986 1.00 20.52 244 GLN B C 1
ATOM 2441 O O . GLN B 1 127 ? 37.867 78.190 23.807 1.00 22.62 244 GLN B O 1
ATOM 2447 N N . GLY B 1 128 ? 38.429 76.154 24.515 1.00 17.83 245 GLY B N 1
ATOM 2448 C CA . GLY B 1 128 ? 39.750 76.628 24.832 1.00 18.90 245 GLY B CA 1
ATOM 2449 C C . GLY B 1 128 ? 40.663 75.481 25.242 1.00 19.26 245 GLY B C 1
ATOM 2450 O O . GLY B 1 128 ? 40.282 74.619 26.024 1.00 19.08 245 GLY B O 1
ATOM 2451 N N . LEU B 1 129 ? 41.866 75.481 24.756 1.00 19.22 246 LEU B N 1
ATOM 2452 C CA . LEU B 1 129 ? 42.869 74.447 25.044 1.00 17.54 246 LEU B CA 1
ATOM 2453 C C . LEU B 1 129 ? 43.887 74.788 26.081 1.00 18.94 246 LEU B C 1
ATOM 2454 O O . LEU B 1 129 ? 44.357 73.985 26.894 1.00 18.24 246 LEU B O 1
ATOM 2459 N N . ASP B 1 130 ? 44.352 76.066 26.024 1.00 22.53 247 ASP B N 1
ATOM 2460 C CA . ASP B 1 130 ? 45.442 76.523 26.866 1.00 23.38 247 ASP B CA 1
ATOM 2461 C C . ASP B 1 130 ? 44.922 77.368 28.061 1.00 22.33 247 ASP B C 1
ATOM 2462 O O . ASP B 1 130 ? 43.726 77.671 28.166 1.00 21.62 247 ASP B O 1
ATOM 2467 N N . ASN B 1 131 ? 45.850 77.752 28.895 1.00 22.60 248 ASN B N 1
ATOM 2468 C CA . ASN B 1 131 ? 45.570 78.609 30.053 1.00 22.74 248 ASN B CA 1
ATOM 2469 C C . ASN B 1 131 ? 44.902 77.834 31.150 1.00 23.09 248 ASN B C 1
ATOM 2470 O O . ASN B 1 131 ? 44.624 76.650 30.967 1.00 21.34 248 ASN B O 1
ATOM 2475 N N . GLU B 1 132 ? 44.631 78.515 32.266 1.00 21.47 249 GLU B N 1
ATOM 2476 C CA . GLU B 1 132 ? 44.156 77.832 33.448 1.00 19.78 249 GLU B CA 1
ATOM 2477 C C . GLU B 1 132 ? 42.795 77.133 33.250 1.00 19.61 249 GLU B C 1
ATOM 2478 O O . GLU B 1 132 ? 42.575 76.101 33.914 1.00 19.74 249 GLU B O 1
ATOM 2484 N N . ASN B 1 133 ? 41.917 77.675 32.436 1.00 17.29 250 ASN B N 1
ATOM 2485 C CA . ASN B 1 133 ? 40.632 77.049 32.169 1.00 17.31 250 ASN B CA 1
ATOM 2486 C C . ASN B 1 133 ? 40.634 76.244 30.862 1.00 15.55 250 ASN B C 1
ATOM 2487 O O . ASN B 1 133 ? 39.567 75.985 30.323 1.00 17.83 250 ASN B O 1
ATOM 2492 N N . GLY B 1 134 ? 41.846 75.906 30.386 1.00 16.48 251 GLY B N 1
ATOM 2493 C CA . GLY B 1 134 ? 41.894 75.183 29.085 1.00 16.24 251 GLY B CA 1
ATOM 2494 C C . GLY B 1 134 ? 41.759 73.675 29.283 1.00 16.18 251 GLY B C 1
ATOM 2495 O O . GLY B 1 134 ? 42.149 73.129 30.308 1.00 15.43 251 GLY B O 1
ATOM 2496 N N . PHE B 1 135 ? 41.339 73.022 28.201 1.00 15.25 252 PHE B N 1
ATOM 2497 C CA . PHE B 1 135 ? 41.160 71.597 28.265 1.00 15.03 252 PHE B CA 1
ATOM 2498 C C . PHE B 1 135 ? 42.484 70.850 28.563 1.00 15.85 252 PHE B C 1
ATOM 2499 O O . PHE B 1 135 ? 42.492 69.884 29.326 1.00 14.90 252 PHE B O 1
ATOM 2507 N N . ASN B 1 136 ? 43.559 71.272 27.902 1.00 15.40 253 ASN B N 1
ATOM 2508 C CA . ASN B 1 136 ? 44.815 70.567 28.078 1.00 15.16 253 ASN B CA 1
ATOM 2509 C C . ASN B 1 136 ? 45.423 70.784 29.412 1.00 14.57 253 ASN B C 1
ATOM 2510 O O . ASN B 1 136 ? 45.987 69.846 29.982 1.00 14.63 253 ASN B O 1
ATOM 2515 N N . SER B 1 137 ? 45.301 72.002 29.972 1.00 16.43 254 SER B N 1
ATOM 2516 C CA . SER B 1 137 ? 45.824 72.196 31.320 1.00 18.42 254 SER B CA 1
ATOM 2517 C C . SER B 1 137 ? 45.063 71.391 32.340 1.00 16.65 254 SER B C 1
ATOM 2518 O O . SER B 1 137 ? 45.680 70.764 33.219 1.00 16.72 254 SER B O 1
ATOM 2521 N N . GLN B 1 138 ? 43.730 71.408 32.242 1.00 14.99 255 GLN B N 1
ATOM 2522 C CA . GLN B 1 138 ? 42.957 70.642 33.162 1.00 14.64 255 GLN B CA 1
ATOM 2523 C C . GLN B 1 138 ? 43.091 69.094 32.956 1.00 14.79 255 GLN B C 1
ATOM 2524 O O . GLN B 1 138 ? 43.033 68.319 33.953 1.00 16.63 255 GLN B O 1
ATOM 2530 N N . TRP B 1 139 ? 43.296 68.643 31.713 1.00 13.33 256 TRP B N 1
ATOM 2531 C CA . TRP B 1 139 ? 43.678 67.229 31.519 1.00 14.00 256 TRP B CA 1
ATOM 2532 C C . TRP B 1 139 ? 44.986 66.923 32.272 1.00 14.55 256 TRP B C 1
ATOM 2533 O O . TRP B 1 139 ? 45.122 65.952 33.018 1.00 14.83 256 TRP B O 1
ATOM 2544 N N . ASN B 1 140 ? 45.970 67.778 32.093 1.00 15.07 257 ASN B N 1
ATOM 2545 C CA . ASN B 1 140 ? 47.297 67.495 32.724 1.00 16.25 257 ASN B CA 1
ATOM 2546 C C . ASN B 1 140 ? 47.195 67.513 34.236 1.00 16.76 257 ASN B C 1
ATOM 2547 O O . ASN B 1 140 ? 47.926 66.726 34.922 1.00 18.91 257 ASN B O 1
ATOM 2552 N N . TRP B 1 141 ? 46.238 68.295 34.789 1.00 15.70 258 TRP B N 1
ATOM 2553 C CA . TRP B 1 141 ? 46.116 68.297 36.277 1.00 16.43 258 TRP B CA 1
ATOM 2554 C C . TRP B 1 141 ? 45.172 67.220 36.811 1.00 16.08 258 TRP B C 1
ATOM 2555 O O . TRP B 1 141 ? 44.882 67.158 38.021 1.00 17.52 258 TRP B O 1
ATOM 2566 N N . SER B 1 142 ? 44.634 66.378 35.895 1.00 14.27 259 SER B N 1
ATOM 2567 C CA . SER B 1 142 ? 43.709 65.342 36.287 1.00 14.21 259 SER B CA 1
ATOM 2568 C C . SER B 1 142 ? 44.186 64.044 35.659 1.00 14.25 259 SER B C 1
ATOM 2569 O O . SER B 1 142 ? 45.082 63.443 36.259 1.00 14.95 259 SER B O 1
ATOM 2572 N N . ALA B 1 143 ? 43.536 63.568 34.591 1.00 13.80 260 ALA B N 1
ATOM 2573 C CA . ALA B 1 143 ? 43.932 62.303 34.017 1.00 14.13 260 ALA B CA 1
ATOM 2574 C C . ALA B 1 143 ? 45.452 62.228 33.746 1.00 13.39 260 ALA B C 1
ATOM 2575 O O . ALA B 1 143 ? 46.045 61.159 33.897 1.00 14.20 260 ALA B O 1
ATOM 2577 N N . GLY B 1 144 ? 46.035 63.328 33.314 1.00 14.77 261 GLY B N 1
ATOM 2578 C CA . GLY B 1 144 ? 47.455 63.282 32.918 1.00 15.16 261 GLY B CA 1
ATOM 2579 C C . GLY B 1 144 ? 48.309 62.974 34.113 1.00 16.25 261 GLY B C 1
ATOM 2580 O O . GLY B 1 144 ? 49.433 62.462 33.884 1.00 17.43 261 GLY B O 1
ATOM 2581 N N . GLN B 1 145 ? 47.914 63.240 35.362 1.00 14.51 262 GLN B N 1
ATOM 2582 C CA . GLN B 1 145 ? 48.701 62.934 36.595 1.00 16.71 262 GLN B CA 1
ATOM 2583 C C . GLN B 1 145 ? 48.459 61.585 37.094 1.00 17.10 262 GLN B C 1
ATOM 2584 O O . GLN B 1 145 ? 49.176 61.191 38.047 1.00 19.98 262 GLN B O 1
ATOM 2590 N N . ALA B 1 146 ? 47.510 60.802 36.535 1.00 13.66 263 ALA B N 1
ATOM 2591 C CA . ALA B 1 146 ? 47.182 59.522 37.122 1.00 13.76 263 ALA B CA 1
ATOM 2592 C C . ALA B 1 146 ? 47.910 58.340 36.475 1.00 13.66 263 ALA B C 1
ATOM 2593 O O . ALA B 1 146 ? 47.350 57.270 36.450 1.00 15.42 263 ALA B O 1
ATOM 2595 N N . ASN B 1 147 ? 49.170 58.515 36.067 1.00 14.20 264 ASN B N 1
ATOM 2596 C CA . ASN B 1 147 ? 49.904 57.485 35.309 1.00 13.62 264 ASN B CA 1
ATOM 2597 C C . ASN B 1 147 ? 49.024 56.809 34.247 1.00 13.55 264 ASN B C 1
ATOM 2598 O O . ASN B 1 147 ? 48.895 55.609 34.166 1.00 13.03 264 ASN B O 1
ATOM 2603 N N . PRO B 1 148 ? 48.423 57.654 33.383 1.00 12.97 265 PRO B N 1
ATOM 2604 C CA . PRO B 1 148 ? 47.534 57.041 32.377 1.00 13.86 265 PRO B CA 1
ATOM 2605 C C . PRO B 1 148 ? 48.228 56.011 31.476 1.00 12.59 265 PRO B C 1
ATOM 2606 O O . PRO B 1 148 ? 49.410 56.197 31.156 1.00 13.21 265 PRO B O 1
ATOM 2610 N N . SER B 1 149 ? 47.489 54.947 31.168 1.00 12.73 266 SER B N 1
ATOM 2611 C CA . SER B 1 149 ? 48.012 53.923 30.247 1.00 12.56 266 SER B CA 1
ATOM 2612 C C . SER B 1 149 ? 48.077 54.404 28.795 1.00 12.61 266 SER B C 1
ATOM 2613 O O . SER B 1 149 ? 47.497 55.458 28.429 1.00 14.10 266 SER B O 1
ATOM 2616 N N . GLU B 1 150 ? 48.690 53.583 27.933 1.00 12.79 267 GLU B N 1
ATOM 2617 C CA . GLU B 1 150 ? 48.716 53.928 26.511 1.00 13.55 267 GLU B CA 1
ATOM 2618 C C . GLU B 1 150 ? 47.313 54.139 25.920 1.00 13.53 267 GLU B C 1
ATOM 2619 O O . GLU B 1 150 ? 47.128 55.106 25.174 1.00 13.97 267 GLU B O 1
ATOM 2625 N N . THR B 1 151 ? 46.370 53.304 26.318 1.00 14.54 268 THR B N 1
ATOM 2626 C CA . THR B 1 151 ? 44.988 53.467 25.739 1.00 13.75 268 THR B CA 1
ATOM 2627 C C . THR B 1 151 ? 44.490 54.852 26.062 1.00 13.57 268 THR B C 1
ATOM 2628 O O . THR B 1 151 ? 43.921 55.506 25.143 1.00 13.26 268 THR B O 1
ATOM 2632 N N . VAL B 1 152 ? 44.647 55.277 27.318 1.00 13.29 269 VAL B N 1
ATOM 2633 C CA . VAL B 1 152 ? 44.059 56.592 27.693 1.00 13.81 269 VAL B CA 1
ATOM 2634 C C . VAL B 1 152 ? 44.868 57.689 26.989 1.00 13.50 269 VAL B C 1
ATOM 2635 O O . VAL B 1 152 ? 44.313 58.692 26.451 1.00 13.32 269 VAL B O 1
ATOM 2639 N N . ASN B 1 153 ? 46.205 57.581 26.915 1.00 11.05 270 ASN B N 1
ATOM 2640 C CA . ASN B 1 153 ? 47.027 58.603 26.257 1.00 11.63 270 ASN B CA 1
ATOM 2641 C C . ASN B 1 153 ? 46.719 58.666 24.770 1.00 13.37 270 ASN B C 1
ATOM 2642 O O . ASN B 1 153 ? 46.826 59.724 24.152 1.00 15.06 270 ASN B O 1
ATOM 2647 N N . SER B 1 154 ? 46.317 57.534 24.171 1.00 13.46 271 SER B N 1
ATOM 2648 C CA . SER B 1 154 ? 46.004 57.503 22.730 1.00 14.96 271 SER B CA 1
ATOM 2649 C C . SER B 1 154 ? 44.617 58.143 22.482 1.00 13.54 271 SER B C 1
ATOM 2650 O O . SER B 1 154 ? 44.418 58.772 21.445 1.00 14.02 271 SER B O 1
ATOM 2653 N N . TRP B 1 155 ? 43.676 58.004 23.415 1.00 12.98 272 TRP B N 1
ATOM 2654 C CA . TRP B 1 155 ? 42.396 58.741 23.297 1.00 12.67 272 TRP B CA 1
ATOM 2655 C C . TRP B 1 155 ? 42.719 60.217 23.304 1.00 13.27 272 TRP B C 1
ATOM 2656 O O . TRP B 1 155 ? 42.173 61.023 22.510 1.00 13.31 272 TRP B O 1
ATOM 2667 N N . LYS B 1 156 ? 43.616 60.651 24.161 1.00 13.14 273 LYS B N 1
ATOM 2668 C CA . LYS B 1 156 ? 43.976 62.064 24.232 1.00 13.00 273 LYS B CA 1
ATOM 2669 C C . LYS B 1 156 ? 44.663 62.560 22.996 1.00 13.52 273 LYS B C 1
ATOM 2670 O O . LYS B 1 156 ? 44.204 63.555 22.342 1.00 14.45 273 LYS B O 1
ATOM 2676 N N . SER B 1 157 ? 45.710 61.866 22.507 1.00 14.05 274 SER B N 1
ATOM 2677 C CA . SER B 1 157 ? 46.387 62.356 21.320 1.00 14.35 274 SER B CA 1
ATOM 2678 C C . SER B 1 157 ? 45.633 62.174 20.050 1.00 14.38 274 SER B C 1
ATOM 2679 O O . SER B 1 157 ? 45.902 62.854 19.066 1.00 13.91 274 SER B O 1
ATOM 2682 N N . GLY B 1 158 ? 44.630 61.339 20.059 1.00 13.23 275 GLY B N 1
ATOM 2683 C CA . GLY B 1 158 ? 43.743 61.125 18.889 1.00 14.68 275 GLY B CA 1
ATOM 2684 C C . GLY B 1 158 ? 42.552 62.051 18.893 1.00 14.87 275 GLY B C 1
ATOM 2685 O O . GLY B 1 158 ? 41.625 61.919 18.084 1.00 14.63 275 GLY B O 1
ATOM 2686 N N . ASN B 1 159 ? 42.598 63.017 19.828 1.00 14.02 276 ASN B N 1
ATOM 2687 C CA . ASN B 1 159 ? 41.458 64.040 19.902 1.00 14.60 276 ASN B CA 1
ATOM 2688 C C . ASN B 1 159 ? 40.118 63.346 20.058 1.00 14.86 276 ASN B C 1
ATOM 2689 O O . ASN B 1 159 ? 39.062 63.856 19.603 1.00 15.48 276 ASN B O 1
ATOM 2694 N N . ARG B 1 160 ? 40.103 62.279 20.862 1.00 13.62 277 ARG B N 1
ATOM 2695 C CA . ARG B 1 160 ? 38.820 61.608 21.177 1.00 14.54 277 ARG B CA 1
ATOM 2696 C C . ARG B 1 160 ? 38.035 62.305 22.290 1.00 14.90 277 ARG B C 1
ATOM 2697 O O . ARG B 1 160 ? 36.832 61.967 22.468 1.00 15.21 277 ARG B O 1
ATOM 2705 N N . LEU B 1 161 ? 38.727 63.076 23.112 1.00 13.11 278 LEU B N 1
ATOM 2706 C CA . LEU B 1 161 ? 38.148 63.549 24.376 1.00 14.86 278 LEU B CA 1
ATOM 2707 C C . LEU B 1 161 ? 37.948 65.044 24.286 1.00 15.91 278 LEU B C 1
ATOM 2708 O O . LEU B 1 161 ? 38.721 65.759 23.622 1.00 15.10 278 LEU B O 1
ATOM 2713 N N . SER B 1 162 ? 36.840 65.518 24.885 1.00 15.05 279 SER B N 1
ATOM 2714 C CA . SER B 1 162 ? 36.465 66.932 24.652 1.00 16.02 279 SER B CA 1
ATOM 2715 C C . SER B 1 162 ? 35.925 67.679 25.825 1.00 16.52 279 SER B C 1
ATOM 2716 O O . SER B 1 162 ? 36.152 68.900 25.860 1.00 18.28 279 SER B O 1
ATOM 2719 N N . LYS B 1 163 ? 35.305 67.051 26.799 1.00 14.51 280 LYS B N 1
ATOM 2720 C CA . LYS B 1 163 ? 34.616 67.857 27.905 1.00 14.02 280 LYS B CA 1
ATOM 2721 C C . LYS B 1 163 ? 35.118 67.317 29.239 1.00 14.71 280 LYS B C 1
ATOM 2722 O O . LYS B 1 163 ? 35.250 66.084 29.432 1.00 14.99 280 LYS B O 1
ATOM 2728 N N . ILE B 1 164 ? 35.378 68.231 30.189 1.00 13.68 281 ILE B N 1
ATOM 2729 C CA . ILE B 1 164 ? 35.731 67.864 31.552 1.00 13.74 281 ILE B CA 1
ATOM 2730 C C . ILE B 1 164 ? 34.788 68.577 32.508 1.00 13.43 281 ILE B C 1
ATOM 2731 O O . ILE B 1 164 ? 34.654 69.805 32.405 1.00 16.82 281 ILE B O 1
ATOM 2736 N N . TYR B 1 165 ? 34.117 67.844 33.381 1.00 13.41 282 TYR B N 1
ATOM 2737 C CA . TYR B 1 165 ? 33.207 68.454 34.399 1.00 14.29 282 TYR B CA 1
ATOM 2738 C C . TYR B 1 165 ? 33.968 68.225 35.700 1.00 14.66 282 TYR B C 1
ATOM 2739 O O . TYR B 1 165 ? 34.416 67.071 36.020 1.00 15.66 282 TYR B O 1
ATOM 2748 N N . PHE B 1 166 ? 34.179 69.274 36.498 1.00 14.18 283 PHE B N 1
ATOM 2749 C CA . PHE B 1 166 ? 34.978 69.178 37.704 1.00 14.68 283 PHE B CA 1
ATOM 2750 C C . PHE B 1 166 ? 34.161 69.580 38.920 1.00 14.82 283 PHE B C 1
ATOM 2751 O O . PHE B 1 166 ? 33.382 70.563 38.871 1.00 15.91 283 PHE B O 1
ATOM 2759 N N . ILE B 1 167 ? 34.351 68.887 40.018 1.00 13.32 284 ILE B N 1
ATOM 2760 C CA . ILE B 1 167 ? 33.672 69.222 41.322 1.00 14.62 284 ILE B CA 1
ATOM 2761 C C . ILE B 1 167 ? 34.721 69.351 42.396 1.00 16.22 284 ILE B C 1
ATOM 2762 O O . ILE B 1 167 ? 35.430 68.340 42.670 1.00 15.90 284 ILE B O 1
ATOM 2767 N N . ASN B 1 168 ? 34.817 70.547 43.018 1.00 14.97 285 ASN B N 1
ATOM 2768 C CA . ASN B 1 168 ? 35.855 70.771 44.068 1.00 16.13 285 ASN B CA 1
ATOM 2769 C C . ASN B 1 168 ? 35.212 70.513 45.441 1.00 15.35 285 ASN B C 1
ATOM 2770 O O . ASN B 1 168 ? 34.032 70.156 45.548 1.00 16.83 285 ASN B O 1
ATOM 2775 N N . GLN B 1 169 ? 36.024 70.597 46.467 1.00 17.91 286 GLN B N 1
ATOM 2776 C CA . GLN B 1 169 ? 35.481 70.477 47.865 1.00 17.94 286 GLN B CA 1
ATOM 2777 C C . GLN B 1 169 ? 34.776 69.214 48.135 1.00 19.48 286 GLN B C 1
ATOM 2778 O O . GLN B 1 169 ? 33.698 69.115 48.761 1.00 20.79 286 GLN B O 1
ATOM 2784 N N . ILE B 1 170 ? 35.387 68.088 47.665 1.00 18.21 287 ILE B N 1
ATOM 2785 C CA . ILE B 1 170 ? 34.894 66.793 48.076 1.00 16.01 287 ILE B CA 1
ATOM 2786 C C . ILE B 1 170 ? 35.512 66.415 49.426 1.00 18.89 287 ILE B C 1
ATOM 2787 O O . ILE B 1 170 ? 36.766 66.368 49.577 1.00 17.21 287 ILE B O 1
ATOM 2792 N N . THR B 1 171 ? 34.641 66.210 50.422 1.00 19.28 288 THR B N 1
ATOM 2793 C CA . THR B 1 171 ? 35.049 65.923 51.762 1.00 19.33 288 THR B CA 1
ATOM 2794 C C . THR B 1 171 ? 34.499 64.604 52.291 1.00 19.31 288 THR B C 1
ATOM 2795 O O . THR B 1 171 ? 34.667 64.363 53.490 1.00 19.09 288 THR B O 1
ATOM 2799 N N . ASP B 1 172 ? 33.867 63.742 51.524 1.00 19.81 289 ASP B N 1
ATOM 2800 C CA . ASP B 1 172 ? 33.298 62.513 51.945 1.00 21.78 289 ASP B CA 1
ATOM 2801 C C . ASP B 1 172 ? 34.376 61.494 52.306 1.00 22.18 289 ASP B C 1
ATOM 2802 O O . ASP B 1 172 ? 35.512 61.622 51.892 1.00 22.65 289 ASP B O 1
ATOM 2807 N N . THR B 1 173 ? 33.955 60.514 53.047 1.00 22.28 290 THR B N 1
ATOM 2808 C CA . THR B 1 173 ? 34.848 59.415 53.374 1.00 24.14 290 THR B CA 1
ATOM 2809 C C . THR B 1 173 ? 34.189 58.135 52.984 1.00 24.96 290 THR B C 1
ATOM 2810 O O . THR B 1 173 ? 34.717 57.072 53.306 1.00 24.64 290 THR B O 1
ATOM 2814 N N . THR B 1 174 ? 33.067 58.151 52.278 1.00 24.68 291 THR B N 1
ATOM 2815 C CA . THR B 1 174 ? 32.365 56.947 51.868 1.00 26.31 291 THR B CA 1
ATOM 2816 C C . THR B 1 174 ? 32.492 56.718 50.352 1.00 24.77 291 THR B C 1
ATOM 2817 O O . THR B 1 174 ? 33.176 57.498 49.650 1.00 25.07 291 THR B O 1
ATOM 2821 N N . GLU B 1 175 ? 31.824 55.703 49.821 1.00 25.12 292 GLU B N 1
ATOM 2822 C CA . GLU B 1 175 ? 31.793 55.504 48.372 1.00 23.49 292 GLU B CA 1
ATOM 2823 C C . GLU B 1 175 ? 30.796 56.430 47.747 1.00 24.12 292 GLU B C 1
ATOM 2824 O O . GLU B 1 175 ? 29.619 56.477 48.191 1.00 24.31 292 GLU B O 1
ATOM 2830 N N . LEU B 1 176 ? 31.243 57.228 46.770 1.00 20.26 293 LEU B N 1
ATOM 2831 C CA . LEU B 1 176 ? 30.315 58.189 46.144 1.00 19.92 293 LEU B CA 1
ATOM 2832 C C . LEU B 1 176 ? 29.936 57.642 44.799 1.00 20.06 293 LEU B C 1
ATOM 2833 O O . LEU B 1 176 ? 30.793 57.221 44.018 1.00 22.08 293 LEU B O 1
ATOM 2838 N N . THR B 1 177 ? 28.650 57.650 44.433 1.00 18.80 294 THR B N 1
ATOM 2839 C CA . THR B 1 177 ? 28.264 57.249 43.106 1.00 19.54 294 THR B CA 1
ATOM 2840 C C . THR B 1 177 ? 27.577 58.421 42.384 1.00 18.82 294 THR B C 1
ATOM 2841 O O . THR B 1 177 ? 26.590 59.001 42.933 1.00 19.83 294 THR B O 1
ATOM 2845 N N . TYR B 1 178 ? 28.022 58.748 41.185 1.00 14.57 295 TYR B N 1
ATOM 2846 C CA . TYR B 1 178 ? 27.367 59.714 40.308 1.00 15.46 295 TYR B CA 1
ATOM 2847 C C . TYR B 1 178 ? 26.790 58.988 39.125 1.00 16.62 295 TYR B C 1
ATOM 2848 O O . TYR B 1 178 ? 27.357 58.034 38.607 1.00 16.48 295 TYR B O 1
ATOM 2857 N N . THR B 1 179 ? 25.599 59.391 38.658 1.00 16.18 296 THR B N 1
ATOM 2858 C CA . THR B 1 179 ? 25.004 58.763 37.556 1.00 15.59 296 THR B CA 1
ATOM 2859 C C . THR B 1 179 ? 24.867 59.736 36.397 1.00 16.96 296 THR B C 1
ATOM 2860 O O . THR B 1 179 ? 24.271 60.863 36.603 1.00 15.93 296 THR B O 1
ATOM 2864 N N . LEU B 1 180 ? 25.460 59.461 35.227 1.00 14.47 297 LEU B N 1
ATOM 2865 C CA . LEU B 1 180 ? 25.537 60.396 34.126 1.00 14.53 297 LEU B CA 1
ATOM 2866 C C . LEU B 1 180 ? 24.747 59.854 32.991 1.00 13.62 297 LEU B C 1
ATOM 2867 O O . LEU B 1 180 ? 24.762 58.659 32.686 1.00 15.77 297 LEU B O 1
ATOM 2872 N N . THR B 1 181 ? 24.069 60.797 32.293 1.00 14.88 298 THR B N 1
ATOM 2873 C CA . THR B 1 181 ? 23.402 60.438 31.026 1.00 15.76 298 THR B CA 1
ATOM 2874 C C . THR B 1 181 ? 23.856 61.444 29.991 1.00 15.48 298 THR B C 1
ATOM 2875 O O . THR B 1 181 ? 24.072 62.653 30.274 1.00 15.85 298 THR B O 1
ATOM 2879 N N . ALA B 1 182 ? 24.052 60.969 28.733 1.00 16.24 299 ALA B N 1
ATOM 2880 C CA . ALA B 1 182 ? 24.488 61.856 27.648 1.00 16.69 299 ALA B CA 1
ATOM 2881 C C . ALA B 1 182 ? 23.869 61.410 26.387 1.00 18.71 299 ALA B C 1
ATOM 2882 O O . ALA B 1 182 ? 23.565 60.227 26.251 1.00 17.89 299 ALA B O 1
ATOM 2884 N N . LYS B 1 183 ? 23.678 62.348 25.483 1.00 18.12 300 LYS B N 1
ATOM 2885 C CA . LYS B 1 183 ? 23.139 62.022 24.130 1.00 19.38 300 LYS B CA 1
ATOM 2886 C C . LYS B 1 183 ? 24.248 61.918 23.125 1.00 17.26 300 LYS B C 1
ATOM 2887 O O . LYS B 1 183 ? 25.150 62.740 23.060 1.00 17.91 300 LYS B O 1
ATOM 2893 N N . VAL B 1 184 ? 24.109 60.934 22.242 1.00 17.01 301 VAL B N 1
ATOM 2894 C CA . VAL B 1 184 ? 25.023 60.783 21.120 1.00 17.70 301 VAL B CA 1
ATOM 2895 C C . VAL B 1 184 ? 24.759 61.858 20.097 1.00 18.28 301 VAL B C 1
ATOM 2896 O O . VAL B 1 184 ? 23.623 61.900 19.549 1.00 22.96 301 VAL B O 1
ATOM 2900 N N . THR B 1 185 ? 25.761 62.639 19.766 1.00 17.97 302 THR B N 1
ATOM 2901 C CA . THR B 1 185 ? 25.631 63.721 18.828 1.00 19.07 302 THR B CA 1
ATOM 2902 C C . THR B 1 185 ? 26.239 63.399 17.441 1.00 22.63 302 THR B C 1
ATOM 2903 O O . THR B 1 185 ? 26.152 64.200 16.477 1.00 22.24 302 THR B O 1
ATOM 2907 N N . GLU B 1 186 ? 26.913 62.253 17.343 1.00 21.01 303 GLU B N 1
ATOM 2908 C CA . GLU B 1 186 ? 27.480 61.789 16.033 1.00 24.21 303 GLU B CA 1
ATOM 2909 C C . GLU B 1 186 ? 26.907 60.459 15.673 1.00 22.53 303 GLU B C 1
ATOM 2910 O O . GLU B 1 186 ? 27.294 59.443 16.220 1.00 22.96 303 GLU B O 1
ATOM 2916 N N . PRO B 1 187 ? 25.845 60.394 14.826 1.00 23.30 304 PRO B N 1
ATOM 2917 C CA . PRO B 1 187 ? 25.058 59.172 14.753 1.00 24.06 304 PRO B CA 1
ATOM 2918 C C . PRO B 1 187 ? 25.749 57.955 14.200 1.00 20.61 304 PRO B C 1
ATOM 2919 O O . PRO B 1 187 ? 25.329 56.844 14.465 1.00 23.72 304 PRO B O 1
ATOM 2923 N N . ASN B 1 188 ? 26.904 58.186 13.537 1.00 19.92 305 ASN B N 1
ATOM 2924 C CA . ASN B 1 188 ? 27.613 57.042 12.958 1.00 17.90 305 ASN B CA 1
ATOM 2925 C C . ASN B 1 188 ? 28.847 56.704 13.746 1.00 19.33 305 ASN B C 1
ATOM 2926 O O . ASN B 1 188 ? 29.693 55.857 13.305 1.00 20.43 305 ASN B O 1
ATOM 2931 N N . GLN B 1 189 ? 28.947 57.283 14.912 1.00 17.21 306 GLN B N 1
ATOM 2932 C CA . GLN B 1 189 ? 30.044 56.874 15.871 1.00 17.28 306 GLN B CA 1
ATOM 2933 C C . GLN B 1 189 ? 29.660 55.691 16.745 1.00 17.87 306 GLN B C 1
ATOM 2934 O O . GLN B 1 189 ? 28.531 55.636 17.273 1.00 19.56 306 GLN B O 1
ATOM 2940 N N . GLN B 1 190 ? 30.587 54.746 16.920 1.00 17.14 307 GLN B N 1
ATOM 2941 C CA . GLN B 1 190 ? 30.305 53.524 17.721 1.00 18.69 307 GLN B CA 1
ATOM 2942 C C . GLN B 1 190 ? 31.134 53.502 19.025 1.00 17.57 307 GLN B C 1
ATOM 2943 O O . GLN B 1 190 ? 30.706 52.849 19.996 1.00 19.47 307 GLN B O 1
ATOM 2949 N N . SER B 1 191 ? 32.228 54.232 19.022 1.00 16.04 308 SER B N 1
ATOM 2950 C CA . SER B 1 191 ? 33.187 54.125 20.185 1.00 16.50 308 SER B CA 1
ATOM 2951 C C . SER B 1 191 ? 33.020 55.378 21.090 1.00 14.85 308 SER B C 1
ATOM 2952 O O . SER B 1 191 ? 33.216 56.486 20.595 1.00 15.08 308 SER B O 1
ATOM 2955 N N . PHE B 1 192 ? 32.816 55.162 22.394 1.00 14.84 309 PHE B N 1
ATOM 2956 C CA . PHE B 1 192 ? 32.682 56.226 23.341 1.00 13.86 309 PHE B CA 1
ATOM 2957 C C . PHE B 1 192 ? 33.506 55.978 24.588 1.00 13.56 309 PHE B C 1
ATOM 2958 O O . PHE B 1 192 ? 33.064 55.345 25.551 1.00 14.71 309 PHE B O 1
ATOM 2966 N N . PRO B 1 193 ? 34.732 56.505 24.582 1.00 12.73 310 PRO B N 1
ATOM 2967 C CA . PRO B 1 193 ? 35.576 56.384 25.822 1.00 14.46 310 PRO B CA 1
ATOM 2968 C C . PRO B 1 193 ? 34.983 57.243 26.941 1.00 14.87 310 PRO B C 1
ATOM 2969 O O . PRO B 1 193 ? 34.587 58.446 26.694 1.00 15.24 310 PRO B O 1
ATOM 2973 N N . LEU B 1 194 ? 34.900 56.694 28.148 1.00 13.64 311 LEU B N 1
ATOM 2974 C CA . LEU B 1 194 ? 34.401 57.410 29.334 1.00 12.94 311 LEU B CA 1
ATOM 2975 C C . LEU B 1 194 ? 35.450 57.326 30.405 1.00 15.62 311 LEU B C 1
ATOM 2976 O O . LEU B 1 194 ? 36.057 56.259 30.649 1.00 15.51 311 LEU B O 1
ATOM 2981 N N . LEU B 1 195 ? 35.697 58.424 31.107 1.00 12.52 312 LEU B N 1
ATOM 2982 C CA . LEU B 1 195 ? 36.755 58.450 32.132 1.00 13.90 312 LEU B CA 1
ATOM 2983 C C . LEU B 1 195 ? 36.340 59.273 33.308 1.00 12.55 312 LEU B C 1
ATOM 2984 O O . LEU B 1 195 ? 35.517 60.211 33.168 1.00 13.22 312 LEU B O 1
ATOM 2989 N N . ALA B 1 196 ? 36.948 59.005 34.456 1.00 13.15 313 ALA B N 1
ATOM 2990 C CA . ALA B 1 196 ? 36.734 59.850 35.647 1.00 12.76 313 ALA B CA 1
ATOM 2991 C C . ALA B 1 196 ? 38.011 59.851 36.487 1.00 14.94 313 ALA B C 1
ATOM 2992 O O . ALA B 1 196 ? 38.816 58.850 36.368 1.00 14.74 313 ALA B O 1
ATOM 2994 N N . VAL B 1 197 ? 38.226 60.925 37.233 1.00 13.33 314 VAL B N 1
ATOM 2995 C CA . VAL B 1 197 ? 39.496 61.076 37.942 1.00 12.71 314 VAL B CA 1
ATOM 2996 C C . VAL B 1 197 ? 39.118 61.591 39.329 1.00 15.33 314 VAL B C 1
ATOM 2997 O O . VAL B 1 197 ? 38.190 62.379 39.506 1.00 15.75 314 VAL B O 1
ATOM 3009 N N . LYS B 1 199 ? 41.327 63.168 43.029 1.00 14.82 316 LYS B N 1
ATOM 3010 C CA . LYS B 1 199 ? 42.640 63.467 43.621 1.00 15.57 316 LYS B CA 1
ATOM 3011 C C . LYS B 1 199 ? 42.490 64.200 44.904 1.00 17.53 316 LYS B C 1
ATOM 3012 O O . LYS B 1 199 ? 41.459 64.801 45.181 1.00 16.10 316 LYS B O 1
ATOM 3018 N N . SER B 1 200 ? 43.533 64.119 45.711 1.00 16.97 317 SER B N 1
ATOM 3019 C CA . SER B 1 200 ? 43.706 65.066 46.822 1.00 16.56 317 SER B CA 1
ATOM 3020 C C . SER B 1 200 ? 44.249 66.355 46.350 1.00 17.46 317 SER B C 1
ATOM 3021 O O . SER B 1 200 ? 45.106 66.402 45.473 1.00 17.62 317 SER B O 1
ATOM 3024 N N . PHE B 1 201 ? 43.842 67.515 46.928 1.00 17.01 318 PHE B N 1
ATOM 3025 C CA . PHE B 1 201 ? 44.563 68.823 46.698 1.00 17.84 318 PHE B CA 1
ATOM 3026 C C . PHE B 1 201 ? 45.724 69.077 47.689 1.00 16.87 318 PHE B C 1
ATOM 3027 O O . PHE B 1 201 ? 46.362 70.130 47.582 1.00 20.42 318 PHE B O 1
ATOM 3035 N N . THR B 1 202 ? 45.962 68.129 48.574 1.00 18.36 319 THR B N 1
ATOM 3036 C CA . THR B 1 202 ? 47.072 68.305 49.528 1.00 19.30 319 THR B CA 1
ATOM 3037 C C . THR B 1 202 ? 48.083 67.126 49.498 1.00 19.40 319 THR B C 1
ATOM 3038 O O . THR B 1 202 ? 49.269 67.405 49.471 1.00 19.62 319 THR B O 1
ATOM 3042 N N . TYR B 1 203 ? 47.616 65.909 49.623 1.00 18.73 320 TYR B N 1
ATOM 3043 C CA . TYR B 1 203 ? 48.470 64.746 49.877 1.00 18.37 320 TYR B CA 1
ATOM 3044 C C . TYR B 1 203 ? 49.133 64.363 48.538 1.00 20.41 320 TYR B C 1
ATOM 3045 O O . TYR B 1 203 ? 48.492 64.449 47.476 1.00 20.01 320 TYR B O 1
ATOM 3054 N N . THR B 1 204 ? 50.433 64.068 48.594 1.00 19.80 321 THR B N 1
ATOM 3055 C CA . THR B 1 204 ? 51.243 63.873 47.368 1.00 20.66 321 THR B CA 1
ATOM 3056 C C . THR B 1 204 ? 51.939 62.517 47.397 1.00 18.77 321 THR B C 1
ATOM 3057 O O . THR B 1 204 ? 52.029 61.848 48.427 1.00 18.26 321 THR B O 1
ATOM 3061 N N . ASN B 1 205 ? 52.332 62.049 46.182 1.00 17.40 322 ASN B N 1
ATOM 3062 C CA . ASN B 1 205 ? 53.131 60.804 46.129 1.00 17.08 322 ASN B CA 1
ATOM 3063 C C . ASN B 1 205 ? 54.599 61.087 46.437 1.00 19.15 322 ASN B C 1
ATOM 3064 O O . ASN B 1 205 ? 54.909 62.255 46.803 1.00 19.46 322 ASN B O 1
ATOM 3069 N N . SER B 1 206 ? 55.455 60.073 46.237 1.00 19.62 323 SER B N 1
ATOM 3070 C CA . SER B 1 206 ? 56.916 60.300 46.545 1.00 21.73 323 SER B CA 1
ATOM 3071 C C . SER B 1 206 ? 57.564 61.353 45.632 1.00 21.47 323 SER B C 1
ATOM 3072 O O . SER B 1 206 ? 58.691 61.825 45.980 1.00 24.76 323 SER B O 1
ATOM 3075 N N . LYS B 1 207 ? 56.931 61.800 44.532 1.00 20.43 324 LYS B N 1
ATOM 3076 C CA . LYS B 1 207 ? 57.470 62.752 43.585 1.00 22.49 324 LYS B CA 1
ATOM 3077 C C . LYS B 1 207 ? 56.858 64.134 43.752 1.00 22.74 324 LYS B C 1
ATOM 3078 O O . LYS B 1 207 ? 57.003 64.982 42.895 1.00 26.45 324 LYS B O 1
ATOM 3084 N N . SER B 1 208 ? 56.110 64.275 44.855 1.00 22.23 325 SER B N 1
ATOM 3085 C CA . SER B 1 208 ? 55.489 65.559 45.162 1.00 23.96 325 SER B CA 1
ATOM 3086 C C . SER B 1 208 ? 54.321 65.949 44.277 1.00 22.61 325 SER B C 1
ATOM 3087 O O . SER B 1 208 ? 53.968 67.117 44.170 1.00 24.97 325 SER B O 1
ATOM 3090 N N . THR B 1 209 ? 53.713 64.975 43.595 1.00 20.10 326 THR B N 1
ATOM 3091 C CA . THR B 1 209 ? 52.528 65.295 42.775 1.00 18.80 326 THR B CA 1
ATOM 3092 C C . THR B 1 209 ? 51.308 64.845 43.544 1.00 15.60 326 THR B C 1
ATOM 3093 O O . THR B 1 209 ? 51.279 63.765 44.127 1.00 17.50 326 THR B O 1
ATOM 3097 N N . GLU B 1 210 ? 50.235 65.691 43.568 1.00 15.24 327 GLU B N 1
ATOM 3098 C CA . GLU B 1 210 ? 48.964 65.275 44.223 1.00 17.85 327 GLU B CA 1
ATOM 3099 C C . GLU B 1 210 ? 48.583 63.808 43.920 1.00 16.46 327 GLU B C 1
ATOM 3100 O O . GLU B 1 210 ? 48.627 63.407 42.749 1.00 15.54 327 GLU B O 1
ATOM 3106 N N . VAL B 1 211 ? 48.206 63.031 44.904 1.00 15.87 328 VAL B N 1
ATOM 3107 C CA . VAL B 1 211 ? 47.767 61.652 44.645 1.00 14.45 328 VAL B CA 1
ATOM 3108 C C . VAL B 1 211 ? 46.535 61.713 43.782 1.00 15.53 328 VAL B C 1
ATOM 3109 O O . VAL B 1 211 ? 45.573 62.358 44.161 1.00 16.17 328 VAL B O 1
ATOM 3113 N N . THR B 1 212 ? 46.547 61.000 42.650 1.00 13.56 329 THR B N 1
ATOM 3114 C CA . THR B 1 212 ? 45.523 61.110 41.615 1.00 13.23 329 THR B CA 1
ATOM 3115 C C . THR B 1 212 ? 45.245 59.768 41.041 1.00 14.34 329 THR B C 1
ATOM 3116 O O . THR B 1 212 ? 46.202 59.003 40.692 1.00 15.35 329 THR B O 1
ATOM 3120 N N . SER B 1 213 ? 43.971 59.346 40.944 1.00 13.74 330 SER B N 1
ATOM 3121 C CA . SER B 1 213 ? 43.611 58.068 40.346 1.00 13.08 330 SER B CA 1
ATOM 3122 C C . SER B 1 213 ? 42.612 58.160 39.279 1.00 12.42 330 SER B C 1
ATOM 3123 O O . SER B 1 213 ? 41.828 59.118 39.312 1.00 12.04 330 SER B O 1
ATOM 3126 N N . LEU B 1 214 ? 42.561 57.293 38.304 1.00 12.90 331 LEU B N 1
ATOM 3127 C CA . LEU B 1 214 ? 41.628 57.387 37.221 1.00 12.88 331 LEU B CA 1
ATOM 3128 C C . LEU B 1 214 ? 40.943 56.078 37.038 1.00 13.89 331 LEU B C 1
ATOM 3129 O O . LEU B 1 214 ? 41.486 54.954 37.308 1.00 13.74 331 LEU B O 1
ATOM 3134 N N . GLY B 1 215 ? 39.711 56.113 36.474 1.00 12.18 332 GLY B N 1
ATOM 3135 C CA . GLY B 1 215 ? 39.015 54.921 36.011 1.00 13.68 332 GLY B CA 1
ATOM 3136 C C . GLY B 1 215 ? 38.496 55.197 34.614 1.00 15.14 332 GLY B C 1
ATOM 3137 O O . GLY B 1 215 ? 38.091 56.338 34.321 1.00 14.22 332 GLY B O 1
ATOM 3138 N N . ALA B 1 216 ? 38.504 54.207 33.708 1.00 13.85 333 ALA B N 1
ATOM 3139 C CA . ALA B 1 216 ? 38.088 54.448 32.292 1.00 14.59 333 ALA B CA 1
ATOM 3140 C C . ALA B 1 216 ? 37.538 53.180 31.679 1.00 16.23 333 ALA B C 1
ATOM 3141 O O . ALA B 1 216 ? 37.990 52.074 32.027 1.00 15.89 333 ALA B O 1
ATOM 3143 N N . ARG B 1 217 ? 36.573 53.302 30.785 1.00 15.59 334 ARG B N 1
ATOM 3144 C CA . ARG B 1 217 ? 36.120 52.110 29.970 1.00 19.21 334 ARG B CA 1
ATOM 3145 C C . ARG B 1 217 ? 35.705 52.691 28.636 1.00 17.87 334 ARG B C 1
ATOM 3146 O O . ARG B 1 217 ? 35.257 53.863 28.559 1.00 17.69 334 ARG B O 1
ATOM 3154 N N . GLU B 1 218 ? 35.778 51.920 27.611 1.00 16.28 335 GLU B N 1
ATOM 3155 C CA . GLU B 1 218 ? 35.249 52.345 26.302 1.00 15.70 335 GLU B CA 1
ATOM 3156 C C . GLU B 1 218 ? 33.880 51.683 26.105 1.00 17.41 335 GLU B C 1
ATOM 3157 O O . GLU B 1 218 ? 33.723 50.456 26.283 1.00 17.50 335 GLU B O 1
ATOM 3163 N N . ILE B 1 219 ? 32.844 52.463 25.786 1.00 15.39 336 ILE B N 1
ATOM 3164 C CA . ILE B 1 219 ? 31.523 51.904 25.441 1.00 18.39 336 ILE B CA 1
ATOM 3165 C C . ILE B 1 219 ? 31.390 51.801 23.944 1.00 17.94 336 ILE B C 1
ATOM 3166 O O . ILE B 1 219 ? 31.807 52.667 23.175 1.00 17.65 336 ILE B O 1
ATOM 3171 N N . THR B 1 220 ? 30.851 50.680 23.470 1.00 18.88 337 THR B N 1
ATOM 3172 C CA . THR B 1 220 ? 30.658 50.455 22.064 1.00 22.64 337 THR B CA 1
ATOM 3173 C C . THR B 1 220 ? 29.152 50.338 21.828 1.00 24.56 337 THR B C 1
ATOM 3174 O O . THR B 1 220 ? 28.457 49.596 22.516 1.00 28.16 337 THR B O 1
ATOM 3178 N N . LEU B 1 221 ? 28.629 51.066 20.862 1.00 25.98 338 LEU B N 1
ATOM 3179 C CA . LEU B 1 221 ? 27.200 50.831 20.501 1.00 30.33 338 LEU B CA 1
ATOM 3180 C C . LEU B 1 221 ? 26.894 49.528 19.698 1.00 35.13 338 LEU B C 1
ATOM 3181 O O . LEU B 1 221 ? 27.342 49.402 18.535 1.00 38.90 338 LEU B O 1
ATOM 3186 N N . GLN C 1 23 ? 50.107 26.949 40.773 1.00 32.86 140 GLN C N 1
ATOM 3187 C CA . GLN C 1 23 ? 51.500 27.214 41.287 1.00 31.38 140 GLN C CA 1
ATOM 3188 C C . GLN C 1 23 ? 52.014 28.635 40.980 1.00 30.68 140 GLN C C 1
ATOM 3189 O O . GLN C 1 23 ? 53.038 28.971 41.447 1.00 30.23 140 GLN C O 1
ATOM 3191 N N . GLN C 1 24 ? 51.384 29.369 40.059 1.00 29.98 141 GLN C N 1
ATOM 3192 C CA . GLN C 1 24 ? 51.842 30.717 39.708 1.00 27.51 141 GLN C CA 1
ATOM 3193 C C . GLN C 1 24 ? 50.718 31.738 39.831 1.00 26.90 141 GLN C C 1
ATOM 3194 O O . GLN C 1 24 ? 49.614 31.533 39.335 1.00 26.97 141 GLN C O 1
ATOM 3200 N N . SER C 1 25 ? 51.011 32.855 40.482 1.00 24.94 142 SER C N 1
ATOM 3201 C CA . SER C 1 25 ? 50.084 33.959 40.557 1.00 23.57 142 SER C CA 1
ATOM 3202 C C . SER C 1 25 ? 50.006 34.618 39.187 1.00 21.66 142 SER C C 1
ATOM 3203 O O . SER C 1 25 ? 50.800 34.312 38.265 1.00 22.04 142 SER C O 1
ATOM 3206 N N . PRO C 1 26 ? 49.069 35.521 39.006 1.00 21.15 143 PRO C N 1
ATOM 3207 C CA . PRO C 1 26 ? 49.070 36.337 37.790 1.00 20.19 143 PRO C CA 1
ATOM 3208 C C . PRO C 1 26 ? 50.371 37.092 37.593 1.00 17.45 143 PRO C C 1
ATOM 3209 O O . PRO C 1 26 ? 51.015 37.478 38.577 1.00 19.53 143 PRO C O 1
ATOM 3213 N N . LEU C 1 27 ? 50.755 37.296 36.337 1.00 16.72 144 LEU C N 1
ATOM 3214 C CA . LEU C 1 27 ? 51.970 38.094 36.029 1.00 15.88 144 LEU C CA 1
ATOM 3215 C C . LEU C 1 27 ? 51.685 39.559 36.350 1.00 15.62 144 LEU C C 1
ATOM 3216 O O . LEU C 1 27 ? 50.642 40.143 35.921 1.00 18.34 144 LEU C O 1
ATOM 3221 N N . ILE C 1 28 ? 52.635 40.198 37.039 1.00 12.78 145 ILE C N 1
ATOM 3222 C CA . ILE C 1 28 ? 52.642 41.615 37.314 1.00 14.07 145 ILE C CA 1
ATOM 3223 C C . ILE C 1 28 ? 53.613 42.227 36.333 1.00 13.93 145 ILE C C 1
ATOM 3224 O O . ILE C 1 28 ? 54.758 41.783 36.196 1.00 14.09 145 ILE C O 1
ATOM 3229 N N . GLN C 1 29 ? 53.175 43.261 35.656 1.00 12.68 146 GLN C N 1
ATOM 3230 C CA . GLN C 1 29 ? 54.017 44.043 34.722 1.00 12.05 146 GLN C CA 1
ATOM 3231 C C . GLN C 1 29 ? 53.803 45.501 34.965 1.00 12.51 146 GLN C C 1
ATOM 3232 O O . GLN C 1 29 ? 52.664 46.048 34.829 1.00 13.44 146 GLN C O 1
ATOM 3238 N N . THR C 1 30 ? 54.870 46.217 35.353 1.00 10.54 147 THR C N 1
ATOM 3239 C CA . THR C 1 30 ? 54.800 47.642 35.518 1.00 12.20 147 THR C CA 1
ATOM 3240 C C . THR C 1 30 ? 55.994 48.342 34.918 1.00 13.15 147 THR C C 1
ATOM 3241 O O . THR C 1 30 ? 57.063 47.708 34.660 1.00 13.33 147 THR C O 1
ATOM 3245 N N . SER C 1 31 ? 55.838 49.623 34.592 1.00 11.72 148 SER C N 1
ATOM 3246 C CA . SER C 1 31 ? 56.912 50.407 34.041 1.00 11.73 148 SER C CA 1
ATOM 3247 C C . SER C 1 31 ? 56.745 51.841 34.358 1.00 13.23 148 SER C C 1
ATOM 3248 O O . SER C 1 31 ? 55.619 52.308 34.565 1.00 12.83 148 SER C O 1
ATOM 3251 N N . ASN C 1 32 ? 57.825 52.596 34.289 1.00 12.50 149 ASN C N 1
ATOM 3252 C CA . ASN C 1 32 ? 57.704 54.030 34.305 1.00 12.92 149 ASN C CA 1
ATOM 3253 C C . ASN C 1 32 ? 57.542 54.673 32.904 1.00 12.47 149 ASN C C 1
ATOM 3254 O O . ASN C 1 32 ? 57.398 55.877 32.795 1.00 13.15 149 ASN C O 1
ATOM 3259 N N . ALA C 1 33 ? 57.393 53.850 31.870 1.00 11.94 150 ALA C N 1
ATOM 3260 C CA . ALA C 1 33 ? 57.109 54.430 30.523 1.00 12.07 150 ALA C CA 1
ATOM 3261 C C . ALA C 1 33 ? 55.792 55.205 30.588 1.00 13.23 150 ALA C C 1
ATOM 3262 O O . ALA C 1 33 ? 54.809 54.715 31.232 1.00 13.78 150 ALA C O 1
ATOM 3264 N N . ASP C 1 34 ? 55.763 56.309 29.883 1.00 12.40 151 ASP C N 1
ATOM 3265 C CA . ASP C 1 34 ? 54.576 57.207 29.966 1.00 11.00 151 ASP C CA 1
ATOM 3266 C C . ASP C 1 34 ? 54.374 57.830 28.641 1.00 13.92 151 ASP C C 1
ATOM 3267 O O . ASP C 1 34 ? 54.814 57.275 27.606 1.00 13.90 151 ASP C O 1
ATOM 3272 N N . TYR C 1 35 ? 53.611 58.921 28.585 1.00 13.39 152 TYR C N 1
ATOM 3273 C CA . TYR C 1 35 ? 53.186 59.428 27.268 1.00 14.78 152 TYR C CA 1
ATOM 3274 C C . TYR C 1 35 ? 54.352 59.756 26.321 1.00 15.14 152 TYR C C 1
ATOM 3275 O O . TYR C 1 35 ? 54.138 59.806 25.100 1.00 17.13 152 TYR C O 1
ATOM 3284 N N . LYS C 1 36 ? 55.516 60.041 26.889 1.00 14.45 153 LYS C N 1
ATOM 3285 C CA . LYS C 1 36 ? 56.676 60.414 26.046 1.00 13.47 153 LYS C CA 1
ATOM 3286 C C . LYS C 1 36 ? 57.008 59.271 25.093 1.00 15.31 153 LYS C C 1
ATOM 3287 O O . LYS C 1 36 ? 57.508 59.543 23.981 1.00 17.40 153 LYS C O 1
ATOM 3293 N N . SER C 1 37 ? 56.731 58.031 25.513 1.00 15.49 154 SER C N 1
ATOM 3294 C CA . SER C 1 37 ? 57.032 56.878 24.646 1.00 14.55 154 SER C CA 1
ATOM 3295 C C . SER C 1 37 ? 55.991 56.624 23.608 1.00 15.10 154 SER C C 1
ATOM 3296 O O . SER C 1 37 ? 56.074 55.675 22.784 1.00 16.40 154 SER C O 1
ATOM 3299 N N . GLY C 1 38 ? 54.921 57.465 23.571 1.00 15.62 155 GLY C N 1
ATOM 3300 C CA . GLY C 1 38 ? 53.910 57.357 22.468 1.00 18.03 155 GLY C CA 1
ATOM 3301 C C . GLY C 1 38 ? 53.306 55.983 22.360 1.00 17.03 155 GLY C C 1
ATOM 3302 O O . GLY C 1 38 ? 52.944 55.338 23.383 1.00 15.87 155 GLY C O 1
ATOM 3303 N N . LYS C 1 39 ? 53.226 55.445 21.132 1.00 16.92 156 LYS C N 1
ATOM 3304 C CA . LYS C 1 39 ? 52.529 54.209 20.866 1.00 16.77 156 LYS C CA 1
ATOM 3305 C C . LYS C 1 39 ? 53.415 52.960 21.164 1.00 17.14 156 LYS C C 1
ATOM 3306 O O . LYS C 1 39 ? 53.049 51.852 20.857 1.00 17.86 156 LYS C O 1
ATOM 3312 N N . ASP C 1 40 ? 54.532 53.178 21.828 1.00 14.61 157 ASP C N 1
ATOM 3313 C CA . ASP C 1 40 ? 55.340 52.082 22.404 1.00 14.82 157 ASP C CA 1
ATOM 3314 C C . ASP C 1 40 ? 55.119 51.945 23.929 1.00 15.29 157 ASP C C 1
ATOM 3315 O O . ASP C 1 40 ? 55.614 51.013 24.549 1.00 15.73 157 ASP C O 1
ATOM 3320 N N . GLN C 1 41 ? 54.287 52.796 24.527 1.00 12.83 158 GLN C N 1
ATOM 3321 C CA . GLN C 1 41 ? 54.123 52.754 26.008 1.00 13.27 158 GLN C CA 1
ATOM 3322 C C . GLN C 1 41 ? 53.716 51.367 26.531 1.00 12.41 158 GLN C C 1
ATOM 3323 O O . GLN C 1 41 ? 54.330 50.835 27.503 1.00 13.56 158 GLN C O 1
ATOM 3329 N N . GLU C 1 42 ? 52.699 50.757 25.942 1.00 12.60 159 GLU C N 1
ATOM 3330 C CA . GLU C 1 42 ? 52.170 49.459 26.452 1.00 11.33 159 GLU C CA 1
ATOM 3331 C C . GLU C 1 42 ? 53.176 48.361 26.163 1.00 13.08 159 GLU C C 1
ATOM 3332 O O . GLU C 1 42 ? 53.371 47.456 27.000 1.00 13.84 159 GLU C O 1
ATOM 3338 N N . LYS C 1 43 ? 53.815 48.407 25.008 1.00 13.21 160 LYS C N 1
ATOM 3339 C CA . LYS C 1 43 ? 54.829 47.391 24.714 1.00 14.45 160 LYS C CA 1
ATOM 3340 C C . LYS C 1 43 ? 55.963 47.468 25.726 1.00 12.44 160 LYS C C 1
ATOM 3341 O O . LYS C 1 43 ? 56.477 46.404 26.183 1.00 13.09 160 LYS C O 1
ATOM 3347 N N . LEU C 1 44 ? 56.428 48.657 26.091 1.00 12.31 161 LEU C N 1
ATOM 3348 C CA . LEU C 1 44 ? 57.486 48.787 27.055 1.00 12.38 161 LEU C CA 1
ATOM 3349 C C . LEU C 1 44 ? 56.940 48.272 28.395 1.00 13.11 161 LEU C C 1
ATOM 3350 O O . LEU C 1 44 ? 57.679 47.578 29.109 1.00 13.24 161 LEU C O 1
ATOM 3355 N N . ARG C 1 45 ? 55.703 48.660 28.773 1.00 11.26 162 ARG C N 1
ATOM 3356 C CA . ARG C 1 45 ? 55.184 48.151 30.027 1.00 13.25 162 ARG C CA 1
ATOM 3357 C C . ARG C 1 45 ? 55.124 46.630 30.177 1.00 12.95 162 ARG C C 1
ATOM 3358 O O . ARG C 1 45 ? 55.295 46.118 31.284 1.00 13.96 162 ARG C O 1
ATOM 3366 N N . THR C 1 46 ? 54.867 45.936 29.065 1.00 12.82 163 THR C N 1
ATOM 3367 C CA . THR C 1 46 ? 54.682 44.513 29.095 1.00 13.26 163 THR C CA 1
ATOM 3368 C C . THR C 1 46 ? 55.918 43.753 28.505 1.00 13.26 163 THR C C 1
ATOM 3369 O O . THR C 1 46 ? 55.752 42.610 28.027 1.00 15.32 163 THR C O 1
ATOM 3373 N N . SER C 1 47 ? 57.098 44.360 28.581 1.00 11.46 164 SER C N 1
ATOM 3374 C CA . SER C 1 47 ? 58.236 43.671 27.989 1.00 11.82 164 SER C CA 1
ATOM 3375 C C . SER C 1 47 ? 58.860 42.574 28.845 1.00 12.92 164 SER C C 1
ATOM 3376 O O . SER C 1 47 ? 59.625 41.801 28.247 1.00 13.32 164 SER C O 1
ATOM 3379 N N . VAL C 1 48 ? 58.641 42.529 30.149 1.00 13.18 165 VAL C N 1
ATOM 3380 C CA . VAL C 1 48 ? 59.309 41.496 30.996 1.00 11.85 165 VAL C CA 1
ATOM 3381 C C . VAL C 1 48 ? 58.252 40.450 31.367 1.00 15.23 165 VAL C C 1
ATOM 3382 O O . VAL C 1 48 ? 57.160 40.795 31.892 1.00 16.05 165 VAL C O 1
ATOM 3386 N N . SER C 1 49 ? 58.577 39.180 31.142 1.00 14.28 166 SER C N 1
ATOM 3387 C CA . SER C 1 49 ? 57.721 38.102 31.612 1.00 14.21 166 SER C CA 1
ATOM 3388 C C . SER C 1 49 ? 58.512 37.095 32.412 1.00 14.80 166 SER C C 1
ATOM 3389 O O . SER C 1 49 ? 59.742 36.938 32.272 1.00 15.52 166 SER C O 1
ATOM 3392 N N . ILE C 1 50 ? 57.801 36.423 33.291 1.00 13.86 167 ILE C N 1
ATOM 3393 C CA . ILE C 1 50 ? 58.359 35.390 34.202 1.00 16.14 167 ILE C CA 1
ATOM 3394 C C . ILE C 1 50 ? 57.427 34.225 34.137 1.00 15.51 167 ILE C C 1
ATOM 3395 O O . ILE C 1 50 ? 56.249 34.404 34.233 1.00 16.04 167 ILE C O 1
ATOM 3400 N N . ASN C 1 51 ? 57.996 33.051 33.917 1.00 14.29 168 ASN C N 1
ATOM 3401 C CA . ASN C 1 51 ? 57.194 31.797 33.820 1.00 15.39 168 ASN C CA 1
ATOM 3402 C C . ASN C 1 51 ? 57.847 30.660 34.465 1.00 15.54 168 ASN C C 1
ATOM 3403 O O . ASN C 1 51 ? 59.021 30.357 34.227 1.00 16.88 168 ASN C O 1
ATOM 3408 N N . LEU C 1 52 ? 57.090 29.981 35.317 1.00 15.89 169 LEU C N 1
ATOM 3409 C CA . LEU C 1 52 ? 57.635 28.769 36.013 1.00 16.71 169 LEU C CA 1
ATOM 3410 C C . LEU C 1 52 ? 57.856 27.640 35.049 1.00 15.42 169 LEU C C 1
ATOM 3411 O O . LEU C 1 52 ? 56.956 27.340 34.220 1.00 18.45 169 LEU C O 1
ATOM 3416 N N . LEU C 1 53 ? 59.022 27.000 35.143 1.00 16.67 170 LEU C N 1
ATOM 3417 C CA . LEU C 1 53 ? 59.258 25.803 34.314 1.00 16.61 170 LEU C CA 1
ATOM 3418 C C . LEU C 1 53 ? 59.035 24.544 35.168 1.00 18.70 170 LEU C C 1
ATOM 3419 O O . LEU C 1 53 ? 58.435 23.540 34.626 1.00 20.98 170 LEU C O 1
ATOM 3424 N N . LYS C 1 54 ? 59.574 24.535 36.390 1.00 18.37 171 LYS C N 1
ATOM 3425 C CA . LYS C 1 54 ? 59.262 23.401 37.297 1.00 26.03 171 LYS C CA 1
ATOM 3426 C C . LYS C 1 54 ? 59.563 23.725 38.712 1.00 26.97 171 LYS C C 1
ATOM 3427 O O . LYS C 1 54 ? 60.475 24.447 38.946 1.00 24.98 171 LYS C O 1
ATOM 3433 N N . ALA C 1 55 ? 58.830 23.151 39.659 1.00 32.15 172 ALA C N 1
ATOM 3434 C CA . ALA C 1 55 ? 58.936 23.486 41.100 1.00 34.74 172 ALA C CA 1
ATOM 3435 C C . ALA C 1 55 ? 58.737 22.206 41.906 1.00 39.11 172 ALA C C 1
ATOM 3436 O O . ALA C 1 55 ? 57.553 21.792 42.110 1.00 40.00 172 ALA C O 1
ATOM 3438 N N . GLU C 1 56 ? 59.893 21.585 42.234 1.00 39.82 173 GLU C N 1
ATOM 3439 C CA . GLU C 1 56 ? 60.127 20.459 43.175 1.00 41.77 173 GLU C CA 1
ATOM 3440 C C . GLU C 1 56 ? 60.204 20.900 44.665 1.00 42.31 173 GLU C C 1
ATOM 3441 O O . GLU C 1 56 ? 60.523 22.096 45.000 1.00 41.33 173 GLU C O 1
ATOM 3443 N N . GLY C 1 58 ? 62.474 20.564 46.302 1.00 30.25 175 GLY C N 1
ATOM 3444 C CA . GLY C 1 58 ? 63.490 21.502 46.845 1.00 27.95 175 GLY C CA 1
ATOM 3445 C C . GLY C 1 58 ? 64.213 22.390 45.800 1.00 27.12 175 GLY C C 1
ATOM 3446 O O . GLY C 1 58 ? 65.275 22.916 46.009 1.00 23.77 175 GLY C O 1
ATOM 3447 N N . GLN C 1 59 ? 63.622 22.515 44.627 1.00 26.20 176 GLN C N 1
ATOM 3448 C CA . GLN C 1 59 ? 64.276 23.367 43.576 1.00 26.18 176 GLN C CA 1
ATOM 3449 C C . GLN C 1 59 ? 63.181 24.015 42.749 1.00 23.69 176 GLN C C 1
ATOM 3450 O O . GLN C 1 59 ? 62.138 23.418 42.474 1.00 24.21 176 GLN C O 1
ATOM 3456 N N . ILE C 1 60 ? 63.467 25.239 42.238 1.00 19.26 177 ILE C N 1
ATOM 3457 C CA . ILE C 1 60 ? 62.476 25.985 41.376 1.00 18.52 177 ILE C CA 1
ATOM 3458 C C . ILE C 1 60 ? 63.296 26.320 40.149 1.00 17.95 177 ILE C C 1
ATOM 3459 O O . ILE C 1 60 ? 64.411 26.887 40.296 1.00 18.10 177 ILE C O 1
ATOM 3464 N N . GLN C 1 61 ? 62.740 26.117 38.923 1.00 16.93 178 GLN C N 1
ATOM 3465 C CA . GLN C 1 61 ? 63.422 26.573 37.681 1.00 17.21 178 GLN C CA 1
ATOM 3466 C C . GLN C 1 61 ? 62.361 27.452 36.965 1.00 16.71 178 GLN C C 1
ATOM 3467 O O . GLN C 1 61 ? 61.165 27.128 36.914 1.00 16.31 178 GLN C O 1
ATOM 3473 N N . TRP C 1 62 ? 62.818 28.617 36.462 1.00 13.88 179 TRP C N 1
ATOM 3474 C CA . TRP C 1 62 ? 61.898 29.553 35.791 1.00 13.14 179 TRP C CA 1
ATOM 3475 C C . TRP C 1 62 ? 62.597 30.210 34.662 1.00 15.10 179 TRP C C 1
ATOM 3476 O O . TRP C 1 62 ? 63.851 30.237 34.551 1.00 15.07 179 TRP C O 1
ATOM 3487 N N . LYS C 1 63 ? 61.779 30.771 33.772 1.00 14.64 180 LYS C N 1
ATOM 3488 C CA . LYS C 1 63 ? 62.275 31.475 32.614 1.00 15.51 180 LYS C CA 1
ATOM 3489 C C . LYS C 1 63 ? 61.951 32.961 32.795 1.00 15.24 180 LYS C C 1
ATOM 3490 O O . LYS C 1 63 ? 60.898 33.337 33.312 1.00 15.70 180 LYS C O 1
ATOM 3496 N N . VAL C 1 64 ? 62.902 33.796 32.412 1.00 12.72 181 VAL C N 1
ATOM 3497 C CA . VAL C 1 64 ? 62.687 35.229 32.371 1.00 13.38 181 VAL C CA 1
ATOM 3498 C C . VAL C 1 64 ? 62.862 35.675 30.931 1.00 14.27 181 VAL C C 1
ATOM 3499 O O . VAL C 1 64 ? 63.903 35.379 30.318 1.00 14.96 181 VAL C O 1
ATOM 3503 N N . THR C 1 65 ? 61.892 36.408 30.354 1.00 13.62 182 THR C N 1
ATOM 3504 C CA . THR C 1 65 ? 62.020 36.846 28.972 1.00 15.56 182 THR C CA 1
ATOM 3505 C C . THR C 1 65 ? 61.926 38.374 28.943 1.00 13.83 182 THR C C 1
ATOM 3506 O O . THR C 1 65 ? 61.128 39.001 29.670 1.00 16.59 182 THR C O 1
ATOM 3510 N N . PHE C 1 66 ? 62.833 38.979 28.192 1.00 14.29 183 PHE C N 1
ATOM 3511 C CA . PHE C 1 66 ? 62.838 40.420 27.968 1.00 12.97 183 PHE C CA 1
ATOM 3512 C C . PHE C 1 66 ? 62.571 40.675 26.535 1.00 15.45 183 PHE C C 1
ATOM 3513 O O . PHE C 1 66 ? 63.424 40.353 25.670 1.00 15.67 183 PHE C O 1
ATOM 3521 N N . ASP C 1 67 ? 61.462 41.354 26.179 1.00 15.00 184 ASP C N 1
ATOM 3522 C CA . ASP C 1 67 ? 61.252 41.785 24.807 1.00 15.23 184 ASP C CA 1
ATOM 3523 C C . ASP C 1 67 ? 62.007 43.092 24.617 1.00 16.15 184 ASP C C 1
ATOM 3524 O O . ASP C 1 67 ? 61.614 44.124 25.143 1.00 14.66 184 ASP C O 1
ATOM 3529 N N . THR C 1 68 ? 63.173 43.052 23.905 1.00 14.91 185 THR C N 1
ATOM 3530 C CA . THR C 1 68 ? 63.982 44.230 23.694 1.00 15.26 185 THR C CA 1
ATOM 3531 C C . THR C 1 68 ? 63.587 45.019 22.462 1.00 15.24 185 THR C C 1
ATOM 3532 O O . THR C 1 68 ? 64.171 46.063 22.203 1.00 14.84 185 THR C O 1
ATOM 3536 N N . SER C 1 69 ? 62.540 44.582 21.777 1.00 15.98 186 SER C N 1
ATOM 3537 C CA . SER C 1 69 ? 62.261 45.187 20.419 1.00 19.08 186 SER C CA 1
ATOM 3538 C C . SER C 1 69 ? 62.073 46.667 20.410 1.00 20.04 186 SER C C 1
ATOM 3539 O O . SER C 1 69 ? 62.435 47.311 19.410 1.00 22.29 186 SER C O 1
ATOM 3542 N N . GLU C 1 70 ? 61.447 47.256 21.410 1.00 17.67 187 GLU C N 1
ATOM 3543 C CA . GLU C 1 70 ? 61.143 48.707 21.348 1.00 20.05 187 GLU C CA 1
ATOM 3544 C C . GLU C 1 70 ? 62.102 49.520 22.201 1.00 17.40 187 GLU C C 1
ATOM 3545 O O . GLU C 1 70 ? 61.921 50.698 22.491 1.00 16.94 187 GLU C O 1
ATOM 3551 N N . TRP C 1 71 ? 63.217 48.889 22.637 1.00 13.74 188 TRP C N 1
ATOM 3552 C CA . TRP C 1 71 ? 64.141 49.565 23.569 1.00 13.39 188 TRP C CA 1
ATOM 3553 C C . TRP C 1 71 ? 65.372 50.258 22.983 1.00 13.09 188 TRP C C 1
ATOM 3554 O O . TRP C 1 71 ? 66.076 50.941 23.713 1.00 14.35 188 TRP C O 1
ATOM 3565 N N . SER C 1 72 ? 65.626 50.025 21.698 1.00 14.99 189 SER C N 1
ATOM 3566 C CA . SER C 1 72 ? 66.738 50.678 20.991 1.00 15.96 189 SER C CA 1
ATOM 3567 C C . SER C 1 72 ? 68.064 50.387 21.690 1.00 14.81 189 SER C C 1
ATOM 3568 O O . SER C 1 72 ? 68.966 51.224 21.706 1.00 16.18 189 SER C O 1
ATOM 3571 N N . PHE C 1 73 ? 68.243 49.168 22.215 1.00 15.29 190 PHE C N 1
ATOM 3572 C CA . PHE C 1 73 ? 69.502 48.809 22.861 1.00 13.40 190 PHE C CA 1
ATOM 3573 C C . PHE C 1 73 ? 70.743 48.722 21.894 1.00 14.16 190 PHE C C 1
ATOM 3574 O O . PHE C 1 73 ? 71.879 48.809 22.430 1.00 17.22 190 PHE C O 1
ATOM 3582 N N . ASN C 1 74 ? 70.426 48.546 20.625 1.00 17.31 191 ASN C N 1
ATOM 3583 C CA . ASN C 1 74 ? 71.543 48.607 19.640 1.00 18.83 191 ASN C CA 1
ATOM 3584 C C . ASN C 1 74 ? 71.958 50.052 19.341 1.00 21.32 191 ASN C C 1
ATOM 3585 O O . ASN C 1 74 ? 72.925 50.235 18.510 1.00 21.24 191 ASN C O 1
ATOM 3590 N N . VAL C 1 75 ? 71.263 51.070 19.875 1.00 19.81 192 VAL C N 1
ATOM 3591 C CA . VAL C 1 75 ? 71.687 52.432 19.743 1.00 18.72 192 VAL C CA 1
ATOM 3592 C C . VAL C 1 75 ? 72.323 52.899 21.031 1.00 17.86 192 VAL C C 1
ATOM 3593 O O . VAL C 1 75 ? 73.401 53.549 21.067 1.00 20.18 192 VAL C O 1
ATOM 3597 N N . LYS C 1 76 ? 71.641 52.648 22.190 1.00 16.78 193 LYS C N 1
ATOM 3598 C CA . LYS C 1 76 ? 72.137 53.008 23.490 1.00 16.89 193 LYS C CA 1
ATOM 3599 C C . LYS C 1 76 ? 71.851 51.767 24.399 1.00 15.55 193 LYS C C 1
ATOM 3600 O O . LYS C 1 76 ? 70.667 51.301 24.478 1.00 16.37 193 LYS C O 1
ATOM 3606 N N . HIS C 1 77 ? 72.914 51.193 25.001 1.00 14.49 194 HIS C N 1
ATOM 3607 C CA . HIS C 1 77 ? 72.714 49.915 25.652 1.00 14.32 194 HIS C CA 1
ATOM 3608 C C . HIS C 1 77 ? 71.804 50.061 26.876 1.00 13.65 194 HIS C C 1
ATOM 3609 O O . HIS C 1 77 ? 71.634 51.151 27.472 1.00 14.46 194 HIS C O 1
ATOM 3616 N N . GLY C 1 78 ? 71.301 48.888 27.264 1.00 13.02 195 GLY C N 1
ATOM 3617 C CA . GLY C 1 78 ? 70.529 48.731 28.549 1.00 13.91 195 GLY C CA 1
ATOM 3618 C C . GLY C 1 78 ? 71.112 47.755 29.478 1.00 15.50 195 GLY C C 1
ATOM 3619 O O . GLY C 1 78 ? 72.286 47.295 29.330 1.00 14.63 195 GLY C O 1
ATOM 3620 N N . GLY C 1 79 ? 70.336 47.383 30.492 1.00 13.02 196 GLY C N 1
ATOM 3621 C CA . GLY C 1 79 ? 70.748 46.398 31.486 1.00 13.92 196 GLY C CA 1
ATOM 3622 C C . GLY C 1 79 ? 69.564 45.580 31.968 1.00 13.34 196 GLY C C 1
ATOM 3623 O O . GLY C 1 79 ? 68.423 46.104 31.891 1.00 12.52 196 GLY C O 1
ATOM 3624 N N . VAL C 1 80 ? 69.843 44.400 32.471 1.00 13.23 197 VAL C N 1
ATOM 3625 C CA . VAL C 1 80 ? 68.810 43.573 33.048 1.00 11.51 197 VAL C CA 1
ATOM 3626 C C . VAL C 1 80 ? 69.144 43.099 34.409 1.00 12.45 197 VAL C C 1
ATOM 3627 O O . VAL C 1 80 ? 70.357 43.004 34.763 1.00 13.07 197 VAL C O 1
ATOM 3631 N N . TYR C 1 81 ? 68.118 42.862 35.262 1.00 11.30 198 TYR C N 1
ATOM 3632 C CA . TYR C 1 81 ? 68.266 42.431 36.648 1.00 10.80 198 TYR C CA 1
ATOM 3633 C C . TYR C 1 81 ? 67.375 41.288 36.987 1.00 13.21 198 TYR C C 1
ATOM 3634 O O . TYR C 1 81 ? 66.230 41.255 36.498 1.00 13.20 198 TYR C O 1
ATOM 3643 N N . PHE C 1 82 ? 67.897 40.338 37.757 1.00 11.63 199 PHE C N 1
ATOM 3644 C CA . PHE C 1 82 ? 67.086 39.196 38.218 1.00 11.56 199 PHE C CA 1
ATOM 3645 C C . PHE C 1 82 ? 67.097 39.302 39.707 1.00 13.10 199 PHE C C 1
ATOM 3646 O O . PHE C 1 82 ? 68.205 39.403 40.380 1.00 13.00 199 PHE C O 1
ATOM 3654 N N . ILE C 1 83 ? 65.898 39.291 40.328 1.00 12.72 200 ILE C N 1
ATOM 3655 C CA . ILE C 1 83 ? 65.854 39.522 41.811 1.00 12.53 200 ILE C CA 1
ATOM 3656 C C . ILE C 1 83 ? 65.237 38.297 42.438 1.00 13.35 200 ILE C C 1
ATOM 3657 O O . ILE C 1 83 ? 64.200 37.741 41.964 1.00 15.73 200 ILE C O 1
ATOM 3662 N N . LEU C 1 84 ? 65.981 37.752 43.392 1.00 12.22 201 LEU C N 1
ATOM 3663 C CA . LEU C 1 84 ? 65.564 36.498 44.048 1.00 13.79 201 LEU C CA 1
ATOM 3664 C C . LEU C 1 84 ? 65.173 36.763 45.475 1.00 12.74 201 LEU C C 1
ATOM 3665 O O . LEU C 1 84 ? 65.724 37.631 46.149 1.00 13.27 201 LEU C O 1
ATOM 3670 N N . PRO C 1 85 ? 64.187 35.992 45.971 1.00 13.53 202 PRO C N 1
ATOM 3671 C CA . PRO C 1 85 ? 63.687 36.169 47.343 1.00 14.10 202 PRO C CA 1
ATOM 3672 C C . PRO C 1 85 ? 64.601 35.444 48.350 1.00 14.83 202 PRO C C 1
ATOM 3673 O O . PRO C 1 85 ? 65.311 34.514 47.995 1.00 14.98 202 PRO C O 1
ATOM 3677 N N . ASN C 1 86 ? 64.457 35.804 49.617 1.00 14.89 203 ASN C N 1
ATOM 3678 C CA . ASN C 1 86 ? 64.973 34.960 50.720 1.00 16.74 203 ASN C CA 1
ATOM 3679 C C . ASN C 1 86 ? 64.335 33.624 50.600 1.00 16.88 203 ASN C C 1
ATOM 3680 O O . ASN C 1 86 ? 63.135 33.512 50.307 1.00 19.84 203 ASN C O 1
ATOM 3685 N N . GLY C 1 87 ? 65.170 32.596 50.788 1.00 18.76 204 GLY C N 1
ATOM 3686 C CA . GLY C 1 87 ? 64.674 31.266 50.725 1.00 19.00 204 GLY C CA 1
ATOM 3687 C C . GLY C 1 87 ? 64.960 30.552 49.392 1.00 18.57 204 GLY C C 1
ATOM 3688 O O . GLY C 1 87 ? 64.606 29.340 49.253 1.00 19.36 204 GLY C O 1
ATOM 3689 N N . LEU C 1 88 ? 65.560 31.219 48.392 1.00 17.74 205 LEU C N 1
ATOM 3690 C CA . LEU C 1 88 ? 66.021 30.588 47.131 1.00 17.03 205 LEU C CA 1
ATOM 3691 C C . LEU C 1 88 ? 67.439 31.001 46.955 1.00 21.14 205 LEU C C 1
ATOM 3692 O O . LEU C 1 88 ? 67.768 32.214 47.137 1.00 21.41 205 LEU C O 1
ATOM 3697 N N . ASP C 1 89 ? 68.324 30.033 46.637 1.00 18.71 206 ASP C N 1
ATOM 3698 C CA . ASP C 1 89 ? 69.698 30.299 46.305 1.00 20.87 206 ASP C CA 1
ATOM 3699 C C . ASP C 1 89 ? 69.992 29.929 44.864 1.00 17.26 206 ASP C C 1
ATOM 3700 O O . ASP C 1 89 ? 69.793 28.755 44.489 1.00 19.23 206 ASP C O 1
ATOM 3705 N N . LEU C 1 90 ? 70.420 30.928 44.042 1.00 17.09 207 LEU C N 1
ATOM 3706 C CA . LEU C 1 90 ? 70.684 30.616 42.608 1.00 16.86 207 LEU C CA 1
ATOM 3707 C C . LEU C 1 90 ? 71.753 29.519 42.417 1.00 17.67 207 LEU C C 1
ATOM 3708 O O . LEU C 1 90 ? 72.819 29.606 43.003 1.00 19.89 207 LEU C O 1
ATOM 3713 N N . THR C 1 91 ? 71.394 28.475 41.695 1.00 16.22 208 THR C N 1
ATOM 3714 C CA . THR C 1 91 ? 72.453 27.491 41.330 1.00 17.61 208 THR C CA 1
ATOM 3715 C C . THR C 1 91 ? 72.779 27.472 39.853 1.00 20.17 208 THR C C 1
ATOM 3716 O O . THR C 1 91 ? 73.870 27.034 39.465 1.00 18.67 208 THR C O 1
ATOM 3720 N N . LYS C 1 92 ? 71.921 28.019 38.963 1.00 17.30 209 LYS C N 1
ATOM 3721 C CA . LYS C 1 92 ? 72.348 28.009 37.547 1.00 16.42 209 LYS C CA 1
ATOM 3722 C C . LYS C 1 92 ? 71.551 29.167 36.857 1.00 15.85 209 LYS C C 1
ATOM 3723 O O . LYS C 1 92 ? 70.361 29.396 37.170 1.00 17.86 209 LYS C O 1
ATOM 3729 N N . ILE C 1 93 ? 72.248 29.858 35.960 1.00 14.37 210 ILE C N 1
ATOM 3730 C CA . ILE C 1 93 ? 71.553 30.881 35.087 1.00 14.98 210 ILE C CA 1
ATOM 3731 C C . ILE C 1 93 ? 72.139 30.689 33.722 1.00 16.26 210 ILE C C 1
ATOM 3732 O O . ILE C 1 93 ? 73.379 30.728 33.518 1.00 16.37 210 ILE C O 1
ATOM 3737 N N . VAL C 1 94 ? 71.264 30.514 32.724 1.00 15.83 211 VAL C N 1
ATOM 3738 C CA . VAL C 1 94 ? 71.702 30.297 31.318 1.00 15.54 211 VAL C CA 1
ATOM 3739 C C . VAL C 1 94 ? 71.173 31.447 30.469 1.00 14.58 211 VAL C C 1
ATOM 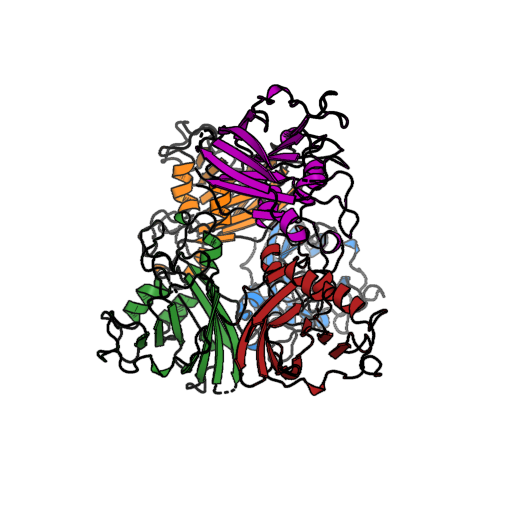3740 O O . VAL C 1 94 ? 69.949 31.768 30.602 1.00 16.26 211 VAL C O 1
ATOM 3744 N N . ASP C 1 95 ? 72.004 32.038 29.626 1.00 15.49 212 ASP C N 1
ATOM 3745 C CA . ASP C 1 95 ? 71.582 33.179 28.808 1.00 14.78 212 ASP C CA 1
ATOM 3746 C C . ASP C 1 95 ? 70.947 32.801 27.506 1.00 16.38 212 ASP C C 1
ATOM 3747 O O . ASP C 1 95 ? 70.587 31.635 27.300 1.00 16.07 212 ASP C O 1
ATOM 3752 N N . ASN C 1 96 ? 70.626 33.837 26.724 1.00 15.67 213 ASN C N 1
ATOM 3753 C CA . ASN C 1 96 ? 69.904 33.614 25.474 1.00 16.42 213 ASN C CA 1
ATOM 3754 C C . ASN C 1 96 ? 70.677 32.813 24.409 1.00 19.17 213 ASN C C 1
ATOM 3755 O O . ASN C 1 96 ? 70.051 32.270 23.479 1.00 19.95 213 ASN C O 1
ATOM 3760 N N . ASN C 1 97 ? 71.965 32.740 24.630 1.00 17.62 214 ASN C N 1
ATOM 3761 C CA . ASN C 1 97 ? 72.847 31.951 23.730 1.00 18.92 214 ASN C CA 1
ATOM 3762 C C . ASN C 1 97 ? 73.074 30.582 24.284 1.00 20.72 214 ASN C C 1
ATOM 3763 O O . ASN C 1 97 ? 73.923 29.882 23.753 1.00 23.41 214 ASN C O 1
ATOM 3768 N N . GLN C 1 98 ? 72.345 30.167 25.321 1.00 18.45 215 GLN C N 1
ATOM 3769 C CA . GLN C 1 98 ? 72.490 28.891 25.992 1.00 19.96 215 GLN C CA 1
ATOM 3770 C C . GLN C 1 98 ? 73.843 28.766 26.675 1.00 19.50 215 GLN C C 1
ATOM 3771 O O . GLN C 1 98 ? 74.377 27.639 26.908 1.00 23.17 215 GLN C O 1
ATOM 3777 N N . HIS C 1 99 ? 74.439 29.931 26.992 1.00 20.33 216 HIS C N 1
ATOM 3778 C CA . HIS C 1 99 ? 75.687 29.883 27.784 1.00 21.82 216 HIS C CA 1
ATOM 3779 C C . HIS C 1 99 ? 75.382 29.894 29.276 1.00 20.04 216 HIS C C 1
ATOM 3780 O O . HIS C 1 99 ? 74.564 30.720 29.704 1.00 19.47 216 HIS C O 1
ATOM 3787 N N . ASP C 1 100 ? 75.993 29.037 30.090 1.00 19.68 217 ASP C N 1
ATOM 3788 C CA . ASP C 1 100 ? 75.865 29.037 31.525 1.00 18.13 217 ASP C CA 1
ATOM 3789 C C . ASP C 1 100 ? 76.769 30.176 32.009 1.00 20.50 217 ASP C C 1
ATOM 3790 O O . ASP C 1 100 ? 78.033 30.147 31.937 1.00 21.16 217 ASP C O 1
ATOM 3795 N N . ILE C 1 101 ? 76.122 31.226 32.507 1.00 16.80 218 ILE C N 1
ATOM 3796 C CA . ILE C 1 101 ? 76.797 32.413 32.997 1.00 16.85 218 ILE C CA 1
ATOM 3797 C C . ILE C 1 101 ? 76.822 32.525 34.554 1.00 17.02 218 ILE C C 1
ATOM 3798 O O . ILE C 1 101 ? 77.318 33.554 35.081 1.00 17.35 218 ILE C O 1
ATOM 3803 N N . THR C 1 102 ? 76.440 31.457 35.221 1.00 18.03 219 THR C N 1
ATOM 3804 C CA . THR C 1 102 ? 76.371 31.460 36.677 1.00 18.23 219 THR C CA 1
ATOM 3805 C C . THR C 1 102 ? 77.674 31.945 37.300 1.00 18.58 219 THR C C 1
ATOM 3806 O O . THR C 1 102 ? 77.667 32.761 38.269 1.00 19.00 219 THR C O 1
ATOM 3810 N N . ALA C 1 103 ? 78.781 31.350 36.832 1.00 18.19 220 ALA C N 1
ATOM 3811 C CA . ALA C 1 103 ? 80.081 31.761 37.453 1.00 17.12 220 ALA C CA 1
ATOM 3812 C C . ALA C 1 103 ? 80.644 33.049 37.088 1.00 18.37 220 ALA C C 1
ATOM 3813 O O . ALA C 1 103 ? 81.680 33.465 37.672 1.00 18.69 220 ALA C O 1
ATOM 3815 N N . SER C 1 104 ? 79.981 33.791 36.159 1.00 17.50 221 SER C N 1
ATOM 3816 C CA . SER C 1 104 ? 80.445 35.136 35.820 1.00 17.39 221 SER C CA 1
ATOM 3817 C C . SER C 1 104 ? 80.071 36.160 36.897 1.00 15.85 221 SER C C 1
ATOM 3818 O O . SER C 1 104 ? 80.638 37.256 36.916 1.00 18.62 221 SER C O 1
ATOM 3821 N N . PHE C 1 105 ? 79.080 35.818 37.731 1.00 16.83 222 PHE C N 1
ATOM 3822 C CA . PHE C 1 105 ? 78.708 36.774 38.780 1.00 16.29 222 PHE C CA 1
ATOM 3823 C C . PHE C 1 105 ? 79.555 36.651 39.986 1.00 16.56 222 PHE C C 1
ATOM 3824 O O . PHE C 1 105 ? 79.814 35.509 40.470 1.00 17.72 222 PHE C O 1
ATOM 3832 N N . PRO C 1 106 ? 80.041 37.792 40.525 1.00 15.50 223 PRO C N 1
ATOM 3833 C CA . PRO C 1 106 ? 80.701 37.749 41.841 1.00 16.67 223 PRO C CA 1
ATOM 3834 C C . PRO C 1 106 ? 79.826 37.157 42.905 1.00 18.05 223 PRO C C 1
ATOM 3835 O O . PRO C 1 106 ? 78.575 37.155 42.814 1.00 19.59 223 PRO C O 1
ATOM 3839 N N . THR C 1 107 ? 80.461 36.621 43.948 1.00 17.18 224 THR C N 1
ATOM 3840 C CA . THR C 1 107 ? 79.729 36.182 45.152 1.00 17.66 224 THR C CA 1
ATOM 3841 C C . THR C 1 107 ? 80.026 37.073 46.365 1.00 17.22 224 THR C C 1
ATOM 3842 O O . THR C 1 107 ? 79.310 37.017 47.341 1.00 19.87 224 THR C O 1
ATOM 3846 N N . ASP C 1 108 ? 81.065 37.942 46.270 1.00 17.09 225 ASP C N 1
ATOM 3847 C CA . ASP C 1 108 ? 81.411 38.919 47.278 1.00 19.20 225 ASP C CA 1
ATOM 3848 C C . ASP C 1 108 ? 81.158 40.311 46.674 1.00 18.32 225 ASP C C 1
ATOM 3849 O O . ASP C 1 108 ? 81.756 40.655 45.668 1.00 17.20 225 ASP C O 1
ATOM 3854 N N . ILE C 1 109 ? 80.197 41.073 47.276 1.00 16.94 226 ILE C N 1
ATOM 3855 C CA . ILE C 1 109 ? 79.785 42.366 46.697 1.00 16.77 226 ILE C CA 1
ATOM 3856 C C . ILE C 1 109 ? 80.969 43.371 46.661 1.00 16.45 226 ILE C C 1
ATOM 3857 O O . ILE C 1 109 ? 80.953 44.297 45.859 1.00 16.09 226 ILE C O 1
ATOM 3862 N N . ASN C 1 110 ? 82.041 43.087 47.468 1.00 17.63 227 ASN C N 1
ATOM 3863 C CA . ASN C 1 110 ? 83.203 44.017 47.499 1.00 20.62 227 ASN C CA 1
ATOM 3864 C C . ASN C 1 110 ? 84.359 43.484 46.668 1.00 19.93 227 ASN C C 1
ATOM 3865 O O . ASN C 1 110 ? 85.435 44.123 46.641 1.00 22.92 227 ASN C O 1
ATOM 3870 N N . ASP C 1 111 ? 84.139 42.406 45.927 1.00 18.66 228 ASP C N 1
ATOM 3871 C CA . ASP C 1 111 ? 85.171 41.955 45.054 1.00 21.82 228 ASP C CA 1
ATOM 3872 C C . ASP C 1 111 ? 85.494 43.045 44.042 1.00 20.83 228 ASP C C 1
ATOM 3873 O O . ASP C 1 111 ? 84.590 43.748 43.538 1.00 18.59 228 ASP C O 1
ATOM 3878 N N . TYR C 1 112 ? 86.741 43.207 43.599 1.00 20.26 229 TYR C N 1
ATOM 3879 C CA . TYR C 1 112 ? 86.956 44.195 42.582 1.00 21.99 229 TYR C CA 1
ATOM 3880 C C . TYR C 1 112 ? 86.247 43.908 41.243 1.00 21.40 229 TYR C C 1
ATOM 3881 O O . TYR C 1 112 ? 85.946 44.877 40.455 1.00 20.49 229 TYR C O 1
ATOM 3890 N N . ARG C 1 113 ? 85.893 42.630 40.989 1.00 19.11 230 ARG C N 1
ATOM 3891 C CA . ARG C 1 113 ? 85.221 42.284 39.764 1.00 17.81 230 ARG C CA 1
ATOM 3892 C C . ARG C 1 113 ? 83.729 42.670 39.891 1.00 16.22 230 ARG C C 1
ATOM 3893 O O . ARG C 1 113 ? 83.024 42.507 38.901 1.00 18.51 230 ARG C O 1
ATOM 3901 N N . ASN C 1 114 ? 83.326 43.151 41.064 1.00 16.85 231 ASN C N 1
ATOM 3902 C CA . ASN C 1 114 ? 81.897 43.661 41.219 1.00 15.84 231 ASN C CA 1
ATOM 3903 C C . ASN C 1 114 ? 81.765 45.136 40.998 1.00 18.25 231 ASN C C 1
ATOM 3904 O O . ASN C 1 114 ? 80.750 45.723 41.387 1.00 17.33 231 ASN C O 1
ATOM 3909 N N . SER C 1 115 ? 82.779 45.810 40.427 1.00 17.21 232 SER C N 1
ATOM 3910 C CA . SER C 1 115 ? 82.674 47.264 40.257 1.00 18.22 232 SER C CA 1
ATOM 3911 C C . SER C 1 115 ? 81.697 47.641 39.167 1.00 17.60 232 SER C C 1
ATOM 3912 O O . SER C 1 115 ? 81.231 46.832 38.344 1.00 17.89 232 SER C O 1
ATOM 3915 N N . GLY C 1 116 ? 81.339 48.927 39.186 1.00 20.46 233 GLY C N 1
ATOM 3916 C CA . GLY C 1 116 ? 80.358 49.431 38.210 1.00 19.70 233 GLY C CA 1
ATOM 3917 C C . GLY C 1 116 ? 80.855 49.400 36.759 1.00 23.70 233 GLY C C 1
ATOM 3918 O O . GLY C 1 116 ? 80.053 49.575 35.872 1.00 27.13 233 GLY C O 1
ATOM 3919 N N . GLN C 1 117 ? 82.136 49.143 36.524 1.00 24.74 234 GLN C N 1
ATOM 3920 C CA . GLN C 1 117 ? 82.676 49.034 35.172 1.00 28.22 234 GLN C CA 1
ATOM 3921 C C . GLN C 1 117 ? 82.338 47.627 34.616 1.00 26.72 234 GLN C C 1
ATOM 3922 O O . GLN C 1 117 ? 82.459 47.404 33.393 1.00 30.28 234 GLN C O 1
ATOM 3928 N N . GLU C 1 118 ? 81.894 46.677 35.458 1.00 20.34 235 GLU C N 1
ATOM 3929 C CA . GLU C 1 118 ? 81.862 45.295 34.994 1.00 18.39 235 GLU C CA 1
ATOM 3930 C C . GLU C 1 118 ? 80.490 44.855 34.433 1.00 18.79 235 GLU C C 1
ATOM 3931 O O . GLU C 1 118 ? 79.452 45.348 34.877 1.00 19.13 235 GLU C O 1
ATOM 3937 N N . LYS C 1 119 ? 80.517 43.868 33.555 1.00 17.18 236 LYS C N 1
ATOM 3938 C CA . LYS C 1 119 ? 79.250 43.432 32.877 1.00 15.49 236 LYS C CA 1
ATOM 3939 C C . LYS C 1 119 ? 78.341 42.680 33.875 1.00 17.32 236 LYS C C 1
ATOM 3940 O O . LYS C 1 119 ? 77.161 42.905 33.878 1.00 16.52 236 LYS C O 1
ATOM 3946 N N . TYR C 1 120 ? 78.865 41.795 34.694 1.00 14.00 237 TYR C N 1
ATOM 3947 C CA . TYR C 1 120 ? 78.096 40.934 35.544 1.00 13.35 237 TYR C CA 1
ATOM 3948 C C . TYR C 1 120 ? 78.288 41.373 36.968 1.00 15.75 237 TYR C C 1
ATOM 3949 O O . TYR C 1 120 ? 79.449 41.358 37.537 1.00 15.85 237 TYR C O 1
ATOM 3958 N N . ARG C 1 121 ? 77.181 41.739 37.648 1.00 13.38 238 ARG C N 1
ATOM 3959 C CA . ARG C 1 121 ? 77.288 42.213 39.029 1.00 14.33 238 ARG C CA 1
ATOM 3960 C C . ARG C 1 121 ? 76.257 41.547 39.933 1.00 13.34 238 ARG C C 1
ATOM 3961 O O . ARG C 1 121 ? 75.290 40.971 39.427 1.00 14.18 238 ARG C O 1
ATOM 3969 N N . PHE C 1 122 ? 76.571 41.587 41.227 1.00 11.57 239 PHE C N 1
ATOM 3970 C CA . PHE C 1 122 ? 75.784 40.887 42.207 1.00 12.88 239 PHE C CA 1
ATOM 3971 C C . PHE C 1 122 ? 75.648 41.752 43.428 1.00 13.53 239 PHE C C 1
ATOM 3972 O O . PHE C 1 122 ? 76.635 42.362 43.964 1.00 13.31 239 PHE C O 1
ATOM 3980 N N . PHE C 1 123 ? 74.402 41.851 43.954 1.00 13.04 240 PHE C N 1
ATOM 3981 C CA . PHE C 1 123 ? 74.119 42.651 45.182 1.00 12.76 240 PHE C CA 1
ATOM 3982 C C . PHE C 1 123 ? 73.288 41.788 46.125 1.00 13.99 240 PHE C C 1
ATOM 3983 O O . PHE C 1 123 ? 72.508 40.945 45.658 1.00 13.49 240 PHE C O 1
ATOM 3991 N N . SER C 1 124 ? 73.518 41.914 47.426 1.00 14.18 241 SER C N 1
ATOM 3992 C CA . SER C 1 124 ? 72.950 40.976 48.429 1.00 13.04 241 SER C CA 1
ATOM 3993 C C . SER C 1 124 ? 72.582 41.725 49.704 1.00 15.01 241 SER C C 1
ATOM 3994 O O . SER C 1 124 ? 73.447 42.435 50.283 1.00 16.54 241 SER C O 1
ATOM 3997 N N . SER C 1 125 ? 71.308 41.606 50.123 1.00 14.88 242 SER C N 1
ATOM 3998 C CA . SER C 1 125 ? 70.898 42.338 51.332 1.00 16.03 242 SER C CA 1
ATOM 3999 C C . SER C 1 125 ? 71.675 41.818 52.568 1.00 19.50 242 SER C C 1
ATOM 4000 O O . SER C 1 125 ? 71.780 42.565 53.537 1.00 23.55 242 SER C O 1
ATOM 4003 N N . LYS C 1 126 ? 72.232 40.642 52.472 1.00 18.25 243 LYS C N 1
ATOM 4004 C CA . LYS C 1 126 ? 72.995 40.044 53.607 1.00 21.24 243 LYS C CA 1
ATOM 4005 C C . LYS C 1 126 ? 74.351 40.674 53.682 1.00 21.64 243 LYS C C 1
ATOM 4006 O O . LYS C 1 126 ? 74.959 40.572 54.732 1.00 25.29 243 LYS C O 1
ATOM 4012 N N . GLN C 1 127 ? 74.873 41.194 52.596 1.00 17.06 244 GLN C N 1
ATOM 4013 C CA . GLN C 1 127 ? 76.280 41.747 52.590 1.00 15.85 244 GLN C CA 1
ATOM 4014 C C . GLN C 1 127 ? 76.316 43.277 52.640 1.00 18.46 244 GLN C C 1
ATOM 4015 O O . GLN C 1 127 ? 77.310 43.903 53.140 1.00 20.44 244 GLN C O 1
ATOM 4021 N N . GLY C 1 128 ? 75.283 43.969 52.116 1.00 16.81 245 GLY C N 1
ATOM 4022 C CA . GLY C 1 128 ? 75.369 45.413 52.130 1.00 16.80 245 GLY C CA 1
ATOM 4023 C C . GLY C 1 128 ? 74.115 46.033 51.582 1.00 16.24 245 GLY C C 1
ATOM 4024 O O . GLY C 1 128 ? 73.637 45.556 50.538 1.00 15.00 245 GLY C O 1
ATOM 4025 N N . LEU C 1 129 ? 73.612 47.053 52.244 1.00 16.02 246 LEU C N 1
ATOM 4026 C CA . LEU C 1 129 ? 72.350 47.690 51.868 1.00 15.44 246 LEU C CA 1
ATOM 4027 C C . LEU C 1 129 ? 72.482 48.984 51.054 1.00 15.62 246 LEU C C 1
ATOM 4028 O O . LEU C 1 129 ? 71.754 49.218 50.124 1.00 14.70 246 LEU C O 1
ATOM 4033 N N . ASP C 1 130 ? 73.416 49.845 51.473 1.00 18.85 247 ASP C N 1
ATOM 4034 C CA . ASP C 1 130 ? 73.561 51.141 50.871 1.00 20.81 247 ASP C CA 1
ATOM 4035 C C . ASP C 1 130 ? 75.011 51.118 50.179 1.00 21.75 247 ASP C C 1
ATOM 4036 O O . ASP C 1 130 ? 75.605 50.049 49.900 1.00 24.77 247 ASP C O 1
ATOM 4041 N N . ASN C 1 131 ? 75.479 52.233 49.808 1.00 23.49 248 ASN C N 1
ATOM 4042 C CA . ASN C 1 131 ? 76.585 52.383 48.924 1.00 19.65 248 ASN C CA 1
ATOM 4043 C C . ASN C 1 131 ? 76.218 51.901 47.568 1.00 18.89 248 ASN C C 1
ATOM 4044 O O . ASN C 1 131 ? 75.090 51.349 47.350 1.00 18.63 248 ASN C O 1
ATOM 4049 N N . GLU C 1 132 ? 77.063 52.103 46.622 1.00 17.72 249 GLU C N 1
ATOM 4050 C CA . GLU C 1 132 ? 76.724 51.945 45.300 1.00 17.48 249 GLU C CA 1
ATOM 4051 C C . GLU C 1 132 ? 76.478 50.456 44.956 1.00 17.48 249 GLU C C 1
ATOM 4052 O O . GLU C 1 132 ? 75.734 50.169 44.031 1.00 19.94 249 GLU C O 1
ATOM 4058 N N . ASN C 1 133 ? 77.110 49.515 45.667 1.00 16.02 250 ASN C N 1
ATOM 4059 C CA . ASN C 1 133 ? 76.889 48.086 45.470 1.00 15.90 250 ASN C CA 1
ATOM 4060 C C . ASN C 1 133 ? 75.893 47.525 46.485 1.00 15.00 250 ASN C C 1
ATOM 4061 O O . ASN C 1 133 ? 75.906 46.350 46.753 1.00 15.62 250 ASN C O 1
ATOM 4066 N N . GLY C 1 134 ? 75.081 48.420 47.068 1.00 13.62 251 GLY C N 1
ATOM 4067 C CA . GLY C 1 134 ? 74.126 47.989 48.101 1.00 14.63 251 GLY C CA 1
ATOM 4068 C C . GLY C 1 134 ? 72.796 47.460 47.464 1.00 15.94 251 GLY C C 1
ATOM 4069 O O . GLY C 1 134 ? 72.378 47.937 46.438 1.00 14.06 251 GLY C O 1
ATOM 4070 N N . PHE C 1 135 ? 72.157 46.561 48.185 1.00 13.50 252 PHE C N 1
ATOM 4071 C CA . PHE C 1 135 ? 70.905 45.975 47.696 1.00 12.76 252 PHE C CA 1
ATOM 4072 C C . PHE C 1 135 ? 69.877 47.083 47.585 1.00 13.17 252 PHE C C 1
ATOM 4073 O O . PHE C 1 135 ? 69.084 47.060 46.596 1.00 13.22 252 PHE C O 1
ATOM 4081 N N . ASN C 1 136 ? 69.766 47.967 48.593 1.00 12.53 253 ASN C N 1
ATOM 4082 C CA . ASN C 1 136 ? 68.719 48.990 48.452 1.00 12.28 253 ASN C CA 1
ATOM 4083 C C . ASN C 1 136 ? 69.005 50.000 47.389 1.00 13.06 253 ASN C C 1
ATOM 4084 O O . ASN C 1 136 ? 68.096 50.458 46.667 1.00 13.21 253 ASN C O 1
ATOM 4089 N N . SER C 1 137 ? 70.259 50.400 47.227 1.00 12.13 254 SER C N 1
ATOM 4090 C CA . SER C 1 137 ? 70.616 51.350 46.159 1.00 13.85 254 SER C CA 1
ATOM 4091 C C . SER C 1 137 ? 70.270 50.777 44.809 1.00 13.54 254 SER C C 1
ATOM 4092 O O . SER C 1 137 ? 69.701 51.488 43.917 1.00 14.33 254 SER C O 1
ATOM 4095 N N . GLN C 1 138 ? 70.616 49.492 44.589 1.00 12.40 255 GLN C N 1
ATOM 4096 C CA . GLN C 1 138 ? 70.334 48.862 43.293 1.00 12.34 255 GLN C CA 1
ATOM 4097 C C . GLN C 1 138 ? 68.851 48.506 43.108 1.00 13.28 255 GLN C C 1
ATOM 4098 O O . GLN C 1 138 ? 68.343 48.647 41.971 1.00 14.49 255 GLN C O 1
ATOM 4104 N N . TRP C 1 139 ? 68.141 48.226 44.228 1.00 12.26 256 TRP C N 1
ATOM 4105 C CA . TRP C 1 139 ? 66.668 48.152 44.119 1.00 12.99 256 TRP C CA 1
ATOM 4106 C C . TRP C 1 139 ? 66.121 49.483 43.618 1.00 13.11 256 TRP C C 1
ATOM 4107 O O . TRP C 1 139 ? 65.277 49.523 42.657 1.00 13.49 256 TRP C O 1
ATOM 4118 N N . ASN C 1 140 ? 66.578 50.583 44.176 1.00 13.76 257 ASN C N 1
ATOM 4119 C CA . ASN C 1 140 ? 66.011 51.905 43.800 1.00 14.65 257 ASN C CA 1
ATOM 4120 C C . ASN C 1 140 ? 66.229 52.190 42.385 1.00 15.41 257 ASN C C 1
ATOM 4121 O O . ASN C 1 140 ? 65.423 52.862 41.721 1.00 16.06 257 ASN C O 1
ATOM 4126 N N . TRP C 1 141 ? 67.343 51.702 41.816 1.00 13.27 258 TRP C N 1
ATOM 4127 C CA . TRP C 1 141 ? 67.676 52.006 40.405 1.00 14.26 258 TRP C CA 1
ATOM 4128 C C . TRP C 1 141 ? 67.099 50.987 39.417 1.00 12.80 258 TRP C C 1
ATOM 4129 O O . TRP C 1 141 ? 67.248 51.122 38.174 1.00 14.06 258 TRP C O 1
ATOM 4140 N N . SER C 1 142 ? 66.395 50.024 39.926 1.00 12.08 259 SER C N 1
ATOM 4141 C CA . SER C 1 142 ? 65.812 48.958 39.107 1.00 12.10 259 SER C CA 1
ATOM 4142 C C . SER C 1 142 ? 64.327 48.792 39.432 1.00 12.36 259 SER C C 1
ATOM 4143 O O . SER C 1 142 ? 63.553 49.650 38.919 1.00 12.68 259 SER C O 1
ATOM 4146 N N . ALA C 1 143 ? 63.936 47.795 40.222 1.00 12.24 260 ALA C N 1
ATOM 4147 C CA . ALA C 1 143 ? 62.508 47.622 40.478 1.00 12.35 260 ALA C CA 1
ATOM 4148 C C . ALA C 1 143 ? 61.867 48.869 41.030 1.00 14.02 260 ALA C C 1
ATOM 4149 O O . ALA C 1 143 ? 60.699 49.168 40.712 1.00 13.56 260 ALA C O 1
ATOM 4151 N N . GLY C 1 144 ? 62.572 49.580 41.893 1.00 11.95 261 GLY C N 1
ATOM 4152 C CA . GLY C 1 144 ? 61.964 50.794 42.506 1.00 13.60 261 GLY C CA 1
ATOM 4153 C C . GLY C 1 144 ? 61.565 51.809 41.513 1.00 15.74 261 GLY C C 1
ATOM 4154 O O . GLY C 1 144 ? 60.648 52.618 41.873 1.00 18.67 261 GLY C O 1
ATOM 4155 N N . GLN C 1 145 ? 62.192 51.897 40.355 1.00 14.43 262 GLN C N 1
ATOM 4156 C CA . GLN C 1 145 ? 61.933 52.934 39.328 1.00 15.25 262 GLN C CA 1
ATOM 4157 C C . GLN C 1 145 ? 60.870 52.456 38.404 1.00 15.69 262 GLN C C 1
ATOM 4158 O O . GLN C 1 145 ? 60.468 53.308 37.565 1.00 16.64 262 GLN C O 1
ATOM 4164 N N . ALA C 1 146 ? 60.381 51.203 38.467 1.00 12.52 263 ALA C N 1
ATOM 4165 C CA . ALA C 1 146 ? 59.504 50.717 37.431 1.00 12.50 263 ALA C CA 1
ATOM 4166 C C . ALA C 1 146 ? 58.017 50.862 37.828 1.00 13.33 263 ALA C C 1
ATOM 4167 O O . ALA C 1 146 ? 57.229 49.963 37.518 1.00 14.27 263 ALA C O 1
ATOM 4169 N N . ASN C 1 147 ? 57.688 51.912 38.534 1.00 13.81 264 ASN C N 1
ATOM 4170 C CA . ASN C 1 147 ? 56.318 52.081 39.133 1.00 13.15 264 ASN C CA 1
ATOM 4171 C C . ASN C 1 147 ? 55.744 50.807 39.789 1.00 12.51 264 ASN C C 1
ATOM 4172 O O . ASN C 1 147 ? 54.731 50.276 39.393 1.00 13.62 264 ASN C O 1
ATOM 4177 N N . PRO C 1 148 ? 56.579 50.192 40.642 1.00 12.97 265 PRO C N 1
ATOM 4178 C CA . PRO C 1 148 ? 56.126 48.918 41.225 1.00 13.75 265 PRO C CA 1
ATOM 4179 C C . PRO C 1 148 ? 54.771 49.025 41.936 1.00 11.44 265 PRO C C 1
ATOM 4180 O O . PRO C 1 148 ? 54.465 50.068 42.523 1.00 14.34 265 PRO C O 1
ATOM 4184 N N . SER C 1 149 ? 54.022 47.964 41.815 1.00 11.95 266 SER C N 1
ATOM 4185 C CA . SER C 1 149 ? 52.688 47.931 42.501 1.00 13.21 266 SER C CA 1
ATOM 4186 C C . SER C 1 149 ? 52.867 47.663 43.981 1.00 15.70 266 SER C C 1
ATOM 4187 O O . SER C 1 149 ? 53.941 47.320 44.487 1.00 15.61 266 SER C O 1
ATOM 4190 N N . GLU C 1 150 ? 51.761 47.798 44.732 1.00 15.85 267 GLU C N 1
ATOM 4191 C CA . GLU C 1 150 ? 51.769 47.464 46.127 1.00 16.65 267 GLU C CA 1
ATOM 4192 C C . GLU C 1 150 ? 52.321 46.103 46.443 1.00 16.11 267 GLU C C 1
ATOM 4193 O O . GLU C 1 150 ? 53.142 46.013 47.405 1.00 17.08 267 GLU C O 1
ATOM 4199 N N . THR C 1 151 ? 51.947 45.128 45.692 1.00 14.78 268 THR C N 1
ATOM 4200 C CA . THR C 1 151 ? 52.431 43.736 45.948 1.00 14.97 268 THR C CA 1
ATOM 4201 C C . THR C 1 151 ? 53.965 43.709 45.879 1.00 14.97 268 THR C C 1
ATOM 4202 O O . THR C 1 151 ? 54.607 43.210 46.867 1.00 15.11 268 THR C O 1
ATOM 4206 N N . VAL C 1 152 ? 54.535 44.360 44.898 1.00 14.26 269 VAL C N 1
ATOM 4207 C CA . VAL C 1 152 ? 56.027 44.323 44.793 1.00 13.64 269 VAL C CA 1
ATOM 4208 C C . VAL C 1 152 ? 56.616 45.183 45.942 1.00 13.98 269 VAL C C 1
ATOM 4209 O O . VAL C 1 152 ? 57.645 44.795 46.578 1.00 13.39 269 VAL C O 1
ATOM 4213 N N . ASN C 1 153 ? 56.088 46.361 46.243 1.00 13.31 270 ASN C N 1
ATOM 4214 C CA . ASN C 1 153 ? 56.557 47.180 47.370 1.00 12.76 270 ASN C CA 1
ATOM 4215 C C . ASN C 1 153 ? 56.423 46.445 48.692 1.00 14.45 270 ASN C C 1
ATOM 4216 O O . ASN C 1 153 ? 57.282 46.676 49.547 1.00 16.11 270 ASN C O 1
ATOM 4221 N N . SER C 1 154 ? 55.408 45.612 48.871 1.00 15.45 271 SER C N 1
ATOM 4222 C CA . SER C 1 154 ? 55.239 44.897 50.168 1.00 16.65 271 SER C CA 1
ATOM 4223 C C . SER C 1 154 ? 56.279 43.783 50.218 1.00 15.38 271 SER C C 1
ATOM 4224 O O . SER C 1 154 ? 56.778 43.525 51.367 1.00 16.98 271 SER C O 1
ATOM 4227 N N . TRP C 1 155 ? 56.642 43.109 49.128 1.00 15.05 272 TRP C N 1
ATOM 4228 C CA . TRP C 1 155 ? 57.746 42.125 49.220 1.00 15.54 272 TRP C CA 1
ATOM 4229 C C . TRP C 1 155 ? 58.988 42.889 49.657 1.00 15.27 272 TRP C C 1
ATOM 4230 O O . TRP C 1 155 ? 59.763 42.367 50.514 1.00 14.55 272 TRP C O 1
ATOM 4241 N N . LYS C 1 156 ? 59.275 44.080 49.160 1.00 14.34 273 LYS C N 1
ATOM 4242 C CA . LYS C 1 156 ? 60.505 44.784 49.591 1.00 14.53 273 LYS C CA 1
ATOM 4243 C C . LYS C 1 156 ? 60.393 45.217 51.099 1.00 14.79 273 LYS C C 1
ATOM 4244 O O . LYS C 1 156 ? 61.332 44.937 51.902 1.00 15.42 273 LYS C O 1
ATOM 4250 N N . SER C 1 157 ? 59.276 45.800 51.522 1.00 15.06 274 SER C N 1
ATOM 4251 C CA . SER C 1 157 ? 59.131 46.236 52.923 1.00 15.80 274 SER C CA 1
ATOM 4252 C C . SER C 1 157 ? 59.033 45.106 53.896 1.00 13.54 274 SER C C 1
ATOM 4253 O O . SER C 1 157 ? 59.493 45.285 55.072 1.00 15.04 274 SER C O 1
ATOM 4256 N N . GLY C 1 158 ? 58.625 43.938 53.455 1.00 14.72 275 GLY C N 1
ATOM 4257 C CA . GLY C 1 158 ? 58.613 42.768 54.365 1.00 14.14 275 GLY C CA 1
ATOM 4258 C C . GLY C 1 158 ? 59.948 42.037 54.372 1.00 14.29 275 GLY C C 1
ATOM 4259 O O . GLY C 1 158 ? 60.019 40.966 54.996 1.00 15.64 275 GLY C O 1
ATOM 4260 N N . ASN C 1 159 ? 60.994 42.576 53.742 1.00 14.11 276 ASN C N 1
ATOM 4261 C CA . ASN C 1 159 ? 62.301 41.864 53.734 1.00 13.95 276 ASN C CA 1
ATOM 4262 C C . ASN C 1 159 ? 62.149 40.519 53.122 1.00 14.43 276 ASN C C 1
ATOM 4263 O O . ASN C 1 159 ? 62.893 39.567 53.481 1.00 15.65 276 ASN C O 1
ATOM 4268 N N . ARG C 1 160 ? 61.365 40.411 52.084 1.00 13.78 277 ARG C N 1
ATOM 4269 C CA . ARG C 1 160 ? 61.194 39.088 51.390 1.00 13.17 277 ARG C CA 1
ATOM 4270 C C . ARG C 1 160 ? 62.201 38.894 50.284 1.00 13.79 277 ARG C C 1
ATOM 4271 O O . ARG C 1 160 ? 62.314 37.747 49.789 1.00 15.17 277 ARG C O 1
ATOM 4279 N N . LEU C 1 161 ? 62.893 39.992 49.879 1.00 13.82 278 LEU C N 1
ATOM 4280 C CA . LEU C 1 161 ? 63.820 39.886 48.723 1.00 14.52 278 LEU C CA 1
ATOM 4281 C C . LEU C 1 161 ? 65.247 40.044 49.190 1.00 13.45 278 LEU C C 1
ATOM 4282 O O . LEU C 1 161 ? 65.484 40.748 50.174 1.00 16.24 278 LEU C O 1
ATOM 4287 N N . SER C 1 162 ? 66.191 39.320 48.564 1.00 13.25 279 SER C N 1
ATOM 4288 C CA . SER C 1 162 ? 67.569 39.427 49.075 1.00 16.80 279 SER C CA 1
ATOM 4289 C C . SER C 1 162 ? 68.662 39.477 48.092 1.00 16.27 279 SER C C 1
ATOM 4290 O O . SER C 1 162 ? 69.724 39.949 48.519 1.00 16.75 279 SER C O 1
ATOM 4293 N N . LYS C 1 163 ? 68.475 39.047 46.837 1.00 13.69 280 LYS C N 1
ATOM 4294 C CA . LYS C 1 163 ? 69.659 39.047 45.954 1.00 13.23 280 LYS C CA 1
ATOM 4295 C C . LYS C 1 163 ? 69.277 39.615 44.619 1.00 13.11 280 LYS C C 1
ATOM 4296 O O . LYS C 1 163 ? 68.171 39.438 44.089 1.00 14.62 280 LYS C O 1
ATOM 4302 N N . ILE C 1 164 ? 70.189 40.385 44.025 1.00 13.33 281 ILE C N 1
ATOM 4303 C CA . ILE C 1 164 ? 69.988 40.949 42.693 1.00 13.52 281 ILE C CA 1
ATOM 4304 C C . ILE C 1 164 ? 71.190 40.585 41.828 1.00 12.31 281 ILE C C 1
ATOM 4305 O O . ILE C 1 164 ? 72.379 40.826 42.243 1.00 14.39 281 ILE C O 1
ATOM 4310 N N . TYR C 1 165 ? 70.941 40.062 40.651 1.00 12.27 282 TYR C N 1
ATOM 4311 C CA . TYR C 1 165 ? 71.959 39.665 39.640 1.00 12.94 282 TYR C CA 1
ATOM 4312 C C . TYR C 1 165 ? 71.792 40.610 38.501 1.00 13.08 282 TYR C C 1
ATOM 4313 O O . TYR C 1 165 ? 70.629 40.782 37.996 1.00 14.76 282 TYR C O 1
ATOM 4322 N N . PHE C 1 166 ? 72.803 41.331 38.092 1.00 11.20 283 PHE C N 1
ATOM 4323 C CA . PHE C 1 166 ? 72.642 42.386 37.046 1.00 11.99 283 PHE C CA 1
ATOM 4324 C C . PHE C 1 166 ? 73.591 42.133 35.861 1.00 12.11 283 PHE C C 1
ATOM 4325 O O . PHE C 1 166 ? 74.753 41.661 36.083 1.00 13.38 283 PHE C O 1
ATOM 4333 N N . ILE C 1 167 ? 73.117 42.364 34.665 1.00 11.80 284 ILE C N 1
ATOM 4334 C CA . ILE C 1 167 ? 73.942 42.228 33.439 1.00 11.90 284 ILE C CA 1
ATOM 4335 C C . ILE C 1 167 ? 73.886 43.509 32.704 1.00 13.52 284 ILE C C 1
ATOM 4336 O O . ILE C 1 167 ? 72.799 43.975 32.300 1.00 13.30 284 ILE C O 1
ATOM 4341 N N . ASN C 1 168 ? 75.029 44.153 32.507 1.00 13.31 285 ASN C N 1
ATOM 4342 C CA . ASN C 1 168 ? 75.136 45.394 31.764 1.00 13.40 285 ASN C CA 1
ATOM 4343 C C . ASN C 1 168 ? 75.404 45.124 30.269 1.00 13.97 285 ASN C C 1
ATOM 4344 O O . ASN C 1 168 ? 75.512 43.981 29.862 1.00 14.89 285 ASN C O 1
ATOM 4349 N N . GLN C 1 169 ? 75.465 46.210 29.476 1.00 15.65 286 GLN C N 1
ATOM 4350 C CA . GLN C 1 169 ? 75.765 46.085 28.034 1.00 16.63 286 GLN C CA 1
ATOM 4351 C C . GLN C 1 169 ? 74.903 45.164 27.283 1.00 16.54 286 GLN C C 1
ATOM 4352 O O . GLN C 1 169 ? 75.316 44.341 26.439 1.00 18.45 286 GLN C O 1
ATOM 4358 N N . ILE C 1 170 ? 73.581 45.244 27.577 1.00 15.46 287 ILE C N 1
ATOM 4359 C CA . ILE C 1 170 ? 72.620 44.579 26.767 1.00 14.53 287 ILE C CA 1
ATOM 4360 C C . ILE C 1 170 ? 72.370 45.429 25.534 1.00 14.11 287 ILE C C 1
ATOM 4361 O O . ILE C 1 170 ? 71.964 46.619 25.584 1.00 14.95 287 ILE C O 1
ATOM 4366 N N . THR C 1 171 ? 72.639 44.804 24.381 1.00 15.61 288 THR C N 1
ATOM 4367 C CA . THR C 1 171 ? 72.546 45.553 23.074 1.00 16.58 288 THR C CA 1
ATOM 4368 C C . THR C 1 171 ? 71.662 44.815 22.065 1.00 17.02 288 THR C C 1
ATOM 4369 O O . THR C 1 171 ? 71.620 45.202 20.895 1.00 19.17 288 THR C O 1
ATOM 4373 N N . ASP C 1 172 ? 70.942 43.780 22.477 1.00 14.90 289 ASP C N 1
ATOM 4374 C CA . ASP C 1 172 ? 70.136 43.024 21.576 1.00 17.78 289 ASP C CA 1
ATOM 4375 C C . ASP C 1 172 ? 68.877 43.758 21.141 1.00 18.54 289 ASP C C 1
ATOM 4376 O O . ASP C 1 172 ? 68.449 44.711 21.837 1.00 17.35 289 ASP C O 1
ATOM 4381 N N . THR C 1 173 ? 68.234 43.276 20.070 1.00 19.83 290 THR C N 1
ATOM 4382 C CA . THR C 1 173 ? 66.976 43.846 19.589 1.00 21.90 290 THR C CA 1
ATOM 4383 C C . THR C 1 173 ? 65.870 42.829 19.390 1.00 20.86 290 THR C C 1
ATOM 4384 O O . THR C 1 173 ? 64.766 43.149 18.943 1.00 22.63 290 THR C O 1
ATOM 4388 N N . THR C 1 174 ? 66.156 41.639 19.895 1.00 22.24 291 THR C N 1
ATOM 4389 C CA . THR C 1 174 ? 65.262 40.525 19.804 1.00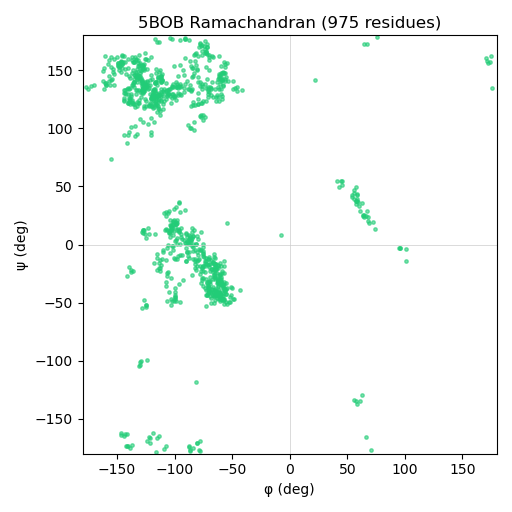 24.34 291 THR C CA 1
ATOM 4390 C C . THR C 1 174 ? 64.776 40.089 21.214 1.00 22.91 291 THR C C 1
ATOM 4391 O O . THR C 1 174 ? 65.208 40.623 22.227 1.00 25.92 291 THR C O 1
ATOM 4395 N N . GLU C 1 175 ? 63.874 39.157 21.318 1.00 22.04 292 GLU C N 1
ATOM 4396 C CA . GLU C 1 175 ? 63.483 38.667 22.650 1.00 20.58 292 GLU C CA 1
ATOM 4397 C C . GLU C 1 175 ? 64.576 37.821 23.323 1.00 19.40 292 GLU C C 1
ATOM 4398 O O . GLU C 1 175 ? 65.085 36.851 22.698 1.00 22.43 292 GLU C O 1
ATOM 4404 N N . LEU C 1 176 ? 64.974 38.141 24.549 1.00 15.41 293 LEU C N 1
ATOM 4405 C CA . LEU C 1 176 ? 66.044 37.388 25.235 1.00 15.42 293 LEU C CA 1
ATOM 4406 C C . LEU C 1 176 ? 65.406 36.458 26.243 1.00 14.82 293 LEU C C 1
ATOM 4407 O O . LEU C 1 176 ? 64.488 36.913 26.967 1.00 16.62 293 LEU C O 1
ATOM 4412 N N . THR C 1 177 ? 65.803 35.209 26.354 1.00 15.39 294 THR C N 1
ATOM 4413 C CA . THR C 1 177 ? 65.278 34.302 27.358 1.00 16.03 294 THR C CA 1
ATOM 4414 C C . THR C 1 177 ? 66.441 33.861 28.217 1.00 14.99 294 THR C C 1
ATOM 4415 O O . THR C 1 177 ? 67.460 33.386 27.675 1.00 17.35 294 THR C O 1
ATOM 4419 N N . TYR C 1 178 ? 66.275 33.992 29.520 1.00 13.63 295 TYR C N 1
ATOM 4420 C CA . TYR C 1 178 ? 67.226 33.461 30.485 1.00 12.90 295 TYR C CA 1
ATOM 4421 C C . TYR C 1 178 ? 66.509 32.380 31.240 1.00 14.01 295 TYR C C 1
ATOM 4422 O O . TYR C 1 178 ? 65.317 32.478 31.618 1.00 15.37 295 TYR C O 1
ATOM 4431 N N . THR C 1 179 ? 67.259 31.321 31.581 1.00 13.37 296 THR C N 1
ATOM 4432 C CA . THR C 1 179 ? 66.650 30.236 32.359 1.00 15.30 296 THR C CA 1
ATOM 4433 C C . THR C 1 179 ? 67.402 30.052 33.684 1.00 14.04 296 THR C C 1
ATOM 4434 O O . THR C 1 179 ? 68.635 29.925 33.695 1.00 16.44 296 THR C O 1
ATOM 4438 N N . LEU C 1 180 ? 66.666 30.200 34.791 1.00 14.16 297 LEU C N 1
ATOM 4439 C CA . LEU C 1 180 ? 67.272 30.268 36.119 1.00 13.31 297 LEU C CA 1
ATOM 4440 C C . LEU C 1 180 ? 66.788 29.064 36.931 1.00 14.83 297 LEU C C 1
ATOM 4441 O O . LEU C 1 180 ? 65.629 28.655 36.920 1.00 15.45 297 LEU C O 1
ATOM 4446 N N . THR C 1 181 ? 67.746 28.496 37.704 1.00 16.09 298 THR C N 1
ATOM 4447 C CA . THR C 1 181 ? 67.384 27.419 38.665 1.00 15.99 298 THR C CA 1
ATOM 4448 C C . THR C 1 181 ? 67.935 27.794 40.043 1.00 15.64 298 THR C C 1
ATOM 4449 O O . THR C 1 181 ? 69.043 28.326 40.128 1.00 17.11 298 THR C O 1
ATOM 4453 N N . ALA C 1 182 ? 67.160 27.518 41.080 1.00 16.66 299 ALA C N 1
ATOM 4454 C CA . ALA C 1 182 ? 67.547 27.902 42.428 1.00 17.21 299 ALA C CA 1
ATOM 4455 C C . ALA C 1 182 ? 67.110 26.786 43.377 1.00 17.66 299 ALA C C 1
ATOM 4456 O O . ALA C 1 182 ? 66.126 26.116 43.170 1.00 20.19 299 ALA C O 1
ATOM 4458 N N . LYS C 1 183 ? 67.938 26.611 44.422 1.00 17.72 300 LYS C N 1
ATOM 4459 C CA . LYS C 1 183 ? 67.563 25.678 45.456 1.00 18.66 300 LYS C CA 1
ATOM 4460 C C . LYS C 1 183 ? 66.725 26.343 46.561 1.00 18.62 300 LYS C C 1
ATOM 4461 O O . LYS C 1 183 ? 67.058 27.467 47.015 1.00 18.29 300 LYS C O 1
ATOM 4467 N N . VAL C 1 184 ? 65.718 25.643 47.061 1.00 18.59 301 VAL C N 1
ATOM 4468 C CA . VAL C 1 184 ? 64.948 26.140 48.179 1.00 18.70 301 VAL C CA 1
ATOM 4469 C C . VAL C 1 184 ? 65.706 25.964 49.496 1.00 20.60 301 VAL C C 1
ATOM 4470 O O . VAL C 1 184 ? 66.028 24.815 49.887 1.00 22.43 301 VAL C O 1
ATOM 4474 N N . THR C 1 185 ? 65.940 27.032 50.204 1.00 20.34 302 THR C N 1
ATOM 4475 C CA . THR C 1 185 ? 66.778 27.024 51.433 1.00 22.05 302 THR C CA 1
ATOM 4476 C C . THR C 1 185 ? 65.887 27.257 52.679 1.00 22.62 302 THR C C 1
ATOM 4477 O O . THR C 1 185 ? 66.401 27.246 53.813 1.00 24.76 302 THR C O 1
ATOM 4481 N N . GLU C 1 186 ? 64.590 27.557 52.469 1.00 21.69 303 GLU C N 1
ATOM 4482 C CA . GLU C 1 186 ? 63.676 27.757 53.601 1.00 23.38 303 GLU C CA 1
ATOM 4483 C C . GLU C 1 186 ? 62.603 26.691 53.506 1.00 23.86 303 GLU C C 1
ATOM 4484 O O . GLU C 1 186 ? 61.650 26.781 52.655 1.00 23.96 303 GLU C O 1
ATOM 4490 N N . PRO C 1 187 ? 62.720 25.682 54.393 1.00 25.96 304 PRO C N 1
ATOM 4491 C CA . PRO C 1 187 ? 61.829 24.528 54.281 1.00 26.06 304 PRO C CA 1
ATOM 4492 C C . PRO C 1 187 ? 60.390 24.911 54.607 1.00 23.63 304 PRO C C 1
ATOM 4493 O O . PRO C 1 187 ? 59.475 24.197 54.187 1.00 26.98 304 PRO C O 1
ATOM 4497 N N . ASN C 1 188 ? 60.180 26.014 55.333 1.00 22.96 305 ASN C N 1
ATOM 4498 C CA . ASN C 1 188 ? 58.810 26.289 55.702 1.00 22.82 305 ASN C CA 1
ATOM 4499 C C . ASN C 1 188 ? 58.136 27.371 54.849 1.00 22.76 305 ASN C C 1
ATOM 4500 O O . ASN C 1 188 ? 57.139 28.028 55.249 1.00 25.97 305 ASN C O 1
ATOM 4505 N N . GLN C 1 189 ? 58.730 27.593 53.670 1.00 21.49 306 GLN C N 1
ATOM 4506 C CA . GLN C 1 189 ? 58.153 28.613 52.792 1.00 18.42 306 GLN C CA 1
ATOM 4507 C C . GLN C 1 189 ? 57.470 27.993 51.625 1.00 17.23 306 GLN C C 1
ATOM 4508 O O . GLN C 1 189 ? 58.009 27.173 50.900 1.00 19.02 306 GLN C O 1
ATOM 4514 N N . GLN C 1 190 ? 56.246 28.488 51.390 1.00 15.76 307 GLN C N 1
ATOM 4515 C CA . GLN C 1 190 ? 55.465 28.010 50.251 1.00 18.31 307 GLN C CA 1
ATOM 4516 C C . GLN C 1 190 ? 55.387 29.024 49.126 1.00 18.54 307 GLN C C 1
ATOM 4517 O O . GLN C 1 190 ? 55.313 28.616 47.976 1.00 19.19 307 GLN C O 1
ATOM 4523 N N . SER C 1 191 ? 55.490 30.320 49.439 1.00 16.80 308 SER C N 1
ATOM 4524 C CA . SER C 1 191 ? 55.351 31.335 48.373 1.00 18.08 308 SER C CA 1
ATOM 4525 C C . SER C 1 191 ? 56.675 32.052 48.119 1.00 17.97 308 SER C C 1
ATOM 4526 O O . SER C 1 191 ? 57.318 32.474 49.082 1.00 19.76 308 SER C O 1
ATOM 4529 N N . PHE C 1 192 ? 57.067 32.103 46.839 1.00 15.24 309 PHE C N 1
ATOM 4530 C CA . PHE C 1 192 ? 58.340 32.601 46.400 1.00 16.72 309 PHE C CA 1
ATOM 4531 C C . PHE C 1 192 ? 58.186 33.664 45.308 1.00 16.01 309 PHE C C 1
ATOM 4532 O O . PHE C 1 192 ? 57.905 33.355 44.128 1.00 17.89 309 PHE C O 1
ATOM 4540 N N . PRO C 1 193 ? 58.408 34.913 45.714 1.00 14.46 310 PRO C N 1
ATOM 4541 C CA . PRO C 1 193 ? 58.320 35.976 44.695 1.00 14.48 310 PRO C CA 1
ATOM 4542 C C . PRO C 1 193 ? 59.510 35.953 43.761 1.00 18.12 310 PRO C C 1
ATOM 4543 O O . PRO C 1 193 ? 60.657 35.897 44.273 1.00 18.98 310 PRO C O 1
ATOM 4547 N N . LEU C 1 194 ? 59.244 36.140 42.486 1.00 15.02 311 LEU C N 1
ATOM 4548 C CA . LEU C 1 194 ? 60.317 36.157 41.431 1.00 15.30 311 LEU C CA 1
ATOM 4549 C C . LEU C 1 194 ? 60.115 37.435 40.680 1.00 16.72 311 LEU C C 1
ATOM 4550 O O . LEU C 1 194 ? 58.993 37.785 40.312 1.00 16.72 311 LEU C O 1
ATOM 4555 N N . LEU C 1 195 ? 61.203 38.121 40.406 1.00 13.68 312 LEU C N 1
ATOM 4556 C CA A LEU C 1 195 ? 61.104 39.428 39.688 0.50 12.16 312 LEU C CA 1
ATOM 4557 C CA B LEU C 1 195 ? 61.130 39.419 39.836 0.50 13.77 312 LEU C CA 1
ATOM 4558 C C . LEU C 1 195 ? 62.251 39.587 38.765 1.00 12.69 312 LEU C C 1
ATOM 4559 O O . LEU C 1 195 ? 63.334 39.052 38.942 1.00 13.00 312 LEU C O 1
ATOM 4568 N N . ALA C 1 196 ? 62.023 40.393 37.733 1.00 12.32 313 ALA C N 1
ATOM 4569 C CA . ALA C 1 196 ? 63.099 40.781 36.797 1.00 11.71 313 ALA C CA 1
ATOM 4570 C C . ALA C 1 196 ? 62.856 42.155 36.356 1.00 12.89 313 ALA C C 1
ATOM 4571 O O . ALA C 1 196 ? 61.684 42.635 36.300 1.00 11.86 313 ALA C O 1
ATOM 4573 N N . VAL C 1 197 ? 63.902 42.874 35.931 1.00 11.28 314 VAL C N 1
ATOM 4574 C CA . VAL C 1 197 ? 63.795 44.337 35.546 1.00 10.98 314 VAL C CA 1
ATOM 4575 C C . VAL C 1 197 ? 64.669 44.571 34.364 1.00 11.41 314 VAL C C 1
ATOM 4576 O O . VAL C 1 197 ? 65.733 43.915 34.172 1.00 11.63 314 VAL C O 1
ATOM 4588 N N . LYS C 1 199 ? 66.140 48.032 31.842 1.00 12.91 316 LYS C N 1
ATOM 4589 C CA . LYS C 1 199 ? 66.140 49.496 31.654 1.00 13.18 316 LYS C CA 1
ATOM 4590 C C . LYS C 1 199 ? 67.058 49.931 30.540 1.00 12.36 316 LYS C C 1
ATOM 4591 O O . LYS C 1 199 ? 68.024 49.201 30.206 1.00 12.66 316 LYS C O 1
ATOM 4597 N N . SER C 1 200 ? 66.795 51.102 29.984 1.00 11.75 317 SER C N 1
ATOM 4598 C CA . SER C 1 200 ? 67.821 51.785 29.214 1.00 11.66 317 SER C CA 1
ATOM 4599 C C . SER C 1 200 ? 68.710 52.551 30.111 1.00 12.35 317 SER C C 1
ATOM 4600 O O . SER C 1 200 ? 68.327 53.054 31.145 1.00 13.80 317 SER C O 1
ATOM 4603 N N . PHE C 1 201 ? 69.974 52.727 29.675 1.00 12.77 318 PHE C N 1
ATOM 4604 C CA . PHE C 1 201 ? 70.938 53.597 30.387 1.00 12.86 318 PHE C CA 1
ATOM 4605 C C . PHE C 1 201 ? 70.953 54.997 29.759 1.00 14.22 318 PHE C C 1
ATOM 4606 O O . PHE C 1 201 ? 71.736 55.857 30.228 1.00 16.92 318 PHE C O 1
ATOM 4614 N N . THR C 1 202 ? 70.152 55.248 28.724 1.00 15.05 319 THR C N 1
ATOM 4615 C CA . THR C 1 202 ? 70.092 56.590 28.099 1.00 16.76 319 THR C CA 1
ATOM 4616 C C . THR C 1 202 ? 68.682 57.159 28.046 1.00 16.01 319 THR C C 1
ATOM 4617 O O . THR C 1 202 ? 68.484 58.309 28.432 1.00 18.03 319 THR C O 1
ATOM 4621 N N . TYR C 1 203 ? 67.738 56.397 27.471 1.00 14.41 320 TYR C N 1
ATOM 4622 C CA . TYR C 1 203 ? 66.416 57.054 27.164 1.00 15.19 320 TYR C CA 1
ATOM 4623 C C . TYR C 1 203 ? 65.569 57.148 28.412 1.00 16.46 320 TYR C C 1
ATOM 4624 O O . TYR C 1 203 ? 65.584 56.228 29.256 1.00 16.17 320 TYR C O 1
ATOM 4633 N N . THR C 1 204 ? 64.891 58.289 28.544 1.00 14.34 321 THR C N 1
ATOM 4634 C CA . THR C 1 204 ? 64.195 58.593 29.787 1.00 13.91 321 THR C CA 1
ATOM 4635 C C . THR C 1 204 ? 62.700 58.786 29.487 1.00 14.76 321 THR C C 1
ATOM 4636 O O . THR C 1 204 ? 62.291 59.034 28.367 1.00 15.95 321 THR C O 1
ATOM 4640 N N . ASN C 1 205 ? 61.893 58.685 30.571 1.00 13.69 322 ASN C N 1
ATOM 4641 C CA . ASN C 1 205 ? 60.465 59.087 30.489 1.00 13.54 322 ASN C CA 1
ATOM 4642 C C . ASN C 1 205 ? 60.323 60.592 30.558 1.00 15.11 322 ASN C C 1
ATOM 4643 O O . ASN C 1 205 ? 61.322 61.369 30.597 1.00 16.50 322 ASN C O 1
ATOM 4648 N N . SER C 1 206 ? 59.059 61.006 30.719 1.00 15.45 323 SER C N 1
ATOM 4649 C CA . SER C 1 206 ? 58.849 62.491 30.787 1.00 16.60 323 SER C CA 1
ATOM 4650 C C . SER C 1 206 ? 59.363 63.095 32.036 1.00 18.64 323 SER C C 1
ATOM 4651 O O . SER C 1 206 ? 59.481 64.362 32.078 1.00 19.89 323 SER C O 1
ATOM 4654 N N . LYS C 1 207 ? 59.716 62.338 33.077 1.00 16.72 324 LYS C N 1
ATOM 4655 C CA . LYS C 1 207 ? 60.222 62.915 34.348 1.00 18.23 324 LYS C CA 1
ATOM 4656 C C . LYS C 1 207 ? 61.752 62.748 34.412 1.00 18.32 324 LYS C C 1
ATOM 4657 O O . LYS C 1 207 ? 62.331 62.932 35.493 1.00 21.91 324 LYS C O 1
ATOM 4663 N N . SER C 1 208 ? 62.390 62.440 33.285 1.00 18.79 325 SER C N 1
ATOM 4664 C CA . SER C 1 208 ? 63.835 62.320 33.115 1.00 20.73 325 SER C CA 1
ATOM 4665 C C . SER C 1 208 ? 64.423 61.124 33.856 1.00 19.93 325 SER C C 1
ATOM 4666 O O . SER C 1 208 ? 65.568 61.171 34.207 1.00 20.11 325 SER C O 1
ATOM 4669 N N . THR C 1 209 ? 63.635 60.069 34.162 1.00 15.95 326 THR C N 1
ATOM 4670 C CA . THR C 1 209 ? 64.173 58.828 34.757 1.00 15.44 326 THR C CA 1
ATOM 4671 C C . THR C 1 209 ? 64.327 57.854 33.609 1.00 14.20 326 THR C C 1
ATOM 4672 O O . THR C 1 209 ? 63.450 57.723 32.754 1.00 14.20 326 THR C O 1
ATOM 4676 N N . GLU C 1 210 ? 65.450 57.148 33.558 1.00 13.88 327 GLU C N 1
ATOM 4677 C CA . GLU C 1 210 ? 65.643 56.090 32.548 1.00 13.62 327 GLU C CA 1
ATOM 4678 C C . GLU C 1 210 ? 64.442 55.129 32.483 1.00 13.19 327 GLU C C 1
ATOM 4679 O O . GLU C 1 210 ? 63.894 54.743 33.530 1.00 13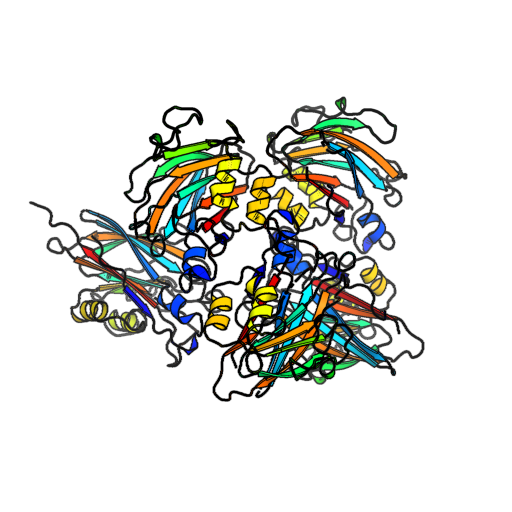.42 327 GLU C O 1
ATOM 4685 N N . VAL C 1 211 ? 64.014 54.860 31.273 1.00 12.89 328 VAL C N 1
ATOM 4686 C CA . VAL C 1 211 ? 62.844 53.980 31.063 1.00 10.86 328 VAL C CA 1
ATOM 4687 C C . VAL C 1 211 ? 63.161 52.591 31.717 1.00 11.66 328 VAL C C 1
ATOM 4688 O O . VAL C 1 211 ? 64.226 52.001 31.348 1.00 13.05 328 VAL C O 1
ATOM 4692 N N . THR C 1 212 ? 62.275 52.083 32.569 1.00 12.22 329 THR C N 1
ATOM 4693 C CA . THR C 1 212 ? 62.510 50.894 33.377 1.00 11.64 329 THR C CA 1
ATOM 4694 C C . THR C 1 212 ? 61.254 50.117 33.419 1.00 12.11 329 THR C C 1
ATOM 4695 O O . THR C 1 212 ? 60.199 50.701 33.723 1.00 12.79 329 THR C O 1
ATOM 4699 N N . SER C 1 213 ? 61.295 48.805 33.215 1.00 11.67 330 SER C N 1
ATOM 4700 C CA . SER C 1 213 ? 60.098 47.944 33.299 1.00 10.50 330 SER C CA 1
ATOM 4701 C C . SER C 1 213 ? 60.386 46.705 34.118 1.00 12.02 330 SER C C 1
ATOM 4702 O O . SER C 1 213 ? 61.565 46.203 34.122 1.00 11.65 330 SER C O 1
ATOM 4705 N N . LEU C 1 214 ? 59.354 46.175 34.827 1.00 10.77 331 LEU C N 1
ATOM 4706 C CA . LEU C 1 214 ? 59.511 44.995 35.625 1.00 9.92 331 LEU C CA 1
ATOM 4707 C C . LEU C 1 214 ? 58.487 43.941 35.269 1.00 11.33 331 LEU C C 1
ATOM 4708 O O . LEU C 1 214 ? 57.370 44.290 34.794 1.00 12.87 331 LEU C O 1
ATOM 4713 N N . GLY C 1 215 ? 58.834 42.724 35.544 1.00 11.64 332 GLY C N 1
ATOM 4714 C CA . GLY C 1 215 ? 57.869 41.641 35.531 1.00 10.37 332 GLY C CA 1
ATOM 4715 C C . GLY C 1 215 ? 58.037 40.822 36.757 1.00 12.94 332 GLY C C 1
ATOM 4716 O O . GLY C 1 215 ? 59.169 40.664 37.269 1.00 13.32 332 GLY C O 1
ATOM 4717 N N . ALA C 1 216 ? 56.951 40.316 37.318 1.00 13.15 333 ALA C N 1
ATOM 4718 C CA . ALA C 1 216 ? 57.012 39.609 38.601 1.00 14.20 333 ALA C CA 1
ATOM 4719 C C . ALA C 1 216 ? 55.867 38.604 38.689 1.00 16.11 333 ALA C C 1
ATOM 4720 O O . ALA C 1 216 ? 54.781 38.798 38.136 1.00 15.80 333 ALA C O 1
ATOM 4722 N N . ARG C 1 217 ? 56.157 37.550 39.448 1.00 16.33 334 ARG C N 1
ATOM 4723 C CA . ARG C 1 217 ? 55.133 36.579 39.753 1.00 17.90 334 ARG C CA 1
ATOM 4724 C C . ARG C 1 217 ? 55.523 35.914 41.034 1.00 18.10 334 ARG C C 1
ATOM 4725 O O . ARG C 1 217 ? 56.687 35.694 41.304 1.00 19.06 334 ARG C O 1
ATOM 4733 N N . GLU C 1 218 ? 54.508 35.439 41.747 1.00 16.37 335 GLU C N 1
ATOM 4734 C CA . GLU C 1 218 ? 54.813 34.622 42.956 1.00 16.32 335 GLU C CA 1
ATOM 4735 C C . GLU C 1 218 ? 54.491 33.173 42.641 1.00 17.63 335 GLU C C 1
ATOM 4736 O O . GLU C 1 218 ? 53.397 32.859 42.127 1.00 18.58 335 GLU C O 1
ATOM 4742 N N . ILE C 1 219 ? 55.472 32.330 42.915 1.00 16.93 336 ILE C N 1
ATOM 4743 C CA . ILE C 1 219 ? 55.348 30.880 42.723 1.00 18.44 336 ILE C CA 1
ATOM 4744 C C . ILE C 1 219 ? 54.928 30.240 44.067 1.00 19.11 336 ILE C C 1
ATOM 4745 O O . ILE C 1 219 ? 55.467 30.609 45.134 1.00 20.11 336 ILE C O 1
ATOM 4750 N N . THR C 1 220 ? 53.947 29.311 44.043 1.00 20.61 337 THR C N 1
ATOM 4751 C CA . THR C 1 220 ? 53.513 28.655 45.305 1.00 25.54 337 THR C CA 1
ATOM 4752 C C . THR C 1 220 ? 53.845 27.195 45.162 1.00 27.11 337 THR C C 1
ATOM 4753 O O . THR C 1 220 ? 53.469 26.565 44.133 1.00 29.35 337 THR C O 1
ATOM 4757 N N . LEU C 1 221 ? 54.557 26.615 46.127 1.00 28.68 338 LEU C N 1
ATOM 4758 C CA . LEU C 1 221 ? 54.902 25.165 46.095 1.00 31.50 338 LEU C CA 1
ATOM 4759 C C . LEU C 1 221 ? 53.758 24.230 46.611 1.00 34.31 338 LEU C C 1
ATOM 4760 O O . LEU C 1 221 ? 52.864 24.727 47.328 1.00 37.77 338 LEU C O 1
ATOM 4765 N N . LYS D 1 22 ? 73.131 32.659 15.108 1.00 32.17 139 LYS D N 1
ATOM 4766 C CA . LYS D 1 22 ? 73.450 32.503 13.661 1.00 30.54 139 LYS D CA 1
ATOM 4767 C C . LYS D 1 22 ? 72.792 31.216 13.075 1.00 28.08 139 LYS D C 1
ATOM 4768 O O . LYS D 1 22 ? 72.463 31.248 11.889 1.00 28.24 139 LYS D O 1
ATOM 4770 N N . GLN D 1 23 ? 72.654 30.125 13.840 1.00 23.84 140 GLN D N 1
ATOM 4771 C CA . GLN D 1 23 ? 72.141 28.880 13.223 1.00 21.22 140 GLN D CA 1
ATOM 4772 C C . GLN D 1 23 ? 70.598 28.934 13.115 1.00 21.02 140 GLN D C 1
ATOM 4773 O O . GLN D 1 23 ? 70.039 27.998 12.666 1.00 20.74 140 GLN D O 1
ATOM 4779 N N . GLN D 1 24 ? 69.922 29.943 13.661 1.00 19.11 141 GLN D N 1
ATOM 4780 C CA . GLN D 1 24 ? 68.463 29.945 13.437 1.00 19.58 141 GLN D CA 1
ATOM 4781 C C . GLN D 1 24 ? 68.018 31.184 12.759 1.00 17.83 141 GLN D C 1
ATOM 4782 O O . GLN D 1 24 ? 68.578 32.248 12.935 1.00 19.77 141 GLN D O 1
ATOM 4788 N N . SER D 1 25 ? 67.120 31.045 11.775 1.00 17.43 142 SER D N 1
ATOM 4789 C CA . SER D 1 25 ? 66.559 32.166 11.064 1.00 16.16 142 SER D CA 1
ATOM 4790 C C . SER D 1 25 ? 65.558 32.952 11.942 1.00 17.34 142 SER D C 1
ATOM 4791 O O . SER D 1 25 ? 65.164 32.486 12.993 1.00 17.52 142 SER D O 1
ATOM 4794 N N . PRO D 1 26 ? 65.189 34.143 11.517 1.00 17.25 143 PRO D N 1
ATOM 4795 C CA . PRO D 1 26 ? 64.213 34.898 12.385 1.00 17.18 143 PRO D CA 1
ATOM 4796 C C . PRO D 1 26 ? 62.909 34.078 12.603 1.00 15.12 143 PRO D C 1
ATOM 4797 O O . PRO D 1 26 ? 62.435 33.356 11.643 1.00 16.19 143 PRO D O 1
ATOM 4801 N N . LEU D 1 27 ? 62.333 34.267 13.747 1.00 14.56 144 LEU D N 1
ATOM 4802 C CA . LEU D 1 27 ? 61.100 33.554 14.061 1.00 13.99 144 LEU D CA 1
ATOM 4803 C C . LEU D 1 27 ? 59.943 34.146 13.191 1.00 14.39 144 LEU D C 1
ATOM 4804 O O . LEU D 1 27 ? 59.766 35.350 13.027 1.00 16.96 144 LEU D O 1
ATOM 4809 N N . ILE D 1 28 ? 59.163 33.239 12.635 1.00 11.94 145 ILE D N 1
ATOM 4810 C CA . ILE D 1 28 ? 57.965 33.481 11.860 1.00 13.39 145 ILE D CA 1
ATOM 4811 C C . ILE D 1 28 ? 56.792 33.200 12.776 1.00 12.50 145 ILE D C 1
ATOM 4812 O O . ILE D 1 28 ? 56.718 32.115 13.404 1.00 12.67 145 ILE D O 1
ATOM 4817 N N . GLN D 1 29 ? 55.849 34.166 12.926 1.00 12.30 146 GLN D N 1
ATOM 4818 C CA . GLN D 1 29 ? 54.625 33.965 13.717 1.00 11.59 146 GLN D CA 1
ATOM 4819 C C . GLN D 1 29 ? 53.466 34.430 12.889 1.00 11.91 146 GLN D C 1
ATOM 4820 O O . GLN D 1 29 ? 53.412 35.602 12.480 1.00 13.75 146 GLN D O 1
ATOM 4826 N N . THR D 1 30 ? 52.518 33.519 12.638 1.00 11.21 147 THR D N 1
ATOM 4827 C CA . THR D 1 30 ? 51.307 33.910 11.898 1.00 12.34 147 THR D CA 1
ATOM 4828 C C . THR D 1 30 ? 50.121 33.310 12.539 1.00 10.90 147 THR D C 1
ATOM 4829 O O . THR D 1 30 ? 50.227 32.366 13.301 1.00 12.29 147 THR D O 1
ATOM 4833 N N . SER D 1 31 ? 48.966 33.872 12.285 1.00 10.45 148 SER D N 1
ATOM 4834 C CA . SER D 1 31 ? 47.720 33.317 12.837 1.00 10.68 148 SER D CA 1
ATOM 4835 C C . SER D 1 31 ? 46.552 33.769 11.969 1.00 10.56 148 SER D C 1
ATOM 4836 O O . SER D 1 31 ? 46.600 34.792 11.258 1.00 11.68 148 SER D O 1
ATOM 4839 N N . ASN D 1 32 ? 45.464 32.998 12.075 1.00 10.94 149 ASN D N 1
ATOM 4840 C CA . ASN D 1 32 ? 44.178 33.463 11.514 1.00 10.26 149 ASN D CA 1
ATOM 4841 C C . ASN D 1 32 ? 43.349 34.349 12.451 1.00 11.01 149 ASN D C 1
ATOM 4842 O O . ASN D 1 32 ? 42.264 34.816 12.024 1.00 12.71 149 ASN D O 1
ATOM 4847 N N . ALA D 1 33 ? 43.896 34.670 13.608 1.00 11.43 150 ALA D N 1
ATOM 4848 C CA . ALA D 1 33 ? 43.170 35.604 14.514 1.00 12.06 150 ALA D CA 1
ATOM 4849 C C . ALA D 1 33 ? 42.984 36.910 13.757 1.00 11.46 150 ALA D C 1
ATOM 4850 O O . ALA D 1 33 ? 43.856 37.396 13.054 1.00 12.57 150 ALA D O 1
ATOM 4852 N N . ASP D 1 34 ? 41.792 37.471 13.963 1.00 12.12 151 ASP D N 1
ATOM 4853 C CA . ASP D 1 34 ? 41.363 38.658 13.225 1.00 10.84 151 ASP D CA 1
ATOM 4854 C C . ASP D 1 34 ? 40.599 39.595 14.106 1.00 13.45 151 ASP D C 1
ATOM 4855 O O . ASP D 1 34 ? 40.587 39.488 15.358 1.00 13.36 151 ASP D O 1
ATOM 4860 N N . TYR D 1 35 ? 39.865 40.533 13.455 1.00 12.99 152 TYR D N 1
ATOM 4861 C CA . TYR D 1 35 ? 39.201 41.584 14.321 1.00 13.86 152 TYR D CA 1
ATOM 4862 C C . TYR D 1 35 ? 38.233 40.972 15.350 1.00 14.42 152 TYR D C 1
ATOM 4863 O O . TYR D 1 35 ? 37.993 41.642 16.381 1.00 15.57 152 TYR D O 1
ATOM 4872 N N . LYS D 1 36 ? 37.688 39.786 15.108 1.00 12.99 153 LYS D N 1
ATOM 4873 C CA . LYS D 1 36 ? 36.751 39.188 16.086 1.00 12.34 153 LYS D CA 1
ATOM 4874 C C . LYS D 1 36 ? 37.402 39.053 17.483 1.00 15.29 153 LYS D C 1
ATOM 4875 O O . LYS D 1 36 ? 36.703 39.090 18.512 1.00 15.32 153 LYS D O 1
ATOM 4881 N N . SER D 1 37 ? 38.724 38.828 17.506 1.00 13.37 154 SER D N 1
ATOM 4882 C CA . SER D 1 37 ? 39.449 38.591 18.737 1.00 13.79 154 SER D CA 1
ATOM 4883 C C . SER D 1 37 ? 39.820 39.926 19.398 1.00 14.98 154 SER D C 1
ATOM 4884 O O . SER D 1 37 ? 40.352 39.906 20.499 1.00 16.44 154 SER D O 1
ATOM 4887 N N . GLY D 1 38 ? 39.486 41.073 18.776 1.00 15.19 155 GLY D N 1
ATOM 4888 C CA . GLY D 1 38 ? 39.651 42.362 19.517 1.00 17.38 155 GLY D CA 1
ATOM 4889 C C . GLY D 1 38 ? 41.089 42.564 19.958 1.00 17.84 155 GLY D C 1
ATOM 4890 O O . GLY D 1 38 ? 42.030 42.424 19.206 1.00 16.10 155 GLY D O 1
ATOM 4891 N N . LYS D 1 39 ? 41.230 43.019 21.200 1.00 18.24 156 LYS D N 1
ATOM 4892 C CA . LYS D 1 39 ? 42.540 43.373 21.732 1.00 17.56 156 LYS D CA 1
ATOM 4893 C C . LYS D 1 39 ? 43.352 42.170 22.118 1.00 18.03 156 LYS D C 1
ATOM 4894 O O . LYS D 1 39 ? 44.399 42.355 22.691 1.00 16.83 156 LYS D O 1
ATOM 4900 N N . ASP D 1 40 ? 42.893 41.000 21.744 1.00 14.89 157 ASP D N 1
ATOM 4901 C CA . ASP D 1 40 ? 43.794 39.822 21.861 1.00 15.76 157 ASP D CA 1
ATOM 4902 C C . ASP D 1 40 ? 44.404 39.423 20.512 1.00 13.51 157 ASP D C 1
ATOM 4903 O O . ASP D 1 40 ? 45.190 38.435 20.461 1.00 14.32 157 ASP D O 1
ATOM 4908 N N . GLN D 1 41 ? 44.036 40.046 19.397 1.00 12.57 158 GLN D N 1
ATOM 4909 C CA . GLN D 1 41 ? 44.532 39.569 18.105 1.00 12.22 158 GLN D CA 1
ATOM 4910 C C . GLN D 1 41 ? 46.048 39.425 17.998 1.00 12.34 158 GLN D C 1
ATOM 4911 O O . GLN D 1 41 ? 46.562 38.343 17.572 1.00 12.01 158 GLN D O 1
ATOM 4917 N N . GLU D 1 42 ? 46.824 40.455 18.384 1.00 12.43 159 GLU D N 1
ATOM 4918 C CA . GLU D 1 42 ? 48.257 40.379 18.253 1.00 11.76 159 GLU D CA 1
ATOM 4919 C C . GLU D 1 42 ? 48.820 39.384 19.282 1.00 12.87 159 GLU D C 1
ATOM 4920 O O . GLU D 1 42 ? 49.798 38.686 18.979 1.00 13.20 159 GLU D O 1
ATOM 4926 N N . LYS D 1 43 ? 48.267 39.273 20.475 1.00 12.29 160 LYS D N 1
ATOM 4927 C CA . LYS D 1 43 ? 48.746 38.248 21.418 1.00 11.89 160 LYS D CA 1
ATOM 4928 C C . LYS D 1 43 ? 48.525 36.871 20.840 1.00 12.30 160 LYS D C 1
ATOM 4929 O O . LYS D 1 43 ? 49.450 36.015 21.000 1.00 12.50 160 LYS D O 1
ATOM 4935 N N . LEU D 1 44 ? 47.362 36.623 20.241 1.00 11.98 161 LEU D N 1
ATOM 4936 C CA . LEU D 1 44 ? 47.154 35.281 19.665 1.00 12.02 161 LEU D CA 1
ATOM 4937 C C . LEU D 1 44 ? 48.127 35.091 18.490 1.00 11.55 161 LEU D C 1
ATOM 4938 O O . LEU D 1 44 ? 48.681 33.974 18.352 1.00 12.73 161 LEU D O 1
ATOM 4943 N N . ARG D 1 45 ? 48.371 36.105 17.671 1.00 11.44 162 ARG D N 1
ATOM 4944 C CA . ARG D 1 45 ? 49.309 35.949 16.566 1.00 11.02 162 ARG D CA 1
ATOM 4945 C C . ARG D 1 45 ? 50.698 35.530 17.038 1.00 12.50 162 ARG D C 1
ATOM 4946 O O . ARG D 1 45 ? 51.400 34.833 16.301 1.00 13.08 162 ARG D O 1
ATOM 4954 N N . THR D 1 46 ? 51.104 36.028 18.202 1.00 12.04 163 THR D N 1
ATOM 4955 C CA . THR D 1 46 ? 52.499 35.836 18.643 1.00 12.06 163 THR D CA 1
ATOM 4956 C C . THR D 1 46 ? 52.608 34.841 19.775 1.00 13.29 163 THR D C 1
ATOM 4957 O O . THR D 1 46 ? 53.538 34.914 20.605 1.00 14.61 163 THR D O 1
ATOM 4961 N N . SER D 1 47 ? 51.660 33.868 19.856 1.00 11.48 164 SER D N 1
ATOM 4962 C CA . SER D 1 47 ? 51.668 32.935 20.939 1.00 11.52 164 SER D CA 1
ATOM 4963 C C . SER D 1 47 ? 52.620 31.732 20.794 1.00 10.40 164 SER D C 1
ATOM 4964 O O . SER D 1 47 ? 52.820 31.065 21.839 1.00 13.03 164 SER D O 1
ATOM 4967 N N . VAL D 1 48 ? 53.113 31.422 19.576 1.00 11.34 165 VAL D N 1
ATOM 4968 C CA . VAL D 1 48 ? 53.974 30.215 19.440 1.00 10.94 165 VAL D CA 1
ATOM 4969 C C . VAL D 1 48 ? 55.373 30.697 19.188 1.00 12.59 165 VAL D C 1
ATOM 4970 O O . VAL D 1 48 ? 55.651 31.481 18.272 1.00 14.36 165 VAL D O 1
ATOM 4974 N N . SER D 1 49 ? 56.287 30.054 19.950 1.00 14.14 166 SER D N 1
ATOM 4975 C CA . SER D 1 49 ? 57.692 30.327 19.714 1.00 16.57 166 SER D CA 1
ATOM 4976 C C . SER D 1 49 ? 58.462 29.036 19.551 1.00 14.58 166 SER D C 1
ATOM 4977 O O . SER D 1 49 ? 58.091 27.978 20.035 1.00 14.80 166 SER D O 1
ATOM 4980 N N . ILE D 1 50 ? 59.540 29.096 18.742 1.00 14.24 167 ILE D N 1
ATOM 4981 C CA . ILE D 1 50 ? 60.550 27.972 18.608 1.00 15.27 167 ILE D CA 1
ATOM 4982 C C . ILE D 1 50 ? 61.932 28.564 18.909 1.00 15.52 167 ILE D C 1
ATOM 4983 O O . ILE D 1 50 ? 62.245 29.604 18.309 1.00 18.02 167 ILE D O 1
ATOM 4988 N N . ASN D 1 51 ? 62.699 27.842 19.716 1.00 16.09 168 ASN D N 1
ATOM 4989 C CA . ASN D 1 51 ? 64.055 28.356 20.064 1.00 17.39 168 ASN D CA 1
ATOM 4990 C C . ASN D 1 51 ? 65.038 27.185 20.047 1.00 15.09 168 ASN D C 1
ATOM 4991 O O . ASN D 1 51 ? 64.813 26.178 20.707 1.00 17.07 168 ASN D O 1
ATOM 4996 N N . LEU D 1 52 ? 66.054 27.321 19.177 1.00 16.58 169 LEU D N 1
ATOM 4997 C CA . LEU D 1 52 ? 67.142 26.270 19.158 1.00 16.00 169 LEU D CA 1
ATOM 4998 C C . LEU D 1 52 ? 67.807 26.142 20.534 1.00 18.76 169 LEU D C 1
ATOM 4999 O O . LEU D 1 52 ? 68.144 27.169 21.173 1.00 20.22 169 LEU D O 1
ATOM 5004 N N . LEU D 1 53 ? 68.025 24.884 20.964 1.00 16.86 170 LEU D N 1
ATOM 5005 C CA . LEU D 1 53 ? 68.867 24.635 22.175 1.00 20.40 170 LEU D CA 1
ATOM 5006 C C . LEU D 1 53 ? 70.250 24.236 21.756 1.00 22.09 170 LEU D C 1
ATOM 5007 O O . LEU D 1 53 ? 71.238 24.832 22.298 1.00 20.92 170 LEU D O 1
ATOM 5012 N N . LYS D 1 54 ? 70.362 23.319 20.815 1.00 20.54 171 LYS D N 1
ATOM 5013 C CA . LYS D 1 54 ? 71.685 22.797 20.445 1.00 24.09 171 LYS D CA 1
ATOM 5014 C C . LYS D 1 54 ? 71.508 22.213 19.077 1.00 24.17 171 LYS D C 1
ATOM 5015 O O . LYS D 1 54 ? 70.534 21.497 18.823 1.00 23.35 171 LYS D O 1
ATOM 5021 N N . ALA D 1 55 ? 72.460 22.451 18.190 1.00 25.23 172 ALA D N 1
ATOM 5022 C CA . ALA D 1 55 ? 72.448 21.864 16.794 1.00 26.71 172 ALA D CA 1
ATOM 5023 C C . ALA D 1 55 ? 73.901 21.523 16.506 1.00 30.75 172 ALA D C 1
ATOM 5024 O O . ALA D 1 55 ? 74.647 22.390 15.960 1.00 33.20 172 ALA D O 1
ATOM 5026 N N . GLU D 1 56 ? 74.316 20.316 16.900 1.00 30.74 173 GLU D N 1
ATOM 5027 C CA . GLU D 1 56 ? 75.673 19.868 16.588 1.00 31.38 173 GLU D CA 1
ATOM 5028 C C . GLU D 1 56 ? 75.709 18.336 16.700 1.00 31.76 173 GLU D C 1
ATOM 5029 O O . GLU D 1 56 ? 74.810 17.702 17.303 1.00 31.13 173 GLU D O 1
ATOM 5031 N N . GLU D 1 57 ? 76.747 17.725 16.092 1.00 30.68 174 GLU D N 1
ATOM 5032 C CA . GLU D 1 57 ? 76.950 16.266 16.382 1.00 30.43 174 GLU D CA 1
ATOM 5033 C C . GLU D 1 57 ? 75.761 15.389 15.911 1.00 27.16 174 GLU D C 1
ATOM 5034 O O . GLU D 1 57 ? 75.415 14.395 16.574 1.00 27.85 174 GLU D O 1
ATOM 5036 N N . GLY D 1 58 ? 75.170 15.778 14.779 1.00 26.20 175 GLY D N 1
ATOM 5037 C CA . GLY D 1 58 ? 74.130 14.922 14.209 1.00 23.85 175 GLY D CA 1
ATOM 5038 C C . GLY D 1 58 ? 72.786 14.944 14.962 1.00 20.88 175 GLY D C 1
ATOM 5039 O O . GLY D 1 58 ? 72.006 14.084 14.782 1.00 19.97 175 GLY D O 1
ATOM 5040 N N . GLN D 1 59 ? 72.568 15.884 15.859 1.00 21.61 176 GLN D N 1
ATOM 5041 C CA . GLN D 1 59 ? 71.306 15.934 16.612 1.00 20.13 176 GLN D CA 1
ATOM 5042 C C . GLN D 1 59 ? 70.930 17.417 16.619 1.00 18.15 176 GLN D C 1
ATOM 5043 O O . GLN D 1 59 ? 71.799 18.340 1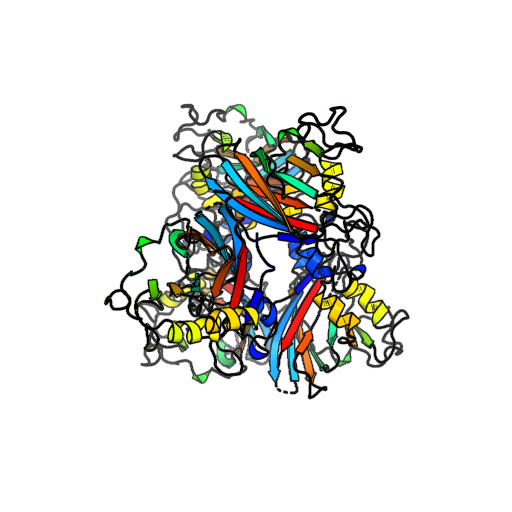6.662 1.00 19.64 176 GLN D O 1
ATOM 5049 N N . ILE D 1 60 ? 69.603 17.713 16.611 1.00 16.66 177 ILE D N 1
ATOM 5050 C CA . ILE D 1 60 ? 69.085 19.081 16.848 1.00 14.95 177 ILE D CA 1
ATOM 5051 C C . ILE D 1 60 ? 68.123 18.981 18.023 1.00 14.03 177 ILE D C 1
ATOM 5052 O O . ILE D 1 60 ? 67.243 18.058 18.044 1.00 15.63 177 ILE D O 1
ATOM 5057 N N . GLN D 1 61 ? 68.246 19.885 18.974 1.00 14.72 178 GLN D N 1
ATOM 5058 C CA . GLN D 1 61 ? 67.370 19.906 20.135 1.00 15.19 178 GLN D CA 1
ATOM 5059 C C . GLN D 1 61 ? 66.771 21.358 20.204 1.00 14.88 178 GLN D C 1
ATOM 5060 O O . GLN D 1 61 ? 67.506 22.345 20.027 1.00 15.48 178 GLN D O 1
ATOM 5066 N N . TRP D 1 62 ? 65.452 21.489 20.382 1.00 14.59 179 TRP D N 1
ATOM 5067 C CA . TRP D 1 62 ? 64.773 22.796 20.379 1.00 14.41 179 TRP D CA 1
ATOM 5068 C C . TRP D 1 62 ? 63.653 22.771 21.352 1.00 13.49 179 TRP D C 1
ATOM 5069 O O . TRP D 1 62 ? 63.095 21.759 21.746 1.00 15.22 179 TRP D O 1
ATOM 5080 N N . LYS D 1 63 ? 63.297 23.984 21.774 1.00 14.90 180 LYS D N 1
ATOM 5081 C CA . LYS D 1 63 ? 62.163 24.200 22.682 1.00 14.82 180 LYS D CA 1
ATOM 5082 C C . LYS D 1 63 ? 61.045 24.824 21.857 1.00 14.52 180 LYS D C 1
ATOM 5083 O O . LYS D 1 63 ? 61.262 25.691 21.000 1.00 16.62 180 LYS D O 1
ATOM 5089 N N . VAL D 1 64 ? 59.849 24.351 22.132 1.00 12.57 181 VAL D N 1
ATOM 5090 C CA . VAL D 1 64 ? 58.635 24.965 21.541 1.00 12.95 181 VAL D CA 1
ATOM 5091 C C . VAL D 1 64 ? 57.790 25.505 22.693 1.00 14.53 181 VAL D C 1
ATOM 5092 O O . VAL D 1 64 ? 57.523 24.786 23.679 1.00 13.61 181 VAL D O 1
ATOM 5096 N N . THR D 1 65 ? 57.394 26.771 22.593 1.00 14.23 182 THR D N 1
ATOM 5097 C CA . THR D 1 65 ? 56.616 27.380 23.680 1.00 14.07 182 THR D CA 1
ATOM 5098 C C . THR D 1 65 ? 55.265 27.800 23.111 1.00 14.78 182 THR D C 1
ATOM 5099 O O . THR D 1 65 ? 55.181 28.404 22.030 1.00 15.23 182 THR D O 1
ATOM 5103 N N . PHE D 1 66 ? 54.210 27.451 23.835 1.00 14.00 183 PHE D N 1
ATOM 5104 C CA . PHE D 1 66 ? 52.835 27.882 23.424 1.00 12.99 183 PHE D CA 1
ATOM 5105 C C . PHE D 1 66 ? 52.312 28.749 24.598 1.00 13.83 183 PHE D C 1
ATOM 5106 O O . PHE D 1 66 ? 52.084 28.214 25.740 1.00 14.46 183 PHE D O 1
ATOM 5114 N N . ASP D 1 67 ? 52.043 30.021 24.330 1.00 13.11 184 ASP D N 1
ATOM 5115 C CA . ASP D 1 67 ? 51.513 30.916 25.374 1.00 13.05 184 ASP D CA 1
ATOM 5116 C C . ASP D 1 67 ? 49.980 30.721 25.252 1.00 14.52 184 ASP D C 1
ATOM 5117 O O . ASP D 1 67 ? 49.339 31.155 24.278 1.00 15.03 184 ASP D O 1
ATOM 5122 N N . THR D 1 68 ? 49.424 29.949 26.171 1.00 14.28 185 THR D N 1
ATOM 5123 C CA . THR D 1 68 ? 47.990 29.645 26.191 1.00 15.37 185 THR D CA 1
ATOM 5124 C C . THR D 1 68 ? 47.177 30.736 26.965 1.00 13.83 185 THR D C 1
ATOM 5125 O O . THR D 1 68 ? 45.940 30.529 27.019 1.00 14.32 185 THR D O 1
ATOM 5129 N N . SER D 1 69 ? 47.799 31.858 27.410 1.00 15.23 186 SER D N 1
ATOM 5130 C CA . SER D 1 69 ? 47.124 32.855 28.231 1.00 16.07 186 SER D CA 1
ATOM 5131 C C . SER D 1 69 ? 45.810 33.281 27.676 1.00 16.42 186 SER D C 1
ATOM 5132 O O . SER D 1 69 ? 44.842 33.433 28.478 1.00 20.02 186 SER D O 1
ATOM 5135 N N . GLU D 1 70 ? 45.762 33.584 26.403 1.00 15.62 187 GLU D N 1
ATOM 5136 C CA . GLU D 1 70 ? 44.489 34.174 25.871 1.00 15.99 187 GLU D CA 1
ATOM 5137 C C . GLU D 1 70 ? 43.567 33.191 25.095 1.00 15.36 187 GLU D C 1
ATOM 5138 O O . GLU D 1 70 ? 42.636 33.612 24.392 1.00 16.69 187 GLU D O 1
ATOM 5144 N N . TRP D 1 71 ? 43.838 31.915 25.322 1.00 14.06 188 TRP D N 1
ATOM 5145 C CA . TRP D 1 71 ? 43.166 30.896 24.490 1.00 12.70 188 TRP D CA 1
ATOM 5146 C C . TRP D 1 71 ? 41.989 30.233 25.123 1.00 12.95 188 TRP D C 1
ATOM 5147 O O . TRP D 1 71 ? 41.224 29.514 24.437 1.00 14.36 188 TRP D O 1
ATOM 5158 N N . SER D 1 72 ? 41.828 30.436 26.443 1.00 14.65 189 SER D N 1
ATOM 5159 C CA . SER D 1 72 ? 40.630 29.832 27.124 1.00 14.68 189 SER D CA 1
ATOM 5160 C C . SER D 1 72 ? 40.552 28.340 27.015 1.00 15.63 189 SER D C 1
ATOM 5161 O O . SER D 1 72 ? 39.410 27.806 26.960 1.00 14.47 189 SER D O 1
ATOM 5164 N N . PHE D 1 73 ? 41.711 27.636 27.070 1.00 13.83 190 PHE D N 1
ATOM 5165 C CA . PHE D 1 73 ? 41.646 26.217 26.908 1.00 12.89 190 PHE D CA 1
ATOM 5166 C C . PHE D 1 73 ? 41.078 25.447 28.110 1.00 15.20 190 PHE D C 1
ATOM 5167 O O . PHE D 1 73 ? 40.698 24.292 27.935 1.00 15.70 190 PHE D O 1
ATOM 5175 N N . ASN D 1 74 ? 41.006 26.163 29.255 1.00 15.45 191 ASN D N 1
ATOM 5176 C CA . ASN D 1 74 ? 40.376 25.522 30.409 1.00 14.83 191 ASN D CA 1
ATOM 5177 C C . ASN D 1 74 ? 38.854 25.571 30.291 1.00 16.35 191 ASN D C 1
ATOM 5178 O O . ASN D 1 74 ? 38.184 24.912 31.107 1.00 17.38 191 ASN D O 1
ATOM 5183 N N . VAL D 1 75 ? 38.304 26.362 29.363 1.00 16.09 192 VAL D N 1
ATOM 5184 C CA . VAL D 1 75 ? 36.883 26.409 29.068 1.00 15.76 192 VAL D CA 1
ATOM 5185 C C . VAL D 1 75 ? 36.506 25.511 27.918 1.00 16.77 192 VAL D C 1
ATOM 5186 O O . VAL D 1 75 ? 35.574 24.687 27.981 1.00 18.20 192 VAL D O 1
ATOM 5190 N N . LYS D 1 76 ? 37.266 25.637 26.820 1.00 15.37 193 LYS D N 1
ATOM 5191 C CA . LYS D 1 76 ? 37.051 24.772 25.637 1.00 15.37 193 LYS D CA 1
ATOM 5192 C C . LYS D 1 76 ? 38.473 24.325 25.148 1.00 15.58 193 LYS D C 1
ATOM 5193 O O . LYS D 1 76 ? 39.357 25.180 24.903 1.00 16.14 193 LYS D O 1
ATOM 5199 N N . HIS D 1 77 ? 38.756 23.018 25.098 1.00 14.29 194 HIS D N 1
ATOM 5200 C CA . HIS D 1 77 ? 40.138 22.576 24.954 1.00 13.43 194 HIS D CA 1
ATOM 5201 C C . HIS D 1 77 ? 40.657 22.901 23.526 1.00 14.33 194 HIS D C 1
ATOM 5202 O O . HIS D 1 77 ? 39.855 23.161 22.583 1.00 13.37 194 HIS D O 1
ATOM 5209 N N . GLY D 1 78 ? 41.994 22.945 23.505 1.00 12.95 195 GLY D N 1
ATOM 5210 C CA . GLY D 1 78 ? 42.692 23.031 22.192 1.00 13.02 195 GLY D CA 1
ATOM 5211 C C . GLY D 1 78 ? 43.600 21.858 21.904 1.00 13.01 195 GLY D C 1
ATOM 5212 O O . GLY D 1 78 ? 43.537 20.784 22.520 1.00 14.28 195 GLY D O 1
ATOM 5213 N N . GLY D 1 79 ? 44.468 22.113 20.951 1.00 12.56 196 GLY D N 1
ATOM 5214 C CA . GLY D 1 79 ? 45.451 21.083 20.472 1.00 12.15 196 GLY D CA 1
ATOM 5215 C C . GLY D 1 79 ? 46.750 21.738 20.053 1.00 12.27 196 GLY D C 1
ATOM 5216 O O . GLY D 1 79 ? 46.688 22.931 19.606 1.00 12.49 196 GLY D O 1
ATOM 5217 N N . VAL D 1 80 ? 47.823 20.970 20.053 1.00 11.21 197 VAL D N 1
ATOM 5218 C CA . VAL D 1 80 ? 49.096 21.496 19.579 1.00 11.92 197 VAL D CA 1
ATOM 5219 C C . VAL D 1 80 ? 49.726 20.509 18.601 1.00 12.69 197 VAL D C 1
ATOM 5220 O O . VAL D 1 80 ? 49.473 19.270 18.646 1.00 12.93 197 VAL D O 1
ATOM 5224 N N . TYR D 1 81 ? 50.544 21.037 17.710 1.00 11.19 198 TYR D N 1
ATOM 5225 C CA . TYR D 1 81 ? 51.154 20.246 16.654 1.00 10.14 198 TYR D CA 1
ATOM 5226 C C . TYR D 1 81 ? 52.625 20.597 16.552 1.00 12.15 198 TYR D C 1
ATOM 5227 O O . TYR D 1 81 ? 53.049 21.767 16.706 1.00 12.83 198 TYR D O 1
ATOM 5236 N N . PHE D 1 82 ? 53.450 19.571 16.334 1.00 11.27 199 PHE D N 1
ATOM 5237 C CA . PHE D 1 82 ? 54.903 19.779 16.051 1.00 11.64 199 PHE D CA 1
ATOM 5238 C C . PHE D 1 82 ? 55.169 19.221 14.713 1.00 11.73 199 PHE D C 1
ATOM 5239 O O . PHE D 1 82 ? 54.799 18.002 14.471 1.00 12.20 199 PHE D O 1
ATOM 5247 N N . ILE D 1 83 ? 55.797 19.963 13.801 1.00 11.87 200 ILE D N 1
ATOM 5248 C CA . ILE D 1 83 ? 55.952 19.504 12.440 1.00 12.91 200 ILE D CA 1
ATOM 5249 C C . ILE D 1 83 ? 57.420 19.423 12.122 1.00 13.97 200 ILE D C 1
ATOM 5250 O O . ILE D 1 83 ? 58.198 20.402 12.404 1.00 16.43 200 ILE D O 1
ATOM 5255 N N . LEU D 1 84 ? 57.814 18.234 11.656 1.00 13.25 201 LEU D N 1
ATOM 5256 C CA . LEU D 1 84 ? 59.251 17.963 11.413 1.00 13.61 201 LEU D CA 1
ATOM 5257 C C . LEU D 1 84 ? 59.537 17.807 9.939 1.00 13.39 201 LEU D C 1
ATOM 5258 O O . LEU D 1 84 ? 58.715 17.316 9.212 1.00 13.10 201 LEU D O 1
ATOM 5263 N N . PRO D 1 85 ? 60.767 18.176 9.534 1.00 12.33 202 PRO D N 1
ATOM 5264 C CA . PRO D 1 85 ? 61.131 18.071 8.137 1.00 12.48 202 PRO D CA 1
ATOM 5265 C C . PRO D 1 85 ? 61.764 16.749 7.760 1.00 12.84 202 PRO D C 1
ATOM 5266 O O . PRO D 1 85 ? 62.234 16.008 8.609 1.00 14.86 202 PRO D O 1
ATOM 5270 N N . ASN D 1 86 ? 61.710 16.506 6.448 1.00 12.66 203 ASN D N 1
ATOM 5271 C CA . ASN D 1 86 ? 62.617 15.468 5.949 1.00 15.19 203 ASN D CA 1
ATOM 5272 C C . ASN D 1 86 ? 64.036 15.645 6.408 1.00 14.76 203 ASN D C 1
ATOM 5273 O O . ASN D 1 86 ? 64.526 16.768 6.445 1.00 14.93 203 ASN D O 1
ATOM 5278 N N . GLY D 1 87 ? 64.730 14.562 6.742 1.00 15.50 204 GLY D N 1
ATOM 5279 C CA . GLY D 1 87 ? 66.124 14.709 7.172 1.00 15.40 204 GLY D CA 1
ATOM 5280 C C . GLY D 1 87 ? 66.288 14.648 8.689 1.00 16.82 204 GLY D C 1
ATOM 5281 O O . GLY D 1 87 ? 67.417 14.621 9.144 1.00 15.98 204 GLY D O 1
ATOM 5282 N N . LEU D 1 88 ? 65.187 14.765 9.471 1.00 16.35 205 LEU D N 1
ATOM 5283 C CA . LEU D 1 88 ? 65.234 14.690 10.925 1.00 16.28 205 LEU D CA 1
ATOM 5284 C C . LEU D 1 88 ? 64.253 13.684 11.394 1.00 18.12 205 LEU D C 1
ATOM 5285 O O . LEU D 1 88 ? 63.117 13.613 10.871 1.00 21.85 205 LEU D O 1
ATOM 5290 N N . ASP D 1 89 ? 64.660 12.897 12.382 1.00 17.61 206 ASP D N 1
ATOM 5291 C CA . ASP D 1 89 ? 63.746 11.893 12.986 1.00 19.27 206 ASP D CA 1
ATOM 5292 C C . ASP D 1 89 ? 63.668 12.128 14.504 1.00 16.72 206 ASP D C 1
ATOM 5293 O O . ASP D 1 89 ? 64.668 12.191 15.223 1.00 16.15 206 ASP D O 1
ATOM 5298 N N . LEU D 1 90 ? 62.444 12.321 14.981 1.00 15.03 207 LEU D N 1
ATOM 5299 C CA . LEU D 1 90 ? 62.253 12.650 16.407 1.00 15.87 207 LEU D CA 1
ATOM 5300 C C . LEU D 1 90 ? 62.745 11.487 17.282 1.00 16.47 207 LEU D C 1
ATOM 5301 O O . LEU D 1 90 ? 62.347 10.352 17.036 1.00 18.50 207 LEU D O 1
ATOM 5306 N N . THR D 1 91 ? 63.574 11.812 18.215 1.00 15.33 208 THR D N 1
ATOM 5307 C CA . THR D 1 91 ? 64.075 10.767 19.184 1.00 16.09 208 THR D CA 1
ATOM 5308 C C . THR D 1 91 ? 63.557 11.008 20.595 1.00 17.83 208 THR D C 1
ATOM 5309 O O . THR D 1 91 ? 63.440 10.030 21.405 1.00 18.88 208 THR D O 1
ATOM 5313 N N . LYS D 1 92 ? 63.127 12.235 20.913 1.00 16.50 209 LYS D N 1
ATOM 5314 C CA . LYS D 1 92 ? 62.634 12.492 22.272 1.00 17.54 209 LYS D CA 1
ATOM 5315 C C . LYS D 1 92 ? 61.770 13.742 22.247 1.00 16.36 209 LYS D C 1
ATOM 5316 O O . LYS D 1 92 ? 62.111 14.749 21.614 1.00 18.89 209 LYS D O 1
ATOM 5322 N N . ILE D 1 93 ? 60.679 13.659 22.980 1.00 14.89 210 ILE D N 1
ATOM 5323 C CA . ILE D 1 93 ? 59.809 14.886 23.185 1.00 14.24 210 ILE D CA 1
ATOM 5324 C C . ILE D 1 93 ? 59.348 14.863 24.633 1.00 15.47 210 ILE D C 1
ATOM 5325 O O . ILE D 1 93 ? 58.854 13.833 25.162 1.00 16.84 210 ILE D O 1
ATOM 5330 N N . VAL D 1 94 ? 59.678 15.933 25.351 1.00 16.14 211 VAL D N 1
ATOM 5331 C CA . VAL D 1 94 ? 59.442 16.031 26.796 1.00 16.40 211 VAL D CA 1
ATOM 5332 C C . VAL D 1 94 ? 58.360 17.172 26.939 1.00 16.21 211 VAL D C 1
ATOM 5333 O O . VAL D 1 94 ? 58.474 18.297 26.355 1.00 16.06 211 VAL D O 1
ATOM 5337 N N . ASP D 1 95 ? 57.316 16.885 27.696 1.00 15.18 212 ASP D N 1
ATOM 5338 C CA . ASP D 1 95 ? 56.173 17.816 27.827 1.00 14.75 212 ASP D CA 1
ATOM 5339 C C . ASP D 1 95 ? 56.372 18.851 28.941 1.00 14.92 212 ASP D C 1
ATOM 5340 O O . ASP D 1 95 ? 57.461 18.954 29.544 1.00 16.36 212 ASP D O 1
ATOM 5345 N N . ASN D 1 96 ? 55.334 19.646 29.227 1.00 16.00 213 ASN D N 1
ATOM 5346 C CA . ASN D 1 96 ? 55.456 20.729 30.167 1.00 17.75 213 ASN D CA 1
ATOM 5347 C C . ASN D 1 96 ? 55.638 20.298 31.611 1.00 18.48 213 ASN D C 1
ATOM 5348 O O . ASN D 1 96 ? 56.041 21.113 32.444 1.00 19.47 213 ASN D O 1
ATOM 5353 N N . ASN D 1 97 ? 55.316 19.050 31.872 1.00 19.73 214 ASN D N 1
ATOM 5354 C CA . ASN D 1 97 ? 55.522 18.443 33.213 1.00 22.49 214 ASN D CA 1
ATOM 5355 C C . ASN D 1 97 ? 56.798 17.669 33.275 1.00 25.25 214 ASN D C 1
ATOM 5356 O O . ASN D 1 97 ? 56.989 16.910 34.271 1.00 26.07 214 ASN D O 1
ATOM 5361 N N . GLN D 1 98 ? 57.693 17.826 32.291 1.00 24.09 215 GLN D N 1
ATOM 5362 C CA . GLN D 1 98 ? 58.990 17.078 32.242 1.00 26.97 215 GLN D CA 1
ATOM 5363 C C . GLN D 1 98 ? 58.834 15.608 32.005 1.00 26.95 215 GLN D C 1
ATOM 5364 O O . GLN D 1 98 ? 59.738 14.837 32.380 1.00 27.20 215 GLN D O 1
ATOM 5370 N N . HIS D 1 99 ? 57.716 15.195 31.471 1.00 23.93 216 HIS D N 1
ATOM 5371 C CA . HIS D 1 99 ? 57.479 13.802 31.153 1.00 23.22 216 HIS D CA 1
ATOM 5372 C C . HIS D 1 99 ? 57.885 13.512 29.733 1.00 23.61 216 HIS D C 1
ATOM 5373 O O . HIS D 1 99 ? 57.531 14.210 28.797 1.00 18.23 216 HIS D O 1
ATOM 5380 N N . ASP D 1 100 ? 58.650 12.463 29.550 1.00 21.32 217 ASP D N 1
ATOM 5381 C CA . ASP D 1 100 ? 59.004 11.956 28.228 1.00 20.28 217 ASP D CA 1
ATOM 5382 C C . ASP D 1 100 ? 57.793 11.258 27.632 1.00 21.48 217 ASP D C 1
ATOM 5383 O O . ASP D 1 100 ? 57.324 10.181 28.086 1.00 22.79 217 ASP D O 1
ATOM 5388 N N . ILE D 1 101 ? 57.217 11.869 26.610 1.00 17.67 218 ILE D N 1
ATOM 5389 C CA . ILE D 1 101 ? 56.026 11.391 25.988 1.00 18.14 218 ILE D CA 1
ATOM 5390 C C . ILE D 1 101 ? 56.242 10.780 24.583 1.00 16.93 218 ILE D C 1
ATOM 5391 O O . ILE D 1 101 ? 55.336 10.497 23.823 1.00 18.93 218 ILE D O 1
ATOM 5396 N N . THR D 1 102 ? 57.531 10.553 24.319 1.00 17.70 219 THR D N 1
ATOM 5397 C CA . THR D 1 102 ? 57.894 10.091 22.988 1.00 17.32 219 THR D CA 1
ATOM 5398 C C . THR D 1 102 ? 57.121 8.770 22.576 1.00 18.02 219 THR D C 1
ATOM 5399 O O . THR D 1 102 ? 56.610 8.638 21.445 1.00 19.18 219 THR D O 1
ATOM 5403 N N . ALA D 1 103 ? 57.055 7.872 23.564 1.00 19.22 220 ALA D N 1
ATOM 5404 C CA . ALA D 1 103 ? 56.409 6.584 23.275 1.00 21.05 220 ALA D CA 1
ATOM 5405 C C . ALA D 1 103 ? 54.909 6.616 23.251 1.00 21.00 220 ALA D C 1
ATOM 5406 O O . ALA D 1 103 ? 54.279 5.589 22.864 1.00 21.08 220 ALA D O 1
ATOM 5408 N N . SER D 1 104 ? 54.297 7.793 23.591 1.00 19.64 221 SER D N 1
ATOM 5409 C CA . SER D 1 104 ? 52.870 7.967 23.499 1.00 21.16 221 SER D CA 1
ATOM 5410 C C . SER D 1 104 ? 52.391 8.105 22.083 1.00 19.71 221 SER D C 1
ATOM 5411 O O . SER D 1 104 ? 51.225 7.891 21.852 1.00 18.89 221 SER D O 1
ATOM 5414 N N . PHE D 1 105 ? 53.301 8.433 21.123 1.00 18.86 222 PHE D N 1
ATOM 5415 C CA . PHE D 1 105 ? 52.824 8.657 19.777 1.00 17.78 222 PHE D CA 1
ATOM 5416 C C . PHE D 1 105 ? 52.856 7.370 18.936 1.00 17.61 222 PHE D C 1
ATOM 5417 O O . PHE D 1 105 ? 53.873 6.693 18.993 1.00 20.06 222 PHE D O 1
ATOM 5425 N N . PRO D 1 106 ? 51.757 7.107 18.200 1.00 18.47 223 PRO D N 1
ATOM 5426 C CA . PRO D 1 106 ? 51.849 6.039 17.156 1.00 20.41 223 PRO D CA 1
ATOM 5427 C C . PRO D 1 106 ? 52.978 6.258 16.185 1.00 21.58 223 PRO D C 1
ATOM 5428 O O . PRO D 1 106 ? 53.471 7.416 16.014 1.00 20.53 223 PRO D O 1
ATOM 5432 N N . THR D 1 107 ? 53.451 5.152 15.557 1.00 20.95 224 THR D N 1
ATOM 5433 C CA . THR D 1 107 ? 54.480 5.239 14.479 1.00 21.76 224 THR D CA 1
ATOM 5434 C C . THR D 1 107 ? 53.868 4.768 13.187 1.00 20.14 224 THR D C 1
ATOM 5435 O O . THR D 1 107 ? 54.460 4.879 12.116 1.00 20.31 224 THR D O 1
ATOM 5439 N N . ASP D 1 108 ? 52.653 4.232 13.247 1.00 19.53 225 ASP D N 1
ATOM 5440 C CA . ASP D 1 108 ? 51.956 3.778 12.059 1.00 20.43 225 ASP D CA 1
ATOM 5441 C C . ASP D 1 108 ? 50.631 4.546 11.997 1.00 19.96 225 ASP D C 1
ATOM 5442 O O . ASP D 1 108 ? 49.795 4.544 12.968 1.00 20.31 225 ASP D O 1
ATOM 5447 N N . ILE D 1 109 ? 50.361 5.318 10.945 1.00 19.55 226 ILE D N 1
ATOM 5448 C CA . ILE D 1 109 ? 49.187 6.200 10.934 1.00 18.28 226 ILE D CA 1
ATOM 5449 C C . ILE D 1 109 ? 47.841 5.451 10.980 1.00 18.44 226 ILE D C 1
ATOM 5450 O O . ILE D 1 109 ? 46.810 6.041 11.232 1.00 18.99 226 ILE D O 1
ATOM 5455 N N . ASN D 1 110 ? 47.906 4.116 10.661 1.00 19.65 227 ASN D N 1
ATOM 5456 C CA . ASN D 1 110 ? 46.666 3.345 10.683 1.00 22.01 227 ASN D CA 1
ATOM 5457 C C . ASN D 1 110 ? 46.587 2.480 11.890 1.00 25.11 227 ASN D C 1
ATOM 5458 O O . ASN D 1 110 ? 45.682 1.618 11.994 1.00 24.07 227 ASN D O 1
ATOM 5463 N N . ASP D 1 111 ? 47.454 2.707 12.841 1.00 24.25 228 ASP D N 1
ATOM 5464 C CA . ASP D 1 111 ? 47.291 2.029 14.141 1.00 26.28 228 ASP D CA 1
ATOM 5465 C C . ASP D 1 111 ? 45.957 2.360 14.766 1.00 24.99 228 ASP D C 1
ATOM 5466 O O . ASP D 1 111 ? 45.377 3.436 14.585 1.00 23.28 228 ASP D O 1
ATOM 5471 N N . TYR D 1 112 ? 45.355 1.307 15.406 1.00 27.86 229 TYR D N 1
ATOM 5472 C CA . TYR D 1 112 ? 44.065 1.476 16.201 1.00 28.93 229 TYR D CA 1
ATOM 5473 C C . TYR D 1 112 ? 44.054 2.752 17.094 1.00 28.12 229 TYR D C 1
ATOM 5474 O O . TYR D 1 112 ? 43.075 3.573 17.168 1.00 32.02 229 TYR D O 1
ATOM 5483 N N . ARG D 1 113 ? 45.232 2.932 17.618 1.00 26.41 230 ARG D N 1
ATOM 5484 C CA . ARG D 1 113 ? 45.453 3.998 18.597 1.00 24.87 230 ARG D CA 1
ATOM 5485 C C . ARG D 1 113 ? 45.810 5.331 17.989 1.00 23.93 230 ARG D C 1
ATOM 5486 O O . ARG D 1 113 ? 46.053 6.272 18.744 1.00 24.72 230 ARG D O 1
ATOM 5494 N N . ASN D 1 114 ? 45.793 5.404 16.685 1.00 22.94 231 ASN D N 1
ATOM 5495 C CA . ASN D 1 114 ? 45.942 6.715 16.045 1.00 19.70 231 ASN D CA 1
ATOM 5496 C C . ASN D 1 114 ? 44.621 7.324 15.622 1.00 19.93 231 ASN D C 1
ATOM 5497 O O . ASN D 1 114 ? 44.593 8.223 14.803 1.00 19.20 231 ASN D O 1
ATOM 5502 N N . SER D 1 115 ? 43.451 6.833 16.172 1.00 20.25 232 SER D N 1
ATOM 5503 C CA . SER D 1 115 ? 42.231 7.460 15.796 1.00 21.87 232 SER D CA 1
ATOM 5504 C C . SER D 1 115 ? 41.944 8.832 16.348 1.00 21.22 232 SER D C 1
ATOM 5505 O O . SER D 1 115 ? 42.652 9.303 17.243 1.00 21.95 232 SER D O 1
ATOM 5508 N N . GLY D 1 116 ? 40.980 9.495 15.734 1.00 23.36 233 GLY D N 1
ATOM 5509 C CA . GLY D 1 116 ? 40.554 10.822 16.050 1.00 25.37 233 GLY D CA 1
ATOM 5510 C C . GLY D 1 116 ? 40.113 11.018 17.483 1.00 27.64 233 GLY D C 1
ATOM 5511 O O . GLY D 1 116 ? 39.987 12.141 17.923 1.00 29.20 233 GLY D O 1
ATOM 5512 N N . GLN D 1 117 ? 39.885 9.924 18.205 1.00 27.90 234 GLN D N 1
ATOM 5513 C CA . GLN D 1 117 ? 39.537 10.005 19.617 1.00 31.98 234 GLN D CA 1
ATOM 5514 C C . GLN D 1 117 ? 40.747 10.214 20.533 1.00 30.63 234 GLN D C 1
ATOM 5515 O O . GLN D 1 117 ? 40.576 10.583 21.695 1.00 32.98 234 GLN D O 1
ATOM 5521 N N . GLU D 1 118 ? 41.960 10.010 20.020 1.00 23.06 235 GLU D N 1
ATOM 5522 C CA . GLU D 1 118 ? 43.088 9.748 20.877 1.00 22.22 235 GLU D CA 1
ATOM 5523 C C . GLU D 1 118 ? 43.826 11.033 21.236 1.00 20.29 235 GLU D C 1
ATOM 5524 O O . GLU D 1 118 ? 43.833 11.971 20.390 1.00 19.83 235 GLU D O 1
ATOM 5530 N N . LYS D 1 119 ? 44.441 11.072 22.394 1.00 18.36 236 LYS D N 1
ATOM 5531 C CA . LYS D 1 119 ? 45.158 12.305 22.752 1.00 18.69 236 LYS D CA 1
ATOM 5532 C C . LYS D 1 119 ? 46.376 12.499 21.884 1.00 17.69 236 LYS D C 1
ATOM 5533 O O . LYS D 1 119 ? 46.670 13.678 21.505 1.00 18.09 236 LYS D O 1
ATOM 5539 N N . TYR D 1 120 ? 47.156 11.488 21.651 1.00 15.85 237 TYR D N 1
ATOM 5540 C CA . TYR D 1 120 ? 48.446 11.540 20.930 1.00 14.74 237 TYR D CA 1
ATOM 5541 C C . TYR D 1 120 ? 48.300 11.019 19.573 1.00 16.62 237 TYR D C 1
ATOM 5542 O O . TYR D 1 120 ? 47.962 9.792 19.388 1.00 17.11 237 TYR D O 1
ATOM 5551 N N . ARG D 1 121 ? 48.604 11.767 18.519 1.00 14.13 238 ARG D N 1
ATOM 5552 C CA . ARG D 1 121 ? 48.402 11.263 17.146 1.00 14.67 238 ARG D CA 1
ATOM 5553 C C . ARG D 1 121 ? 49.638 11.626 16.315 1.00 15.31 238 ARG D C 1
ATOM 5554 O O . ARG D 1 121 ? 50.475 12.481 16.679 1.00 15.74 238 ARG D O 1
ATOM 5562 N N . PHE D 1 122 ? 49.810 10.847 15.249 1.00 14.57 239 PHE D N 1
ATOM 5563 C CA . PHE D 1 122 ? 50.963 10.915 14.367 1.00 14.54 239 PHE D CA 1
ATOM 5564 C C . PHE D 1 122 ? 50.515 10.861 12.961 1.00 15.49 239 PHE D C 1
ATOM 5565 O O . PHE D 1 122 ? 49.724 10.048 12.560 1.00 14.74 239 PHE D O 1
ATOM 5573 N N . PHE D 1 123 ? 51.072 11.715 12.106 1.00 14.25 240 PHE D N 1
ATOM 5574 C CA . PHE D 1 123 ? 50.851 11.748 10.658 1.00 14.78 240 PHE D CA 1
ATOM 5575 C C . PHE D 1 123 ? 52.176 11.873 9.892 1.00 14.94 240 PHE D C 1
ATOM 5576 O O . PHE D 1 123 ? 53.140 12.475 10.447 1.00 15.41 240 PHE D O 1
ATOM 5584 N N . SER D 1 124 ? 52.226 11.206 8.713 1.00 13.73 241 SER D N 1
ATOM 5585 C CA . SER D 1 124 ? 53.482 11.031 7.981 1.00 14.25 241 SER D CA 1
ATOM 5586 C C . SER D 1 124 ? 53.152 11.113 6.475 1.00 15.88 241 SER D C 1
ATOM 5587 O O . SER D 1 124 ? 52.365 10.329 5.912 1.00 17.05 241 SER D O 1
ATOM 5590 N N . SER D 1 125 ? 53.857 12.001 5.761 1.00 16.44 242 SER D N 1
ATOM 5591 C CA . SER D 1 125 ? 53.641 12.138 4.339 1.00 16.92 242 SER D CA 1
ATOM 5592 C C . SER D 1 125 ? 53.986 10.829 3.586 1.00 19.02 242 SER D C 1
ATOM 5593 O O . SER D 1 125 ? 53.290 10.576 2.578 1.00 23.14 242 SER D O 1
ATOM 5596 N N . LYS D 1 126 ? 54.922 10.077 4.083 1.00 18.35 243 LYS D N 1
ATOM 5597 C CA . LYS D 1 126 ? 55.292 8.798 3.398 1.00 20.16 243 LYS D CA 1
ATOM 5598 C C . LYS D 1 126 ? 54.248 7.725 3.596 1.00 23.38 243 LYS D C 1
ATOM 5599 O O . LYS D 1 126 ? 54.143 6.837 2.737 1.00 23.90 243 LYS D O 1
ATOM 5605 N N . GLN D 1 127 ? 53.437 7.803 4.657 1.00 20.41 244 GLN D N 1
ATOM 5606 C CA . GLN D 1 127 ? 52.384 6.798 4.867 1.00 18.49 244 GLN D CA 1
ATOM 5607 C C . GLN D 1 127 ? 51.024 7.127 4.299 1.00 21.11 244 GLN D C 1
ATOM 5608 O O . GLN D 1 127 ? 50.257 6.201 3.994 1.00 22.80 244 GLN D O 1
ATOM 5614 N N . GLY D 1 128 ? 50.610 8.407 4.199 1.00 16.60 245 GLY D N 1
ATOM 5615 C CA . GLY D 1 128 ? 49.345 8.754 3.721 1.00 16.40 245 GLY D CA 1
ATOM 5616 C C . GLY D 1 128 ? 49.151 10.249 3.596 1.00 18.71 245 GLY D C 1
ATOM 5617 O O . GLY D 1 128 ? 49.521 10.970 4.537 1.00 17.48 245 GLY D O 1
ATOM 5618 N N . LEU D 1 129 ? 48.622 10.703 2.498 1.00 18.07 246 LEU D N 1
ATOM 5619 C CA . LEU D 1 129 ? 48.403 12.092 2.255 1.00 16.91 246 LEU D CA 1
ATOM 5620 C C . LEU D 1 129 ? 47.035 12.635 2.475 1.00 18.77 246 LEU D C 1
ATOM 5621 O O . LEU D 1 129 ? 46.827 13.718 2.964 1.00 17.65 246 LEU D O 1
ATOM 5626 N N . ASP D 1 130 ? 45.998 11.830 2.118 1.00 20.18 247 ASP D N 1
ATOM 5627 C CA . ASP D 1 130 ? 44.694 12.407 2.075 1.00 22.29 247 ASP D CA 1
ATOM 5628 C C . ASP D 1 130 ? 43.758 11.738 3.116 1.00 17.45 247 ASP D C 1
ATOM 5629 O O . ASP D 1 130 ? 44.157 10.839 3.870 1.00 17.68 247 ASP D O 1
ATOM 5634 N N . ASN D 1 131 ? 42.544 12.269 3.177 1.00 20.58 248 ASN D N 1
ATOM 5635 C CA . ASN D 1 131 ? 41.528 11.790 4.156 1.00 21.09 248 ASN D CA 1
ATOM 5636 C C . ASN D 1 131 ? 41.942 12.093 5.601 1.00 20.93 248 ASN D C 1
ATOM 5637 O O . ASN D 1 131 ? 42.898 12.876 5.814 1.00 20.78 248 ASN D O 1
ATOM 5642 N N . GLU D 1 132 ? 41.306 11.494 6.598 1.00 20.69 249 GLU D N 1
ATOM 5643 C CA . GLU D 1 132 ? 41.287 12.151 7.922 1.00 20.71 249 GLU D CA 1
ATOM 5644 C C . GLU D 1 132 ? 42.655 11.981 8.624 1.00 18.87 249 GLU D C 1
ATOM 5645 O O . GLU D 1 132 ? 43.074 12.953 9.352 1.00 20.16 249 GLU D O 1
ATOM 5651 N N . ASN D 1 133 ? 43.430 10.925 8.383 1.00 16.24 250 ASN D N 1
ATOM 5652 C CA . ASN D 1 133 ? 44.737 10.768 8.974 1.00 16.46 250 ASN D CA 1
ATOM 5653 C C . ASN D 1 133 ? 45.877 11.130 7.979 1.00 15.05 250 ASN D C 1
ATOM 5654 O O . ASN D 1 133 ? 47.009 10.708 8.207 1.00 15.89 250 ASN D O 1
ATOM 5659 N N . GLY D 1 134 ? 45.534 11.837 6.911 1.00 14.86 251 GLY D N 1
ATOM 5660 C CA . GLY D 1 134 ? 46.541 12.195 5.880 1.00 16.60 251 GLY D CA 1
ATOM 5661 C C . GLY D 1 134 ? 47.363 13.401 6.330 1.00 15.65 251 GLY D C 1
ATOM 5662 O O . GLY D 1 134 ? 46.848 14.353 6.998 1.00 15.11 251 GLY D O 1
ATOM 5663 N N . PHE D 1 135 ? 48.575 13.369 5.843 1.00 13.26 252 PHE D N 1
ATOM 5664 C CA . PHE D 1 135 ? 49.519 14.491 6.125 1.00 12.57 252 PHE D CA 1
ATOM 5665 C C . PHE D 1 135 ? 48.970 15.747 5.497 1.00 15.08 252 PHE D C 1
ATOM 5666 O O . PHE D 1 135 ? 49.093 16.828 6.132 1.00 13.65 252 PHE D O 1
ATOM 5674 N N . ASN D 1 136 ? 48.384 15.782 4.295 1.00 13.40 253 ASN D N 1
ATOM 5675 C CA . ASN D 1 136 ? 47.932 16.997 3.736 1.00 13.98 253 ASN D CA 1
ATOM 5676 C C . ASN D 1 136 ? 46.719 17.517 4.501 1.00 14.55 253 ASN D C 1
ATOM 5677 O O . ASN D 1 136 ? 46.604 18.725 4.685 1.00 14.79 253 ASN D O 1
ATOM 5682 N N . SER D 1 137 ? 45.780 16.593 4.915 1.00 14.11 254 SER D N 1
ATOM 5683 C CA . SER D 1 137 ? 44.642 17.088 5.650 1.00 14.82 254 SER D CA 1
ATOM 5684 C C . SER D 1 137 ? 45.085 17.709 6.955 1.00 13.10 254 SER D C 1
ATOM 5685 O O . SER D 1 137 ? 44.578 18.787 7.290 1.00 14.09 254 SER D O 1
ATOM 5688 N N . GLN D 1 138 ? 45.965 17.010 7.657 1.00 12.90 255 GLN D N 1
ATOM 5689 C CA . GLN D 1 138 ? 46.381 17.512 9.023 1.00 13.62 255 GLN D CA 1
ATOM 5690 C C . GLN D 1 138 ? 47.252 18.793 8.850 1.00 13.53 255 GLN D C 1
ATOM 5691 O O . GLN D 1 138 ? 47.215 19.681 9.720 1.00 15.13 255 GLN D O 1
ATOM 5697 N N . TRP D 1 139 ? 48.020 18.927 7.771 1.00 13.09 256 TRP D N 1
ATOM 5698 C CA . TRP D 1 139 ? 48.685 20.226 7.479 1.00 13.31 256 TRP D CA 1
ATOM 5699 C C . TRP D 1 139 ? 47.632 21.298 7.270 1.00 14.97 256 TRP D C 1
ATOM 5700 O O . TRP D 1 139 ? 47.671 22.345 7.900 1.00 13.86 256 TRP D O 1
ATOM 5711 N N . ASN D 1 140 ? 46.589 21.024 6.460 1.00 13.61 257 ASN D N 1
ATOM 5712 C CA . ASN D 1 140 ? 45.538 22.000 6.160 1.00 14.25 257 ASN D CA 1
ATOM 5713 C C . ASN D 1 140 ? 44.851 22.462 7.431 1.00 14.57 257 ASN D C 1
ATOM 5714 O O . ASN D 1 140 ? 44.415 23.622 7.491 1.00 16.21 257 ASN D O 1
ATOM 5719 N N . TRP D 1 141 ? 44.700 21.561 8.409 1.00 14.85 258 TRP D N 1
ATOM 5720 C CA . TRP D 1 141 ? 43.912 21.876 9.622 1.00 14.10 258 TRP D CA 1
ATOM 5721 C C . TRP D 1 141 ? 44.766 22.477 10.708 1.00 15.07 258 TRP D C 1
ATOM 5722 O O . TRP D 1 141 ? 44.269 22.833 11.751 1.00 16.03 258 TRP D O 1
ATOM 5733 N N . SER D 1 142 ? 46.090 22.570 10.444 1.00 12.52 259 SER D N 1
ATOM 5734 C CA . SER D 1 142 ? 47.006 23.139 11.470 1.00 12.10 259 SER D CA 1
ATOM 5735 C C . SER D 1 142 ? 47.758 24.341 10.780 1.00 11.37 259 SER D C 1
ATOM 5736 O O . SER D 1 142 ? 47.168 25.398 10.629 1.00 12.33 259 SER D O 1
ATOM 5739 N N . ALA D 1 143 ? 49.003 24.089 10.324 1.00 11.41 260 ALA D N 1
ATOM 5740 C CA . ALA D 1 143 ? 49.745 25.218 9.768 1.00 11.96 260 ALA D CA 1
ATOM 5741 C C . ALA D 1 143 ? 49.089 25.875 8.591 1.00 13.08 260 ALA D C 1
ATOM 5742 O O . ALA D 1 143 ? 49.145 27.123 8.408 1.00 13.05 260 ALA D O 1
ATOM 5744 N N . GLY D 1 144 ? 48.397 25.076 7.753 1.00 12.70 261 GLY D N 1
ATOM 5745 C CA . GLY D 1 144 ? 47.761 25.659 6.536 1.00 12.43 261 GLY D CA 1
ATOM 5746 C C . GLY D 1 144 ? 46.659 26.624 6.846 1.00 12.96 261 GLY D C 1
ATOM 5747 O O . GLY D 1 144 ? 46.402 27.480 5.981 1.00 16.75 261 GLY D O 1
ATOM 5748 N N . GLN D 1 145 ? 46.092 26.574 8.016 1.00 11.73 262 GLN D N 1
ATOM 5749 C CA . GLN D 1 145 ? 44.959 27.487 8.246 1.00 12.92 262 GLN D CA 1
ATOM 5750 C C . GLN D 1 145 ? 45.387 28.608 9.219 1.00 13.24 262 GLN D C 1
ATOM 5751 O O . GLN D 1 145 ? 44.557 29.458 9.607 1.00 14.43 262 GLN D O 1
ATOM 5757 N N . ALA D 1 146 ? 46.697 28.757 9.490 1.00 13.02 263 ALA D N 1
ATOM 5758 C CA . ALA D 1 146 ? 47.228 29.838 10.312 1.00 11.57 263 ALA D CA 1
ATOM 5759 C C . ALA D 1 146 ? 47.770 30.976 9.531 1.00 11.46 263 ALA D C 1
ATOM 5760 O O . ALA D 1 146 ? 48.723 31.675 10.025 1.00 12.79 263 ALA D O 1
ATOM 5762 N N . ASN D 1 147 ? 47.184 31.254 8.361 1.00 12.43 264 ASN D N 1
ATOM 5763 C CA . ASN D 1 147 ? 47.752 32.289 7.468 1.00 12.04 264 ASN D CA 1
ATOM 5764 C C . ASN D 1 147 ? 49.280 32.200 7.294 1.00 12.48 264 ASN D C 1
ATOM 5765 O O . ASN D 1 147 ? 50.048 33.173 7.485 1.00 12.21 264 ASN D O 1
ATOM 5770 N N . PRO D 1 148 ? 49.775 31.008 6.951 1.00 11.54 265 PRO D N 1
ATOM 5771 C CA . PRO D 1 148 ? 51.253 30.867 6.844 1.00 12.85 265 PRO D CA 1
ATOM 5772 C C . PRO D 1 148 ? 51.834 31.798 5.768 1.00 11.38 265 PRO D C 1
ATOM 5773 O O . PRO D 1 148 ? 51.207 32.127 4.774 1.00 13.09 265 PRO D O 1
ATOM 5777 N N . SER D 1 149 ? 53.048 32.245 6.071 1.00 11.47 266 SER D N 1
ATOM 5778 C CA . SER D 1 149 ? 53.746 33.101 5.123 1.00 11.08 266 SER D CA 1
ATOM 5779 C C . SER D 1 149 ? 54.333 32.331 3.926 1.00 12.10 266 SER D C 1
ATOM 5780 O O . SER D 1 149 ? 54.294 31.085 3.921 1.00 13.59 266 SER D O 1
ATOM 5783 N N . GLU D 1 150 ? 54.831 33.077 2.946 1.00 12.62 267 GLU D N 1
ATOM 5784 C CA . GLU D 1 150 ? 55.386 32.419 1.789 1.00 12.59 267 GLU D CA 1
ATOM 5785 C C . GLU D 1 150 ? 56.495 31.457 2.180 1.00 13.36 267 GLU D C 1
ATOM 5786 O O . GLU D 1 150 ? 56.563 30.363 1.560 1.00 14.21 267 GLU D O 1
ATOM 5792 N N . THR D 1 151 ? 57.373 31.804 3.102 1.00 12.81 268 THR D N 1
ATOM 5793 C CA . THR D 1 151 ? 58.502 30.867 3.469 1.00 12.45 268 THR D CA 1
ATOM 5794 C C . THR D 1 151 ? 57.854 29.536 3.907 1.00 13.86 268 THR D C 1
ATOM 5795 O O . THR D 1 151 ? 58.348 28.451 3.507 1.00 14.27 268 THR D O 1
ATOM 5799 N N . VAL D 1 152 ? 56.829 29.553 4.767 1.00 12.53 269 VAL D N 1
ATOM 5800 C CA . VAL D 1 152 ? 56.281 28.334 5.278 1.00 12.75 269 VAL D CA 1
ATOM 5801 C C . VAL D 1 152 ? 55.587 27.575 4.186 1.00 12.13 269 VAL D C 1
ATOM 5802 O O . VAL D 1 152 ? 55.753 26.310 4.072 1.00 13.66 269 VAL D O 1
ATOM 5806 N N . ASN D 1 153 ? 54.831 28.248 3.322 1.00 12.44 270 ASN D N 1
ATOM 5807 C CA . ASN D 1 153 ? 54.211 27.593 2.203 1.00 12.57 270 ASN D CA 1
ATOM 5808 C C . ASN D 1 153 ? 55.249 27.003 1.246 1.00 14.20 270 ASN D C 1
ATOM 5809 O O . ASN D 1 153 ? 54.903 25.946 0.650 1.00 14.02 270 ASN D O 1
ATOM 5814 N N . SER D 1 154 ? 56.403 27.629 1.147 1.00 13.79 271 SER D N 1
ATOM 5815 C CA . SER D 1 154 ? 57.436 27.051 0.216 1.00 15.24 271 SER D CA 1
ATOM 5816 C C . SER D 1 154 ? 57.985 25.790 0.855 1.00 13.64 271 SER D C 1
ATOM 5817 O O . SER D 1 154 ? 58.333 24.899 0.045 1.00 14.83 271 SER D O 1
ATOM 5820 N N . TRP D 1 155 ? 58.044 25.620 2.133 1.00 13.16 272 TRP D N 1
ATOM 5821 C CA . TRP D 1 155 ? 58.545 24.362 2.722 1.00 12.84 272 TRP D CA 1
ATOM 5822 C C . TRP D 1 155 ? 57.558 23.287 2.316 1.00 13.60 272 TRP D C 1
ATOM 5823 O O . TRP D 1 155 ? 57.968 22.148 1.970 1.00 14.47 272 TRP D O 1
ATOM 5834 N N . LYS D 1 156 ? 56.255 23.596 2.339 1.00 12.88 273 LYS D N 1
ATOM 5835 C CA . LYS D 1 156 ? 55.275 22.570 2.010 1.00 12.75 273 LYS D CA 1
ATOM 5836 C C . LYS D 1 156 ? 55.297 22.271 0.511 1.00 13.08 273 LYS D C 1
ATOM 5837 O O . LYS D 1 156 ? 55.331 21.045 0.112 1.00 14.42 273 LYS D O 1
ATOM 5843 N N . SER D 1 157 ? 55.358 23.316 -0.333 1.00 13.20 274 SER D N 1
ATOM 5844 C CA . SER D 1 157 ? 55.326 23.062 -1.787 1.00 15.54 274 SER D CA 1
ATOM 5845 C C . SER D 1 157 ? 56.551 22.340 -2.235 1.00 14.33 274 SER D C 1
ATOM 5846 O O . SER D 1 157 ? 56.477 21.601 -3.257 1.00 14.51 274 SER D O 1
ATOM 5849 N N . GLY D 1 158 ? 57.670 22.555 -1.532 1.00 12.06 275 GLY D N 1
ATOM 5850 C CA . GLY D 1 158 ? 58.938 21.856 -1.931 1.00 14.72 275 GLY D CA 1
ATOM 5851 C C . GLY D 1 158 ? 59.022 20.477 -1.327 1.00 13.52 275 GLY D C 1
ATOM 5852 O O . GLY D 1 158 ? 60.066 19.822 -1.469 1.00 13.91 275 GLY D O 1
ATOM 5853 N N . ASN D 1 159 ? 57.944 19.991 -0.751 1.00 12.46 276 ASN D N 1
ATOM 5854 C CA . ASN D 1 159 ? 57.996 18.646 -0.117 1.00 12.86 276 ASN D CA 1
ATOM 5855 C C . ASN D 1 159 ? 59.126 18.521 0.896 1.00 12.14 276 ASN D C 1
ATOM 5856 O O . ASN D 1 159 ? 59.824 17.440 1.045 1.00 14.81 276 ASN D O 1
ATOM 5861 N N . ARG D 1 160 ? 59.373 19.543 1.705 1.00 12.48 277 ARG D N 1
ATOM 5862 C CA . ARG D 1 160 ? 60.446 19.577 2.704 1.00 13.25 277 ARG D CA 1
ATOM 5863 C C . ARG D 1 160 ? 60.018 19.056 4.076 1.00 11.20 277 ARG D C 1
ATOM 5864 O O . ARG D 1 160 ? 60.851 18.837 4.941 1.00 13.15 277 ARG D O 1
ATOM 5872 N N . LEU D 1 161 ? 58.694 18.927 4.271 1.00 13.66 278 LEU D N 1
ATOM 5873 C CA . LEU D 1 161 ? 58.145 18.522 5.595 1.00 12.69 278 LEU D CA 1
ATOM 5874 C C . LEU D 1 161 ? 57.523 17.118 5.537 1.00 12.57 278 LEU D C 1
ATOM 5875 O O . LEU D 1 161 ? 57.015 16.709 4.487 1.00 15.38 278 LEU D O 1
ATOM 5880 N N . SER D 1 162 ? 57.670 16.407 6.624 1.00 12.66 279 SER D N 1
ATOM 5881 C CA . SER D 1 162 ? 57.263 14.981 6.550 1.00 14.93 279 SER D CA 1
ATOM 5882 C C . SER D 1 162 ? 56.514 14.413 7.694 1.00 14.47 279 SER D C 1
ATOM 5883 O O . SER D 1 162 ? 55.757 13.467 7.386 1.00 15.81 279 SER D O 1
ATOM 5886 N N . LYS D 1 163 ? 56.592 14.974 8.895 1.00 13.09 280 LYS D N 1
ATOM 5887 C CA . LYS D 1 163 ? 55.922 14.275 10.030 1.00 13.66 280 LYS D CA 1
ATOM 5888 C C . LYS D 1 163 ? 55.178 15.341 10.831 1.00 14.93 280 LYS D C 1
ATOM 5889 O O . LYS D 1 163 ? 55.708 16.453 11.104 1.00 14.86 280 LYS D O 1
ATOM 5895 N N . ILE D 1 164 ? 54.018 14.952 11.383 1.00 13.32 281 ILE D N 1
ATOM 5896 C CA . ILE D 1 164 ? 53.241 15.832 12.296 1.00 13.22 281 ILE D CA 1
ATOM 5897 C C . ILE D 1 164 ? 52.994 15.020 13.542 1.00 13.40 281 ILE D C 1
ATOM 5898 O O . ILE D 1 164 ? 52.382 13.905 13.435 1.00 15.36 281 ILE D O 1
ATOM 5903 N N . TYR D 1 165 ? 53.231 15.594 14.698 1.00 11.96 282 TYR D N 1
ATOM 5904 C CA . TYR D 1 165 ? 52.910 15.005 16.018 1.00 12.27 282 TYR D CA 1
ATOM 5905 C C . TYR D 1 165 ? 51.884 15.901 16.624 1.00 13.68 282 TYR D C 1
ATOM 5906 O O . TYR D 1 165 ? 52.088 17.158 16.705 1.00 14.39 282 TYR D O 1
ATOM 5915 N N . PHE D 1 166 ? 50.762 15.333 17.062 1.00 13.11 283 PHE D N 1
ATOM 5916 C CA . PHE D 1 166 ? 49.621 16.108 17.559 1.00 12.46 283 PHE D CA 1
ATOM 5917 C C . PHE D 1 166 ? 49.219 15.707 18.923 1.00 11.85 283 PHE D C 1
ATOM 5918 O O . PHE D 1 166 ? 49.267 14.513 19.259 1.00 14.03 283 PHE D O 1
ATOM 5926 N N . ILE D 1 167 ? 48.939 16.674 19.803 1.00 12.13 284 ILE D N 1
ATOM 5927 C CA . ILE D 1 167 ? 48.443 16.447 21.153 1.00 12.66 284 ILE D CA 1
ATOM 5928 C C . ILE D 1 167 ? 47.122 17.163 21.324 1.00 14.00 284 ILE D C 1
ATOM 5929 O O . ILE D 1 167 ? 47.000 18.388 21.174 1.00 13.32 284 ILE D O 1
ATOM 5934 N N . ASN D 1 168 ? 46.087 16.370 21.603 1.00 13.32 285 ASN D N 1
ATOM 5935 C CA . ASN D 1 168 ? 44.743 16.860 21.823 1.00 13.45 285 ASN D CA 1
ATOM 5936 C C . ASN D 1 168 ? 44.517 17.159 23.324 1.00 13.49 285 ASN D C 1
ATOM 5937 O O . ASN D 1 168 ? 45.393 16.934 24.147 1.00 15.41 285 ASN D O 1
ATOM 5942 N N . GLN D 1 169 ? 43.338 17.676 23.624 1.00 15.05 286 GLN D N 1
ATOM 5943 C CA . GLN D 1 169 ? 42.919 17.896 25.012 1.00 14.88 286 GLN D CA 1
ATOM 5944 C C . GLN D 1 169 ? 43.886 18.765 25.827 1.00 14.83 286 GLN D C 1
ATOM 5945 O O . GLN D 1 169 ? 44.302 18.475 26.979 1.00 17.01 286 GLN D O 1
ATOM 5951 N N . ILE D 1 170 ? 44.344 19.866 25.181 1.00 14.37 287 ILE D N 1
ATOM 5952 C CA . ILE D 1 170 ? 45.192 20.804 25.877 1.00 14.03 287 ILE D CA 1
ATOM 5953 C C . ILE D 1 170 ? 44.203 21.748 26.642 1.00 13.04 287 ILE D C 1
ATOM 5954 O O . ILE D 1 170 ? 43.312 22.363 26.076 1.00 13.53 287 ILE D O 1
ATOM 5959 N N . THR D 1 171 ? 44.388 21.784 27.959 1.00 15.80 288 THR D N 1
ATOM 5960 C CA . THR D 1 171 ? 43.459 22.568 28.820 1.00 15.18 288 THR D CA 1
ATOM 5961 C C . THR D 1 171 ? 44.202 23.547 29.731 1.00 17.02 288 THR D C 1
ATOM 5962 O O . THR D 1 171 ? 43.556 24.139 30.629 1.00 16.87 288 THR D O 1
ATOM 5966 N N . ASP D 1 172 ? 45.488 23.768 29.488 1.00 15.81 289 ASP D N 1
ATOM 5967 C CA . ASP D 1 172 ? 46.290 24.687 30.260 1.00 18.00 289 ASP D CA 1
ATOM 5968 C C . ASP D 1 172 ? 45.981 26.151 30.005 1.00 16.37 289 ASP D C 1
ATOM 5969 O O . ASP D 1 172 ? 45.448 26.548 28.960 1.00 17.33 289 ASP D O 1
ATOM 5974 N N . THR D 1 173 ? 46.241 26.977 31.031 1.00 17.47 290 THR D N 1
ATOM 5975 C CA . THR D 1 173 ? 46.117 28.406 30.916 1.00 17.82 290 THR D CA 1
ATOM 5976 C C . THR D 1 173 ? 47.429 29.186 31.111 1.00 18.63 290 THR D C 1
ATOM 5977 O O . THR D 1 173 ? 47.410 30.436 31.088 1.00 21.19 290 THR D O 1
ATOM 5981 N N . THR D 1 174 ? 48.534 28.396 31.178 1.00 19.72 291 THR D N 1
ATOM 5982 C CA . THR D 1 174 ? 49.894 28.876 31.457 1.00 22.36 291 THR D CA 1
ATOM 5983 C C . THR D 1 174 ? 50.744 28.675 30.196 1.00 21.60 291 THR D C 1
ATOM 5984 O O . THR D 1 174 ? 50.284 28.121 29.171 1.00 23.79 291 THR D O 1
ATOM 5988 N N . GLU D 1 175 ? 51.961 29.154 30.223 1.00 20.23 292 GLU D N 1
ATOM 5989 C CA . GLU D 1 175 ? 52.780 28.943 29.057 1.00 19.95 292 GLU D CA 1
ATOM 5990 C C . GLU D 1 175 ? 53.244 27.521 29.071 1.00 18.73 292 GLU D C 1
ATOM 5991 O O . GLU D 1 175 ? 53.758 27.026 30.119 1.00 21.45 292 GLU D O 1
ATOM 5997 N N . LEU D 1 176 ? 53.162 26.815 27.949 1.00 17.00 293 LEU D N 1
ATOM 5998 C CA . LEU D 1 176 ? 53.599 25.401 27.885 1.00 16.93 293 LEU D CA 1
ATOM 5999 C C . LEU D 1 176 ? 54.931 25.342 27.162 1.00 16.58 293 LEU D C 1
ATOM 6000 O O . LEU D 1 176 ? 55.064 25.883 26.042 1.00 18.74 293 LEU D O 1
ATOM 6005 N N . THR D 1 177 ? 55.888 24.583 27.720 1.00 15.12 294 THR D N 1
ATOM 6006 C CA . THR D 1 177 ? 57.182 24.442 27.046 1.00 17.07 294 THR D CA 1
ATOM 6007 C C . THR D 1 177 ? 57.356 22.954 26.783 1.00 16.67 294 THR D C 1
ATOM 6008 O O . THR D 1 177 ? 57.377 22.162 27.756 1.00 16.19 294 THR D O 1
ATOM 6012 N N . TYR D 1 178 ? 57.605 22.599 25.531 1.00 14.47 295 TYR D N 1
ATOM 6013 C CA . TYR D 1 178 ? 58.029 21.267 25.157 1.00 14.56 295 TYR D CA 1
ATOM 6014 C C . TYR D 1 178 ? 59.446 21.268 24.652 1.00 15.67 295 TYR D C 1
ATOM 6015 O O . TYR D 1 178 ? 59.902 22.251 24.009 1.00 15.89 295 TYR D O 1
ATOM 6024 N N . THR D 1 179 ? 60.198 20.189 24.956 1.00 14.66 296 THR D N 1
ATOM 6025 C CA . THR D 1 179 ? 61.582 20.130 24.480 1.00 13.81 296 THR D CA 1
ATOM 6026 C C . THR D 1 179 ? 61.703 18.907 23.567 1.00 14.37 296 THR D C 1
ATOM 6027 O O . THR D 1 179 ? 61.413 17.762 23.955 1.00 15.00 296 THR D O 1
ATOM 6031 N N . LEU D 1 180 ? 62.147 19.127 22.354 1.00 13.53 297 LEU D N 1
ATOM 6032 C CA . LEU D 1 180 ? 62.248 18.088 21.333 1.00 13.53 297 LEU D CA 1
ATOM 6033 C C . LEU D 1 180 ? 63.689 17.870 20.912 1.00 13.38 297 LEU D C 1
ATOM 6034 O O . LEU D 1 180 ? 64.465 18.839 20.873 1.00 14.75 297 LEU D O 1
ATOM 6039 N N . THR D 1 181 ? 64.032 16.577 20.729 1.00 14.66 298 THR D N 1
ATOM 6040 C CA . THR D 1 181 ? 65.333 16.186 20.185 1.00 15.56 298 THR D CA 1
ATOM 6041 C C . THR D 1 181 ? 65.143 15.269 19.008 1.00 14.55 298 THR D C 1
ATOM 6042 O O . THR D 1 181 ? 64.232 14.434 18.971 1.00 15.82 298 THR D O 1
ATOM 6046 N N . ALA D 1 182 ? 65.912 15.537 17.918 1.00 15.95 299 ALA D N 1
ATOM 6047 C CA . ALA D 1 182 ? 65.788 14.730 16.742 1.00 16.19 299 ALA D CA 1
ATOM 6048 C C . ALA D 1 182 ? 67.162 14.389 16.197 1.00 14.71 299 ALA D C 1
ATOM 6049 O O . ALA D 1 182 ? 68.086 15.180 16.320 1.00 16.66 299 ALA D O 1
ATOM 6051 N N . LYS D 1 183 ? 67.289 13.221 15.533 1.00 15.27 300 LYS D N 1
ATOM 6052 C CA . LYS D 1 183 ? 68.519 12.851 14.865 1.00 16.40 300 LYS D CA 1
ATOM 6053 C C . LYS D 1 183 ? 68.520 13.303 13.420 1.00 14.93 300 LYS D C 1
ATOM 6054 O O . LYS D 1 183 ? 67.523 13.124 12.706 1.00 15.50 300 LYS D O 1
ATOM 6060 N N . VAL D 1 184 ? 69.677 13.815 12.996 1.00 16.26 301 VAL D N 1
ATOM 6061 C CA . VAL D 1 184 ? 69.834 14.132 11.562 1.00 16.50 301 VAL D CA 1
ATOM 6062 C C . VAL D 1 184 ? 70.065 12.855 10.790 1.00 17.67 301 VAL D C 1
ATOM 6063 O O . VAL D 1 184 ? 71.083 12.124 11.078 1.00 19.64 301 VAL D O 1
ATOM 6067 N N . THR D 1 185 ? 69.096 12.487 9.979 1.00 16.14 302 THR D N 1
ATOM 6068 C CA . THR D 1 185 ? 69.143 11.260 9.204 1.00 19.00 302 THR D CA 1
ATOM 6069 C C . THR D 1 185 ? 69.665 11.452 7.798 1.00 22.01 302 THR D C 1
ATOM 6070 O O . THR D 1 185 ? 69.883 10.440 7.096 1.00 21.63 302 THR D O 1
ATOM 6074 N N . GLU D 1 186 ? 69.854 12.709 7.351 1.00 20.19 303 GLU D N 1
ATOM 6075 C CA . GLU D 1 186 ? 70.429 13.009 5.984 1.00 22.42 303 GLU D CA 1
ATOM 6076 C C . GLU D 1 186 ? 71.709 13.819 6.253 1.00 25.62 303 GLU D C 1
ATOM 6077 O O . GLU D 1 186 ? 71.724 15.011 6.559 1.00 22.73 303 GLU D O 1
ATOM 6083 N N . PRO D 1 187 ? 72.856 13.116 6.318 1.00 30.41 304 PRO D N 1
ATOM 6084 C CA . PRO D 1 187 ? 74.089 13.724 6.819 1.00 30.92 304 PRO D CA 1
ATOM 6085 C C . PRO D 1 187 ? 74.547 14.908 5.891 1.00 30.31 304 PRO D C 1
ATOM 6086 O O . PRO D 1 187 ? 75.280 15.808 6.371 1.00 30.41 304 PRO D O 1
ATOM 6090 N N . ASN D 1 188 ? 74.116 14.853 4.638 1.00 27.50 305 ASN D N 1
ATOM 6091 C CA . ASN D 1 188 ? 74.333 15.903 3.612 1.00 29.14 305 ASN D CA 1
ATOM 6092 C C . ASN D 1 188 ? 73.220 17.059 3.472 1.00 27.92 305 ASN D C 1
ATOM 6093 O O . ASN D 1 188 ? 72.758 17.601 2.327 1.00 31.13 305 ASN D O 1
ATOM 6098 N N . GLN D 1 189 ? 72.620 17.298 4.615 1.00 21.79 306 GLN D N 1
ATOM 6099 C CA . GLN D 1 189 ? 71.610 18.367 4.654 1.00 17.41 306 GLN D CA 1
ATOM 6100 C C . GLN D 1 189 ? 72.007 19.252 5.758 1.00 16.07 306 GLN D C 1
ATOM 6101 O O . GLN D 1 189 ? 72.402 18.753 6.793 1.00 17.74 306 GLN D O 1
ATOM 6107 N N . GLN D 1 190 ? 71.973 20.552 5.513 1.00 15.73 307 GLN D N 1
ATOM 6108 C CA . GLN D 1 190 ? 72.307 21.529 6.534 1.00 13.81 307 GLN D CA 1
ATOM 6109 C C . GLN D 1 190 ? 71.152 22.396 6.994 1.00 14.45 307 GLN D C 1
ATOM 6110 O O . GLN D 1 190 ? 71.258 22.976 8.080 1.00 17.22 307 GLN D O 1
ATOM 6116 N N . SER D 1 191 ? 70.042 22.412 6.214 1.00 13.05 308 SER D N 1
ATOM 6117 C CA . SER D 1 191 ? 68.928 23.339 6.598 1.00 13.05 308 SER D CA 1
ATOM 6118 C C . SER D 1 191 ? 67.706 22.505 6.928 1.00 12.95 308 SER D C 1
ATOM 6119 O O . SER D 1 191 ? 67.260 21.618 6.177 1.00 15.03 308 SER D O 1
ATOM 6122 N N . PHE D 1 192 ? 67.121 22.858 8.072 1.00 12.99 309 PHE D N 1
ATOM 6123 C CA . PHE D 1 192 ? 66.043 22.072 8.708 1.00 13.11 309 PHE D CA 1
ATOM 6124 C C . PHE D 1 192 ? 64.935 22.997 9.247 1.00 11.75 309 PHE D C 1
ATOM 6125 O O . PHE D 1 192 ? 65.110 23.625 10.301 1.00 13.86 309 PHE D O 1
ATOM 6133 N N . PRO D 1 193 ? 63.832 23.076 8.457 1.00 12.36 310 PRO D N 1
ATOM 6134 C CA . PRO D 1 193 ? 62.643 23.894 8.970 1.00 13.25 310 PRO D CA 1
ATOM 6135 C C . PRO D 1 193 ? 62.021 23.241 10.157 1.00 15.23 310 PRO D C 1
ATOM 6136 O O . PRO D 1 193 ? 61.768 21.980 10.108 1.00 18.48 310 PRO D O 1
ATOM 6140 N N . LEU D 1 194 ? 61.632 24.045 11.154 1.00 14.33 311 LEU D N 1
ATOM 6141 C CA . LEU D 1 194 ? 60.882 23.509 12.355 1.00 14.29 311 LEU D CA 1
ATOM 6142 C C . LEU D 1 194 ? 59.649 24.363 12.500 1.00 14.87 311 LEU D C 1
ATOM 6143 O O . LEU D 1 194 ? 59.680 25.577 12.285 1.00 13.94 311 LEU D O 1
ATOM 6148 N N . LEU D 1 195 ? 58.530 23.735 12.861 1.00 13.23 312 LEU D N 1
ATOM 6149 C CA . LEU D 1 195 ? 57.279 24.467 12.937 1.00 12.53 312 LEU D CA 1
ATOM 6150 C C A LEU D 1 195 ? 56.479 23.885 14.090 0.50 10.84 312 LEU D C 1
ATOM 6151 C C B LEU D 1 195 ? 56.481 23.885 14.093 0.50 10.84 312 LEU D C 1
ATOM 6152 O O A LEU D 1 195 ? 56.593 22.705 14.464 0.50 11.89 312 LEU D O 1
ATOM 6153 O O B LEU D 1 195 ? 56.599 22.707 14.474 0.50 11.86 312 LEU D O 1
ATOM 6158 N N . ALA D 1 196 ? 55.626 24.726 14.644 1.00 11.45 313 ALA D N 1
ATOM 6159 C CA . ALA D 1 196 ? 54.650 24.312 15.661 1.00 10.78 313 ALA D CA 1
ATOM 6160 C C . ALA D 1 196 ? 53.387 25.089 15.537 1.00 12.47 313 ALA D C 1
ATOM 6161 O O . ALA D 1 196 ? 53.430 26.228 15.085 1.00 11.06 313 ALA D O 1
ATOM 6163 N N . VAL D 1 197 ? 52.248 24.508 15.937 1.00 11.02 314 VAL D N 1
ATOM 6164 C CA . VAL D 1 197 ? 50.959 25.146 15.710 1.00 11.20 314 VAL D CA 1
ATOM 6165 C C . VAL D 1 197 ? 50.087 24.872 16.961 1.00 10.44 314 VAL D C 1
ATOM 6166 O O . VAL D 1 197 ? 50.223 23.808 17.609 1.00 10.99 314 VAL D O 1
ATOM 6178 N N . LYS D 1 199 ? 45.834 25.500 18.368 1.00 11.29 316 LYS D N 1
ATOM 6179 C CA . LYS D 1 199 ? 44.470 25.953 17.977 1.00 10.67 316 LYS D CA 1
ATOM 6180 C C . LYS D 1 199 ? 43.474 25.665 19.072 1.00 10.78 316 LYS D C 1
ATOM 6181 O O . LYS D 1 199 ? 43.642 24.737 19.899 1.00 11.68 316 LYS D O 1
ATOM 6187 N N . SER D 1 200 ? 42.416 26.439 19.029 1.00 11.50 317 SER D N 1
ATOM 6188 C CA . SER D 1 200 ? 41.185 26.064 19.781 1.00 11.15 317 SER D CA 1
ATOM 6189 C C . SER D 1 200 ? 40.445 25.044 18.935 1.00 13.86 317 SER D C 1
ATOM 6190 O O . SER D 1 200 ? 40.387 25.127 17.714 1.00 13.33 317 SER D O 1
ATOM 6193 N N . PHE D 1 201 ? 39.703 24.181 19.648 1.00 12.43 318 PHE D N 1
ATOM 6194 C CA . PHE D 1 201 ? 38.691 23.335 18.948 1.00 12.49 318 PHE D CA 1
ATOM 6195 C C . PHE D 1 201 ? 37.278 23.893 19.029 1.00 14.55 318 PHE D C 1
ATOM 6196 O O . PHE D 1 201 ? 36.382 23.202 18.519 1.00 16.21 318 PHE D O 1
ATOM 6204 N N . THR D 1 202 ? 37.086 25.068 19.577 1.00 14.39 319 THR D N 1
ATOM 6205 C CA . THR D 1 202 ? 35.745 25.687 19.672 1.00 15.14 319 THR D CA 1
ATOM 6206 C C . THR D 1 202 ? 35.759 27.094 19.128 1.00 15.58 319 THR D C 1
ATOM 6207 O O . THR D 1 202 ? 34.885 27.456 18.312 1.00 15.69 319 THR D O 1
ATOM 6211 N N . TYR D 1 203 ? 36.646 27.966 19.632 1.00 14.28 320 TYR D N 1
ATOM 6212 C CA . TYR D 1 203 ? 36.544 29.369 19.273 1.00 14.21 320 TYR D CA 1
ATOM 6213 C C . TYR D 1 203 ? 37.052 29.658 17.882 1.00 13.73 320 TYR D C 1
ATOM 6214 O O . TYR D 1 203 ? 38.090 29.102 17.526 1.00 13.09 320 TYR D O 1
ATOM 6223 N N . THR D 1 204 ? 36.357 30.488 17.127 1.00 13.66 321 THR D N 1
ATOM 6224 C CA . THR D 1 204 ? 36.628 30.688 15.713 1.00 14.10 321 THR D CA 1
ATOM 6225 C C . THR D 1 204 ? 36.834 32.133 15.443 1.00 13.01 321 THR D C 1
ATOM 6226 O O . THR D 1 204 ? 36.513 33.068 16.245 1.00 14.33 321 THR D O 1
ATOM 6230 N N . ASN D 1 205 ? 37.484 32.444 14.325 1.00 13.14 322 ASN D N 1
ATOM 6231 C CA . ASN D 1 205 ? 37.654 33.800 13.839 1.00 13.82 322 ASN D CA 1
ATOM 6232 C C . ASN D 1 205 ? 36.375 34.330 13.071 1.00 13.00 322 ASN D C 1
ATOM 6233 O O . ASN D 1 205 ? 35.354 33.584 13.117 1.00 13.73 322 ASN D O 1
ATOM 6238 N N . SER D 1 206 ? 36.441 35.489 12.403 1.00 12.83 323 SER D N 1
ATOM 6239 C CA . SER D 1 206 ? 35.236 36.058 11.787 1.00 15.29 323 SER D CA 1
ATOM 6240 C C . SER D 1 206 ? 34.749 35.169 10.694 1.00 15.15 323 SER D C 1
ATOM 6241 O O . SER D 1 206 ? 33.606 35.378 10.241 1.00 19.08 323 SER D O 1
ATOM 6244 N N . LYS D 1 207 ? 35.597 34.323 10.129 1.00 15.65 324 LYS D N 1
ATOM 6245 C CA . LYS D 1 207 ? 35.215 33.431 9.019 1.00 16.35 324 LYS D CA 1
ATOM 6246 C C . LYS D 1 207 ? 34.818 32.014 9.472 1.00 15.08 324 LYS D C 1
ATOM 6247 O O . LYS D 1 207 ? 34.607 31.139 8.611 1.00 17.06 324 LYS D O 1
ATOM 6253 N N . SER D 1 208 ? 34.635 31.862 10.794 1.00 15.07 325 SER D N 1
ATOM 6254 C CA . SER D 1 208 ? 34.217 30.637 11.452 1.00 16.03 325 SER D CA 1
ATOM 6255 C C . SER D 1 208 ? 35.223 29.515 11.363 1.00 14.42 325 SER D C 1
ATOM 6256 O O . SER D 1 208 ? 34.847 28.338 11.419 1.00 17.03 325 SER D O 1
ATOM 6259 N N . THR D 1 209 ? 36.532 29.869 11.174 1.00 13.55 326 THR D N 1
ATOM 6260 C CA . THR D 1 209 ? 37.563 28.833 11.258 1.00 12.12 326 THR D CA 1
ATOM 6261 C C . THR D 1 209 ? 38.172 28.900 12.664 1.00 11.14 326 THR D C 1
ATOM 6262 O O . THR D 1 209 ? 38.440 30.018 13.127 1.00 12.47 326 THR D O 1
ATOM 6266 N N . GLU D 1 210 ? 38.366 27.723 13.279 1.00 12.81 327 GLU D N 1
ATOM 6267 C CA . GLU D 1 210 ? 39.020 27.670 14.646 1.00 12.29 327 GLU D CA 1
ATOM 6268 C C . GLU D 1 210 ? 40.255 28.588 14.650 1.00 12.29 327 GLU D C 1
ATOM 6269 O O . GLU D 1 210 ? 41.080 28.571 13.719 1.00 12.29 327 GLU D O 1
ATOM 6275 N N . VAL D 1 211 ? 40.365 29.345 15.716 1.00 11.57 328 VAL D N 1
ATOM 6276 C CA . VAL D 1 211 ? 41.553 30.237 15.886 1.00 11.32 328 VAL D CA 1
ATOM 6277 C C . VAL D 1 211 ? 42.815 29.367 16.006 1.00 11.56 328 VAL D C 1
ATOM 6278 O O . VAL D 1 211 ? 42.843 28.383 16.768 1.00 11.39 328 VAL D O 1
ATOM 6282 N N . THR D 1 212 ? 43.802 29.700 15.134 1.00 10.41 329 THR D N 1
ATOM 6283 C CA . THR D 1 212 ? 44.959 28.826 14.934 1.00 11.41 329 THR D CA 1
ATOM 6284 C C . THR D 1 212 ? 46.188 29.739 14.720 1.00 11.48 329 THR D C 1
ATOM 6285 O O . THR D 1 212 ? 46.099 30.710 13.961 1.00 10.84 329 THR D O 1
ATOM 6289 N N . SER D 1 213 ? 47.277 29.411 15.440 1.00 10.60 330 SER D N 1
ATOM 6290 C CA . SER D 1 213 ? 48.549 30.161 15.349 1.00 9.59 330 SER D CA 1
ATOM 6291 C C . SER D 1 213 ? 49.712 29.266 15.140 1.00 10.49 330 SER D C 1
ATOM 6292 O O . SER D 1 213 ? 49.696 28.121 15.623 1.00 11.06 330 SER D O 1
ATOM 6295 N N . LEU D 1 214 ? 50.704 29.789 14.411 1.00 11.03 331 LEU D N 1
ATOM 6296 C CA . LEU D 1 214 ? 51.944 28.998 14.177 1.00 11.83 331 LEU D CA 1
ATOM 6297 C C . LEU D 1 214 ? 53.184 29.791 14.538 1.00 10.80 331 LEU D C 1
ATOM 6298 O O . LEU D 1 214 ? 53.183 31.046 14.550 1.00 11.16 331 LEU D O 1
ATOM 6303 N N . GLY D 1 215 ? 54.220 29.015 14.864 1.00 10.20 332 GLY D N 1
ATOM 6304 C CA . GLY D 1 215 ? 55.553 29.619 15.006 1.00 11.00 332 GLY D CA 1
ATOM 6305 C C . GLY D 1 215 ? 56.471 28.697 14.195 1.00 12.39 332 GLY D C 1
ATOM 6306 O O . GLY D 1 215 ? 56.335 27.486 14.142 1.00 13.12 332 GLY D O 1
ATOM 6307 N N . ALA D 1 216 ? 57.483 29.307 13.577 1.00 12.09 333 ALA D N 1
ATOM 6308 C CA . ALA D 1 216 ? 58.398 28.535 12.696 1.00 11.99 333 ALA D CA 1
ATOM 6309 C C . ALA D 1 216 ? 59.722 29.182 12.533 1.00 13.22 333 ALA D C 1
ATOM 6310 O O . ALA D 1 216 ? 59.828 30.421 12.605 1.00 13.83 333 ALA D O 1
ATOM 6312 N N . ARG D 1 217 ? 60.776 28.372 12.431 1.00 13.66 334 ARG D N 1
ATOM 6313 C CA . ARG D 1 217 ? 62.168 28.943 12.188 1.00 17.51 334 ARG D CA 1
ATOM 6314 C C . ARG D 1 217 ? 62.866 27.838 11.390 1.00 16.00 334 ARG D C 1
ATOM 6315 O O . ARG D 1 217 ? 62.596 26.676 11.624 1.00 16.89 334 ARG D O 1
ATOM 6323 N N . GLU D 1 218 ? 63.881 28.218 10.645 1.00 13.12 335 GLU D N 1
ATOM 6324 C CA . GLU D 1 218 ? 64.747 27.228 10.007 1.00 14.90 335 GLU D CA 1
ATOM 6325 C C . GLU D 1 218 ? 66.100 27.168 10.702 1.00 14.05 335 GLU D C 1
ATOM 6326 O O . GLU D 1 218 ? 66.656 28.216 11.039 1.00 15.79 335 GLU D O 1
ATOM 6332 N N . ILE D 1 219 ? 66.540 25.960 10.972 1.00 15.18 336 ILE D N 1
ATOM 6333 C CA . ILE D 1 219 ? 67.903 25.778 11.616 1.00 16.52 336 ILE D CA 1
ATOM 6334 C C . ILE D 1 219 ? 68.916 25.478 10.512 1.00 16.90 336 ILE D C 1
ATOM 6335 O O . ILE D 1 219 ? 68.659 24.659 9.652 1.00 15.75 336 ILE D O 1
ATOM 6340 N N . THR D 1 220 ? 70.065 26.124 10.547 1.00 19.34 337 THR D N 1
ATOM 6341 C CA . THR D 1 220 ? 71.013 25.903 9.388 1.00 23.98 337 THR D CA 1
ATOM 6342 C C . THR D 1 220 ? 72.252 25.597 10.058 1.00 26.66 337 THR D C 1
ATOM 6343 O O . THR D 1 220 ? 72.803 26.584 10.633 1.00 27.38 337 THR D O 1
ATOM 6347 N N . LEU D 1 221 ? 72.705 24.297 10.021 1.00 26.86 338 LEU D N 1
ATOM 6348 C CA . LEU D 1 221 ? 74.048 23.847 10.541 1.00 29.57 338 LEU D CA 1
ATOM 6349 C C . LEU D 1 221 ? 75.281 24.396 9.782 1.00 31.17 338 LEU D C 1
ATOM 6350 O O . LEU D 1 221 ? 75.290 24.478 8.538 1.00 32.21 338 LEU D O 1
ATOM 6355 N N . GLN E 1 23 ? 58.728 61.078 13.213 1.00 32.12 140 GLN E N 1
ATOM 6356 C CA . GLN E 1 23 ? 57.287 61.475 13.000 1.00 27.36 140 GLN E CA 1
ATOM 6357 C C . GLN E 1 23 ? 56.400 60.373 12.353 1.00 24.53 140 GLN E C 1
ATOM 6358 O O . GLN E 1 23 ? 55.210 60.478 12.381 1.00 23.78 140 GLN E O 1
ATOM 6360 N N . GLN E 1 24 ? 56.996 59.385 11.732 1.00 22.83 141 GLN E N 1
ATOM 6361 C CA . GLN E 1 24 ? 56.204 58.283 11.186 1.00 20.31 141 GLN E CA 1
ATOM 6362 C C . GLN E 1 24 ? 56.580 56.976 11.898 1.00 20.13 141 GLN E C 1
ATOM 6363 O O . GLN E 1 24 ? 57.787 56.672 12.137 1.00 22.34 141 GLN E O 1
ATOM 6369 N N . SER E 1 25 ? 55.564 56.144 12.188 1.00 19.25 142 SER E N 1
ATOM 6370 C CA . SER E 1 25 ? 55.704 54.833 12.821 1.00 18.48 142 SER E CA 1
ATOM 6371 C C . SER E 1 25 ? 56.234 53.844 11.747 1.00 18.43 142 SER E C 1
ATOM 6372 O O . SER E 1 25 ? 56.284 54.205 10.589 1.00 18.56 142 SER E O 1
ATOM 6375 N N . PRO E 1 26 ? 56.692 52.681 12.175 1.00 18.68 143 PRO E N 1
ATOM 6376 C CA . PRO E 1 26 ? 57.130 51.623 11.209 1.00 18.90 143 PRO E CA 1
ATOM 6377 C C . PRO E 1 26 ? 55.974 51.257 10.257 1.00 19.17 143 PRO E C 1
ATOM 6378 O O . PRO E 1 26 ? 54.791 51.344 10.642 1.00 19.51 143 PRO E O 1
ATOM 6382 N N . LEU E 1 27 ? 56.323 50.897 9.036 1.00 17.11 144 LEU E N 1
ATOM 6383 C CA . LEU E 1 27 ? 55.328 50.587 8.049 1.00 15.34 144 LEU E CA 1
ATOM 6384 C C . LEU E 1 27 ? 54.690 49.265 8.357 1.00 15.33 144 LEU E C 1
ATOM 6385 O O . LEU E 1 27 ? 55.365 48.279 8.709 1.00 18.29 144 LEU E O 1
ATOM 6390 N N . ILE E 1 28 ? 53.361 49.197 8.281 1.00 14.41 145 ILE E N 1
ATOM 6391 C CA . ILE E 1 28 ? 52.570 47.985 8.410 1.00 14.13 145 ILE E CA 1
ATOM 6392 C C . ILE E 1 28 ? 52.174 47.484 7.032 1.00 14.17 145 ILE E C 1
ATOM 6393 O O . ILE E 1 28 ? 51.666 48.329 6.237 1.00 13.56 145 ILE E O 1
ATOM 6398 N N . GLN E 1 29 ? 52.428 46.229 6.708 1.00 13.37 146 GLN E N 1
ATOM 6399 C CA . GLN E 1 29 ? 51.998 45.673 5.404 1.00 12.46 146 GLN E CA 1
ATOM 6400 C C . GLN E 1 29 ? 51.328 44.323 5.608 1.00 12.97 146 GLN E C 1
ATOM 6401 O O . GLN E 1 29 ? 51.912 43.436 6.264 1.00 14.47 146 GLN E O 1
ATOM 6407 N N . THR E 1 30 ? 50.079 44.205 5.229 1.00 11.96 147 THR E N 1
ATOM 6408 C CA . THR E 1 30 ? 49.343 42.920 5.390 1.00 11.35 147 THR E CA 1
ATOM 6409 C C . THR E 1 30 ? 48.619 42.656 4.081 1.00 12.45 147 THR E C 1
ATOM 6410 O O . THR E 1 30 ? 48.306 43.549 3.271 1.00 12.30 147 THR E O 1
ATOM 6414 N N . SER E 1 31 ? 48.269 41.383 3.879 1.00 10.87 148 SER E N 1
ATOM 6415 C CA . SER E 1 31 ? 47.588 40.975 2.671 1.00 10.61 148 SER E CA 1
ATOM 6416 C C . SER E 1 31 ? 46.856 39.696 2.935 1.00 10.55 148 SER E C 1
ATOM 6417 O O . SER E 1 31 ? 47.255 38.870 3.801 1.00 12.84 148 SER E O 1
ATOM 6420 N N . ASN E 1 32 ? 45.802 39.445 2.139 1.00 10.22 149 ASN E N 1
ATOM 6421 C CA . ASN E 1 32 ? 45.162 38.136 2.099 1.00 10.83 149 ASN E CA 1
ATOM 6422 C C . ASN E 1 32 ? 45.820 37.149 1.089 1.00 12.35 149 ASN E C 1
ATOM 6423 O O . ASN E 1 32 ? 45.367 36.003 0.991 1.00 13.12 149 ASN E O 1
ATOM 6428 N N . ALA E 1 33 ? 46.884 37.616 0.445 1.00 12.17 150 ALA E N 1
ATOM 6429 C CA . ALA E 1 33 ? 47.571 36.663 -0.468 1.00 13.29 150 ALA E CA 1
ATOM 6430 C C . ALA E 1 33 ? 48.020 35.430 0.374 1.00 13.58 150 ALA E C 1
ATOM 6431 O O . ALA E 1 33 ? 48.514 35.515 1.492 1.00 14.00 150 ALA E O 1
ATOM 6433 N N . ASP E 1 34 ? 47.918 34.250 -0.263 1.00 13.26 151 ASP E N 1
ATOM 6434 C CA . ASP E 1 34 ? 48.116 32.927 0.463 1.00 12.27 151 ASP E CA 1
ATOM 6435 C C . ASP E 1 34 ? 48.798 31.978 -0.488 1.00 14.13 151 ASP E C 1
ATOM 6436 O O . ASP E 1 34 ? 49.330 32.413 -1.540 1.00 14.09 151 ASP E O 1
ATOM 6441 N N . TYR E 1 35 ? 48.768 30.694 -0.158 1.00 14.06 152 TYR E N 1
ATOM 6442 C CA . TYR E 1 35 ? 49.564 29.737 -0.970 1.00 13.80 152 TYR E CA 1
ATOM 6443 C C . TYR E 1 35 ? 49.153 29.710 -2.425 1.00 15.55 152 TYR E C 1
ATOM 6444 O O . TYR E 1 35 ? 50.008 29.320 -3.269 1.00 16.07 152 TYR E O 1
ATOM 6453 N N . LYS E 1 36 ? 47.894 30.082 -2.738 1.00 15.16 153 LYS E N 1
ATOM 6454 C CA . LYS E 1 36 ? 47.500 30.078 -4.178 1.00 14.40 153 LYS E CA 1
ATOM 6455 C C . LYS E 1 36 ? 48.353 31.018 -5.028 1.00 14.75 153 LYS E C 1
ATOM 6456 O O . LYS E 1 36 ? 48.516 30.810 -6.272 1.00 19.21 153 LYS E O 1
ATOM 6462 N N . SER E 1 37 ? 48.906 32.059 -4.392 1.00 14.98 154 SER E N 1
ATOM 6463 C CA . SER E 1 37 ? 49.752 32.994 -5.100 1.00 14.52 154 SER E CA 1
ATOM 6464 C C . SER E 1 37 ? 51.157 32.504 -5.304 1.00 15.19 154 SER E C 1
ATOM 6465 O O . SER E 1 37 ? 51.956 33.218 -5.994 1.00 16.98 154 SER E O 1
ATOM 6468 N N . GLY E 1 38 ? 51.521 31.372 -4.668 1.00 14.82 155 GLY E N 1
ATOM 6469 C CA . GLY E 1 38 ? 52.818 30.798 -4.979 1.00 15.64 155 GLY E CA 1
ATOM 6470 C C . GLY E 1 38 ? 53.996 31.693 -4.625 1.00 16.16 155 GLY E C 1
ATOM 6471 O O . GLY E 1 38 ? 54.104 32.275 -3.520 1.00 16.56 155 GLY E O 1
ATOM 6472 N N . LYS E 1 39 ? 54.880 31.870 -5.590 1.00 16.11 156 LYS E N 1
ATOM 6473 C CA . LYS E 1 39 ? 56.097 32.570 -5.396 1.00 17.82 156 LYS E CA 1
ATOM 6474 C C . LYS E 1 39 ? 55.939 34.095 -5.419 1.00 15.89 156 LYS E C 1
ATOM 6475 O O . LYS E 1 39 ? 56.904 34.817 -5.263 1.00 18.24 156 LYS E O 1
ATOM 6481 N N . ASP E 1 40 ? 54.693 34.523 -5.512 1.00 16.12 157 ASP E N 1
ATOM 6482 C CA . ASP E 1 40 ? 54.406 35.960 -5.414 1.00 15.82 157 ASP E CA 1
ATOM 6483 C C . ASP E 1 40 ? 53.779 36.347 -4.089 1.00 15.46 157 ASP E C 1
ATOM 6484 O O . ASP E 1 40 ? 53.529 37.550 -3.877 1.00 14.31 157 ASP E O 1
ATOM 6489 N N . GLN E 1 41 ? 53.550 35.378 -3.171 1.00 13.65 158 GLN E N 1
ATOM 6490 C CA . GLN E 1 41 ? 52.804 35.763 -1.974 1.00 12.29 158 GLN E CA 1
ATOM 6491 C C . GLN E 1 41 ? 53.437 36.885 -1.190 1.00 13.50 158 GLN E C 1
ATOM 6492 O O . GLN E 1 41 ? 52.752 37.868 -0.815 1.00 13.06 158 GLN E O 1
ATOM 6498 N N . GLU E 1 42 ? 54.765 36.838 -0.901 1.00 13.08 159 GLU E N 1
ATOM 6499 C CA . GLU E 1 42 ? 55.393 37.840 -0.121 1.00 12.91 159 GLU E CA 1
ATOM 6500 C C . GLU E 1 42 ? 55.502 39.148 -0.894 1.00 13.00 159 GLU E C 1
ATOM 6501 O O . GLU E 1 42 ? 55.326 40.213 -0.287 1.00 14.39 159 GLU E O 1
ATOM 6507 N N . LYS E 1 43 ? 55.725 39.092 -2.206 1.00 13.94 160 LYS E N 1
ATOM 6508 C CA . LYS E 1 43 ? 55.744 40.340 -3.011 1.00 13.55 160 LYS E CA 1
ATOM 6509 C C . LYS E 1 43 ? 54.385 41.045 -2.949 1.00 12.61 160 LYS E C 1
ATOM 6510 O O . LYS E 1 43 ? 54.308 42.289 -2.799 1.00 14.65 160 LYS E O 1
ATOM 6516 N N . LEU E 1 44 ? 53.321 40.274 -3.020 1.00 13.31 161 LEU E N 1
ATOM 6517 C CA . LEU E 1 44 ? 51.970 40.879 -2.991 1.00 12.21 161 LEU E CA 1
ATOM 6518 C C . LEU E 1 44 ? 51.770 41.442 -1.633 1.00 14.16 161 LEU E C 1
ATOM 6519 O O . LEU E 1 44 ? 51.222 42.575 -1.498 1.00 13.35 161 LEU E O 1
ATOM 6524 N N . ARG E 1 45 ? 52.208 40.716 -0.588 1.00 12.94 162 ARG E N 1
ATOM 6525 C CA . ARG E 1 45 ? 52.009 41.244 0.750 1.00 12.29 162 ARG E CA 1
ATOM 6526 C C . ARG E 1 45 ? 52.674 42.592 0.986 1.00 13.29 162 ARG E C 1
ATOM 6527 O O . ARG E 1 45 ? 52.191 43.386 1.809 1.00 14.79 162 ARG E O 1
ATOM 6535 N N . THR E 1 46 ? 53.823 42.825 0.340 1.00 13.11 163 THR E N 1
ATOM 6536 C CA . THR E 1 46 ? 54.682 43.953 0.600 1.00 13.05 163 THR E CA 1
ATOM 6537 C C . THR E 1 46 ? 54.616 44.980 -0.537 1.00 13.53 163 THR E C 1
ATOM 6538 O O . THR E 1 46 ? 55.534 45.776 -0.739 1.00 15.29 163 THR E O 1
ATOM 6542 N N . SER E 1 47 ? 53.499 44.991 -1.297 1.00 12.37 164 SER E N 1
ATOM 6543 C CA . SER E 1 47 ? 53.387 45.938 -2.418 1.00 12.67 164 SER E CA 1
ATOM 6544 C C . SER E 1 47 ? 52.912 47.350 -2.146 1.00 13.35 164 SER E C 1
ATOM 6545 O O . SER E 1 47 ? 53.133 48.222 -3.010 1.00 13.70 164 SER E O 1
ATOM 6548 N N . VAL E 1 48 ? 52.375 47.638 -0.986 1.00 13.38 165 VAL E N 1
ATOM 6549 C CA . VAL E 1 48 ? 51.877 49.032 -0.639 1.00 13.21 165 VAL E CA 1
ATOM 6550 C C . VAL E 1 48 ? 52.789 49.708 0.359 1.00 14.40 165 VAL E C 1
ATOM 6551 O O . VAL E 1 48 ? 53.065 49.145 1.405 1.00 15.74 165 VAL E O 1
ATOM 6555 N N . SER E 1 49 ? 53.266 50.899 0.020 1.00 15.32 166 SER E N 1
ATOM 6556 C CA . SER E 1 49 ? 54.058 51.690 0.960 1.00 17.13 166 SER E CA 1
ATOM 6557 C C . SER E 1 49 ? 53.532 53.095 1.147 1.00 16.84 166 SER E C 1
ATOM 6558 O O . SER E 1 49 ? 52.816 53.568 0.308 1.00 15.97 166 SER E O 1
ATOM 6561 N N . ILE E 1 50 ? 53.743 53.639 2.301 1.00 16.07 167 ILE E N 1
ATOM 6562 C CA . ILE E 1 50 ? 53.340 55.009 2.656 1.00 15.77 167 ILE E CA 1
ATOM 6563 C C . ILE E 1 50 ? 54.597 55.685 3.187 1.00 16.90 167 ILE E C 1
ATOM 6564 O O . ILE E 1 50 ? 55.289 55.078 4.006 1.00 17.48 167 ILE E O 1
ATOM 6569 N N . ASN E 1 51 ? 54.888 56.894 2.740 1.00 17.80 168 ASN E N 1
ATOM 6570 C CA . ASN E 1 51 ? 56.066 57.613 3.225 1.00 17.15 168 ASN E CA 1
ATOM 6571 C C . ASN E 1 51 ? 55.737 59.079 3.408 1.00 16.61 168 ASN E C 1
ATOM 6572 O O . ASN E 1 51 ? 55.237 59.733 2.477 1.00 18.62 168 ASN E O 1
ATOM 6577 N N . LEU E 1 52 ? 55.921 59.529 4.643 1.00 17.63 169 LEU E N 1
ATOM 6578 C CA . LEU E 1 52 ? 55.736 60.952 4.961 1.00 19.74 169 LEU E CA 1
ATOM 6579 C C . LEU E 1 52 ? 56.696 61.823 4.158 1.00 19.63 169 LEU E C 1
ATOM 6580 O O . LEU E 1 52 ? 57.908 61.505 4.069 1.00 21.43 169 LEU E O 1
ATOM 6585 N N . LEU E 1 53 ? 56.150 62.935 3.675 1.00 18.07 170 LEU E N 1
ATOM 6586 C CA . LEU E 1 53 ? 57.020 63.959 2.993 1.00 21.72 170 LEU E CA 1
ATOM 6587 C C . LEU E 1 53 ? 57.153 65.141 3.944 1.00 25.03 170 LEU E C 1
ATOM 6588 O O . LEU E 1 53 ? 58.287 65.638 4.132 1.00 27.63 170 LEU E O 1
ATOM 6593 N N . LYS E 1 54 ? 56.066 65.651 4.509 1.00 24.34 171 LYS E N 1
ATOM 6594 C CA . LYS E 1 54 ? 56.138 66.830 5.397 1.00 28.44 171 LYS E CA 1
ATOM 6595 C C . LYS E 1 54 ? 55.003 66.794 6.387 1.00 28.41 171 LYS E C 1
ATOM 6596 O O . LYS E 1 54 ? 53.881 66.480 6.012 1.00 29.02 171 LYS E O 1
ATOM 6602 N N . ALA E 1 55 ? 55.241 67.109 7.664 1.00 29.59 172 ALA E N 1
ATOM 6603 C CA . ALA E 1 55 ? 54.104 67.269 8.623 1.00 29.91 172 ALA E CA 1
ATOM 6604 C C . ALA E 1 55 ? 54.277 68.564 9.428 1.00 33.60 172 ALA E C 1
ATOM 6605 O O . ALA E 1 55 ? 55.288 68.603 10.133 1.00 38.12 172 ALA E O 1
ATOM 6607 N N . GLN E 1 59 ? 49.411 71.186 8.204 1.00 25.52 176 GLN E N 1
ATOM 6608 C CA . GLN E 1 59 ? 49.428 70.363 6.923 1.00 24.17 176 GLN E CA 1
ATOM 6609 C C . GLN E 1 59 ? 50.273 69.065 6.930 1.00 20.92 176 GLN E C 1
ATOM 6610 O O . GLN E 1 59 ? 51.329 68.999 7.555 1.00 20.72 176 GLN E O 1
ATOM 6616 N N . ILE E 1 60 ? 49.765 67.969 6.276 1.00 18.00 177 ILE E N 1
ATOM 6617 C CA . ILE E 1 60 ? 50.538 66.698 6.169 1.00 18.04 177 ILE E CA 1
ATOM 6618 C C . ILE E 1 60 ? 50.548 66.318 4.706 1.00 17.31 177 ILE E C 1
ATOM 6619 O O . ILE E 1 60 ? 49.520 66.391 4.012 1.00 16.89 177 ILE E O 1
ATOM 6624 N N . GLN E 1 61 ? 51.739 66.021 4.208 1.00 17.04 178 GLN E N 1
ATOM 6625 C CA . GLN E 1 61 ? 51.899 65.585 2.851 1.00 18.42 178 GLN E CA 1
ATOM 6626 C C . GLN E 1 61 ? 52.569 64.277 2.879 1.00 16.67 178 GLN E C 1
ATOM 6627 O O . GLN E 1 61 ? 53.588 64.076 3.571 1.00 18.39 178 GLN E O 1
ATOM 6633 N N . TRP E 1 62 ? 52.085 63.307 2.031 1.00 15.29 179 TRP E N 1
ATOM 6634 C CA . TRP E 1 62 ? 52.700 61.974 1.986 1.00 15.28 179 TRP E CA 1
ATOM 6635 C C . TRP E 1 62 ? 52.574 61.361 0.655 1.00 16.08 179 TRP E C 1
ATOM 6636 O O . TRP E 1 62 ? 51.787 61.770 -0.172 1.00 16.64 179 TRP E O 1
ATOM 6647 N N . LYS E 1 63 ? 53.406 60.370 0.417 1.00 14.50 180 LYS E N 1
ATOM 6648 C CA . LYS E 1 63 ? 53.396 59.622 -0.853 1.00 16.52 180 LYS E CA 1
ATOM 6649 C C . LYS E 1 63 ? 52.908 58.219 -0.553 1.00 14.25 180 LYS E C 1
ATOM 6650 O O . LYS E 1 63 ? 53.199 57.619 0.495 1.00 16.58 180 LYS E O 1
ATOM 6656 N N . VAL E 1 64 ? 52.101 57.686 -1.470 1.00 12.93 181 VAL E N 1
ATOM 6657 C CA . VAL E 1 64 ? 51.588 56.282 -1.436 1.00 14.75 181 VAL E CA 1
ATOM 6658 C C . VAL E 1 64 ? 52.114 55.596 -2.646 1.00 15.83 181 VAL E C 1
ATOM 6659 O O . VAL E 1 64 ? 51.963 56.126 -3.773 1.00 16.08 181 VAL E O 1
ATOM 6663 N N . THR E 1 65 ? 52.834 54.478 -2.494 1.00 15.50 182 THR E N 1
ATOM 6664 C CA . THR E 1 65 ? 53.367 53.812 -3.674 1.00 16.57 182 THR E CA 1
ATOM 6665 C C . THR E 1 65 ? 52.751 52.402 -3.731 1.00 16.39 182 THR E C 1
ATOM 6666 O O . THR E 1 65 ? 52.740 51.671 -2.692 1.00 17.54 182 THR E O 1
ATOM 6670 N N . PHE E 1 66 ? 52.233 52.031 -4.887 1.00 13.76 183 PHE E N 1
ATOM 6671 C CA . PHE E 1 66 ? 51.619 50.699 -5.155 1.00 13.36 183 PHE E CA 1
ATOM 6672 C C . PHE E 1 66 ? 52.599 50.037 -6.162 1.00 14.16 183 PHE E C 1
ATOM 6673 O O . PHE E 1 66 ? 52.742 50.496 -7.325 1.00 15.46 183 PHE E O 1
ATOM 6681 N N . ASP E 1 67 ? 53.236 48.950 -5.726 1.00 13.89 184 ASP E N 1
ATOM 6682 C CA . ASP E 1 67 ? 54.033 48.170 -6.659 1.00 15.16 184 ASP E CA 1
ATOM 6683 C C . ASP E 1 67 ? 53.128 47.209 -7.346 1.00 16.27 184 ASP E C 1
ATOM 6684 O O . ASP E 1 67 ? 52.661 46.207 -6.739 1.00 14.34 184 ASP E O 1
ATOM 6689 N N . THR E 1 68 ? 52.718 47.534 -8.582 1.00 14.16 185 THR E N 1
ATOM 6690 C CA . THR E 1 68 ? 51.775 46.685 -9.323 1.00 14.71 185 THR E CA 1
ATOM 6691 C C . THR E 1 68 ? 52.452 45.552 -10.132 1.00 16.40 185 THR E C 1
ATOM 6692 O O . THR E 1 68 ? 51.743 44.806 -10.813 1.00 16.00 185 THR E O 1
ATOM 6696 N N . SER E 1 69 ? 53.771 45.370 -9.948 1.00 18.09 186 SER E N 1
ATOM 6697 C CA . SER E 1 69 ? 54.500 44.481 -10.831 1.00 19.60 186 SER E CA 1
ATOM 6698 C C . SER E 1 69 ? 53.970 43.075 -10.907 1.00 20.27 186 SER E C 1
ATOM 6699 O O . SER E 1 69 ? 53.899 42.477 -12.060 1.00 22.89 186 SER E O 1
ATOM 6702 N N . GLU E 1 70 ? 53.534 42.502 -9.813 1.00 17.51 187 GLU E N 1
ATOM 6703 C CA . GLU E 1 70 ? 53.067 41.089 -9.837 1.00 19.91 187 GLU E CA 1
ATOM 6704 C C . GLU E 1 70 ? 51.562 40.929 -9.847 1.00 17.43 187 GLU E C 1
ATOM 6705 O O . GLU E 1 70 ? 51.023 39.818 -9.688 1.00 19.29 187 GLU E O 1
ATOM 6711 N N . TRP E 1 71 ? 50.826 42.042 -10.092 1.00 15.23 188 TRP E N 1
ATOM 6712 C CA . TRP E 1 71 ? 49.380 42.013 -9.945 1.00 15.71 188 TRP E CA 1
ATOM 6713 C C . TRP E 1 71 ? 48.558 41.720 -11.187 1.00 14.25 188 TRP E C 1
ATOM 6714 O O . TRP E 1 71 ? 47.323 41.533 -11.081 1.00 15.57 188 TRP E O 1
ATOM 6725 N N . SER E 1 72 ? 49.231 41.694 -12.360 1.00 16.10 189 SER E N 1
ATOM 6726 C CA . SER E 1 72 ? 48.546 41.376 -13.660 1.00 14.62 189 SER E CA 1
ATOM 6727 C C . SER E 1 72 ? 47.368 42.345 -13.958 1.00 13.83 189 SER E C 1
ATOM 6728 O O . SER E 1 72 ? 46.366 41.933 -14.535 1.00 14.66 189 SER E O 1
ATOM 6731 N N . PHE E 1 73 ? 47.524 43.624 -13.552 1.00 14.73 190 PHE E N 1
ATOM 6732 C CA . PHE E 1 73 ? 46.392 44.567 -13.760 1.00 15.00 190 PHE E CA 1
ATOM 6733 C C . PHE E 1 73 ? 46.224 44.870 -15.252 1.00 15.81 190 PHE E C 1
ATOM 6734 O O . PHE E 1 73 ? 45.190 45.364 -15.632 1.00 15.82 190 PHE E O 1
ATOM 6742 N N . ASN E 1 74 ? 47.261 44.620 -16.067 1.00 17.58 191 ASN E N 1
ATOM 6743 C CA . ASN E 1 74 ? 47.108 44.731 -17.489 1.00 19.11 191 ASN E CA 1
ATOM 6744 C C . ASN E 1 74 ? 46.324 43.582 -18.106 1.00 19.20 191 ASN E C 1
ATOM 6745 O O . ASN E 1 74 ? 45.933 43.733 -19.314 1.00 21.34 191 ASN E O 1
ATOM 6750 N N . VAL E 1 75 ? 46.045 42.508 -17.393 1.00 16.88 192 VAL E N 1
ATOM 6751 C CA . VAL E 1 75 ? 45.182 41.422 -17.887 1.00 18.72 192 VAL E CA 1
ATOM 6752 C C . VAL E 1 75 ? 43.784 41.598 -17.306 1.00 19.56 192 VAL E C 1
ATOM 6753 O O . VAL E 1 75 ? 42.798 41.545 -18.056 1.00 18.48 192 VAL E O 1
ATOM 6757 N N . LYS E 1 76 ? 43.681 41.879 -15.998 1.00 17.33 193 LYS E N 1
ATOM 6758 C CA . LYS E 1 76 ? 42.370 42.088 -15.335 1.00 15.88 193 LYS E CA 1
ATOM 6759 C C . LYS E 1 76 ? 42.612 43.259 -14.382 1.00 15.06 193 LYS E C 1
ATOM 6760 O O . LYS E 1 76 ? 43.560 43.213 -13.527 1.00 15.16 193 LYS E O 1
ATOM 6766 N N . HIS E 1 77 ? 41.784 44.323 -14.480 1.00 14.65 194 HIS E N 1
ATOM 6767 C CA . HIS E 1 77 ? 42.159 45.558 -13.801 1.00 13.62 194 HIS E CA 1
ATOM 6768 C C . HIS E 1 77 ? 42.017 45.409 -12.265 1.00 13.85 194 HIS E C 1
ATOM 6769 O O . HIS E 1 77 ? 41.296 44.531 -11.788 1.00 14.16 194 HIS E O 1
ATOM 6776 N N . GLY E 1 78 ? 42.655 46.353 -11.581 1.00 13.94 195 GLY E N 1
ATOM 6777 C CA . GLY E 1 78 ? 42.569 46.461 -10.119 1.00 13.63 195 GLY E CA 1
ATOM 6778 C C . GLY E 1 78 ? 42.033 47.798 -9.689 1.00 14.86 195 GLY E C 1
ATOM 6779 O O . GLY E 1 78 ? 41.538 48.607 -10.515 1.00 14.29 195 GLY E O 1
ATOM 6780 N N . GLY E 1 79 ? 42.107 48.031 -8.403 1.00 12.98 196 GLY E N 1
ATOM 6781 C CA . GLY E 1 79 ? 41.692 49.265 -7.852 1.00 12.68 196 GLY E CA 1
ATOM 6782 C C . GLY E 1 79 ? 42.535 49.614 -6.653 1.00 12.98 196 GLY E C 1
ATOM 6783 O O . GLY E 1 79 ? 43.133 48.725 -6.026 1.00 12.71 196 GLY E O 1
ATOM 6784 N N . VAL E 1 80 ? 42.605 50.893 -6.333 1.00 11.97 197 VAL E N 1
ATOM 6785 C CA . VAL E 1 80 ? 43.349 51.380 -5.180 1.00 11.83 197 VAL E CA 1
ATOM 6786 C C . VAL E 1 80 ? 42.497 52.263 -4.296 1.00 13.38 197 VAL E C 1
ATOM 6787 O O . VAL E 1 80 ? 41.565 52.901 -4.765 1.00 12.97 197 VAL E O 1
ATOM 6791 N N . TYR E 1 81 ? 42.852 52.314 -3.023 1.00 11.69 198 TYR E N 1
ATOM 6792 C CA . TYR E 1 81 ? 42.091 53.058 -1.997 1.00 10.63 198 TYR E CA 1
ATOM 6793 C C . TYR E 1 81 ? 43.058 53.832 -1.143 1.00 12.94 198 TYR E C 1
ATOM 6794 O O . TYR E 1 81 ? 44.127 53.337 -0.764 1.00 11.85 198 TYR E O 1
ATOM 6803 N N . PHE E 1 82 ? 42.679 55.072 -0.801 1.00 12.17 199 PHE E N 1
ATOM 6804 C CA . PHE E 1 82 ? 43.438 55.897 0.200 1.00 10.52 199 PHE E CA 1
ATOM 6805 C C . PHE E 1 82 ? 42.498 56.145 1.356 1.00 13.13 199 PHE E C 1
ATOM 6806 O O . PHE E 1 82 ? 41.374 56.667 1.091 1.00 13.15 199 PHE E O 1
ATOM 6814 N N . ILE E 1 83 ? 42.947 55.888 2.588 1.00 12.54 200 ILE E N 1
ATOM 6815 C CA . ILE E 1 83 ? 42.061 56.020 3.720 1.00 12.09 200 ILE E CA 1
ATOM 6816 C C . ILE E 1 83 ? 42.620 57.057 4.621 1.00 13.92 200 ILE E C 1
ATOM 6817 O O . ILE E 1 83 ? 43.820 57.065 4.975 1.00 15.79 200 ILE E O 1
ATOM 6822 N N . LEU E 1 84 ? 41.767 58.047 4.938 1.00 12.75 201 LEU E N 1
ATOM 6823 C CA . LEU E 1 84 ? 42.267 59.188 5.721 1.00 14.53 201 LEU E CA 1
ATOM 6824 C C . LEU E 1 84 ? 41.540 59.228 7.078 1.00 13.25 201 LEU E C 1
ATOM 6825 O O . LEU E 1 84 ? 40.381 58.788 7.207 1.00 13.16 201 LEU E O 1
ATOM 6830 N N . PRO E 1 85 ? 42.243 59.752 8.084 1.00 13.01 202 PRO E N 1
ATOM 6831 C CA . PRO E 1 85 ? 41.676 59.825 9.454 1.00 14.54 202 PRO E CA 1
ATOM 6832 C C . PRO E 1 85 ? 40.745 61.033 9.657 1.00 13.64 202 PRO E C 1
ATOM 6833 O O . PRO E 1 85 ? 40.903 62.034 8.941 1.00 16.10 202 PRO E O 1
ATOM 6837 N N . ASN E 1 86 ? 39.976 60.965 10.746 1.00 15.38 203 ASN E N 1
ATOM 6838 C CA . ASN E 1 86 ? 39.301 62.190 11.247 1.00 15.84 203 ASN E CA 1
ATOM 6839 C C . ASN E 1 86 ? 40.418 63.139 11.596 1.00 17.22 203 ASN E C 1
ATOM 6840 O O . ASN E 1 86 ? 41.524 62.799 11.989 1.00 16.78 203 ASN E O 1
ATOM 6845 N N . GLY E 1 87 ? 40.130 64.428 11.364 1.00 16.12 204 GLY E N 1
ATOM 6846 C CA . GLY E 1 87 ? 41.058 65.479 11.689 1.00 16.39 204 GLY E CA 1
ATOM 6847 C C . GLY E 1 87 ? 41.916 65.932 10.550 1.00 16.79 204 GLY E C 1
ATOM 6848 O O . GLY E 1 87 ? 42.774 66.855 10.748 1.00 17.06 204 GLY E O 1
ATOM 6849 N N . LEU E 1 88 ? 41.807 65.296 9.366 1.00 16.61 205 LEU E N 1
ATOM 6850 C CA . LEU E 1 88 ? 42.616 65.681 8.159 1.00 19.28 205 LEU E CA 1
ATOM 6851 C C . LEU E 1 88 ? 41.640 65.808 7.034 1.00 20.02 205 LEU E C 1
ATOM 6852 O O . LEU E 1 88 ? 40.865 64.876 6.765 1.00 25.03 205 LEU E O 1
ATOM 6857 N N . ASP E 1 89 ? 41.708 66.915 6.275 1.00 19.44 206 ASP E N 1
ATOM 6858 C CA . ASP E 1 89 ? 40.875 67.118 5.086 1.00 21.20 206 ASP E CA 1
ATOM 6859 C C . ASP E 1 89 ? 41.798 67.142 3.847 1.00 19.24 206 ASP E C 1
ATOM 6860 O O . ASP E 1 89 ? 42.706 67.983 3.711 1.00 18.33 206 ASP E O 1
ATOM 6865 N N . LEU E 1 90 ? 41.572 66.193 2.929 1.00 18.25 207 LEU E N 1
ATOM 6866 C CA . LEU E 1 90 ? 42.401 66.141 1.695 1.00 17.38 207 LEU E CA 1
ATOM 6867 C C . LEU E 1 90 ? 42.263 67.450 0.897 1.00 17.31 207 LEU E C 1
ATOM 6868 O O . LEU E 1 90 ? 41.118 67.885 0.639 1.00 20.52 207 LEU E O 1
ATOM 6873 N N . THR E 1 91 ? 43.366 68.040 0.538 1.00 15.13 208 THR E N 1
ATOM 6874 C CA . THR E 1 91 ? 43.298 69.234 -0.314 1.00 17.68 208 THR E CA 1
ATOM 6875 C C . THR E 1 91 ? 43.894 68.990 -1.684 1.00 18.40 208 THR E C 1
ATOM 6876 O O . THR E 1 91 ? 43.574 69.793 -2.603 1.00 18.85 208 THR E O 1
ATOM 6880 N N . LYS E 1 92 ? 44.750 67.960 -1.853 1.00 16.10 209 LYS E N 1
ATOM 6881 C CA . LYS E 1 92 ? 45.338 67.751 -3.150 1.00 18.39 209 LYS E CA 1
ATOM 6882 C C . LYS E 1 92 ? 45.749 66.283 -3.246 1.00 17.68 209 LYS E C 1
ATOM 6883 O O . LYS E 1 92 ? 46.314 65.721 -2.282 1.00 17.78 209 LYS E O 1
ATOM 6889 N N . ILE E 1 93 ? 45.486 65.666 -4.375 1.00 16.22 210 ILE E N 1
ATOM 6890 C CA . ILE E 1 93 ? 46.030 64.344 -4.613 1.00 15.40 210 ILE E CA 1
ATOM 6891 C C . ILE E 1 93 ? 46.507 64.300 -6.072 1.00 16.77 210 ILE E C 1
ATOM 6892 O O . ILE E 1 93 ? 45.728 64.741 -6.987 1.00 16.84 210 ILE E O 1
ATOM 6897 N N . VAL E 1 94 ? 47.758 63.926 -6.255 1.00 16.19 211 VAL E N 1
ATOM 6898 C CA . VAL E 1 94 ? 48.362 63.964 -7.605 1.00 16.93 211 VAL E CA 1
ATOM 6899 C C . VAL E 1 94 ? 48.718 62.503 -7.963 1.00 17.62 211 VAL E C 1
ATOM 6900 O O . VAL E 1 94 ? 49.272 61.753 -7.127 1.00 16.90 211 VAL E O 1
ATOM 6904 N N . ASP E 1 95 ? 48.384 62.057 -9.166 1.00 16.59 212 ASP E N 1
ATOM 6905 C CA . ASP E 1 95 ? 48.638 60.652 -9.599 1.00 17.49 212 ASP E CA 1
ATOM 6906 C C . ASP E 1 95 ? 50.036 60.436 -10.195 1.00 18.14 212 ASP E C 1
ATOM 6907 O O . ASP E 1 95 ? 50.906 61.320 -10.017 1.00 17.75 212 ASP E O 1
ATOM 6912 N N . ASN E 1 96 ? 50.280 59.214 -10.640 1.00 18.12 213 ASN E N 1
ATOM 6913 C CA . ASN E 1 96 ? 51.570 58.848 -11.074 1.00 16.67 213 ASN E CA 1
ATOM 6914 C C . ASN E 1 96 ? 51.988 59.598 -12.342 1.00 19.19 213 ASN E C 1
ATOM 6915 O O . ASN E 1 96 ? 53.182 59.593 -12.668 1.00 21.80 213 ASN E O 1
ATOM 6920 N N . ASN E 1 97 ? 51.023 60.214 -13.002 1.00 19.78 214 ASN E N 1
ATOM 6921 C CA . ASN E 1 97 ? 51.351 61.022 -14.214 1.00 22.25 214 ASN E CA 1
ATOM 6922 C C . ASN E 1 97 ? 51.537 62.496 -13.825 1.00 25.00 214 ASN E C 1
ATOM 6923 O O . ASN E 1 97 ? 51.677 63.416 -14.731 1.00 26.35 214 ASN E O 1
ATOM 6928 N N . GLN E 1 98 ? 51.569 62.804 -12.535 1.00 21.87 215 GLN E N 1
ATOM 6929 C CA . GLN E 1 98 ? 51.708 64.151 -12.009 1.00 23.37 215 GLN E CA 1
ATOM 6930 C C . GLN E 1 98 ? 50.448 64.954 -12.351 1.00 23.45 215 GLN E C 1
ATOM 6931 O O . GLN E 1 98 ? 50.546 66.183 -12.470 1.00 28.14 215 GLN E O 1
ATOM 6937 N N . HIS E 1 99 ? 49.285 64.302 -12.473 1.00 21.01 216 HIS E N 1
ATOM 6938 C CA . HIS E 1 99 ? 48.020 64.995 -12.759 1.00 21.59 216 HIS E CA 1
ATOM 6939 C C . HIS E 1 99 ? 47.320 65.192 -11.449 1.00 21.01 216 HIS E C 1
ATOM 6940 O O . HIS E 1 99 ? 47.229 64.223 -10.691 1.00 20.36 216 HIS E O 1
ATOM 6947 N N . ASP E 1 100 ? 46.861 66.419 -11.171 1.00 21.07 217 ASP E N 1
ATOM 6948 C CA . ASP E 1 100 ? 46.075 66.721 -9.993 1.00 18.64 217 ASP E CA 1
ATOM 6949 C C . ASP E 1 100 ? 44.674 66.175 -10.282 1.00 19.27 217 ASP E C 1
ATOM 6950 O O . ASP E 1 100 ? 43.864 66.644 -11.161 1.00 20.55 217 ASP E O 1
ATOM 6955 N N . ILE E 1 101 ? 44.297 65.132 -9.555 1.00 16.57 218 ILE E N 1
ATOM 6956 C CA . ILE E 1 101 ? 42.979 64.459 -9.679 1.00 16.90 218 ILE E CA 1
ATOM 6957 C C . ILE E 1 101 ? 42.003 64.784 -8.518 1.00 14.82 218 ILE E C 1
ATOM 6958 O O . ILE E 1 101 ? 40.913 64.151 -8.441 1.00 16.56 218 ILE E O 1
ATOM 6963 N N . THR E 1 102 ? 42.371 65.768 -7.684 1.00 16.75 219 THR E N 1
ATOM 6964 C CA . THR E 1 102 ? 41.532 66.138 -6.536 1.00 16.87 219 THR E CA 1
ATOM 6965 C C . THR E 1 102 ? 40.036 66.345 -6.893 1.00 16.67 219 THR E C 1
ATOM 6966 O O . THR E 1 102 ? 39.135 65.789 -6.235 1.00 17.91 219 THR E O 1
ATOM 6970 N N . ALA E 1 103 ? 39.783 67.107 -7.998 1.00 18.12 220 ALA E N 1
ATOM 6971 C CA . ALA E 1 103 ? 38.394 67.397 -8.355 1.00 18.83 220 ALA E CA 1
ATOM 6972 C C . ALA E 1 103 ? 37.660 66.273 -8.964 1.00 19.34 220 ALA E C 1
ATOM 6973 O O . ALA E 1 103 ? 36.459 66.339 -9.187 1.00 19.94 220 ALA E O 1
ATOM 6975 N N . SER E 1 104 ? 38.386 65.176 -9.276 1.00 16.86 221 SER E N 1
ATOM 6976 C CA . SER E 1 104 ? 37.682 64.029 -9.905 1.00 16.38 221 SER E CA 1
ATOM 6977 C C . SER E 1 104 ? 36.855 63.246 -8.886 1.00 15.06 221 SER E C 1
ATOM 6978 O O . SER E 1 104 ? 35.977 62.528 -9.264 1.00 16.44 221 SER E O 1
ATOM 6981 N N . PHE E 1 105 ? 37.161 63.419 -7.595 1.00 15.65 222 PHE E N 1
ATOM 6982 C CA . PHE E 1 105 ? 36.431 62.689 -6.576 1.00 15.65 222 PHE E CA 1
ATOM 6983 C C . PHE E 1 105 ? 35.170 63.392 -6.164 1.00 15.22 222 PHE E C 1
ATOM 6984 O O . PHE E 1 105 ? 35.223 64.610 -5.914 1.00 16.86 222 PHE E O 1
ATOM 6992 N N . PRO E 1 106 ? 34.056 62.620 -6.110 1.00 15.36 223 PRO E N 1
ATOM 6993 C CA . PRO E 1 106 ? 32.790 63.235 -5.571 1.00 13.93 223 PRO E CA 1
ATOM 6994 C C . PRO E 1 106 ? 32.958 63.669 -4.137 1.00 15.48 223 PRO E C 1
ATOM 6995 O O . PRO E 1 106 ? 33.915 63.275 -3.414 1.00 16.19 223 PRO E O 1
ATOM 6999 N N . THR E 1 107 ? 32.067 64.536 -3.669 1.00 16.05 224 THR E N 1
ATOM 7000 C CA . THR E 1 107 ? 32.031 64.961 -2.256 1.00 17.03 224 THR E CA 1
ATOM 7001 C C . THR E 1 107 ? 30.727 64.509 -1.590 1.00 16.50 224 THR E C 1
ATOM 7002 O O . THR E 1 107 ? 30.630 64.606 -0.349 1.00 18.37 224 THR E O 1
ATOM 7006 N N . ASP E 1 108 ? 29.758 64.046 -2.359 1.00 15.37 225 ASP E N 1
ATOM 7007 C CA . ASP E 1 108 ? 28.522 63.536 -1.808 1.00 15.21 225 ASP E CA 1
ATOM 7008 C C . ASP E 1 108 ? 28.356 62.119 -2.209 1.00 17.17 225 ASP E C 1
ATOM 7009 O O . ASP E 1 108 ? 28.320 61.800 -3.399 1.00 15.68 225 ASP E O 1
ATOM 7014 N N . ILE E 1 109 ? 28.295 61.201 -1.204 1.00 15.58 226 ILE E N 1
ATOM 7015 C CA . ILE E 1 109 ? 28.358 59.752 -1.500 1.00 15.26 226 ILE E CA 1
ATOM 7016 C C . ILE E 1 109 ? 27.146 59.243 -2.289 1.00 14.35 226 ILE E C 1
ATOM 7017 O O . ILE E 1 109 ? 27.186 58.185 -2.913 1.00 14.99 226 ILE E O 1
ATOM 7022 N N . ASN E 1 110 ? 26.031 60.049 -2.301 1.00 14.83 227 ASN E N 1
ATOM 7023 C CA . ASN E 1 110 ? 24.790 59.571 -2.944 1.00 14.04 227 ASN E CA 1
ATOM 7024 C C . ASN E 1 110 ? 24.668 60.129 -4.389 1.00 13.51 227 ASN E C 1
ATOM 7025 O O . ASN E 1 110 ? 23.700 59.749 -5.005 1.00 15.78 227 ASN E O 1
ATOM 7030 N N . ASP E 1 111 ? 25.640 60.906 -4.826 1.00 13.86 228 ASP E N 1
ATOM 7031 C CA . ASP E 1 111 ? 25.545 61.477 -6.198 1.00 14.81 228 ASP E CA 1
ATOM 7032 C C . ASP E 1 111 ? 25.716 60.375 -7.246 1.00 15.23 228 ASP E C 1
ATOM 7033 O O . ASP E 1 111 ? 26.409 59.350 -7.042 1.00 15.01 228 ASP E O 1
ATOM 7038 N N . TYR E 1 112 ? 25.079 60.557 -8.432 1.00 13.82 229 TYR E N 1
ATOM 7039 C CA . TYR E 1 112 ? 25.323 59.578 -9.492 1.00 12.30 229 TYR E CA 1
ATOM 7040 C C . TYR E 1 112 ? 26.777 59.487 -9.864 1.00 12.90 229 TYR E C 1
ATOM 7041 O O . TYR E 1 112 ? 27.211 58.379 -10.241 1.00 15.23 229 TYR E O 1
ATOM 7050 N N . ARG E 1 113 ? 27.512 60.608 -9.831 1.00 13.36 230 ARG E N 1
ATOM 7051 C CA . ARG E 1 113 ? 28.926 60.548 -10.145 1.00 13.99 230 ARG E CA 1
ATOM 7052 C C . ARG E 1 113 ? 29.717 59.760 -9.132 1.00 15.03 230 ARG E C 1
ATOM 7053 O O . ARG E 1 113 ? 30.893 59.478 -9.384 1.00 17.13 230 ARG E O 1
ATOM 7061 N N . ASN E 1 114 ? 29.082 59.379 -8.036 1.00 14.86 231 ASN E N 1
ATOM 7062 C CA . ASN E 1 114 ? 29.768 58.425 -7.104 1.00 15.47 231 ASN E CA 1
ATOM 7063 C C . ASN E 1 114 ? 29.318 56.971 -7.239 1.00 16.42 231 ASN E C 1
ATOM 7064 O O . ASN E 1 114 ? 29.519 56.177 -6.313 1.00 15.84 231 ASN E O 1
ATOM 7069 N N . SER E 1 115 ? 28.584 56.611 -8.257 1.00 15.62 232 SER E N 1
ATOM 7070 C CA . SER E 1 115 ? 28.009 55.267 -8.390 1.00 16.29 232 SER E CA 1
ATOM 7071 C C . SER E 1 115 ? 29.098 54.249 -8.755 1.00 15.79 232 SER E C 1
ATOM 7072 O O . SER E 1 115 ? 30.226 54.647 -9.130 1.00 16.97 232 SER E O 1
ATOM 7075 N N . GLY E 1 116 ? 28.674 52.981 -8.799 1.00 18.02 233 GLY E N 1
ATOM 7076 C CA . GLY E 1 116 ? 29.643 51.908 -8.886 1.00 20.08 233 GLY E CA 1
ATOM 7077 C C . GLY E 1 116 ? 30.341 51.780 -10.180 1.00 21.87 233 GLY E C 1
ATOM 7078 O O . GLY E 1 116 ? 31.332 51.065 -10.274 1.00 22.39 233 GLY E O 1
ATOM 7079 N N . GLN E 1 117 ? 29.898 52.446 -11.227 1.00 20.81 234 GLN E N 1
ATOM 7080 C CA . GLN E 1 117 ? 30.632 52.322 -12.506 1.00 22.59 234 GLN E CA 1
ATOM 7081 C C . GLN E 1 117 ? 31.718 53.338 -12.652 1.00 22.04 234 GLN E C 1
ATOM 7082 O O . GLN E 1 117 ? 32.453 53.321 -13.656 1.00 23.91 234 GLN E O 1
ATOM 7088 N N . GLU E 1 118 ? 31.821 54.277 -11.726 1.00 18.73 235 GLU E N 1
ATOM 7089 C CA . GLU E 1 118 ? 32.689 55.410 -11.898 1.00 17.56 235 GLU E CA 1
ATOM 7090 C C . GLU E 1 118 ? 34.137 55.140 -11.502 1.00 18.08 235 GLU E C 1
ATOM 7091 O O . GLU E 1 118 ? 34.392 54.367 -10.536 1.00 17.52 235 GLU E O 1
ATOM 7097 N N . LYS E 1 119 ? 35.066 55.742 -12.224 1.00 16.06 236 LYS E N 1
ATOM 7098 C CA . LYS E 1 119 ? 36.512 55.500 -11.904 1.00 16.70 236 LYS E CA 1
ATOM 7099 C C . LYS E 1 119 ? 36.901 56.027 -10.533 1.00 16.12 236 LYS E C 1
ATOM 7100 O O . LYS E 1 119 ? 37.657 55.402 -9.770 1.00 15.56 236 LYS E O 1
ATOM 7106 N N . TYR E 1 120 ? 36.391 57.162 -10.132 1.00 13.72 237 TYR E N 1
ATOM 7107 C CA . TYR E 1 120 ? 36.821 57.866 -8.930 1.00 13.66 237 TYR E CA 1
ATOM 7108 C C . TYR E 1 120 ? 35.643 57.921 -7.979 1.00 14.47 237 TYR E C 1
ATOM 7109 O O . TYR E 1 120 ? 34.570 58.463 -8.283 1.00 17.14 237 TYR E O 1
ATOM 7118 N N . ARG E 1 121 ? 35.806 57.345 -6.810 1.00 13.52 238 ARG E N 1
ATOM 7119 C CA . ARG E 1 121 ? 34.700 57.298 -5.831 1.00 13.22 238 ARG E CA 1
ATOM 7120 C C . ARG E 1 121 ? 35.173 57.750 -4.452 1.00 13.59 238 ARG E C 1
ATOM 7121 O O . ARG E 1 121 ? 36.360 57.820 -4.165 1.00 13.65 238 ARG E O 1
ATOM 7129 N N . PHE E 1 122 ? 34.188 58.090 -3.584 1.00 13.76 239 PHE E N 1
ATOM 7130 C CA . PHE E 1 122 ? 34.465 58.707 -2.292 1.00 12.87 239 PHE E CA 1
ATOM 7131 C C . PHE E 1 122 ? 33.454 58.143 -1.318 1.00 14.06 239 PHE E C 1
ATOM 7132 O O . PHE E 1 122 ? 32.241 58.056 -1.594 1.00 13.60 239 PHE E O 1
ATOM 7140 N N . PHE E 1 123 ? 33.952 57.727 -0.137 1.00 11.99 240 PHE E N 1
ATOM 7141 C CA . PHE E 1 123 ? 33.095 57.192 0.919 1.00 13.22 240 PHE E CA 1
ATOM 7142 C C . PHE E 1 123 ? 33.473 57.867 2.234 1.00 12.12 240 PHE E C 1
ATOM 7143 O O . PHE E 1 123 ? 34.616 58.295 2.468 1.00 13.03 240 PHE E O 1
ATOM 7151 N N . SER E 1 124 ? 32.470 58.110 3.100 1.00 12.35 241 SER E N 1
ATOM 7152 C CA . SER E 1 124 ? 32.628 58.950 4.266 1.00 13.95 241 SER E CA 1
ATOM 7153 C C . SER E 1 124 ? 31.808 58.381 5.420 1.00 14.03 241 SER E C 1
ATOM 7154 O O . SER E 1 124 ? 30.617 58.162 5.291 1.00 14.47 241 SER E O 1
ATOM 7157 N N . SER E 1 125 ? 32.462 58.104 6.562 1.00 14.08 242 SER E N 1
ATOM 7158 C CA . SER E 1 125 ? 31.700 57.621 7.724 1.00 13.99 242 SER E CA 1
ATOM 7159 C C . SER E 1 125 ? 30.624 58.567 8.235 1.00 14.01 242 SER E C 1
ATOM 7160 O O . SER E 1 125 ? 29.570 58.037 8.582 1.00 17.31 242 SER E O 1
ATOM 7163 N N . LYS E 1 126 ? 30.868 59.848 8.075 1.00 14.58 243 LYS E N 1
ATOM 7164 C CA . LYS E 1 126 ? 29.782 60.830 8.499 1.00 16.49 243 LYS E CA 1
ATOM 7165 C C . LYS E 1 126 ? 28.585 60.742 7.575 1.00 18.41 243 LYS E C 1
ATOM 7166 O O . LYS E 1 126 ? 27.425 60.784 8.040 1.00 18.12 243 LYS E O 1
ATOM 7172 N N . GLN E 1 127 ? 28.799 60.464 6.281 1.00 15.76 244 GLN E N 1
ATOM 7173 C CA . GLN E 1 127 ? 27.641 60.413 5.376 1.00 15.49 244 GLN E CA 1
ATOM 7174 C C . GLN E 1 127 ? 26.911 59.108 5.330 1.00 16.56 244 GLN E C 1
ATOM 7175 O O . GLN E 1 127 ? 25.708 59.069 5.018 1.00 18.49 244 GLN E O 1
ATOM 7181 N N . GLY E 1 128 ? 27.535 57.916 5.627 1.00 13.84 245 GLY E N 1
ATOM 7182 C CA . GLY E 1 128 ? 26.816 56.698 5.533 1.00 13.83 245 GLY E CA 1
ATOM 7183 C C . GLY E 1 128 ? 27.752 55.513 5.812 1.00 14.41 245 GLY E C 1
ATOM 7184 O O . GLY E 1 128 ? 28.850 55.529 5.259 1.00 15.54 245 GLY E O 1
ATOM 7185 N N . LEU E 1 129 ? 27.270 54.585 6.633 1.00 15.33 246 LEU E N 1
ATOM 7186 C CA . LEU E 1 129 ? 28.085 53.366 6.937 1.00 14.75 246 LEU E CA 1
ATOM 7187 C C . LEU E 1 129 ? 27.742 52.164 6.069 1.00 15.03 246 LEU E C 1
ATOM 7188 O O . LEU E 1 129 ? 28.619 51.317 5.806 1.00 15.06 246 LEU E O 1
ATOM 7193 N N . ASP E 1 130 ? 26.464 51.990 5.678 1.00 16.99 247 ASP E N 1
ATOM 7194 C CA . ASP E 1 130 ? 26.037 50.734 5.115 1.00 18.01 247 ASP E CA 1
ATOM 7195 C C . ASP E 1 130 ? 25.595 50.895 3.678 1.00 16.54 247 ASP E C 1
ATOM 7196 O O . ASP E 1 130 ? 25.736 51.981 3.056 1.00 17.55 247 ASP E O 1
ATOM 7201 N N . ASN E 1 131 ? 25.163 49.791 3.127 1.00 17.01 248 ASN E N 1
ATOM 7202 C CA . ASN E 1 131 ? 24.820 49.724 1.692 1.00 18.09 248 ASN E CA 1
ATOM 7203 C C . ASN E 1 131 ? 26.078 49.809 0.837 1.00 17.44 248 ASN E C 1
ATOM 7204 O O . ASN E 1 131 ? 27.196 49.864 1.398 1.00 16.59 248 ASN E O 1
ATOM 7209 N N . GLU E 1 132 ? 25.942 49.822 -0.470 1.00 15.36 249 GLU E N 1
ATOM 7210 C CA . GLU E 1 132 ? 27.111 49.551 -1.294 1.00 14.69 249 GLU E CA 1
ATOM 7211 C C . GLU E 1 132 ? 28.032 50.763 -1.304 1.00 16.08 249 GLU E C 1
ATOM 7212 O O . GLU E 1 132 ? 29.245 50.593 -1.464 1.00 16.90 249 GLU E O 1
ATOM 7218 N N . ASN E 1 133 ? 27.550 52.004 -1.015 1.00 15.67 250 ASN E N 1
ATOM 7219 C CA . ASN E 1 133 ? 28.363 53.185 -0.878 1.00 15.14 250 ASN E CA 1
ATOM 7220 C C . ASN E 1 133 ? 28.683 53.545 0.568 1.00 13.37 250 ASN E C 1
ATOM 7221 O O . ASN E 1 133 ? 29.158 54.671 0.800 1.00 14.18 250 ASN E O 1
ATOM 7226 N N . GLY E 1 134 ? 28.496 52.553 1.462 1.00 14.29 251 GLY E N 1
ATOM 7227 C CA . GLY E 1 134 ? 28.773 52.841 2.867 1.00 14.55 251 GLY E CA 1
ATOM 7228 C C . GLY E 1 134 ? 30.262 52.743 3.224 1.00 13.78 251 GLY E C 1
ATOM 7229 O O . GLY E 1 134 ? 30.948 51.932 2.635 1.00 14.47 251 GLY E O 1
ATOM 7230 N N . PHE E 1 135 ? 30.637 53.477 4.262 1.00 13.65 252 PHE E N 1
ATOM 7231 C CA . PHE E 1 135 ? 32.058 53.466 4.677 1.00 12.18 252 PHE E CA 1
ATOM 7232 C C . PHE E 1 135 ? 32.382 52.107 5.285 1.00 14.30 252 PHE E C 1
ATOM 7233 O O . PHE E 1 135 ? 33.533 51.580 5.033 1.00 13.70 252 PHE E O 1
ATOM 7241 N N . ASN E 1 136 ? 31.484 51.486 6.033 1.00 12.50 253 ASN E N 1
ATOM 7242 C CA . ASN E 1 136 ? 31.839 50.171 6.597 1.00 12.39 253 ASN E CA 1
ATOM 7243 C C . ASN E 1 136 ? 31.849 49.116 5.483 1.00 14.16 253 ASN E C 1
ATOM 7244 O O . ASN E 1 136 ? 32.713 48.242 5.475 1.00 14.06 253 ASN E O 1
ATOM 7249 N N . SER E 1 137 ? 30.907 49.137 4.511 1.00 12.95 254 SER E N 1
ATOM 7250 C CA . SER E 1 137 ? 30.915 48.177 3.427 1.00 14.24 254 SER E CA 1
ATOM 7251 C C . SER E 1 137 ? 32.220 48.322 2.656 1.00 13.00 254 SER E C 1
ATOM 7252 O O . SER E 1 137 ? 32.865 47.324 2.324 1.00 14.72 254 SER E O 1
ATOM 7255 N N . GLN E 1 138 ? 32.614 49.554 2.326 1.00 12.99 255 GLN E N 1
ATOM 7256 C CA . GLN E 1 138 ? 33.837 49.781 1.492 1.00 11.64 255 GLN E CA 1
ATOM 7257 C C . GLN E 1 138 ? 35.098 49.489 2.281 1.00 13.64 255 GLN E C 1
ATOM 7258 O O . GLN E 1 138 ? 36.065 48.932 1.683 1.00 14.41 255 GLN E O 1
ATOM 7264 N N . TRP E 1 139 ? 35.083 49.745 3.613 1.00 12.38 256 TRP E N 1
ATOM 7265 C CA . TRP E 1 139 ? 36.208 49.217 4.479 1.00 13.09 256 TRP E CA 1
ATOM 7266 C C . TRP E 1 139 ? 36.300 47.718 4.343 1.00 12.59 256 TRP E C 1
ATOM 7267 O O . TRP E 1 139 ? 37.405 47.142 4.083 1.00 12.77 256 TRP E O 1
ATOM 7278 N N . ASN E 1 140 ? 35.178 47.012 4.443 1.00 13.82 257 ASN E N 1
ATOM 7279 C CA . ASN E 1 140 ? 35.188 45.569 4.457 1.00 13.43 257 ASN E CA 1
ATOM 7280 C C . ASN E 1 140 ? 35.666 45.005 3.122 1.00 13.18 257 ASN E C 1
ATOM 7281 O O . ASN E 1 140 ? 36.306 43.921 3.098 1.00 15.49 257 ASN E O 1
ATOM 7286 N N . TRP E 1 141 ? 35.457 45.743 2.032 1.00 13.18 258 TRP E N 1
ATOM 7287 C CA . TRP E 1 141 ? 35.904 45.286 0.703 1.00 13.63 258 TRP E CA 1
ATOM 7288 C C . TRP E 1 141 ? 37.299 45.765 0.371 1.00 13.52 258 TRP E C 1
ATOM 7289 O O . TRP E 1 141 ? 37.783 45.523 -0.764 1.00 15.31 258 TRP E O 1
ATOM 7300 N N . SER E 1 142 ? 37.928 46.480 1.303 1.00 12.29 259 SER E N 1
ATOM 7301 C CA . SER E 1 142 ? 39.281 47.019 1.037 1.00 13.16 259 SER E CA 1
ATOM 7302 C C . SER E 1 142 ? 40.168 46.649 2.204 1.00 11.92 259 SER E C 1
ATOM 7303 O O . SER E 1 142 ? 40.591 45.458 2.243 1.00 12.61 259 SER E O 1
ATOM 7306 N N . ALA E 1 143 ? 40.469 47.593 3.106 1.00 11.56 260 ALA E N 1
ATOM 7307 C CA . ALA E 1 143 ? 41.348 47.206 4.201 1.00 11.81 260 ALA E CA 1
ATOM 7308 C C . ALA E 1 143 ? 40.862 46.035 4.979 1.00 13.25 260 ALA E C 1
ATOM 7309 O O . ALA E 1 143 ? 41.741 45.184 5.442 1.00 13.02 260 ALA E O 1
ATOM 7311 N N . GLY E 1 144 ? 39.558 45.857 5.137 1.00 12.46 261 GLY E N 1
ATOM 7312 C CA . GLY E 1 144 ? 39.069 44.728 5.993 1.00 12.96 261 GLY E CA 1
ATOM 7313 C C . GLY E 1 144 ? 39.401 43.378 5.370 1.00 14.07 261 GLY E C 1
ATOM 7314 O O . GLY E 1 144 ? 39.391 42.425 6.138 1.00 17.39 261 GLY E O 1
ATOM 7315 N N . GLN E 1 145 ? 39.594 43.289 4.042 1.00 13.36 262 GLN E N 1
ATOM 7316 C CA . GLN E 1 145 ? 39.910 42.071 3.266 1.00 17.08 262 GLN E CA 1
ATOM 7317 C C . GLN E 1 145 ? 41.349 41.760 3.312 1.00 14.94 262 GLN E C 1
ATOM 7318 O O . GLN E 1 145 ? 41.713 40.688 2.835 1.00 16.96 262 GLN E O 1
ATOM 7324 N N . ALA E 1 146 ? 42.211 42.686 3.787 1.00 12.80 263 ALA E N 1
ATOM 7325 C CA . ALA E 1 146 ? 43.650 42.530 3.633 1.00 12.22 263 ALA E CA 1
ATOM 7326 C C . ALA E 1 146 ? 44.321 41.889 4.861 1.00 12.19 263 ALA E C 1
ATOM 7327 O O . ALA E 1 146 ? 45.493 42.225 5.142 1.00 13.83 263 ALA E O 1
ATOM 7329 N N . ASN E 1 147 ? 43.602 41.057 5.621 1.00 12.18 264 ASN E N 1
ATOM 7330 C CA . ASN E 1 147 ? 44.125 40.504 6.917 1.00 12.14 264 ASN E CA 1
ATOM 7331 C C . ASN E 1 147 ? 44.793 41.617 7.756 1.00 13.42 264 ASN E C 1
ATOM 7332 O O . ASN E 1 147 ? 45.901 41.523 8.226 1.00 12.56 264 ASN E O 1
ATOM 7337 N N . PRO E 1 148 ? 44.034 42.704 8.013 1.00 12.05 265 PRO E N 1
ATOM 7338 C CA . PRO E 1 148 ? 44.605 43.764 8.808 1.00 12.40 265 PRO E CA 1
ATOM 7339 C C . PRO E 1 148 ? 45.053 43.278 10.229 1.00 11.32 265 PRO E C 1
ATOM 7340 O O . PRO E 1 148 ? 44.395 42.414 10.824 1.00 12.41 265 PRO E O 1
ATOM 7344 N N . SER E 1 149 ? 46.124 43.944 10.673 1.00 13.17 266 SER E N 1
ATOM 7345 C CA . SER E 1 149 ? 46.662 43.639 12.000 1.00 12.36 266 SER E CA 1
ATOM 7346 C C . SER E 1 149 ? 45.830 44.306 13.105 1.00 11.72 266 SER E C 1
ATOM 7347 O O . SER E 1 149 ? 44.918 45.155 12.837 1.00 13.07 266 SER E O 1
ATOM 7350 N N . GLU E 1 150 ? 46.103 43.935 14.364 1.00 12.23 267 GLU E N 1
ATOM 7351 C CA . GLU E 1 150 ? 45.333 44.570 15.448 1.00 11.02 267 GLU E CA 1
ATOM 7352 C C . GLU E 1 150 ? 45.480 46.095 15.451 1.00 12.50 267 GLU E C 1
ATOM 7353 O O . GLU E 1 150 ? 44.395 46.725 15.704 1.00 13.29 267 GLU E O 1
ATOM 7359 N N . THR E 1 151 ? 46.619 46.664 15.145 1.00 12.54 268 THR E N 1
ATOM 7360 C CA . THR E 1 151 ? 46.740 48.097 15.125 1.00 13.11 268 THR E CA 1
ATOM 7361 C C . THR E 1 151 ? 45.767 48.729 14.180 1.00 13.07 268 THR E C 1
ATOM 7362 O O . THR E 1 151 ? 45.071 49.676 14.519 1.00 13.24 268 THR E O 1
ATOM 7366 N N . VAL E 1 152 ? 45.698 48.163 12.977 1.00 12.16 269 VAL E N 1
ATOM 7367 C CA . VAL E 1 152 ? 44.737 48.723 11.913 1.00 12.87 269 VAL E CA 1
ATOM 7368 C C . VAL E 1 152 ? 43.350 48.505 12.335 1.00 12.58 269 VAL E C 1
ATOM 7369 O O . VAL E 1 152 ? 42.501 49.406 12.217 1.00 13.36 269 VAL E O 1
ATOM 7373 N N . ASN E 1 153 ? 43.028 47.323 12.861 1.00 12.54 270 ASN E N 1
ATOM 7374 C CA . ASN E 1 153 ? 41.669 47.086 13.355 1.00 12.61 270 ASN E CA 1
ATOM 7375 C C . ASN E 1 153 ? 41.265 47.984 14.512 1.00 12.89 270 ASN E C 1
ATOM 7376 O O . ASN E 1 153 ? 40.070 48.393 14.630 1.00 15.60 270 ASN E O 1
ATOM 7381 N N . SER E 1 154 ? 42.223 48.365 15.331 1.00 13.19 271 SER E N 1
ATOM 7382 C CA . SER E 1 154 ? 41.888 49.264 16.490 1.00 13.12 271 SER E CA 1
ATOM 7383 C C . SER E 1 154 ? 41.688 50.693 15.975 1.00 14.01 271 SER E C 1
ATOM 7384 O O . SER E 1 154 ? 40.862 51.415 16.573 1.00 15.42 271 SER E O 1
ATOM 7387 N N . TRP E 1 155 ? 42.371 51.093 14.915 1.00 13.91 272 TRP E N 1
ATOM 7388 C CA . TRP E 1 155 ? 42.053 52.416 14.317 1.00 13.41 272 TRP E CA 1
ATOM 7389 C C . TRP E 1 155 ? 40.625 52.397 13.858 1.00 15.23 272 TRP E C 1
ATOM 7390 O O . TRP E 1 155 ? 39.855 53.413 14.002 1.00 15.02 272 TRP E O 1
ATOM 7401 N N . LYS E 1 156 ? 40.167 51.303 13.262 1.00 13.49 273 LYS E N 1
ATOM 7402 C CA . LYS E 1 156 ? 38.835 51.284 12.642 1.00 13.49 273 LYS E CA 1
ATOM 7403 C C . LYS E 1 156 ? 37.826 51.275 13.774 1.00 13.94 273 LYS E C 1
ATOM 7404 O O . LYS E 1 156 ? 36.858 52.095 13.810 1.00 15.54 273 LYS E O 1
ATOM 7410 N N . SER E 1 157 ? 37.944 50.358 14.721 1.00 13.17 274 SER E N 1
ATOM 7411 C CA . SER E 1 157 ? 36.931 50.265 15.818 1.00 15.85 274 SER E CA 1
ATOM 7412 C C . SER E 1 157 ? 36.966 51.490 16.706 1.00 15.22 274 SER E C 1
ATOM 7413 O O . SER E 1 157 ? 35.931 51.829 17.314 1.00 18.77 274 SER E O 1
ATOM 7416 N N . GLY E 1 158 ? 38.095 52.177 16.790 1.00 13.95 275 GLY E N 1
ATOM 7417 C CA . GLY E 1 158 ? 38.228 53.302 17.709 1.00 13.99 275 GLY E CA 1
ATOM 7418 C C . GLY E 1 158 ? 37.914 54.634 17.011 1.00 16.00 275 GLY E C 1
ATOM 7419 O O . GLY E 1 158 ? 38.406 55.721 17.527 1.00 17.01 275 GLY E O 1
ATOM 7420 N N A ASN E 1 159 ? 37.149 54.639 15.933 0.50 15.10 276 ASN E N 1
ATOM 7421 N N B ASN E 1 159 ? 37.207 54.500 15.885 0.50 15.60 276 ASN E N 1
ATOM 7422 C CA A ASN E 1 159 ? 36.734 55.962 15.378 0.50 14.04 276 ASN E CA 1
ATOM 7423 C CA B ASN E 1 159 ? 36.691 55.645 15.094 0.50 15.94 276 ASN E CA 1
ATOM 7424 C C A ASN E 1 159 ? 37.940 56.793 15.001 0.50 13.46 276 ASN E C 1
ATOM 7425 C C B ASN E 1 159 ? 37.765 56.678 14.725 0.50 15.35 276 ASN E C 1
ATOM 7426 O O A ASN E 1 159 ? 37.924 58.036 15.148 0.50 13.64 276 ASN E O 1
ATOM 7427 O O B ASN E 1 159 ? 37.492 57.904 14.615 0.50 17.69 276 ASN E O 1
ATOM 7436 N N . ARG E 1 160 ? 38.988 56.204 14.460 1.00 13.35 277 ARG E N 1
ATOM 7437 C CA . ARG E 1 160 ? 40.080 57.088 13.999 1.00 13.51 277 ARG E CA 1
ATOM 7438 C C . ARG E 1 160 ? 39.968 57.387 12.482 1.00 11.88 277 ARG E C 1
ATOM 7439 O O . ARG E 1 160 ? 40.647 58.304 12.028 1.00 15.16 277 ARG E O 1
ATOM 7447 N N . LEU E 1 161 ? 39.185 56.573 11.723 1.00 12.92 278 LEU E N 1
ATOM 7448 C CA . LEU E 1 161 ? 39.261 56.726 10.227 1.00 13.56 278 LEU E CA 1
ATOM 7449 C C . LEU E 1 161 ? 37.908 57.228 9.719 1.00 13.73 278 LEU E C 1
ATOM 7450 O O . LEU E 1 161 ? 36.836 56.903 10.309 1.00 16.74 278 LEU E O 1
ATOM 7455 N N . SER E 1 162 ? 37.958 58.078 8.696 1.00 13.09 279 SER E N 1
ATOM 7456 C CA . SER E 1 162 ? 36.711 58.704 8.275 1.00 16.51 279 SER E CA 1
ATOM 7457 C C . SER E 1 162 ? 36.420 58.792 6.817 1.00 14.42 279 SER E C 1
ATOM 7458 O O . SER E 1 162 ? 35.244 58.903 6.446 1.00 14.45 279 SER E O 1
ATOM 7461 N N . LYS E 1 163 ? 37.437 58.745 5.943 1.00 14.03 280 LYS E N 1
ATOM 7462 C CA . LYS E 1 163 ? 37.123 58.937 4.512 1.00 15.52 280 LYS E CA 1
ATOM 7463 C C . LYS E 1 163 ? 37.936 57.979 3.678 1.00 14.70 280 LYS E C 1
ATOM 7464 O O . LYS E 1 163 ? 39.077 57.605 4.058 1.00 14.71 280 LYS E O 1
ATOM 7470 N N . ILE E 1 164 ? 37.317 57.510 2.603 1.00 12.35 281 ILE E N 1
ATOM 7471 C CA . ILE E 1 164 ? 38.049 56.570 1.701 1.00 12.37 281 ILE E CA 1
ATOM 7472 C C . ILE E 1 164 ? 37.923 57.133 0.281 1.00 14.65 281 ILE E C 1
ATOM 7473 O O . ILE E 1 164 ? 36.806 57.548 -0.161 1.00 15.07 281 ILE E O 1
ATOM 7478 N N . TYR E 1 165 ? 39.021 57.213 -0.449 1.00 12.53 282 TYR E N 1
ATOM 7479 C CA . TYR E 1 165 ? 39.119 57.719 -1.866 1.00 13.83 282 TYR E CA 1
ATOM 7480 C C . TYR E 1 165 ? 39.465 56.515 -2.680 1.00 13.82 282 TYR E C 1
ATOM 7481 O O . TYR E 1 165 ? 40.468 55.814 -2.330 1.00 13.87 282 TYR E O 1
ATOM 7490 N N . PHE E 1 166 ? 38.710 56.177 -3.698 1.00 11.63 283 PHE E N 1
ATOM 7491 C CA . PHE E 1 166 ? 38.913 54.939 -4.461 1.00 11.95 283 PHE E CA 1
ATOM 7492 C C . PHE E 1 166 ? 39.093 55.260 -5.934 1.00 12.75 283 PHE E C 1
ATOM 7493 O O . PHE E 1 166 ? 38.423 56.135 -6.490 1.00 13.73 283 PHE E O 1
ATOM 7501 N N . ILE E 1 167 ? 40.005 54.554 -6.575 1.00 12.36 284 ILE E N 1
ATOM 7502 C CA . ILE E 1 167 ? 40.272 54.651 -8.041 1.00 13.33 284 ILE E CA 1
ATOM 7503 C C . ILE E 1 167 ? 40.189 53.296 -8.637 1.00 14.00 284 ILE E C 1
ATOM 7504 O O . ILE E 1 167 ? 40.946 52.376 -8.257 1.00 14.23 284 ILE E O 1
ATOM 7509 N N . ASN E 1 168 ? 39.224 53.112 -9.553 1.00 13.63 285 ASN E N 1
ATOM 7510 C CA . ASN E 1 168 ? 39.045 51.936 -10.303 1.00 12.63 285 ASN E CA 1
ATOM 7511 C C . ASN E 1 168 ? 39.870 51.939 -11.591 1.00 12.58 285 ASN E C 1
ATOM 7512 O O . ASN E 1 168 ? 40.589 52.898 -11.939 1.00 15.25 285 ASN E O 1
ATOM 7517 N N . GLN E 1 169 ? 39.793 50.797 -12.280 1.00 12.84 286 GLN E N 1
ATOM 7518 C CA . GLN E 1 169 ? 40.435 50.649 -13.612 1.00 15.14 286 GLN E CA 1
ATOM 7519 C C . GLN E 1 169 ? 41.898 50.957 -13.607 1.00 15.66 286 GLN E C 1
ATOM 7520 O O . GLN E 1 169 ? 42.429 51.635 -14.481 1.00 16.23 286 GLN E O 1
ATOM 7526 N N . ILE E 1 170 ? 42.618 50.401 -12.617 1.00 15.12 287 ILE E N 1
ATOM 7527 C CA . ILE E 1 170 ? 44.095 50.519 -12.553 1.00 14.75 287 ILE E CA 1
ATOM 7528 C C . ILE E 1 170 ? 44.624 49.346 -13.426 1.00 16.48 287 ILE E C 1
ATOM 7529 O O . ILE E 1 170 ? 44.227 48.172 -13.228 1.00 15.36 287 ILE E O 1
ATOM 7534 N N . THR E 1 171 ? 45.367 49.684 -14.484 1.00 16.13 288 THR E N 1
ATOM 7535 C CA . THR E 1 171 ? 45.802 48.676 -15.479 1.00 15.57 288 THR E CA 1
ATOM 7536 C C . THR E 1 171 ? 47.300 48.729 -15.664 1.00 17.52 288 THR E C 1
ATOM 7537 O O . THR E 1 171 ? 47.830 48.032 -16.574 1.00 18.17 288 THR E O 1
ATOM 7541 N N . ASP E 1 172 ? 48.016 49.429 -14.785 1.00 15.95 289 ASP E N 1
ATOM 7542 C CA . ASP E 1 172 ? 49.484 49.534 -14.975 1.00 18.14 289 ASP E CA 1
ATOM 7543 C C . ASP E 1 172 ? 50.213 48.339 -14.431 1.00 17.97 289 ASP E C 1
ATOM 7544 O O . ASP E 1 172 ? 49.673 47.510 -13.688 1.00 16.81 289 ASP E O 1
ATOM 7549 N N . THR E 1 173 ? 51.470 48.185 -14.864 1.00 18.36 290 THR E N 1
ATOM 7550 C CA . THR E 1 173 ? 52.340 47.110 -14.364 1.00 17.99 290 THR E CA 1
ATOM 7551 C C . THR E 1 173 ? 53.605 47.686 -13.772 1.00 17.91 290 THR E C 1
ATOM 7552 O O . THR E 1 173 ? 54.565 46.947 -13.402 1.00 20.03 290 THR E O 1
ATOM 7556 N N . THR E 1 174 ? 53.585 48.994 -13.538 1.00 18.83 291 THR E N 1
ATOM 7557 C CA . THR E 1 174 ? 54.701 49.771 -12.917 1.00 17.86 291 THR E CA 1
ATOM 7558 C C . THR E 1 174 ? 54.461 50.148 -11.461 1.00 20.15 291 THR E C 1
ATOM 7559 O O . THR E 1 174 ? 53.421 49.800 -10.824 1.00 21.80 291 THR E O 1
ATOM 7563 N N . GLU E 1 175 ? 55.431 50.784 -10.851 1.00 18.41 292 GLU E N 1
ATOM 7564 C CA . GLU E 1 175 ? 55.272 51.289 -9.462 1.00 19.15 292 GLU E CA 1
ATOM 7565 C C . GLU E 1 175 ? 54.541 52.602 -9.575 1.00 20.20 292 GLU E C 1
ATOM 7566 O O . GLU E 1 175 ? 55.039 53.561 -10.244 1.00 21.29 292 GLU E O 1
ATOM 7572 N N . LEU E 1 176 ? 53.380 52.705 -8.963 1.00 15.90 293 LEU E N 1
ATOM 7573 C CA . LEU E 1 176 ? 52.582 53.941 -9.080 1.00 16.59 293 LEU E CA 1
ATOM 7574 C C . LEU E 1 176 ? 52.769 54.708 -7.787 1.00 17.84 293 LEU E C 1
ATOM 7575 O O . LEU E 1 176 ? 52.541 54.182 -6.689 1.00 18.24 293 LEU E O 1
ATOM 7580 N N . THR E 1 177 ? 53.111 55.986 -7.926 1.00 17.98 294 THR E N 1
ATOM 7581 C CA . THR E 1 177 ? 53.224 56.870 -6.789 1.00 16.30 294 THR E CA 1
ATOM 7582 C C . THR E 1 177 ? 52.185 57.950 -6.816 1.00 16.98 294 THR E C 1
ATOM 7583 O O . THR E 1 177 ? 52.064 58.694 -7.852 1.00 18.07 294 THR E O 1
ATOM 7587 N N . TYR E 1 178 ? 51.395 58.086 -5.742 1.00 15.49 295 TYR E N 1
ATOM 7588 C CA . TYR E 1 178 ? 50.402 59.171 -5.578 1.00 15.54 295 TYR E CA 1
ATOM 7589 C C . TYR E 1 178 ? 50.883 60.077 -4.505 1.00 15.92 295 TYR E C 1
ATOM 7590 O O . TYR E 1 178 ? 51.491 59.596 -3.489 1.00 16.16 295 TYR E O 1
ATOM 7599 N N . THR E 1 179 ? 50.692 61.425 -4.670 1.00 16.45 296 THR E N 1
ATOM 7600 C CA . THR E 1 179 ? 51.116 62.358 -3.614 1.00 15.41 296 THR E CA 1
ATOM 7601 C C . THR E 1 179 ? 49.961 63.116 -3.062 1.00 14.91 296 THR E C 1
ATOM 7602 O O . THR E 1 179 ? 49.166 63.717 -3.821 1.00 16.47 296 THR E O 1
ATOM 7606 N N . LEU E 1 180 ? 49.707 62.931 -1.758 1.00 15.19 297 LEU E N 1
ATOM 7607 C CA . LEU E 1 180 ? 48.492 63.499 -1.091 1.00 13.71 297 LEU E CA 1
ATOM 7608 C C . LEU E 1 180 ? 48.933 64.581 -0.118 1.00 13.00 297 LEU E C 1
ATOM 7609 O O . LEU E 1 180 ? 49.955 64.473 0.575 1.00 16.62 297 LEU E O 1
ATOM 7614 N N . THR E 1 181 ? 48.133 65.669 -0.113 1.00 16.18 298 THR E N 1
ATOM 7615 C CA . THR E 1 181 ? 48.348 66.768 0.873 1.00 17.34 298 THR E CA 1
ATOM 7616 C C . THR E 1 181 ? 46.994 67.013 1.547 1.00 16.49 298 THR E C 1
ATOM 7617 O O . THR E 1 181 ? 45.978 66.924 0.916 1.00 17.84 298 THR E O 1
ATOM 7621 N N . ALA E 1 182 ? 46.996 67.170 2.871 1.00 15.71 299 ALA E N 1
ATOM 7622 C CA . ALA E 1 182 ? 45.764 67.354 3.592 1.00 15.79 299 ALA E CA 1
ATOM 7623 C C . ALA E 1 182 ? 45.991 68.387 4.681 1.00 16.96 299 ALA E C 1
ATOM 7624 O O . ALA E 1 182 ? 47.093 68.574 5.217 1.00 17.28 299 ALA E O 1
ATOM 7626 N N . LYS E 1 183 ? 44.866 69.039 4.972 1.00 18.03 300 LYS E N 1
ATOM 7627 C CA . LYS E 1 183 ? 44.936 70.105 6.003 1.00 18.64 300 LYS E CA 1
ATOM 7628 C C . LYS E 1 183 ? 44.532 69.480 7.378 1.00 16.21 300 LYS E C 1
ATOM 7629 O O . LYS E 1 183 ? 43.549 68.747 7.434 1.00 17.04 300 LYS E O 1
ATOM 7635 N N . VAL E 1 184 ? 45.282 69.810 8.428 1.00 16.48 301 VAL E N 1
ATOM 7636 C CA . VAL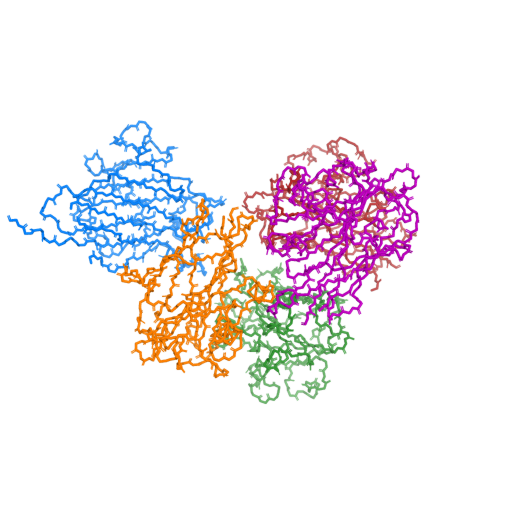 E 1 184 ? 44.893 69.398 9.773 1.00 17.97 301 VAL E CA 1
ATOM 7637 C C . VAL E 1 184 ? 43.749 70.292 10.258 1.00 18.25 301 VAL E C 1
ATOM 7638 O O . VAL E 1 184 ? 43.943 71.500 10.309 1.00 21.18 301 VAL E O 1
ATOM 7642 N N . THR E 1 185 ? 42.606 69.762 10.614 1.00 16.34 302 THR E N 1
ATOM 7643 C CA . THR E 1 185 ? 41.428 70.568 10.945 1.00 18.09 302 THR E CA 1
ATOM 7644 C C . THR E 1 185 ? 41.185 70.555 12.465 1.00 18.48 302 THR E C 1
ATOM 7645 O O . THR E 1 185 ? 40.185 71.157 12.936 1.00 20.93 302 THR E O 1
ATOM 7649 N N . GLU E 1 186 ? 42.016 69.783 13.212 1.00 16.88 303 GLU E N 1
ATOM 7650 C CA . GLU E 1 186 ? 41.851 69.676 14.700 1.00 18.00 303 GLU E CA 1
ATOM 7651 C C . GLU E 1 186 ? 43.082 70.068 15.402 1.00 17.65 303 GLU E C 1
ATOM 7652 O O . GLU E 1 186 ? 44.052 69.322 15.426 1.00 18.48 303 GLU E O 1
ATOM 7658 N N . PRO E 1 187 ? 43.161 71.263 16.001 1.00 18.38 304 PRO E N 1
ATOM 7659 C CA . PRO E 1 187 ? 44.405 71.735 16.633 1.00 18.55 304 PRO E CA 1
ATOM 7660 C C . PRO E 1 187 ? 44.839 70.905 17.827 1.00 16.81 304 PRO E C 1
ATOM 7661 O O . PRO E 1 187 ? 46.000 70.969 18.195 1.00 17.92 304 PRO E O 1
ATOM 7665 N N . ASN E 1 188 ? 43.920 70.087 18.404 1.00 16.71 305 ASN E N 1
ATOM 7666 C CA . ASN E 1 188 ? 44.350 69.313 19.551 1.00 16.73 305 ASN E CA 1
ATOM 7667 C C . ASN E 1 188 ? 44.586 67.833 19.191 1.00 16.36 305 ASN E C 1
ATOM 7668 O O . ASN E 1 188 ? 44.633 66.976 20.098 1.00 19.83 305 ASN E O 1
ATOM 7673 N N . GLN E 1 189 ? 44.807 67.556 17.913 1.00 15.17 306 GLN E N 1
ATOM 7674 C CA . GLN E 1 189 ? 45.135 66.178 17.499 1.00 15.23 306 GLN E CA 1
ATOM 7675 C C . GLN E 1 189 ? 46.598 65.990 17.156 1.00 14.62 306 GLN E C 1
ATOM 7676 O O . GLN E 1 189 ? 47.137 66.759 16.387 1.00 16.89 306 GLN E O 1
ATOM 7682 N N . GLN E 1 190 ? 47.265 64.986 17.712 1.00 13.99 307 GLN E N 1
ATOM 7683 C CA . GLN E 1 190 ? 48.630 64.688 17.335 1.00 16.02 307 GLN E CA 1
ATOM 7684 C C . GLN E 1 190 ? 48.829 63.479 16.498 1.00 14.33 307 GLN E C 1
ATOM 7685 O O . GLN E 1 190 ? 49.839 63.361 15.799 1.00 17.31 307 GLN E O 1
ATOM 7691 N N . SER E 1 191 ? 47.890 62.517 16.580 1.00 14.01 308 SER E N 1
ATOM 7692 C CA . SER E 1 191 ? 47.962 61.196 15.865 1.00 13.83 308 SER E CA 1
ATOM 7693 C C . SER E 1 191 ? 47.144 61.144 14.587 1.00 13.80 308 SER E C 1
ATOM 7694 O O . SER E 1 191 ? 45.954 61.472 14.602 1.00 13.61 308 SER E O 1
ATOM 7697 N N . PHE E 1 192 ? 47.823 60.808 13.486 1.00 13.52 309 PHE E N 1
ATOM 7698 C CA . PHE E 1 192 ? 47.150 60.717 12.175 1.00 13.27 309 PHE E CA 1
ATOM 7699 C C . PHE E 1 192 ? 47.538 59.390 11.448 1.00 12.34 309 PHE E C 1
ATOM 7700 O O . PHE E 1 192 ? 48.532 59.302 10.742 1.00 13.70 309 PHE E O 1
ATOM 7708 N N . PRO E 1 193 ? 46.679 58.370 11.618 1.00 13.08 310 PRO E N 1
ATOM 7709 C CA . PRO E 1 193 ? 46.873 57.120 10.872 1.00 12.99 310 PRO E CA 1
ATOM 7710 C C . PRO E 1 193 ? 46.603 57.298 9.432 1.00 14.34 310 PRO E C 1
ATOM 7711 O O . PRO E 1 193 ? 45.536 57.922 9.096 1.00 15.57 310 PRO E O 1
ATOM 7715 N N . LEU E 1 194 ? 47.470 56.748 8.569 1.00 14.41 311 LEU E N 1
ATOM 7716 C CA . LEU E 1 194 ? 47.244 56.837 7.106 1.00 13.41 311 LEU E CA 1
ATOM 7717 C C . LEU E 1 194 ? 47.280 55.432 6.551 1.00 14.41 311 LEU E C 1
ATOM 7718 O O . LEU E 1 194 ? 48.116 54.578 7.001 1.00 15.22 311 LEU E O 1
ATOM 7723 N N . LEU E 1 195 ? 46.424 55.085 5.615 1.00 14.10 312 LEU E N 1
ATOM 7724 C CA . LEU E 1 195 ? 46.417 53.742 5.061 1.00 14.47 312 LEU E CA 1
ATOM 7725 C C . LEU E 1 195 ? 46.178 53.859 3.600 1.00 10.86 312 LEU E C 1
ATOM 7726 O O . LEU E 1 195 ? 45.556 54.784 3.069 1.00 12.24 312 LEU E O 1
ATOM 7731 N N . ALA E 1 196 ? 46.566 52.769 2.908 1.00 12.44 313 ALA E N 1
ATOM 7732 C CA . ALA E 1 196 ? 46.246 52.603 1.509 1.00 12.75 313 ALA E CA 1
ATOM 7733 C C . ALA E 1 196 ? 46.100 51.145 1.194 1.00 12.10 313 ALA E C 1
ATOM 7734 O O . ALA E 1 196 ? 46.688 50.263 1.885 1.00 12.45 313 ALA E O 1
ATOM 7736 N N . VAL E 1 197 ? 45.316 50.842 0.150 1.00 11.89 314 VAL E N 1
ATOM 7737 C CA . VAL E 1 197 ? 44.880 49.425 -0.168 1.00 11.78 314 VAL E CA 1
ATOM 7738 C C . VAL E 1 197 ? 44.975 49.298 -1.651 1.00 12.29 314 VAL E C 1
ATOM 7739 O O . VAL E 1 197 ? 44.596 50.189 -2.441 1.00 12.12 314 VAL E O 1
ATOM 7751 N N . LYS E 1 199 ? 43.942 46.101 -4.833 1.00 13.39 316 LYS E N 1
ATOM 7752 C CA . LYS E 1 199 ? 43.430 44.725 -5.037 1.00 12.62 316 LYS E CA 1
ATOM 7753 C C . LYS E 1 199 ? 43.179 44.478 -6.485 1.00 12.16 316 LYS E C 1
ATOM 7754 O O . LYS E 1 199 ? 43.008 45.425 -7.284 1.00 13.58 316 LYS E O 1
ATOM 7760 N N . SER E 1 200 ? 43.111 43.171 -6.798 1.00 12.63 317 SER E N 1
ATOM 7761 C CA . SER E 1 200 ? 42.545 42.800 -8.059 1.00 12.92 317 SER E CA 1
ATOM 7762 C C . SER E 1 200 ? 41.035 42.742 -7.980 1.00 13.76 317 SER E C 1
ATOM 7763 O O . SER E 1 200 ? 40.466 42.296 -6.978 1.00 14.96 317 SER E O 1
ATOM 7766 N N . PHE E 1 201 ? 40.365 43.076 -9.080 1.00 13.61 318 PHE E N 1
ATOM 7767 C CA . PHE E 1 201 ? 38.939 42.741 -9.157 1.00 14.30 318 PHE E CA 1
ATOM 7768 C C . PHE E 1 201 ? 38.647 41.395 -9.786 1.00 15.66 318 PHE E C 1
ATOM 7769 O O . PHE E 1 201 ? 37.432 41.047 -9.865 1.00 18.07 318 PHE E O 1
ATOM 7777 N N . THR E 1 202 ? 39.682 40.596 -10.142 1.00 14.15 319 THR E N 1
ATOM 7778 C CA . THR E 1 202 ? 39.352 39.251 -10.684 1.00 16.62 319 THR E CA 1
ATOM 7779 C C . THR E 1 202 ? 40.110 38.179 -9.896 1.00 15.21 319 THR E C 1
ATOM 7780 O O . THR E 1 202 ? 39.506 37.140 -9.621 1.00 16.05 319 THR E O 1
ATOM 7784 N N . TYR E 1 203 ? 41.402 38.373 -9.680 1.00 14.41 320 TYR E N 1
ATOM 7785 C CA . TYR E 1 203 ? 42.181 37.244 -9.100 1.00 13.41 320 TYR E CA 1
ATOM 7786 C C . TYR E 1 203 ? 41.938 37.130 -7.639 1.00 14.51 320 TYR E C 1
ATOM 7787 O O . TYR E 1 203 ? 41.887 38.149 -6.920 1.00 13.54 320 TYR E O 1
ATOM 7796 N N . THR E 1 204 ? 41.825 35.893 -7.179 1.00 14.58 321 THR E N 1
ATOM 7797 C CA . THR E 1 204 ? 41.445 35.644 -5.806 1.00 14.40 321 THR E CA 1
ATOM 7798 C C . THR E 1 204 ? 42.445 34.757 -5.109 1.00 14.54 321 THR E C 1
ATOM 7799 O O . THR E 1 204 ? 43.234 33.997 -5.760 1.00 15.43 321 THR E O 1
ATOM 7803 N N . ASN E 1 205 ? 42.331 34.757 -3.776 1.00 13.99 322 ASN E N 1
ATOM 7804 C CA . ASN E 1 205 ? 43.104 33.786 -2.982 1.00 13.75 322 ASN E CA 1
ATOM 7805 C C . ASN E 1 205 ? 42.357 32.436 -2.902 1.00 13.48 322 ASN E C 1
ATOM 7806 O O . ASN E 1 205 ? 41.396 32.171 -3.653 1.00 14.74 322 ASN E O 1
ATOM 7811 N N . SER E 1 206 ? 42.994 31.557 -2.083 1.00 13.37 323 SER E N 1
ATOM 7812 C CA . SER E 1 206 ? 42.415 30.172 -1.967 1.00 16.13 323 SER E CA 1
ATOM 7813 C C . SER E 1 206 ? 41.013 30.129 -1.452 1.00 17.06 323 SER E C 1
ATOM 7814 O O . SER E 1 206 ? 40.331 29.080 -1.571 1.00 17.46 323 SER E O 1
ATOM 7817 N N . LYS E 1 207 ? 40.557 31.220 -0.802 1.00 16.04 324 LYS E N 1
ATOM 7818 C CA . LYS E 1 207 ? 39.205 31.299 -0.264 1.00 17.36 324 LYS E CA 1
ATOM 7819 C C . LYS E 1 207 ? 38.287 32.077 -1.178 1.00 17.89 324 LYS E C 1
ATOM 7820 O O . LYS E 1 207 ? 37.159 32.382 -0.766 1.00 20.27 324 LYS E O 1
ATOM 7826 N N . SER E 1 208 ? 38.717 32.293 -2.434 1.00 16.39 325 SER E N 1
ATOM 7827 C CA . SER E 1 208 ? 37.899 33.037 -3.433 1.00 18.23 325 SER E CA 1
ATOM 7828 C C . SER E 1 208 ? 37.629 34.472 -3.077 1.00 16.38 325 SER E C 1
ATOM 7829 O O . SER E 1 208 ? 36.672 35.033 -3.557 1.00 18.99 325 SER E O 1
ATOM 7832 N N . THR E 1 209 ? 38.515 35.095 -2.241 1.00 16.49 326 THR E N 1
ATOM 7833 C CA . THR E 1 209 ? 38.408 36.559 -1.962 1.00 15.38 326 THR E CA 1
ATOM 7834 C C . THR E 1 209 ? 39.446 37.265 -2.810 1.00 13.40 326 THR E C 1
ATOM 7835 O O . THR E 1 209 ? 40.562 36.782 -2.948 1.00 14.53 326 THR E O 1
ATOM 7839 N N . GLU E 1 210 ? 39.048 38.360 -3.444 1.00 13.61 327 GLU E N 1
ATOM 7840 C CA . GLU E 1 210 ? 39.965 39.164 -4.268 1.00 13.47 327 GLU E CA 1
ATOM 7841 C C . GLU E 1 210 ? 41.277 39.379 -3.513 1.00 12.87 327 GLU E C 1
ATOM 7842 O O . GLU E 1 210 ? 41.301 39.711 -2.318 1.00 12.78 327 GLU E O 1
ATOM 7848 N N . VAL E 1 211 ? 42.385 39.132 -4.210 1.00 12.13 328 VAL E N 1
ATOM 7849 C CA . VAL E 1 211 ? 43.731 39.394 -3.575 1.00 12.72 328 VAL E CA 1
ATOM 7850 C C . VAL E 1 211 ? 43.849 40.861 -3.244 1.00 12.78 328 VAL E C 1
ATOM 7851 O O . VAL E 1 211 ? 43.696 41.718 -4.178 1.00 12.23 328 VAL E O 1
ATOM 7855 N N . THR E 1 212 ? 44.101 41.149 -1.983 1.00 12.05 329 THR E N 1
ATOM 7856 C CA . THR E 1 212 ? 44.024 42.526 -1.483 1.00 11.88 329 THR E CA 1
ATOM 7857 C C . THR E 1 212 ? 45.205 42.750 -0.529 1.00 11.91 329 THR E C 1
ATOM 7858 O O . THR E 1 212 ? 45.460 41.865 0.339 1.00 13.01 329 THR E O 1
ATOM 7862 N N . SER E 1 213 ? 45.895 43.854 -0.656 1.00 11.71 330 SER E N 1
ATOM 7863 C CA . SER E 1 213 ? 47.044 44.212 0.201 1.00 10.94 330 SER E CA 1
ATOM 7864 C C . SER E 1 213 ? 46.889 45.620 0.748 1.00 12.50 330 SER E C 1
ATOM 7865 O O . SER E 1 213 ? 46.316 46.487 0.073 1.00 12.67 330 SER E O 1
ATOM 7868 N N . LEU E 1 214 ? 47.443 45.879 1.933 1.00 10.66 331 LEU E N 1
ATOM 7869 C CA . LEU E 1 214 ? 47.408 47.208 2.511 1.00 11.00 331 LEU E CA 1
ATOM 7870 C C . LEU E 1 214 ? 48.777 47.621 2.997 1.00 12.04 331 LEU E C 1
ATOM 7871 O O . LEU E 1 214 ? 49.649 46.772 3.320 1.00 11.82 331 LEU E O 1
ATOM 7876 N N . GLY E 1 215 ? 48.957 48.924 3.080 1.00 11.86 332 GLY E N 1
ATOM 7877 C CA . GLY E 1 215 ? 50.081 49.575 3.748 1.00 11.45 332 GLY E CA 1
ATOM 7878 C C . GLY E 1 215 ? 49.599 50.620 4.680 1.00 13.41 332 GLY E C 1
ATOM 7879 O O . GLY E 1 215 ? 48.585 51.296 4.363 1.00 13.78 332 GLY E O 1
ATOM 7880 N N . ALA E 1 216 ? 50.236 50.785 5.825 1.00 13.71 333 ALA E N 1
ATOM 7881 C CA . ALA E 1 216 ? 49.712 51.753 6.826 1.00 13.96 333 ALA E CA 1
ATOM 7882 C C . ALA E 1 216 ? 50.819 52.274 7.724 1.00 15.23 333 ALA E C 1
ATOM 7883 O O . ALA E 1 216 ? 51.786 51.563 7.966 1.00 14.48 333 ALA E O 1
ATOM 7885 N N . ARG E 1 217 ? 50.782 53.550 8.088 1.00 15.59 334 ARG E N 1
ATOM 7886 C CA . ARG E 1 217 ? 51.725 54.128 9.082 1.00 18.14 334 ARG E CA 1
ATOM 7887 C C . ARG E 1 217 ? 50.983 55.181 9.823 1.00 16.20 334 ARG E C 1
ATOM 7888 O O . ARG E 1 217 ? 50.033 55.778 9.288 1.00 16.78 334 ARG E O 1
ATOM 7896 N N . GLU E 1 218 ? 51.435 55.500 11.033 1.00 14.94 335 GLU E N 1
ATOM 7897 C CA . GLU E 1 218 ? 50.844 56.601 11.751 1.00 14.85 335 GLU E CA 1
ATOM 7898 C C . GLU E 1 218 ? 51.798 57.754 11.844 1.00 14.59 335 GLU E C 1
ATOM 7899 O O . GLU E 1 218 ? 52.992 57.584 12.130 1.00 16.03 335 GLU E O 1
ATOM 7905 N N . ILE E 1 219 ? 51.267 58.914 11.517 1.00 13.72 336 ILE E N 1
ATOM 7906 C CA . ILE E 1 219 ? 52.099 60.142 11.605 1.00 14.87 336 ILE E CA 1
ATOM 7907 C C . ILE E 1 219 ? 51.778 60.825 12.933 1.00 16.19 336 ILE E C 1
ATOM 7908 O O . ILE E 1 219 ? 50.598 60.934 13.347 1.00 16.50 336 ILE E O 1
ATOM 7913 N N . THR E 1 220 ? 52.846 61.272 13.643 1.00 16.45 337 THR E N 1
ATOM 7914 C CA . THR E 1 220 ? 52.620 61.990 14.879 1.00 19.01 337 THR E CA 1
ATOM 7915 C C . THR E 1 220 ? 53.181 63.407 14.718 1.00 20.88 337 THR E C 1
ATOM 7916 O O . THR E 1 220 ? 54.324 63.556 14.330 1.00 22.39 337 THR E O 1
ATOM 7920 N N . LEU E 1 221 ? 52.356 64.432 14.995 1.00 23.32 338 LEU E N 1
ATOM 7921 C CA . LEU E 1 221 ? 52.862 65.847 15.060 1.00 26.74 338 LEU E CA 1
ATOM 7922 C C . LEU E 1 221 ? 53.635 66.251 16.322 1.00 29.37 338 LEU E C 1
ATOM 7923 O O . LEU E 1 221 ? 53.444 65.611 17.346 1.00 33.73 338 LEU E O 1
#

Radius of gyration: 31.31 Å; Cα contacts (8 Å, |Δi|>4): 2555; chains: 5; bounding box: 89×83×83 Å

Nearest PDB structures (foldseek):
  5bob-assembly5_E  TM=1.005E+00  e=3.495E-42  Streptococcus suis 05ZYH33
  5bob-assembly3_C  TM=1.001E+00  e=2.785E-39  Streptococcus suis 05ZYH33
  5bob-assembly2_B  TM=1.001E+00  e=3.997E-39  Streptococcus suis 05ZYH33
  5boa-assembly5_E  TM=9.884E-01  e=3.435E-37  Streptococcus suis 05ZYH33
  5boa-assembly1_A  TM=9.942E-01  e=4.570E-36  Streptococcus suis 05ZYH33

Solvent-accessible surface area: 42796 Å² total

Sequence (991 aa):
QQSPLIQTSNADYKSGKDQEKLRTSVSINLLKAEGQIQWKVTFDTSEWSFNVKHGGVYFILPNGLDLTKIVDNNQHDITASFPTDINDYRNSGQEKYRFFSSKQGLDNENGFNSQWNWSAGQANPSETVNSWKSGNRLSKIYFINQITDTTELTYTLTAKVTEPNQQSFPLLAVKSFTYTNSKSTEVTSLGAREITLEKEKTQQSPLIQTSNADYKSGKDQEKLRTSVSINLLKAEEGQIQWKVTFDTSEWSFNVKHGGVYFILPNGLDLTKIVDNNQHDITASFPTDINDYRNSGQEKYRFFSSKQGLDNENGFNSQWNWSAGQANPSETVNSWKSGNRLSKIYFINQITDTTELTYTLTAKVTEPNQQSFPLLAVKSFTYTNSKSTEVTSLGAREITLQQSPLIQTSNADYKSGKDQEKLRTSVSINLLKAEGQIQWKVTFDTSEWSFNVKHGGVYFILPNGLDLTKIVDNNQHDITASFPTDINDYRNSGQEKYRFFSSKQGLDNENGFNSQWNWSAGQANPSETVNSWKSGNRLSKIYFINQITDTTELTYTLTAKVTEPNQQSFPLLLAVKSFTYTNSKSTEVTSLGAREITLKQQSPLIQTSNADYKSGKDQEKLRTSVSINLLKAEEGQIQWKVTFDTSEWSFNVKHGGVYFILPNGLDLTKIVDNNQHDITASFPTDINDYRNSGQEKYRFFSSKQGLDNENGFNSQWNWSAGQANPSETVNSWKSGNRLSKIYFINQITDTTELTYTLTAKVTEPNQQSFPLLAVKSFTYTNSKSTEVTSLGAREITLQQSPLIQTSNADYKSGKDQEKLRTSVSINLLKAQIQWKVTFDTSEWSFNVKHGGVYFILPNGLDLTKIVDNNQHDITASFPTDINDYRNSGQEKYRFFSSKQGLDNENGFNSQWNWSAGQANPSETVNSWKSGNNRLSKIYFINQITDTTELTYTLTAKVTEPNQQSFPLLAVKSFTYTNSKSTEVTSLGAREITL

Foldseek 3Di:
DKFDKDKFWPADCVLPPCSVVLRPQWEKAWDDDALKTKIKIKGQQQSVQCLPFNFKKKKWWWPQKAWDWKAKQVRHTCPVVEDDQQPPPCQDPVHQKHKEWCVHAADDPRHPVNVCCLAVVRGPDDPVVVVCVVVRGITMMIMGTSHRDNGMMMMMIMIGGPDLPDFKIKIKMKFTPPDAHPVRRTIMMMMIMMGGDDNDDD/DKFDKDKFWPADCQLPPCRVVLRPFWAKAWPDDDDQKTKIKIKGQLQSVQCQPFNAKKKKWWWPQKAWDWKAKQVRRTCVVVEDPALPDPQQDPVHFKHKEWQVHAADDPRHPVVVCCLAVVNRPDDPVVVCCVVVRGITMMIMGTSHRDNGMMMMMIMIGGPDVPDFKIKIKMKFTPPDAHPVRRTIMMMMIMIGGD/DKDDKDFFWPADCVLPPCRVVLRPQWEKAWPDDDLKTKIKIKGQQQSVQCLPFNDKKKKWWWPFWAWDWKAKQVRHTCVVVEDPQLPPPCQDPVHFKHKEWCVHAADDCRHPVNVCCLAVVNRPDDPVVVVCVVVRGITMMIMGTSHRDNGMMMMMIMIRGRDVPDFKIKIKMKFTPDDAHPVRRTIMMMMMMIGGD/DQKFDKDKFWPADCVLPPCRVVLRPQWAKAWDDDDDQKTKIKIKGQLQSVQCLPFNFKKKKWWWPQKAWDWKAKQVRHTCVVVEDPAQPPPQQDPVHFKHKEWQVRAADDDRHPVVVCCLAVVNRPDDPVVVVCVVVRGITMMIMGTSHRDNGMMMMMIMIGRPPPPAFKIKIKMKFTPPDAHPVRRTIMMMMIMMGGD/DKFDKDKFWPADCVLPPCRVVLRPQWEKAWDDDLTKIKIKGQQQSVQCQPFNAKKKKWWWPQKAWDWKAKQVRHTCVVQEDPQLPDPCQDDVHFKHKEWQVRAQDDCRHPVNVCCLKVVNRPDDVVVVCCVVVRGITMMIMGTSHNDNGIMMMMIRIDGRDPPDFKIKIKMKFTPQDDHPVRRTIMMMMIMIGGD

Secondary structure (DSSP, 8-state):
-BPPPEEEE---GGGGGGHHHHHT-EEEEEEEE--EEEEEEEEE-TTS-TTTS-EEEEEEEETTEEEEEEE-TTS-B-GGGS-SSTTSGGGSTT-SEEEEETTT-SSSTT-HHHHHHTTGGGS---HHHHHHHHTT-EEEEEEEEEE---SEEEEEEEEEE--TT--EEEEEE--BSS-B-TTSPBP-EEEEEEEEPPPPP-/-BPPPEEEE---GGGGGGHHHHHT-EEEEEEEEETTEEEEEEEEE-TTS-TTTS-EEEEEEEETTEEEEEEE-TTS-B-GGGS-SSTTSGGGSTTSSEEEEETTT-SSSTTSHHHHHHTTGGGS---HHHHHHHHTT-EEEEEEEEEE---SEEEEEEEEEES-TT--EEEEEE--BSS-B-TTS-B--EEEEEEEE-/-BPPPEEEE---GGGGGGHHHHHT-EEEEEEEE--EEEEEEEEE-TTS-TTTS-EEEEEEEETTEEEEEEE-TTS-B-GGGS-SSTTSGGGSTTSSEEEEETTT-SSSTT-HHHHHHHTGGGS---HHHHHHHHTT-EEEEEEEEEE---SEEEEEEEEEE--TT--EEEEEE--BSS-B-TTSPBP-EEEEEEEE-/--BPPPEEEE---GGGGGGHHHHHT-EEEEEEEEETTEEEEEEEEE-TTS-TTTS-EEEEEEEETTEEEEEEE-TTS-B-GGGS-SSTTSGGGSTT-SEEEEETTT--SSTT-HHHHHHTTGGGS---HHHHHHHHTT-EEEEEEEEEE---SEEEEEEEEEE--TT--EEEEEE--BSS-B-TTS-B--EEEEEEEE-/-BPPPEEEE---GGGGGGHHHHHT-EEEEEEE--EEEEEEEE-TTS-TTTS-EEEEEEEETTEEEEEEE-TTS-B-GGGS-SSTTSGGGSTT-SEEEEETTT-SSSTT-HHHHHHTTGGGS---HHHHHHHHTT-EEEEEEEEEE---SEEEEEEEEEE--TT--EEEEEE--BSS-B-TTS-B--EEEEEEEE-

B-factor: mean 20.32, std 8.06, range [9.59, 58.7]